Protein AF-A0A1I8H5K7-F1 (afdb_monomer_lite)

Foldseek 3Di:
DWDFDADPVGTPDIGDDDPPPPDDPDDDDDPDDPVDQPDQLPPLPVQLVVLDVVCDDVNDDPVSNVVSCVDPPNDEQPQQWDWDADDVVGDIDIGGDGDPDVDVSRVQCVVVVPDVPQPAPALVCQVPFDWDQDPVRWTEGEQEQSQHADDEPCVSVVLRTQEYAHENHAHAEADHAAQNANHAEYHHAQYAHQAYDLCCCRRHVRHAYYEHAQYAHAAPVRCLSVLSNLRHAYYEPHNYNCVPDPCSVLSCCQSHVNYQYYNNDGDDVVSNVVSCVQPVDPDPNPPPDPPPPPDDDDPDDDDDPDDDDDDDDDDDDDDDDDDDDDDPVRVVVVVVVVVPDDDDDDPVVVVVVVVVVVVVVVDDDDDDQQQAAEDPVLLVVLCCCPVVVQFQKWKWDGPPLHYIDTPDTHRDDDLVVVLVPDDQAAWIWMWGWDWDADPVRDIDTAIATETEAAPNYDPVRVVSSVNCVVNSVVSNPRHHYQYDHDSVCSPPVNVVVVVCQVVVDPDDDDDDDDDDDPPPPPDPPVPPPDDDLPVLVVVLVVSVVVVLPDDDPPDFDQFQPCPPPDPVQWFAEDEFEPPDQLLCRLVRLCVQQLVLVVVLLVLLQVLCCVSRVDCVVVVCLLPVCQVVLCVDDPPVSNNLVSSCVSSVNRSSSLSVVLLVVLPFKWWKKKWFAFPVQFIKIKIFIFGQVPSDADPVQRFRPSLVSQLSQWHKYFYDYPNHGLKIATDGRSHPFGAWIAGAQAKTKHKAAADDPLFLVVLVVCVSVPNPQADAPRVLRVCLSNPPRHLVSSVVSNFAGAHSGWIWMWMATNGGFSTWIFGDGRGGGPDIGTADPDPPGDSMDMDIHYDPPDQDDSQDPLPVSLVVQDVVVDRNPDDDSSNVSSCCIPPVPASRGQKMWMATRHRRDIIMGGDHDHPPGRND

pLDDT: mean 78.23, std 22.21, range [21.69, 98.62]

InterPro domains:
  IPR001611 Leucine-rich repeat [PS51450] (206-227)
  IPR002108 Actin-depolymerising factor homology domain [PF00241] (371-500)
  IPR002108 Actin-depolymerising factor homology domain [PS51263] (369-500)
  IPR002108 Actin-depolymerising factor homology domain [SM00102] (376-500)
  IPR017904 ADF/Cofilin [cd11286] (370-499)
  IPR029006 ADF-H/Gelsolin-like domain superfamily [G3DSA:3.40.20.10] (363-504)
  IPR029130 Acid ceramidase, N-terminal [PF15508] (570-630)
  IPR029132 Choloylglycine hydrolase/NAAA C-terminal [PF02275] (667-907)
  IPR032675 Leucine-rich repeat domain superfamily [G3DSA:3.80.10.10] (118-288)

Structure (mmCIF, N/CA/C/O backbone):
data_AF-A0A1I8H5K7-F1
#
_entry.id   AF-A0A1I8H5K7-F1
#
loop_
_atom_site.group_PDB
_atom_site.id
_atom_site.type_symbol
_atom_site.label_atom_id
_atom_site.label_alt_id
_atom_site.label_comp_id
_atom_site.label_asym_id
_atom_site.label_entity_id
_atom_site.label_seq_id
_atom_site.pdbx_PDB_ins_code
_atom_site.Cartn_x
_atom_site.Cartn_y
_atom_site.Cartn_z
_atom_site.occupancy
_atom_site.B_iso_or_equiv
_atom_site.auth_seq_id
_atom_site.auth_comp_id
_atom_site.auth_asym_id
_atom_site.auth_atom_id
_atom_site.pdbx_PDB_model_num
ATOM 1 N N . GLY A 1 1 ? 27.888 44.587 -1.885 1.00 72.56 1 GLY A N 1
ATOM 2 C CA . GLY A 1 1 ? 27.888 43.186 -2.338 1.00 72.56 1 GLY A CA 1
ATOM 3 C C . GLY A 1 1 ? 26.496 42.845 -2.809 1.00 72.56 1 GLY A C 1
ATOM 4 O O . GLY A 1 1 ? 25.550 43.324 -2.191 1.00 72.56 1 GLY A O 1
ATOM 5 N N . CYS A 1 2 ? 26.383 42.083 -3.891 1.00 83.38 2 CYS A N 1
ATOM 6 C CA . CYS A 1 2 ? 25.111 41.675 -4.476 1.00 83.38 2 CYS A CA 1
ATOM 7 C C . CYS A 1 2 ? 25.152 40.201 -4.896 1.00 83.38 2 CYS A C 1
ATOM 9 O O . CYS A 1 2 ? 26.227 39.646 -5.135 1.00 83.38 2 CYS A O 1
ATOM 11 N N . VAL A 1 3 ? 23.980 39.572 -4.967 1.00 83.75 3 VAL A N 1
ATOM 12 C CA . VAL A 1 3 ? 23.774 38.251 -5.564 1.00 83.75 3 VAL A CA 1
ATOM 13 C C . VAL A 1 3 ? 23.107 38.460 -6.916 1.00 83.75 3 VAL A C 1
ATOM 15 O O . VAL A 1 3 ? 21.981 38.944 -6.986 1.00 83.75 3 VAL A O 1
ATOM 18 N N . ILE A 1 4 ? 23.801 38.096 -7.992 1.00 84.81 4 ILE A N 1
ATOM 19 C CA . ILE A 1 4 ? 23.276 38.199 -9.357 1.00 84.81 4 ILE A CA 1
ATOM 20 C C . ILE A 1 4 ? 22.744 36.827 -9.766 1.00 84.81 4 ILE A C 1
ATOM 22 O O . ILE A 1 4 ? 23.515 35.880 -9.929 1.00 84.81 4 ILE A O 1
ATOM 26 N N . THR A 1 5 ? 21.432 36.722 -9.960 1.00 81.94 5 THR A N 1
ATOM 27 C CA . THR A 1 5 ? 20.792 35.508 -10.475 1.00 81.94 5 THR A CA 1
ATOM 28 C C . THR A 1 5 ? 20.608 35.651 -11.979 1.00 81.94 5 THR A C 1
ATOM 30 O O . THR A 1 5 ? 20.000 36.611 -12.449 1.00 81.94 5 THR A O 1
ATOM 33 N N . ARG A 1 6 ? 21.133 34.704 -12.763 1.00 77.19 6 ARG A N 1
ATOM 34 C CA . ARG A 1 6 ? 21.118 34.766 -14.231 1.00 77.19 6 ARG A CA 1
ATOM 35 C C . ARG A 1 6 ? 20.507 33.506 -14.830 1.00 77.19 6 ARG A C 1
ATOM 37 O O . ARG A 1 6 ? 20.830 32.397 -14.420 1.00 77.19 6 ARG A O 1
ATOM 44 N N . SER A 1 7 ? 19.672 33.685 -15.846 1.00 68.25 7 SER A N 1
ATOM 45 C CA . SER A 1 7 ? 19.323 32.631 -16.794 1.00 68.25 7 SER A CA 1
ATOM 46 C C . SER A 1 7 ? 20.433 32.508 -17.842 1.00 68.25 7 SER A C 1
ATOM 48 O O . SER A 1 7 ? 21.398 33.285 -17.866 1.00 68.25 7 SER A O 1
ATOM 50 N N . ARG A 1 8 ? 20.285 31.540 -18.751 1.00 61.56 8 ARG A N 1
ATOM 51 C CA . ARG A 1 8 ? 21.189 31.391 -19.896 1.00 61.56 8 ARG A CA 1
ATOM 52 C C . ARG A 1 8 ? 21.310 32.696 -20.698 1.00 61.56 8 ARG A C 1
ATOM 54 O O . ARG A 1 8 ? 22.428 33.068 -21.058 1.00 61.56 8 ARG A O 1
ATOM 61 N N . ASP A 1 9 ? 20.199 33.417 -20.850 1.00 65.81 9 ASP A N 1
ATOM 62 C CA . ASP A 1 9 ? 20.060 34.501 -21.826 1.00 65.81 9 ASP A CA 1
ATOM 63 C C . ASP A 1 9 ? 19.944 35.907 -21.200 1.00 65.81 9 ASP A C 1
ATOM 65 O O . ASP A 1 9 ? 20.181 36.895 -21.889 1.00 65.81 9 ASP A O 1
ATOM 69 N N . ALA A 1 10 ? 19.634 36.030 -19.901 1.00 66.38 10 ALA A N 1
ATOM 70 C CA . ALA A 1 10 ? 19.504 37.327 -19.217 1.00 66.38 10 ALA A CA 1
ATOM 71 C C . ALA A 1 10 ? 19.657 37.240 -17.687 1.00 66.38 10 ALA A C 1
ATOM 73 O O . ALA A 1 10 ? 19.406 36.190 -17.088 1.00 66.38 10 ALA A O 1
ATOM 74 N N . ALA A 1 11 ? 20.019 38.358 -17.045 1.00 68.19 11 ALA A N 1
ATOM 75 C CA . ALA A 1 11 ? 19.886 38.515 -15.594 1.00 68.19 11 ALA A CA 1
ATOM 76 C C . ALA A 1 11 ? 18.405 38.423 -15.201 1.00 68.19 11 ALA A C 1
ATOM 78 O O . ALA A 1 11 ? 17.566 39.106 -15.779 1.00 68.19 11 ALA A O 1
ATOM 79 N N . ILE A 1 12 ? 18.101 37.523 -14.267 1.00 79.25 12 ILE A N 1
ATOM 80 C CA . ILE A 1 12 ? 16.755 37.308 -13.726 1.00 79.25 12 ILE A CA 1
ATOM 81 C C . ILE A 1 12 ? 16.515 38.279 -12.573 1.00 79.25 12 ILE A C 1
ATOM 83 O O . ILE A 1 12 ? 15.432 38.838 -12.468 1.00 79.25 12 ILE A O 1
ATOM 87 N N . ASP A 1 13 ? 17.522 38.464 -11.718 1.00 84.31 13 ASP A N 1
ATOM 88 C CA . ASP A 1 13 ? 17.422 39.313 -10.537 1.00 84.31 13 ASP A CA 1
ATOM 89 C C . ASP A 1 13 ? 18.812 39.747 -10.046 1.00 84.31 13 ASP A C 1
ATOM 91 O O . ASP A 1 13 ? 19.797 39.014 -10.206 1.00 84.31 13 ASP A O 1
ATOM 95 N N . VAL A 1 14 ? 18.884 40.935 -9.442 1.00 84.50 14 VAL A N 1
ATOM 96 C CA . VAL A 1 14 ? 20.071 41.445 -8.752 1.00 84.50 14 VAL A CA 1
ATOM 97 C C . VAL A 1 14 ? 19.676 41.826 -7.329 1.00 84.50 14 VAL A C 1
ATOM 99 O O . VAL A 1 14 ? 19.100 42.885 -7.085 1.00 84.50 14 VAL A O 1
ATOM 102 N N . TRP A 1 15 ? 20.038 40.974 -6.374 1.00 84.88 15 TRP A N 1
ATOM 103 C CA . TRP A 1 15 ? 19.772 41.214 -4.964 1.00 84.88 15 TRP A CA 1
ATOM 104 C C . TRP A 1 15 ? 20.942 41.939 -4.320 1.00 84.88 15 TRP A C 1
ATOM 106 O O . TRP A 1 15 ? 21.981 41.349 -4.007 1.00 84.88 15 TRP A O 1
ATOM 116 N N . GLU A 1 16 ? 20.783 43.248 -4.151 1.00 82.56 16 GLU A N 1
ATOM 117 C CA . GLU A 1 16 ? 21.803 44.112 -3.571 1.00 82.56 16 GLU A CA 1
ATOM 118 C C . GLU A 1 16 ? 21.607 44.317 -2.072 1.00 82.56 16 GLU A C 1
ATOM 120 O O . GLU A 1 16 ? 20.495 44.464 -1.563 1.00 82.56 16 GLU A O 1
ATOM 125 N N . ARG A 1 17 ? 22.724 44.405 -1.346 1.00 78.50 17 ARG A N 1
ATOM 126 C CA . ARG A 1 17 ? 22.703 44.880 0.036 1.00 78.50 17 ARG A CA 1
ATOM 127 C C . ARG A 1 17 ? 22.405 46.385 0.045 1.00 78.50 17 ARG A C 1
ATOM 129 O O . ARG A 1 17 ? 23.291 47.169 -0.288 1.00 78.50 17 ARG A O 1
ATOM 136 N N . SER A 1 18 ? 21.206 46.777 0.477 1.00 64.62 18 SER A N 1
ATOM 137 C CA . SER A 1 18 ? 20.796 48.182 0.630 1.00 64.62 18 SER A CA 1
ATOM 138 C C . SER A 1 18 ? 20.690 48.594 2.101 1.00 64.62 18 SER A C 1
ATOM 140 O O . SER A 1 18 ? 20.215 47.826 2.935 1.00 64.62 18 SER A O 1
ATOM 142 N N . ALA A 1 19 ? 21.104 49.825 2.415 1.00 55.25 19 ALA A N 1
ATOM 143 C CA . ALA A 1 19 ? 21.000 50.410 3.755 1.00 55.25 19 ALA A CA 1
ATOM 144 C C . ALA A 1 19 ? 19.576 50.892 4.108 1.00 55.25 19 ALA A C 1
ATOM 146 O O . ALA A 1 19 ? 19.304 51.184 5.268 1.00 55.25 19 ALA A O 1
ATOM 147 N N . ALA A 1 20 ? 18.669 50.983 3.128 1.00 51.59 20 ALA A N 1
ATOM 148 C CA . ALA A 1 20 ? 17.397 51.697 3.268 1.00 51.59 20 ALA A CA 1
ATOM 149 C C . ALA A 1 20 ? 16.179 50.814 3.611 1.00 51.59 20 ALA A C 1
ATOM 151 O O . ALA A 1 20 ? 15.082 51.340 3.766 1.00 51.59 20 ALA A O 1
ATOM 152 N N . ALA A 1 21 ? 16.331 49.490 3.723 1.00 43.72 21 ALA A N 1
ATOM 153 C CA . ALA A 1 21 ? 15.176 48.594 3.828 1.00 43.72 21 ALA A CA 1
ATOM 154 C C . ALA A 1 21 ? 15.434 47.351 4.692 1.00 43.72 21 ALA A C 1
ATOM 156 O O . ALA A 1 21 ? 15.391 46.251 4.173 1.00 43.72 21 ALA A O 1
ATOM 157 N N . ASN A 1 22 ? 15.712 47.489 5.996 1.00 49.69 22 ASN A N 1
ATOM 158 C CA . ASN A 1 22 ? 15.701 46.368 6.966 1.00 49.69 22 ASN A CA 1
ATOM 159 C C . ASN A 1 22 ? 16.419 45.063 6.518 1.00 49.69 22 ASN A C 1
ATOM 161 O O . ASN A 1 22 ? 16.095 43.967 6.978 1.00 49.69 22 ASN A O 1
ATOM 165 N N . HIS A 1 23 ? 17.392 45.163 5.610 1.00 53.50 23 HIS A N 1
ATOM 166 C CA . HIS A 1 23 ? 18.087 44.018 5.044 1.00 53.50 23 HIS A CA 1
ATOM 167 C C . HIS A 1 23 ? 19.287 43.673 5.923 1.00 53.50 23 HIS A C 1
ATOM 169 O O . HIS A 1 23 ? 19.969 44.542 6.468 1.00 53.50 23 HIS A O 1
ATOM 175 N N . THR A 1 24 ? 19.536 42.375 6.074 1.00 64.88 24 THR A N 1
ATOM 176 C CA . THR A 1 24 ? 20.631 41.822 6.868 1.00 64.88 24 THR A CA 1
ATOM 177 C C . THR A 1 24 ? 21.987 42.379 6.416 1.00 64.88 24 THR A C 1
ATOM 179 O O . THR A 1 24 ? 22.233 42.596 5.231 1.00 64.88 24 THR A O 1
ATOM 182 N N . TRP A 1 25 ? 22.918 42.574 7.355 1.00 80.62 25 TRP A N 1
ATOM 183 C CA . TRP A 1 25 ? 24.288 43.061 7.096 1.00 80.62 25 TRP A CA 1
ATOM 184 C C . TRP A 1 25 ? 25.137 42.109 6.221 1.00 80.62 25 TRP A C 1
ATOM 186 O O . TRP A 1 25 ? 26.256 42.453 5.825 1.00 80.62 25 TRP A O 1
ATOM 196 N N . TYR A 1 26 ? 24.582 40.948 5.868 1.00 86.44 26 TYR A N 1
ATOM 197 C CA . TYR A 1 26 ? 25.123 39.917 4.988 1.00 86.44 26 TYR A CA 1
ATOM 198 C C . TYR A 1 26 ? 24.071 39.467 3.958 1.00 86.44 26 TYR A C 1
ATOM 200 O O . TYR A 1 26 ? 22.869 39.638 4.169 1.00 86.44 26 TYR A O 1
ATOM 208 N N . LEU A 1 27 ? 24.535 38.841 2.872 1.00 87.12 27 LEU A N 1
ATOM 209 C CA . LEU A 1 27 ? 23.708 38.107 1.910 1.00 87.12 27 LEU A CA 1
ATOM 210 C C . LEU A 1 27 ? 24.110 36.631 1.965 1.00 87.12 27 LEU A C 1
ATOM 212 O O . LEU A 1 27 ? 25.301 36.325 1.899 1.00 87.12 27 LEU A O 1
ATOM 216 N N . LEU A 1 28 ? 23.140 35.725 2.085 1.00 86.88 28 LEU A N 1
ATOM 217 C CA . LEU A 1 28 ? 23.375 34.281 2.085 1.00 86.88 28 LEU A CA 1
ATOM 218 C C . LEU A 1 28 ? 22.577 33.641 0.956 1.00 86.88 28 LEU A C 1
ATOM 220 O O . LEU A 1 28 ? 21.350 33.738 0.923 1.00 86.88 28 LEU A O 1
ATOM 224 N N . GLN A 1 29 ? 23.285 32.967 0.051 1.00 86.19 29 GLN A N 1
ATOM 225 C CA . GLN A 1 29 ? 22.697 32.332 -1.120 1.00 86.19 29 GLN A CA 1
ATOM 226 C C . GLN A 1 29 ? 23.029 30.841 -1.176 1.00 86.19 29 GLN A C 1
ATOM 228 O O . GLN A 1 29 ? 24.127 30.412 -0.828 1.00 86.19 29 GLN A O 1
ATOM 233 N N . THR A 1 30 ? 22.051 30.057 -1.626 1.00 86.69 30 THR A N 1
ATOM 234 C CA . THR A 1 30 ? 22.170 28.616 -1.895 1.00 86.69 30 THR A CA 1
ATOM 235 C C . THR A 1 30 ? 21.877 28.342 -3.375 1.00 86.69 30 THR A C 1
ATOM 237 O O . THR A 1 30 ? 21.685 29.272 -4.154 1.00 86.69 30 THR A O 1
ATOM 240 N N . ASN A 1 31 ? 21.802 27.071 -3.779 1.00 81.88 31 ASN A N 1
ATOM 241 C CA . ASN A 1 31 ? 21.480 26.684 -5.162 1.00 81.88 31 ASN A CA 1
ATOM 242 C C . ASN A 1 31 ? 20.023 26.987 -5.579 1.00 81.88 31 ASN A C 1
ATOM 244 O O . ASN A 1 31 ? 19.636 26.676 -6.701 1.00 81.88 31 ASN A O 1
ATOM 248 N N . TYR A 1 32 ? 19.215 27.560 -4.686 1.00 82.12 32 TYR A N 1
ATOM 249 C CA . TYR A 1 32 ? 17.827 27.936 -4.944 1.00 82.12 32 TYR A CA 1
ATOM 250 C C . TYR A 1 32 ? 17.712 29.455 -5.056 1.00 82.12 32 TYR A C 1
ATOM 252 O O . TYR A 1 32 ? 18.417 30.180 -4.351 1.00 82.12 32 TYR A O 1
ATOM 260 N N . ASP A 1 33 ? 16.793 29.948 -5.886 1.00 83.00 33 ASP A N 1
ATOM 261 C CA . ASP A 1 33 ? 16.481 31.381 -5.987 1.00 83.00 33 ASP A CA 1
ATOM 262 C C . ASP A 1 33 ? 16.144 31.953 -4.594 1.00 83.00 33 ASP A C 1
ATOM 264 O O . ASP A 1 33 ? 15.431 31.310 -3.816 1.00 83.00 33 ASP A O 1
ATOM 268 N N . HIS A 1 34 ? 16.663 33.130 -4.225 1.00 79.31 34 HIS A N 1
ATOM 269 C CA . HIS A 1 34 ? 16.474 33.650 -2.858 1.00 79.31 34 HIS A CA 1
ATOM 270 C C . HIS A 1 34 ? 15.032 34.080 -2.557 1.00 79.31 34 HIS A C 1
ATOM 272 O O . HIS A 1 34 ? 14.606 33.993 -1.408 1.00 79.31 34 HIS A O 1
ATOM 278 N N . TRP A 1 35 ? 14.262 34.465 -3.581 1.00 79.75 35 TRP A N 1
ATOM 279 C CA . TRP A 1 35 ? 12.832 34.793 -3.480 1.00 79.75 35 TRP A CA 1
ATOM 280 C C . TRP A 1 35 ? 11.911 33.561 -3.473 1.00 79.75 35 TRP A C 1
ATOM 282 O O . TRP A 1 35 ? 10.689 33.705 -3.435 1.00 79.75 35 TRP A O 1
ATOM 292 N N . LYS A 1 36 ? 12.468 32.344 -3.516 1.00 75.88 36 LYS A N 1
ATOM 293 C CA . LYS A 1 36 ? 11.723 31.086 -3.380 1.00 75.88 36 LYS A CA 1
ATOM 294 C C . LYS A 1 36 ? 12.160 30.340 -2.118 1.00 75.88 36 LYS A C 1
ATOM 296 O O . LYS A 1 36 ? 13.345 30.391 -1.760 1.00 75.88 36 LYS A O 1
ATOM 301 N N . PRO A 1 37 ? 11.241 29.623 -1.449 1.00 70.50 37 PRO A N 1
ATOM 302 C CA . PRO A 1 37 ? 11.627 28.726 -0.374 1.00 70.50 37 PRO A CA 1
ATOM 303 C C . PRO A 1 37 ? 12.547 27.628 -0.938 1.00 70.50 37 PRO A C 1
ATOM 305 O O . PRO A 1 37 ? 12.266 27.096 -2.018 1.00 70.50 37 PRO A O 1
ATOM 308 N N . PRO A 1 38 ? 13.660 27.305 -0.258 1.00 72.88 38 PRO A N 1
ATOM 309 C CA . PRO A 1 38 ? 14.507 26.191 -0.659 1.00 72.88 38 PRO A CA 1
ATOM 310 C C . PRO A 1 38 ? 13.736 24.871 -0.542 1.00 72.88 38 PRO A C 1
ATOM 312 O O . PRO A 1 38 ? 12.774 24.753 0.220 1.00 72.88 38 PRO A O 1
ATOM 315 N N . PHE A 1 39 ? 14.157 23.866 -1.308 1.00 69.88 39 PHE A N 1
ATOM 316 C CA . PHE A 1 39 ? 13.604 22.522 -1.181 1.00 69.88 39 PHE A CA 1
ATOM 317 C C . PHE A 1 39 ? 13.809 22.011 0.251 1.00 69.88 39 PHE A C 1
ATOM 319 O O . PHE A 1 39 ? 14.927 22.050 0.754 1.00 69.88 39 PHE A O 1
ATOM 326 N N . VAL A 1 40 ? 12.743 21.528 0.898 1.00 67.62 40 VAL A N 1
ATOM 327 C CA . VAL A 1 40 ? 12.717 21.246 2.349 1.00 67.62 40 VAL A CA 1
ATOM 328 C C . VAL A 1 40 ? 13.814 20.268 2.788 1.00 67.62 40 VAL A C 1
ATOM 330 O O . VAL A 1 40 ? 14.362 20.412 3.876 1.00 67.62 40 VAL A O 1
ATOM 333 N N . LEU A 1 41 ? 14.189 19.309 1.933 1.00 55.88 41 LEU A N 1
ATOM 334 C CA . LEU A 1 41 ? 15.250 18.344 2.244 1.00 55.88 41 LEU A CA 1
ATOM 335 C C . LEU A 1 41 ? 16.678 18.910 2.056 1.00 55.88 41 LEU A C 1
ATOM 337 O O . LEU A 1 41 ? 17.619 18.323 2.569 1.00 55.88 41 LEU A O 1
ATOM 341 N N . ASP A 1 42 ? 16.866 20.036 1.360 1.00 70.25 42 ASP A N 1
ATOM 342 C CA . ASP A 1 42 ? 18.170 20.704 1.136 1.00 70.25 42 ASP A CA 1
ATOM 343 C C . ASP A 1 42 ? 18.137 22.174 1.610 1.00 70.25 42 ASP A C 1
ATOM 345 O O . ASP A 1 42 ? 18.810 23.058 1.063 1.00 70.25 42 ASP A O 1
ATOM 349 N N . ASP A 1 43 ? 17.335 22.476 2.639 1.00 80.50 43 ASP A N 1
ATOM 350 C CA . ASP A 1 43 ? 17.315 23.815 3.223 1.00 80.50 43 ASP A CA 1
ATOM 351 C C . ASP A 1 43 ? 18.572 24.075 4.066 1.00 80.50 43 ASP A C 1
ATOM 353 O O . ASP A 1 43 ? 18.638 23.840 5.273 1.00 80.50 43 ASP A O 1
ATOM 357 N N . ARG A 1 44 ? 19.583 24.626 3.396 1.00 85.56 44 ARG A N 1
ATOM 358 C CA . ARG A 1 44 ? 20.804 25.163 4.012 1.00 85.56 44 ARG A CA 1
ATOM 359 C C . ARG A 1 44 ? 20.703 26.655 4.323 1.00 85.56 44 ARG A C 1
ATOM 361 O O . ARG A 1 44 ? 21.529 27.185 5.067 1.00 85.56 44 ARG A O 1
ATOM 368 N N . ARG A 1 45 ? 19.708 27.345 3.755 1.00 87.00 45 ARG A N 1
ATOM 369 C CA . ARG A 1 45 ? 19.585 28.803 3.845 1.00 87.00 45 ARG A CA 1
ATOM 370 C C . ARG A 1 45 ? 19.079 29.209 5.221 1.00 87.00 45 ARG A C 1
ATOM 372 O O . ARG A 1 45 ? 19.663 30.093 5.842 1.00 87.00 45 ARG A O 1
ATOM 379 N N . THR A 1 46 ? 18.039 28.545 5.718 1.00 83.75 46 THR A N 1
ATOM 380 C CA . THR A 1 46 ? 17.434 28.862 7.017 1.00 83.75 46 THR A CA 1
ATOM 381 C C . THR A 1 46 ? 18.406 28.625 8.181 1.00 83.75 46 THR A C 1
ATOM 383 O O . THR A 1 46 ? 18.596 29.548 8.980 1.00 83.75 46 THR A O 1
ATOM 386 N N . PRO A 1 47 ? 19.109 27.475 8.273 1.00 82.75 47 PRO A N 1
ATOM 387 C CA . PRO A 1 47 ? 20.114 27.257 9.317 1.00 82.75 47 PRO A CA 1
ATOM 388 C C . PRO A 1 47 ? 21.305 28.215 9.198 1.00 82.75 47 PRO A C 1
ATOM 390 O O . PRO A 1 47 ? 21.729 28.791 10.199 1.00 82.75 47 PRO A O 1
ATOM 393 N N . GLY A 1 48 ? 21.794 28.454 7.975 1.00 85.94 48 GLY A N 1
ATOM 394 C CA . GLY A 1 48 ? 22.885 29.395 7.723 1.00 85.94 48 GLY A CA 1
ATOM 395 C C . GLY A 1 48 ? 22.544 30.820 8.166 1.00 85.94 48 GLY A C 1
ATOM 396 O O . GLY A 1 48 ? 23.334 31.450 8.868 1.00 85.94 48 GLY A O 1
ATOM 397 N N . ASN A 1 49 ? 21.336 31.302 7.849 1.00 86.69 49 ASN A N 1
ATOM 398 C CA . ASN A 1 49 ? 20.847 32.608 8.299 1.00 86.69 49 ASN A CA 1
ATOM 399 C C . ASN A 1 49 ? 20.757 32.678 9.827 1.00 86.69 49 ASN A C 1
ATOM 401 O O . ASN A 1 49 ? 21.186 33.661 10.428 1.00 86.69 49 ASN A O 1
ATOM 405 N N . LYS A 1 50 ? 20.259 31.621 10.481 1.00 85.31 50 LYS A N 1
ATOM 406 C CA . LYS A 1 50 ? 20.193 31.550 11.947 1.00 85.31 50 LYS A CA 1
ATOM 407 C C . LYS A 1 50 ? 21.586 31.646 12.579 1.00 85.31 50 LYS A C 1
ATOM 409 O O . LYS A 1 50 ? 21.770 32.406 13.528 1.00 85.31 50 LYS A O 1
ATOM 414 N N . CYS A 1 51 ? 22.573 30.934 12.034 1.00 84.62 51 CYS A N 1
ATOM 415 C CA . CYS A 1 51 ? 23.957 30.992 12.504 1.00 84.62 51 CYS A CA 1
ATOM 416 C C . CYS A 1 51 ? 24.596 32.368 12.269 1.00 84.62 51 CYS A C 1
ATOM 418 O O . CYS A 1 51 ? 25.257 32.883 13.170 1.00 84.62 51 CYS A O 1
ATOM 420 N N . MET A 1 52 ? 24.363 32.990 11.110 1.00 86.19 52 MET A N 1
ATOM 421 C CA . MET A 1 52 ? 24.844 34.346 10.823 1.00 86.19 52 MET A CA 1
ATOM 422 C C . MET A 1 52 ? 24.253 35.368 11.798 1.00 86.19 52 MET A C 1
ATOM 424 O O . MET A 1 52 ? 24.999 36.126 12.416 1.00 86.19 52 MET A O 1
ATOM 428 N N . MET A 1 53 ? 22.933 35.348 12.010 1.00 84.69 53 MET A N 1
ATOM 429 C CA . MET A 1 53 ? 22.265 36.255 12.952 1.00 84.69 53 MET A CA 1
ATOM 430 C C . MET A 1 53 ? 22.758 36.063 14.390 1.00 84.69 53 MET A C 1
ATOM 432 O O . MET A 1 53 ? 22.948 37.050 15.094 1.00 84.69 53 MET A O 1
ATOM 436 N N . ALA A 1 54 ? 23.029 34.822 14.808 1.00 83.56 54 ALA A N 1
ATOM 437 C CA . ALA A 1 54 ? 23.549 34.524 16.142 1.00 83.56 54 ALA A CA 1
ATOM 438 C C . ALA A 1 54 ? 24.973 35.058 16.385 1.00 83.56 54 ALA A C 1
ATOM 440 O O . ALA A 1 54 ? 25.324 35.347 17.526 1.00 83.56 54 ALA A O 1
ATOM 441 N N . LYS A 1 55 ? 25.808 35.188 15.342 1.00 83.06 55 LYS A N 1
ATOM 442 C CA . LYS A 1 55 ? 27.145 35.799 15.459 1.00 83.06 55 LYS A CA 1
ATOM 443 C C . LYS A 1 55 ? 27.078 37.325 15.512 1.00 83.06 55 LYS A C 1
ATOM 445 O O . LYS A 1 55 ? 27.820 37.943 16.275 1.00 83.06 55 LYS A O 1
ATOM 450 N N . GLY A 1 56 ? 26.171 37.921 14.742 1.00 82.06 56 GLY A N 1
ATOM 451 C CA . GLY A 1 56 ? 26.011 39.371 14.660 1.00 82.06 56 GLY A CA 1
ATOM 452 C C . GLY A 1 56 ? 27.140 40.070 13.889 1.00 82.06 56 GLY A C 1
ATOM 453 O O . GLY A 1 56 ? 28.207 39.511 13.645 1.00 82.06 56 GLY A O 1
ATOM 454 N N . GLN A 1 57 ? 26.896 41.321 13.493 1.00 83.62 57 GLN A N 1
ATOM 455 C CA . GLN A 1 57 ? 27.787 42.071 12.600 1.00 83.62 57 GLN A CA 1
ATOM 456 C C . GLN A 1 57 ? 29.152 42.400 13.227 1.00 83.62 57 GLN A C 1
ATOM 458 O O . GLN A 1 57 ? 30.166 42.380 12.536 1.00 83.62 57 GLN A O 1
ATOM 463 N N . ALA A 1 58 ? 29.185 42.694 14.530 1.00 81.12 58 ALA A N 1
ATOM 464 C CA . ALA A 1 58 ? 30.384 43.173 15.221 1.00 81.12 58 ALA A CA 1
ATOM 465 C C . ALA A 1 58 ? 31.482 42.105 15.392 1.00 81.12 58 ALA A C 1
ATOM 467 O O . ALA A 1 58 ? 32.636 42.455 15.608 1.00 81.12 58 ALA A O 1
ATOM 468 N N . SER A 1 59 ? 31.137 40.816 15.292 1.00 78.69 59 SER A N 1
ATOM 469 C CA . SER A 1 59 ? 32.080 39.699 15.455 1.00 78.69 59 SER A CA 1
ATOM 470 C C . SER A 1 59 ? 32.559 39.105 14.125 1.00 78.69 59 SER A C 1
ATOM 472 O O . SER A 1 59 ? 33.237 38.083 14.115 1.00 78.69 59 SER A O 1
ATOM 474 N N . MET A 1 60 ? 32.186 39.704 12.991 1.00 83.31 60 MET A N 1
ATOM 475 C CA . MET A 1 60 ? 32.334 39.072 11.683 1.00 83.31 60 MET A CA 1
ATOM 476 C C . MET A 1 60 ? 33.781 39.067 11.176 1.00 83.31 60 MET A C 1
ATOM 478 O O . MET A 1 60 ? 34.319 40.102 10.787 1.00 83.31 60 MET A O 1
ATOM 482 N N . GLY A 1 61 ? 34.374 37.876 11.103 1.00 85.75 61 GLY A N 1
ATOM 483 C CA . GLY A 1 61 ? 35.668 37.613 10.479 1.00 85.75 61 GLY A CA 1
ATOM 484 C C . GLY A 1 61 ? 35.706 36.253 9.773 1.00 85.75 61 GLY A C 1
ATOM 485 O O . GLY A 1 61 ? 34.710 35.527 9.710 1.00 85.75 61 GLY A O 1
ATOM 486 N N . PHE A 1 62 ? 36.869 35.881 9.226 1.00 89.44 62 PHE A N 1
ATOM 487 C CA . PHE A 1 62 ? 37.047 34.592 8.542 1.00 89.44 62 PHE A CA 1
ATOM 488 C C . PHE A 1 62 ? 36.709 33.395 9.423 1.00 89.44 62 PHE A C 1
ATOM 490 O O . PHE A 1 62 ? 36.076 32.456 8.951 1.00 89.44 62 PHE A O 1
ATOM 497 N N . LYS A 1 63 ? 37.075 33.436 10.705 1.00 87.31 63 LYS A N 1
ATOM 498 C CA . LYS A 1 63 ? 36.777 32.360 11.652 1.00 87.31 63 LYS A CA 1
ATOM 499 C C . LYS A 1 63 ? 35.269 32.163 11.811 1.00 87.31 63 LYS A C 1
ATOM 501 O O . LYS A 1 63 ? 34.786 31.035 11.830 1.00 87.31 63 LYS A O 1
ATOM 506 N N . GLU A 1 64 ? 34.509 33.244 11.898 1.00 89.69 64 GLU A N 1
ATOM 507 C CA . GLU A 1 64 ? 33.066 33.213 12.104 1.00 89.69 64 GLU A CA 1
ATOM 508 C C . GLU A 1 64 ? 32.341 32.750 10.843 1.00 89.69 64 GLU A C 1
ATOM 510 O O . GLU A 1 64 ? 31.493 31.863 10.941 1.00 89.69 64 GLU A O 1
ATOM 515 N N . ILE A 1 65 ? 32.736 33.245 9.665 1.00 89.81 65 ILE A N 1
ATOM 516 C CA . ILE A 1 65 ? 32.211 32.770 8.374 1.00 89.81 65 ILE A CA 1
ATOM 517 C C . ILE A 1 65 ? 32.534 31.284 8.185 1.00 89.81 65 ILE A C 1
ATOM 519 O O . ILE A 1 65 ? 31.658 30.502 7.820 1.00 89.81 65 ILE A O 1
ATOM 523 N N . PHE A 1 66 ? 33.763 30.866 8.492 1.00 91.19 66 PHE A N 1
ATOM 524 C CA . PHE A 1 66 ? 34.167 29.465 8.431 1.00 91.19 66 PHE A CA 1
ATOM 525 C C . PHE A 1 66 ? 33.326 28.589 9.353 1.00 91.19 66 PHE A C 1
ATOM 527 O O . PHE A 1 66 ? 32.885 27.522 8.939 1.00 91.19 66 PHE A O 1
ATOM 534 N N . ASN A 1 67 ? 33.059 29.036 10.580 1.00 88.25 67 ASN A N 1
ATOM 535 C CA . ASN A 1 67 ? 32.229 28.300 11.531 1.00 88.25 67 ASN A CA 1
ATOM 536 C C . ASN A 1 67 ? 30.780 28.165 11.047 1.00 88.25 67 ASN A C 1
ATOM 538 O O . ASN A 1 67 ? 30.183 27.105 11.216 1.00 88.25 67 ASN A O 1
ATOM 542 N N . VAL A 1 68 ? 30.223 29.202 10.412 1.00 87.88 68 VAL A N 1
ATOM 543 C CA . VAL A 1 68 ? 28.890 29.138 9.792 1.00 87.88 68 VAL A CA 1
ATOM 544 C C . VAL A 1 68 ? 28.887 28.137 8.634 1.00 87.88 68 VAL A C 1
ATOM 546 O O . VAL A 1 68 ? 28.023 27.265 8.588 1.00 87.88 68 VAL A O 1
ATOM 549 N N . LEU A 1 69 ? 29.876 28.200 7.739 1.00 90.38 69 LEU A N 1
ATOM 550 C CA . LEU A 1 69 ? 30.009 27.265 6.614 1.00 90.38 69 LEU A CA 1
ATOM 551 C C . LEU A 1 69 ? 30.332 25.832 7.055 1.00 90.38 69 LEU A C 1
ATOM 553 O O . LEU A 1 69 ? 30.039 24.895 6.323 1.00 90.38 69 LEU A O 1
ATOM 557 N N . SER A 1 70 ? 30.890 25.667 8.256 1.00 87.75 70 SER A N 1
ATOM 558 C CA . SER A 1 70 ? 31.193 24.371 8.873 1.00 87.75 70 SER A CA 1
ATOM 559 C C . SER A 1 70 ? 30.036 23.816 9.715 1.00 87.75 70 SER A C 1
ATOM 561 O O . SER A 1 70 ? 30.143 22.711 10.241 1.00 87.75 70 SER A O 1
ATOM 563 N N . SER A 1 71 ? 28.937 24.562 9.867 1.00 83.88 71 SER A N 1
ATOM 564 C CA . SER A 1 71 ? 27.768 24.122 10.633 1.00 83.88 71 SER A CA 1
ATOM 565 C C . SER A 1 71 ? 26.882 23.188 9.810 1.00 83.88 71 SER A C 1
ATOM 567 O O . SER A 1 71 ? 26.665 23.410 8.624 1.00 83.88 71 SER A O 1
ATOM 569 N N . ILE A 1 72 ? 26.341 22.134 10.414 1.00 77.25 72 ILE A N 1
ATOM 570 C CA . ILE A 1 72 ? 25.393 21.230 9.743 1.00 77.25 72 ILE A CA 1
ATOM 571 C C . ILE A 1 72 ? 24.003 21.898 9.725 1.00 77.25 72 ILE A C 1
ATOM 573 O O . ILE A 1 72 ? 23.588 22.411 10.766 1.00 77.25 72 ILE A O 1
ATOM 577 N N . PRO A 1 73 ? 23.253 21.898 8.599 1.00 74.38 73 PRO A N 1
ATOM 578 C CA . PRO A 1 73 ? 23.496 21.198 7.328 1.00 74.38 73 PRO A CA 1
ATOM 579 C C . PRO A 1 73 ? 24.218 22.024 6.240 1.00 74.38 73 PRO A C 1
ATOM 581 O O . PRO A 1 73 ? 24.279 21.587 5.089 1.00 74.38 73 PRO A O 1
ATOM 584 N N . VAL A 1 74 ? 24.746 23.215 6.559 1.00 82.75 74 VAL A N 1
ATOM 585 C CA . VAL A 1 74 ? 25.514 24.047 5.606 1.00 82.75 74 VAL A CA 1
ATOM 586 C C . VAL A 1 74 ? 26.755 23.291 5.112 1.00 82.75 74 VAL A C 1
ATOM 588 O O . VAL A 1 74 ? 26.977 23.208 3.902 1.00 82.75 74 VAL A O 1
ATOM 591 N N . LEU A 1 75 ? 27.488 22.662 6.036 1.00 84.12 75 LEU A N 1
ATOM 592 C CA . LEU A 1 75 ? 28.484 21.629 5.768 1.00 84.12 75 LEU A CA 1
ATOM 593 C C . LEU A 1 75 ? 27.795 20.278 5.584 1.00 84.12 75 LEU A C 1
ATOM 595 O O . LEU A 1 75 ? 27.057 19.822 6.459 1.00 84.12 75 LEU A O 1
ATOM 599 N N . ASN A 1 76 ? 28.085 19.601 4.475 1.00 78.75 76 ASN A N 1
ATOM 600 C CA . ASN A 1 76 ? 27.583 18.258 4.209 1.00 78.75 76 ASN A CA 1
ATOM 601 C C . ASN A 1 76 ? 28.654 17.379 3.536 1.00 78.75 76 ASN A C 1
ATOM 603 O O . ASN A 1 76 ? 29.759 17.834 3.245 1.00 78.75 76 ASN A O 1
ATOM 607 N N . LYS A 1 77 ? 28.351 16.096 3.302 1.00 74.94 77 LYS A N 1
ATOM 608 C CA . LYS A 1 77 ? 29.297 15.141 2.688 1.00 74.94 77 LYS A CA 1
ATOM 609 C C . LYS A 1 77 ? 29.661 15.444 1.229 1.00 74.94 77 LYS A C 1
ATOM 611 O O . LYS A 1 77 ? 30.644 14.891 0.748 1.00 74.94 77 LYS A O 1
ATOM 616 N N . LEU A 1 78 ? 28.913 16.308 0.540 1.00 74.38 78 LEU A N 1
ATOM 617 C CA . LEU A 1 78 ? 29.252 16.775 -0.808 1.00 74.38 78 LEU A CA 1
ATOM 618 C C . LEU A 1 78 ? 30.152 18.013 -0.795 1.00 74.38 78 LEU A C 1
ATOM 620 O O . LEU A 1 78 ? 30.668 18.399 -1.842 1.00 74.38 78 LEU A O 1
ATOM 624 N N . THR A 1 79 ? 30.367 18.639 0.364 1.00 80.44 79 THR A N 1
ATOM 625 C CA . THR A 1 79 ? 31.320 19.740 0.491 1.00 80.44 79 THR A CA 1
ATOM 626 C C . THR A 1 79 ? 32.734 19.210 0.267 1.00 80.44 79 THR A C 1
ATOM 628 O O . THR A 1 79 ? 33.251 18.435 1.065 1.00 80.44 79 THR A O 1
ATOM 631 N N . THR A 1 80 ? 33.377 19.644 -0.816 1.00 79.19 80 THR A N 1
ATOM 632 C CA . THR A 1 80 ? 34.761 19.272 -1.151 1.00 79.19 80 THR A CA 1
ATOM 633 C C . THR A 1 80 ? 35.785 20.215 -0.524 1.00 79.19 80 THR A C 1
ATOM 635 O O . THR A 1 80 ? 36.854 19.795 -0.076 1.00 79.19 80 THR A O 1
ATOM 638 N N . TYR A 1 81 ? 35.477 21.511 -0.500 1.00 87.31 81 TYR A N 1
ATOM 639 C CA . TYR A 1 81 ? 36.312 22.545 0.100 1.00 87.31 81 TYR A CA 1
ATOM 640 C C . TYR A 1 81 ? 35.467 23.766 0.473 1.00 87.31 81 TYR A C 1
ATOM 642 O O . TYR A 1 81 ? 34.413 24.003 -0.114 1.00 87.31 81 TYR A O 1
ATOM 650 N N . THR A 1 82 ? 35.971 24.554 1.419 1.00 91.50 82 THR A N 1
ATOM 651 C CA . THR A 1 82 ? 35.426 25.860 1.801 1.00 91.50 82 THR A CA 1
ATOM 652 C C . THR A 1 82 ? 36.474 26.925 1.520 1.00 91.50 82 THR A C 1
ATOM 654 O O . THR A 1 82 ? 37.620 26.785 1.948 1.00 91.50 82 THR A O 1
ATOM 657 N N . ALA A 1 83 ? 36.090 27.972 0.789 1.00 92.00 83 ALA A N 1
ATOM 658 C CA . ALA A 1 83 ? 36.954 29.097 0.454 1.00 92.00 83 ALA A CA 1
ATOM 659 C C . ALA A 1 83 ? 36.493 30.370 1.175 1.00 92.00 83 ALA A C 1
ATOM 661 O O . ALA A 1 83 ? 35.303 30.682 1.195 1.00 92.00 83 ALA A O 1
ATOM 662 N N . LEU A 1 84 ? 37.443 31.102 1.750 1.00 92.38 84 LEU A N 1
ATOM 663 C CA . LEU A 1 84 ? 37.244 32.386 2.414 1.00 92.38 84 LEU A CA 1
ATOM 664 C C . LEU A 1 84 ? 38.080 33.435 1.696 1.00 92.38 84 LEU A C 1
ATOM 666 O O . LEU A 1 84 ? 39.247 33.196 1.386 1.00 92.38 84 LEU A O 1
ATOM 670 N N . MET A 1 85 ? 37.464 34.577 1.415 1.00 92.38 85 MET A N 1
ATOM 671 C CA . MET A 1 85 ? 38.039 35.618 0.573 1.00 92.38 85 MET A CA 1
ATOM 672 C C . MET A 1 85 ? 37.788 36.982 1.194 1.00 92.38 85 MET A C 1
ATOM 674 O O . MET A 1 85 ? 36.661 37.274 1.602 1.00 92.38 85 MET A O 1
ATOM 678 N N . ARG A 1 86 ? 38.821 37.823 1.240 1.00 88.62 86 ARG A N 1
ATOM 679 C CA . ARG A 1 86 ? 38.732 39.203 1.717 1.00 88.62 86 ARG A CA 1
ATOM 680 C C . ARG A 1 86 ? 39.261 40.142 0.639 1.00 88.62 86 ARG A C 1
ATOM 682 O O . ARG A 1 86 ? 40.419 40.053 0.244 1.00 88.62 86 ARG A O 1
ATOM 689 N N . VAL A 1 87 ? 38.382 41.009 0.136 1.00 85.06 87 VAL A N 1
ATOM 690 C CA . VAL A 1 87 ? 38.632 41.819 -1.070 1.00 85.06 87 VAL A CA 1
ATOM 691 C C . VAL A 1 87 ? 39.614 42.959 -0.809 1.00 85.06 87 VAL A C 1
ATOM 693 O O . VAL A 1 87 ? 40.473 43.220 -1.640 1.00 85.06 87 VAL A O 1
ATOM 696 N N . ASP A 1 88 ? 39.513 43.617 0.343 1.00 85.56 88 ASP A N 1
ATOM 697 C CA . ASP A 1 88 ? 40.330 44.774 0.724 1.00 85.56 88 ASP A CA 1
ATOM 698 C C . ASP A 1 88 ? 41.809 44.428 0.922 1.00 85.56 88 ASP A C 1
ATOM 700 O O . ASP A 1 88 ? 42.666 45.267 0.658 1.00 85.56 88 ASP A O 1
ATOM 704 N N . THR A 1 89 ? 42.125 43.193 1.319 1.00 87.81 89 THR A N 1
ATOM 705 C CA . THR A 1 89 ? 43.519 42.759 1.518 1.00 87.81 89 THR A CA 1
ATOM 706 C C . THR A 1 89 ? 43.983 41.673 0.553 1.00 87.81 89 THR A C 1
ATOM 708 O O . THR A 1 89 ? 45.128 41.243 0.640 1.00 87.81 89 THR A O 1
ATOM 711 N N . GLY A 1 90 ? 43.106 41.177 -0.324 1.00 87.12 90 GLY A N 1
ATOM 712 C CA . GLY A 1 90 ? 43.413 40.084 -1.251 1.00 87.12 90 GLY A CA 1
ATOM 713 C C . GLY A 1 90 ? 43.662 38.721 -0.590 1.00 87.12 90 GLY A C 1
ATOM 714 O O . GLY A 1 90 ? 44.222 37.833 -1.230 1.00 87.12 90 GLY A O 1
ATOM 715 N N . GLU A 1 91 ? 43.273 38.527 0.674 1.00 90.19 91 GLU A N 1
ATOM 716 C CA . GLU A 1 91 ? 43.461 37.240 1.354 1.00 90.19 91 GLU A CA 1
ATOM 717 C C . GLU A 1 91 ? 42.511 36.178 0.785 1.00 90.19 91 GLU A C 1
ATOM 719 O O . GLU A 1 91 ? 41.301 36.399 0.677 1.00 90.19 91 GLU A O 1
ATOM 724 N N . TYR A 1 92 ? 43.067 35.009 0.463 1.00 90.94 92 TYR A N 1
ATOM 725 C CA . TYR A 1 92 ? 42.347 33.833 -0.017 1.00 90.94 92 TYR A CA 1
ATOM 726 C C . TYR A 1 92 ? 42.800 32.605 0.775 1.00 90.94 92 TYR A C 1
ATOM 728 O O . TYR A 1 92 ? 43.973 32.230 0.743 1.00 90.94 92 TYR A O 1
ATOM 736 N N . HIS A 1 93 ? 41.866 31.941 1.448 1.00 87.94 93 HIS A N 1
ATOM 737 C CA . HIS A 1 93 ? 42.114 30.667 2.117 1.00 87.94 93 HIS A CA 1
ATOM 738 C C . HIS A 1 93 ? 41.148 29.612 1.600 1.00 87.94 93 HIS A C 1
ATOM 740 O O . HIS A 1 93 ? 39.940 29.831 1.587 1.00 87.94 93 HIS A O 1
ATOM 746 N N . SER A 1 94 ? 41.661 28.440 1.230 1.00 88.62 94 SER A N 1
ATOM 747 C CA . SER A 1 94 ? 40.844 27.277 0.887 1.00 88.62 94 SER A CA 1
ATOM 748 C C . SER A 1 94 ? 41.166 26.118 1.815 1.00 88.62 94 SER A C 1
ATOM 750 O O . SER A 1 94 ? 42.315 25.685 1.902 1.00 88.62 94 SER A O 1
ATOM 752 N N . TYR A 1 95 ? 40.145 25.577 2.459 1.00 85.06 95 TYR A N 1
ATOM 753 C CA . TYR A 1 95 ? 40.266 24.447 3.365 1.00 85.06 95 TYR A CA 1
ATOM 754 C C . TYR A 1 95 ? 39.555 23.248 2.756 1.00 85.06 95 TYR A C 1
ATOM 756 O O . TYR A 1 95 ? 38.367 23.327 2.439 1.00 85.06 95 TYR A O 1
ATOM 764 N N . ARG A 1 96 ? 40.253 22.116 2.623 1.00 84.69 96 ARG A N 1
ATOM 765 C CA . ARG A 1 96 ? 39.583 20.839 2.359 1.00 84.69 96 ARG A CA 1
ATOM 766 C C . ARG A 1 96 ? 38.750 20.499 3.590 1.00 84.69 96 ARG A C 1
ATOM 768 O O . ARG A 1 96 ? 39.295 20.361 4.683 1.00 84.69 96 ARG A O 1
ATOM 775 N N . GLN A 1 97 ? 37.444 20.372 3.414 1.00 75.19 97 GLN A N 1
ATOM 776 C CA . GLN A 1 97 ? 36.531 20.023 4.494 1.00 75.19 97 GLN A CA 1
ATOM 777 C C . GLN A 1 97 ? 35.899 18.674 4.199 1.00 75.19 97 GLN A C 1
ATOM 779 O O . GLN A 1 97 ? 35.584 18.360 3.059 1.00 75.19 97 GLN A O 1
ATOM 784 N N . THR A 1 98 ? 35.752 17.864 5.239 1.00 67.81 98 THR A N 1
ATOM 785 C CA . THR A 1 98 ? 35.037 16.590 5.179 1.00 67.81 98 THR A CA 1
ATOM 786 C C . THR A 1 98 ? 34.129 16.529 6.396 1.00 67.81 98 THR A C 1
ATOM 788 O O . THR A 1 98 ? 34.576 16.747 7.522 1.00 67.81 98 THR A O 1
ATOM 791 N N . CYS A 1 99 ? 32.839 16.294 6.172 1.00 70.44 99 CYS A N 1
ATOM 792 C CA . CYS A 1 99 ? 31.880 16.121 7.257 1.00 70.44 99 CYS A CA 1
ATOM 793 C C . CYS A 1 99 ? 32.145 14.761 7.930 1.00 70.44 99 CYS A C 1
ATOM 795 O O . CYS A 1 99 ? 31.928 13.719 7.308 1.00 70.44 99 CYS A O 1
ATOM 797 N N . LYS A 1 100 ? 32.680 14.778 9.160 1.00 60.09 100 LYS A N 1
ATOM 798 C CA . LYS A 1 100 ? 33.052 13.569 9.923 1.00 60.09 100 LYS A CA 1
ATOM 799 C C . LYS A 1 100 ? 31.924 13.019 10.798 1.00 60.09 100 LYS A C 1
ATOM 801 O O . LYS A 1 100 ? 31.976 11.848 11.162 1.00 60.09 100 LYS A O 1
ATOM 806 N N . ASP A 1 101 ? 30.921 13.834 11.115 1.00 54.09 101 ASP A N 1
ATOM 807 C CA . ASP A 1 101 ? 29.810 13.407 11.962 1.00 54.09 101 ASP A CA 1
ATOM 808 C C . ASP A 1 101 ? 28.844 12.485 11.201 1.00 54.09 101 ASP A C 1
ATOM 810 O O . ASP A 1 101 ? 28.632 12.663 9.991 1.00 54.09 101 ASP A O 1
ATOM 814 N N . PRO A 1 102 ? 28.193 11.526 11.890 1.00 47.34 102 PRO A N 1
ATOM 815 C CA . PRO A 1 102 ? 27.067 10.768 11.361 1.00 47.34 102 PRO A CA 1
ATOM 816 C C . PRO A 1 102 ? 25.845 11.690 11.283 1.00 47.34 102 PRO A C 1
ATOM 818 O O . PRO A 1 102 ? 24.863 11.548 11.999 1.00 47.34 102 PRO A O 1
ATOM 821 N N . CYS A 1 103 ? 25.922 12.700 10.423 1.00 41.28 103 CYS A N 1
ATOM 822 C CA . CYS A 1 103 ? 24.806 13.563 10.109 1.00 41.28 103 CYS A CA 1
ATOM 823 C C . CYS A 1 103 ? 23.732 12.696 9.423 1.00 41.28 103 CYS A C 1
ATOM 825 O O . CYS A 1 103 ? 24.029 12.145 8.357 1.00 41.28 103 CYS A O 1
ATOM 827 N N . PRO A 1 104 ? 22.503 12.585 9.969 1.00 42.75 104 PRO A N 1
ATOM 828 C CA . PRO A 1 104 ? 21.425 11.796 9.364 1.00 42.75 104 PRO A CA 1
ATOM 829 C C . PRO A 1 104 ? 21.136 12.263 7.935 1.00 42.75 104 PRO A C 1
ATOM 831 O O . PRO A 1 104 ? 20.942 11.466 7.025 1.00 42.75 104 PRO A O 1
ATOM 834 N N . ILE A 1 105 ? 21.241 13.575 7.711 1.00 43.00 105 ILE A N 1
ATOM 835 C CA . ILE A 1 105 ? 21.131 14.215 6.401 1.00 43.00 105 ILE A CA 1
ATOM 836 C C . ILE A 1 105 ? 22.299 13.796 5.497 1.00 43.00 105 ILE A C 1
ATOM 838 O O . ILE A 1 105 ? 22.102 13.595 4.317 1.00 43.00 105 ILE A O 1
ATOM 842 N N . CYS A 1 106 ? 23.519 13.566 5.977 1.00 37.81 106 CYS A N 1
ATOM 843 C CA . CYS A 1 106 ? 24.613 13.160 5.087 1.00 37.81 106 CYS A CA 1
ATOM 844 C C . CYS A 1 106 ? 24.642 11.658 4.765 1.00 37.81 106 CYS A C 1
ATOM 846 O O . CYS A 1 106 ? 25.217 11.270 3.751 1.00 37.81 106 CYS A O 1
ATOM 848 N N . SER A 1 107 ? 24.062 10.793 5.594 1.00 41.09 107 SER A N 1
ATOM 849 C CA . SER A 1 107 ? 23.834 9.380 5.250 1.00 41.09 107 SER A CA 1
ATOM 850 C C . SER A 1 107 ? 22.605 9.192 4.357 1.00 41.09 107 SER A C 1
ATOM 852 O O . SER A 1 107 ? 22.647 8.328 3.488 1.00 41.09 107 SER A O 1
ATOM 854 N N . LEU A 1 108 ? 21.568 10.028 4.500 1.00 40.00 108 LEU A N 1
ATOM 855 C CA . LEU A 1 108 ? 20.390 10.005 3.626 1.00 40.00 108 LEU A CA 1
ATOM 856 C C . LEU A 1 108 ? 20.559 10.824 2.335 1.00 40.00 108 LEU A C 1
ATOM 858 O O . LEU A 1 108 ? 20.087 10.380 1.297 1.00 40.00 108 LEU A O 1
ATOM 862 N N . ILE A 1 109 ? 21.239 11.980 2.357 1.00 38.53 109 ILE A N 1
ATOM 863 C CA . ILE A 1 109 ? 21.270 12.960 1.248 1.00 38.53 109 ILE A CA 1
ATOM 864 C C . ILE A 1 109 ? 22.517 12.885 0.366 1.00 38.53 109 ILE A C 1
ATOM 866 O O . ILE A 1 109 ? 22.446 13.221 -0.816 1.00 38.53 109 ILE A O 1
ATOM 870 N N . CYS A 1 110 ? 23.650 12.381 0.859 1.00 32.91 110 CYS A N 1
ATOM 871 C CA . CYS A 1 110 ? 24.806 12.189 -0.024 1.00 32.91 110 CYS A CA 1
ATOM 872 C C . CYS A 1 110 ? 24.515 11.229 -1.205 1.00 32.91 110 CYS A C 1
ATOM 874 O O . CYS A 1 110 ? 25.058 11.464 -2.284 1.00 32.91 110 CYS A O 1
ATOM 876 N N . PRO A 1 111 ? 23.605 10.239 -1.068 1.00 36.84 111 PRO A N 1
ATOM 877 C CA . PRO A 1 111 ? 23.027 9.527 -2.207 1.00 36.84 111 PRO A CA 1
ATOM 878 C C . PRO A 1 111 ? 21.847 10.251 -2.895 1.00 36.84 111 PRO A C 1
ATOM 880 O O . PRO A 1 111 ? 21.588 9.951 -4.051 1.00 36.84 111 PRO A O 1
ATOM 883 N N . LEU A 1 112 ? 21.126 11.180 -2.238 1.00 35.38 112 LEU A N 1
ATOM 884 C CA . LEU A 1 112 ? 19.979 11.911 -2.830 1.00 35.38 112 LEU A CA 1
ATOM 885 C C . LEU A 1 112 ? 20.374 13.033 -3.811 1.00 35.38 112 LEU A C 1
ATOM 887 O O . LEU A 1 112 ? 19.585 13.346 -4.696 1.00 35.38 112 LEU A O 1
ATOM 891 N N . ILE A 1 113 ? 21.549 13.665 -3.676 1.00 33.41 113 ILE A N 1
ATOM 892 C CA . ILE A 1 113 ? 22.016 14.715 -4.620 1.00 33.41 113 ILE A CA 1
ATOM 893 C C . ILE A 1 113 ? 22.980 14.150 -5.673 1.00 33.41 113 ILE A C 1
ATOM 895 O O . ILE A 1 113 ? 23.163 14.743 -6.740 1.00 33.41 113 ILE A O 1
ATOM 899 N N . ALA A 1 114 ? 23.500 12.942 -5.455 1.00 32.12 114 ALA A N 1
ATOM 900 C CA . ALA A 1 114 ? 23.827 12.100 -6.584 1.00 32.12 114 ALA A CA 1
ATOM 901 C C . ALA A 1 114 ? 22.495 11.661 -7.217 1.00 32.12 114 ALA A C 1
ATOM 903 O O . ALA A 1 114 ? 22.016 10.545 -7.030 1.00 32.12 114 ALA A O 1
ATOM 904 N N . LEU A 1 115 ? 21.957 12.507 -8.105 1.00 29.55 115 LEU A N 1
ATOM 905 C CA . LEU A 1 115 ? 21.394 11.975 -9.348 1.00 29.55 115 LEU A CA 1
ATOM 906 C C . LEU A 1 115 ? 22.315 10.811 -9.798 1.00 29.55 115 LEU A C 1
ATOM 908 O O . LEU A 1 115 ? 23.511 10.817 -9.473 1.00 29.55 115 LEU A O 1
ATOM 912 N N . PRO A 1 116 ? 21.878 9.837 -10.611 1.00 33.56 116 PRO A N 1
ATOM 913 C CA . PRO A 1 116 ? 22.834 9.322 -11.571 1.00 33.56 116 PRO A CA 1
ATOM 914 C C . PRO A 1 116 ? 23.246 10.551 -12.396 1.00 33.56 116 PRO A C 1
ATOM 916 O O . PRO A 1 116 ? 22.662 10.865 -13.427 1.00 33.56 116 PRO A O 1
ATOM 919 N N . THR A 1 117 ? 24.192 11.341 -11.881 1.00 38.03 117 THR A N 1
ATOM 920 C CA . THR A 1 117 ? 25.090 12.120 -12.681 1.00 38.03 117 THR A CA 1
ATOM 921 C C . THR A 1 117 ? 25.642 11.035 -13.555 1.00 38.03 117 THR A C 1
ATOM 923 O O . THR A 1 117 ? 26.315 10.114 -13.088 1.00 38.03 117 THR A O 1
ATOM 926 N N . SER A 1 118 ? 25.191 11.055 -14.805 1.00 45.94 118 SER A N 1
ATOM 927 C CA . SER A 1 118 ? 25.840 10.298 -15.845 1.00 45.94 118 SER A CA 1
ATOM 928 C C . SER A 1 118 ? 27.325 10.422 -15.569 1.00 45.94 118 SER A C 1
ATOM 930 O O . SER A 1 118 ? 27.806 11.564 -15.476 1.00 45.94 118 SER A O 1
ATOM 932 N N . MET A 1 119 ? 28.008 9.308 -15.302 1.00 62.06 119 MET A N 1
ATOM 933 C CA . MET A 1 119 ? 29.441 9.390 -15.062 1.00 62.06 119 MET A CA 1
ATOM 934 C C . MET A 1 119 ? 30.001 10.105 -16.276 1.00 62.06 119 MET A C 1
ATOM 936 O O . MET A 1 119 ? 29.768 9.691 -17.417 1.00 62.06 119 MET A O 1
ATOM 940 N N . LYS A 1 120 ? 30.645 11.247 -16.037 1.00 75.44 120 LYS A N 1
ATOM 941 C CA . LYS A 1 120 ? 31.391 11.884 -17.106 1.00 75.44 120 LYS A CA 1
ATOM 942 C C . LYS A 1 120 ? 32.490 10.912 -17.466 1.00 75.44 120 LYS A C 1
ATOM 944 O O . LYS A 1 120 ? 33.164 10.388 -16.580 1.00 75.44 120 LYS A O 1
ATOM 949 N N . LEU A 1 121 ? 32.639 10.651 -18.753 1.00 84.12 121 LEU A N 1
ATOM 950 C CA . LEU A 1 121 ? 33.753 9.858 -19.224 1.00 84.12 121 LEU A CA 1
ATOM 951 C C . LEU A 1 121 ? 35.012 10.709 -19.029 1.00 84.12 121 LEU A C 1
ATOM 953 O O . LEU A 1 121 ? 35.287 11.600 -19.829 1.00 84.12 121 LEU A O 1
ATOM 957 N N . THR A 1 122 ? 35.713 10.532 -17.907 1.00 87.62 122 THR A N 1
ATOM 958 C CA . THR A 1 122 ? 36.949 11.271 -17.617 1.00 87.62 122 THR A CA 1
ATOM 959 C C . THR A 1 122 ? 38.173 10.495 -18.112 1.00 87.62 122 THR A C 1
ATOM 961 O O . THR A 1 122 ? 38.110 9.267 -18.241 1.00 87.62 122 THR A O 1
ATOM 964 N N . PRO A 1 123 ? 39.304 11.173 -18.380 1.00 84.94 123 PRO A N 1
ATOM 965 C CA . PRO A 1 123 ? 40.561 10.505 -18.715 1.00 84.94 123 PRO A CA 1
ATOM 966 C C . PRO A 1 123 ? 40.984 9.458 -17.677 1.00 84.94 123 PRO A C 1
ATOM 968 O O . PRO A 1 123 ? 41.445 8.380 -18.043 1.00 84.94 123 PRO A O 1
ATOM 971 N N . GLU A 1 124 ? 40.778 9.740 -16.389 1.00 83.06 124 GLU A N 1
ATOM 972 C CA . GLU A 1 124 ? 41.125 8.831 -15.295 1.00 83.06 124 GLU A CA 1
ATOM 973 C C . GLU A 1 124 ? 40.248 7.578 -15.309 1.00 83.06 124 GLU A C 1
ATOM 975 O O . GLU A 1 124 ? 40.741 6.485 -15.039 1.00 83.06 124 GLU A O 1
ATOM 980 N N . LEU A 1 125 ? 38.958 7.706 -15.646 1.00 87.44 125 LEU A N 1
ATOM 981 C CA . LEU A 1 125 ? 38.077 6.548 -15.786 1.00 87.44 125 LEU A CA 1
ATOM 982 C C . LEU A 1 125 ? 38.560 5.644 -16.921 1.00 87.44 125 LEU A C 1
ATOM 984 O O . LEU A 1 125 ? 38.666 4.439 -16.725 1.00 87.44 125 LEU A O 1
ATOM 988 N N . ILE A 1 126 ? 38.913 6.217 -18.075 1.00 89.56 126 ILE A N 1
ATOM 989 C CA . ILE A 1 126 ? 39.444 5.465 -19.223 1.00 89.56 126 ILE A CA 1
ATOM 990 C C . ILE A 1 126 ? 40.732 4.722 -18.842 1.00 89.56 126 ILE A C 1
ATOM 992 O O . ILE A 1 126 ? 40.867 3.538 -19.137 1.00 89.56 126 ILE A O 1
ATOM 996 N N . GLN A 1 127 ? 41.659 5.393 -18.154 1.00 85.62 127 GLN A N 1
ATOM 997 C CA . GLN A 1 127 ? 42.939 4.799 -17.757 1.00 85.62 127 GLN A CA 1
ATOM 998 C C . GLN A 1 127 ? 42.785 3.669 -16.735 1.00 85.62 127 GLN A C 1
ATOM 1000 O O . GLN A 1 127 ? 43.524 2.691 -16.800 1.00 85.62 127 GLN A O 1
ATOM 1005 N N . ASN A 1 128 ? 41.822 3.789 -15.818 1.00 85.38 128 ASN A N 1
ATOM 1006 C CA . ASN A 1 128 ? 41.578 2.799 -14.767 1.00 85.38 128 ASN A CA 1
ATOM 1007 C C . ASN A 1 128 ? 40.606 1.683 -15.179 1.00 85.38 128 ASN A C 1
ATOM 1009 O O . ASN A 1 128 ? 40.404 0.738 -14.416 1.00 85.38 128 ASN A O 1
ATOM 1013 N N . SER A 1 129 ? 39.971 1.799 -16.347 1.00 90.12 129 SER A N 1
ATOM 1014 C CA . SER A 1 129 ? 39.041 0.789 -16.851 1.00 90.12 129 SER A CA 1
ATOM 1015 C C . SER A 1 129 ? 39.779 -0.455 -17.331 1.00 90.12 129 SER A C 1
ATOM 1017 O O . SER A 1 129 ? 40.966 -0.414 -17.661 1.00 90.12 129 SER A O 1
ATOM 1019 N N . VAL A 1 130 ? 39.062 -1.578 -17.362 1.00 90.06 130 VAL A N 1
ATOM 1020 C CA . VAL A 1 130 ? 39.631 -2.865 -17.760 1.00 90.06 130 VAL A CA 1
ATOM 1021 C C . VAL A 1 130 ? 40.033 -2.809 -19.232 1.00 90.06 130 VAL A C 1
ATOM 1023 O O . VAL A 1 130 ? 39.240 -2.472 -20.110 1.00 90.06 130 VAL A O 1
ATOM 1026 N N . GLN A 1 131 ? 41.291 -3.150 -19.487 1.00 93.31 131 GLN A N 1
ATOM 1027 C CA . GLN A 1 131 ? 41.891 -3.186 -20.814 1.00 93.31 131 GLN A CA 1
ATOM 1028 C C . GLN A 1 131 ? 42.414 -4.595 -21.042 1.00 93.31 131 GLN A C 1
ATOM 1030 O O . GLN A 1 131 ? 43.287 -5.065 -20.311 1.00 93.31 131 GLN A O 1
ATOM 1035 N N . THR A 1 132 ? 41.857 -5.298 -22.021 1.00 91.19 132 THR A N 1
ATOM 1036 C CA . THR A 1 132 ? 42.197 -6.703 -22.280 1.00 91.19 132 THR A CA 1
ATOM 1037 C C . THR A 1 132 ? 42.367 -6.951 -23.769 1.00 91.19 132 THR A C 1
ATOM 1039 O O . THR A 1 132 ? 41.971 -6.141 -24.599 1.00 91.19 132 THR A O 1
ATOM 1042 N N . THR A 1 133 ? 43.006 -8.064 -24.123 1.00 93.19 133 THR A N 1
ATOM 1043 C CA . THR A 1 133 ? 42.940 -8.574 -25.496 1.00 93.19 133 THR A CA 1
ATOM 1044 C C . THR A 1 133 ? 41.789 -9.561 -25.552 1.00 93.19 133 THR A C 1
ATOM 1046 O O . THR A 1 133 ? 41.774 -10.527 -24.788 1.00 93.19 133 THR A O 1
ATOM 1049 N N . ASN A 1 134 ? 40.806 -9.297 -26.404 1.00 89.25 134 ASN A N 1
ATOM 1050 C CA . ASN A 1 134 ? 39.621 -10.137 -26.495 1.00 89.25 134 ASN A CA 1
ATOM 1051 C C . ASN A 1 134 ? 39.904 -11.429 -27.295 1.00 89.25 134 ASN A C 1
ATOM 1053 O O . ASN A 1 134 ? 40.975 -11.566 -27.894 1.00 89.25 134 ASN A O 1
ATOM 1057 N N . PRO A 1 135 ? 38.967 -12.396 -27.343 1.00 88.88 135 PRO A N 1
ATOM 1058 C CA . PRO A 1 135 ? 39.173 -13.668 -28.047 1.00 88.88 135 PRO A CA 1
ATOM 1059 C C . PRO A 1 135 ? 39.425 -13.552 -29.558 1.00 88.88 135 PRO A C 1
ATOM 1061 O O . PRO A 1 135 ? 39.862 -14.519 -30.175 1.00 88.88 135 PRO A O 1
ATOM 1064 N N . LEU A 1 136 ? 39.148 -12.392 -30.163 1.00 85.75 136 LEU A N 1
ATOM 1065 C CA . LEU A 1 136 ? 39.444 -12.106 -31.569 1.00 85.75 136 LEU A CA 1
ATOM 1066 C C . LEU A 1 136 ? 40.850 -11.511 -31.764 1.00 85.75 136 LEU A C 1
ATOM 1068 O O . LEU A 1 136 ? 41.244 -11.246 -32.896 1.00 85.75 136 LEU A O 1
ATOM 1072 N N . GLY A 1 137 ? 41.615 -11.337 -30.681 1.00 89.06 137 GLY A N 1
ATOM 1073 C CA . GLY A 1 137 ? 42.953 -10.747 -30.695 1.00 89.06 137 GLY A CA 1
ATOM 1074 C C . GLY A 1 137 ? 42.961 -9.216 -30.689 1.00 89.06 137 GLY A C 1
ATOM 1075 O O . GLY A 1 137 ? 44.034 -8.621 -30.783 1.00 89.06 137 GLY A O 1
ATOM 1076 N N . ASP A 1 138 ? 41.799 -8.573 -30.561 1.00 93.94 138 ASP A N 1
ATOM 1077 C CA . ASP A 1 138 ? 41.669 -7.117 -30.565 1.00 93.94 138 ASP A CA 1
ATOM 1078 C C . ASP A 1 138 ? 41.950 -6.543 -29.173 1.00 93.94 138 ASP A C 1
ATOM 1080 O O . ASP A 1 138 ? 41.509 -7.095 -28.159 1.00 93.94 138 ASP A O 1
ATOM 1084 N N . ARG A 1 139 ? 42.635 -5.392 -29.104 1.00 94.56 139 ARG A N 1
ATOM 1085 C CA . ARG A 1 139 ? 42.757 -4.648 -27.843 1.00 94.56 139 ARG A CA 1
ATOM 1086 C C . ARG A 1 139 ? 41.423 -3.981 -27.525 1.00 94.56 139 ARG A C 1
ATOM 1088 O O . ARG A 1 139 ? 40.992 -3.086 -28.253 1.00 94.56 139 ARG A O 1
ATOM 1095 N N . GLU A 1 140 ? 40.791 -4.420 -26.447 1.00 96.81 140 GLU A N 1
ATOM 1096 C CA . GLU A 1 140 ? 39.462 -4.008 -26.010 1.00 96.81 140 GLU A CA 1
ATOM 1097 C C . GLU A 1 140 ? 39.533 -3.153 -24.742 1.00 96.81 140 GLU A C 1
ATOM 1099 O O . GLU A 1 140 ? 40.179 -3.525 -23.758 1.00 96.81 140 GLU A O 1
ATOM 1104 N N . LEU A 1 141 ? 38.848 -2.010 -24.781 1.00 96.38 141 LEU A N 1
ATOM 1105 C CA . LEU A 1 141 ? 38.572 -1.172 -23.618 1.00 96.38 141 LEU A CA 1
ATOM 1106 C C . LEU A 1 141 ? 37.130 -1.415 -23.154 1.00 96.38 141 LEU A C 1
ATOM 1108 O O . LEU A 1 141 ? 36.185 -1.110 -23.890 1.00 96.38 141 LEU A O 1
ATOM 1112 N N . ASP A 1 142 ? 36.974 -1.932 -21.935 1.00 93.19 142 ASP A N 1
ATOM 1113 C CA . ASP A 1 142 ? 35.675 -2.204 -21.318 1.00 93.19 142 ASP A CA 1
ATOM 1114 C C . ASP A 1 142 ? 35.183 -0.976 -20.539 1.00 93.19 142 ASP A C 1
ATOM 1116 O O . ASP A 1 142 ? 35.725 -0.613 -19.493 1.00 93.19 142 ASP A O 1
ATOM 1120 N N . LEU A 1 143 ? 34.142 -0.331 -21.066 1.00 94.19 143 LEU A N 1
ATOM 1121 C CA . LEU A 1 143 ? 33.417 0.775 -20.445 1.00 94.19 143 LEU A CA 1
ATOM 1122 C C . LEU A 1 143 ? 31.949 0.397 -20.176 1.00 94.19 143 LEU A C 1
ATOM 1124 O O . LEU A 1 143 ? 31.063 1.261 -20.211 1.00 94.19 143 LEU A O 1
ATOM 1128 N N . ARG A 1 144 ? 31.655 -0.878 -19.896 1.00 90.50 144 ARG A N 1
ATOM 1129 C CA . ARG A 1 144 ? 30.288 -1.354 -19.651 1.00 90.50 144 ARG A CA 1
ATOM 1130 C C . ARG A 1 144 ? 29.720 -0.861 -18.320 1.00 90.50 144 ARG A C 1
ATOM 1132 O O . ARG A 1 144 ? 30.393 -0.858 -17.292 1.00 90.50 144 ARG A O 1
ATOM 1139 N N . GLY A 1 145 ? 28.438 -0.494 -18.308 1.00 86.81 145 GLY A N 1
ATOM 1140 C CA . GLY A 1 145 ? 27.691 -0.287 -17.059 1.00 86.81 145 GLY A CA 1
ATOM 1141 C C . GLY A 1 145 ? 28.054 0.964 -16.245 1.00 86.81 145 GLY A C 1
ATOM 1142 O O . GLY A 1 145 ? 27.564 1.121 -15.125 1.00 86.81 145 GLY A O 1
ATOM 1143 N N . TYR A 1 146 ? 28.874 1.877 -16.777 1.00 85.56 146 TYR A N 1
ATOM 1144 C CA . TYR A 1 146 ? 29.310 3.083 -16.059 1.00 85.56 146 TYR A CA 1
ATOM 1145 C C . TYR A 1 146 ? 28.276 4.219 -16.050 1.00 85.56 146 TYR A C 1
ATOM 1147 O O . TYR A 1 146 ? 28.507 5.244 -15.416 1.00 85.56 146 TYR A O 1
ATOM 1155 N N . LYS A 1 147 ? 27.112 4.055 -16.693 1.00 86.12 147 LYS A N 1
ATOM 1156 C CA . LYS A 1 147 ? 26.066 5.092 -16.826 1.00 86.12 147 LYS A CA 1
ATOM 1157 C C . LYS A 1 147 ? 26.557 6.357 -17.547 1.00 86.12 147 LYS A C 1
ATOM 1159 O O . LYS A 1 147 ? 26.131 7.468 -17.235 1.00 86.12 147 LYS A O 1
ATOM 1164 N N . VAL A 1 148 ? 27.459 6.212 -18.513 1.00 87.31 148 VAL A N 1
ATOM 1165 C CA . VAL A 1 148 ? 27.943 7.325 -19.342 1.00 87.31 148 VAL A CA 1
ATOM 1166 C C . VAL A 1 148 ? 26.802 7.824 -20.233 1.00 87.31 148 VAL A C 1
ATOM 1168 O O . VAL A 1 148 ? 26.180 7.025 -20.926 1.00 87.31 148 VAL A O 1
ATOM 1171 N N . ALA A 1 149 ? 26.508 9.128 -20.238 1.00 86.88 149 ALA A N 1
ATOM 1172 C CA . ALA A 1 149 ? 25.448 9.705 -21.087 1.00 86.88 149 ALA A CA 1
ATOM 1173 C C . ALA A 1 149 ? 25.971 10.533 -22.268 1.00 86.88 149 ALA A C 1
ATOM 1175 O O . ALA A 1 149 ? 25.250 10.728 -23.254 1.00 86.88 149 ALA A O 1
ATOM 1176 N N . LEU A 1 150 ? 27.213 11.015 -22.172 1.00 88.00 150 LEU A N 1
ATOM 1177 C CA . LEU A 1 150 ? 27.889 11.797 -23.199 1.00 88.00 150 LEU A CA 1
ATOM 1178 C C . LEU A 1 150 ? 29.271 11.200 -23.463 1.00 88.00 150 LEU A C 1
ATOM 1180 O O . LEU A 1 150 ? 30.018 10.920 -22.529 1.00 88.00 150 LEU A O 1
ATOM 1184 N N . LEU A 1 151 ? 29.596 11.023 -24.739 1.00 90.00 151 LEU A N 1
ATOM 1185 C CA . LEU A 1 151 ? 30.920 10.611 -25.181 1.00 90.00 151 LEU A CA 1
ATOM 1186 C C . LEU A 1 151 ? 31.812 11.851 -25.264 1.00 90.00 151 LEU A C 1
ATOM 1188 O O . LEU A 1 151 ? 31.624 12.714 -26.119 1.00 90.00 151 LEU A O 1
ATOM 1192 N N . GLU A 1 152 ? 32.749 11.951 -24.329 1.00 86.81 152 GLU A N 1
ATOM 1193 C CA . GLU A 1 152 ? 33.738 13.022 -24.228 1.00 86.81 152 GLU A CA 1
ATOM 1194 C C . GLU A 1 152 ? 35.075 12.447 -23.738 1.00 86.81 152 GLU A C 1
ATOM 1196 O O . GLU A 1 152 ? 35.132 11.322 -23.249 1.00 86.81 152 GLU A O 1
ATOM 1201 N N . ASN A 1 153 ? 36.169 13.195 -23.908 1.00 87.31 153 ASN A N 1
ATOM 1202 C CA . ASN A 1 153 ? 37.518 12.834 -23.438 1.00 87.31 153 ASN A CA 1
ATOM 1203 C C . ASN A 1 153 ? 38.095 11.506 -23.961 1.00 87.31 153 ASN A C 1
ATOM 1205 O O . ASN A 1 153 ? 39.127 11.046 -23.473 1.00 87.31 153 ASN A O 1
ATOM 1209 N N . LEU A 1 154 ? 37.514 10.931 -25.016 1.00 89.44 154 LEU A N 1
ATOM 1210 C CA . LEU A 1 154 ? 38.038 9.729 -25.668 1.00 89.44 154 LEU A CA 1
ATOM 1211 C C . LEU A 1 154 ? 39.438 9.929 -26.275 1.00 89.44 154 LEU A C 1
ATOM 1213 O O . LEU A 1 154 ? 40.086 8.949 -26.625 1.00 89.44 154 LEU A O 1
ATOM 1217 N N . SER A 1 155 ? 39.961 11.159 -26.343 1.00 84.81 155 SER A N 1
ATOM 1218 C CA . SER A 1 155 ? 41.361 11.417 -26.718 1.00 84.81 155 SER A CA 1
ATOM 1219 C C . SER A 1 155 ? 42.346 10.775 -25.736 1.00 84.81 155 SER A C 1
ATOM 1221 O O . SER A 1 155 ? 43.458 10.432 -26.125 1.00 84.81 155 SER A O 1
ATOM 1223 N N . ALA A 1 156 ? 41.925 10.542 -24.486 1.00 89.44 156 ALA A N 1
ATOM 1224 C CA . ALA A 1 156 ? 42.712 9.841 -23.473 1.00 89.44 156 ALA A CA 1
ATOM 1225 C C . ALA A 1 156 ? 42.948 8.355 -23.799 1.00 89.44 156 ALA A C 1
ATOM 1227 O O . ALA A 1 156 ? 43.830 7.740 -23.209 1.00 89.44 156 ALA A O 1
ATOM 1228 N N . THR A 1 157 ? 42.202 7.783 -24.752 1.00 90.38 157 THR A N 1
ATOM 1229 C CA . THR A 1 157 ? 42.460 6.425 -25.261 1.00 90.38 157 THR A CA 1
ATOM 1230 C C . THR A 1 157 ? 43.740 6.338 -26.094 1.00 90.38 157 THR A C 1
ATOM 1232 O O . THR A 1 157 ? 44.243 5.238 -26.317 1.00 90.38 157 THR A O 1
ATOM 1235 N N . LEU A 1 158 ? 44.261 7.484 -26.561 1.00 89.38 158 LEU A N 1
ATOM 1236 C CA . LEU A 1 158 ? 45.490 7.602 -27.349 1.00 89.38 158 LEU A CA 1
ATOM 1237 C C . LEU A 1 158 ? 45.530 6.657 -28.573 1.00 89.38 158 LEU A C 1
ATOM 1239 O O . LEU A 1 158 ? 46.598 6.166 -28.930 1.00 89.38 158 LEU A O 1
ATOM 1243 N N . ASP A 1 159 ? 44.368 6.375 -29.184 1.00 92.12 159 ASP A N 1
ATOM 1244 C CA . ASP A 1 159 ? 44.201 5.464 -30.338 1.00 92.12 159 ASP A CA 1
ATOM 1245 C C . ASP A 1 159 ? 44.806 4.059 -30.122 1.00 92.12 159 ASP A C 1
ATOM 1247 O O . ASP A 1 159 ? 45.280 3.395 -31.045 1.00 92.12 159 ASP A O 1
ATOM 1251 N N . GLN A 1 160 ? 44.812 3.579 -28.873 1.00 92.38 160 GLN A N 1
ATOM 1252 C CA . GLN A 1 160 ? 45.404 2.283 -28.541 1.00 92.38 160 GLN A CA 1
ATOM 1253 C C . GLN A 1 160 ? 44.457 1.100 -28.802 1.00 92.38 160 GLN A C 1
ATOM 1255 O O . GLN A 1 160 ? 44.936 -0.014 -29.011 1.00 92.38 160 GLN A O 1
ATOM 1260 N N . PHE A 1 161 ? 43.141 1.302 -28.832 1.00 96.12 161 PHE A N 1
ATOM 1261 C CA . PHE A 1 161 ? 42.171 0.200 -28.840 1.00 96.12 161 PHE A CA 1
ATOM 1262 C C . PHE A 1 161 ? 41.591 -0.085 -30.227 1.00 96.12 161 PHE A C 1
ATOM 1264 O O . PHE A 1 161 ? 41.286 0.823 -30.998 1.00 96.12 161 PHE A O 1
ATOM 1271 N N . ASP A 1 162 ? 41.417 -1.373 -30.513 1.00 96.75 162 ASP A N 1
ATOM 1272 C CA . ASP A 1 162 ? 40.761 -1.893 -31.714 1.00 96.75 162 ASP A CA 1
ATOM 1273 C C . ASP A 1 162 ? 39.242 -2.028 -31.487 1.00 96.75 162 ASP A C 1
ATOM 1275 O O . ASP A 1 162 ? 38.448 -1.824 -32.412 1.00 96.75 162 ASP A O 1
ATOM 1279 N N . THR A 1 163 ? 38.840 -2.296 -30.235 1.00 97.12 163 THR A N 1
ATOM 1280 C CA . THR A 1 163 ? 37.446 -2.431 -29.789 1.00 97.12 163 THR A CA 1
ATOM 1281 C C . THR A 1 163 ? 37.170 -1.552 -28.566 1.00 97.12 163 THR A C 1
ATOM 1283 O O . THR A 1 163 ? 37.957 -1.527 -27.621 1.00 97.12 163 THR A O 1
ATOM 1286 N N . ILE A 1 164 ? 36.039 -0.845 -28.556 1.00 97.19 164 ILE A N 1
ATOM 1287 C CA . ILE A 1 164 ? 35.527 -0.157 -27.360 1.00 97.19 164 ILE A CA 1
ATOM 1288 C C . ILE A 1 164 ? 34.124 -0.681 -27.064 1.00 97.19 164 ILE A C 1
ATOM 1290 O O . ILE A 1 164 ? 33.239 -0.620 -27.928 1.00 97.19 164 ILE A O 1
ATOM 1294 N N . ASP A 1 165 ? 33.917 -1.154 -25.835 1.00 96.94 165 ASP A N 1
ATOM 1295 C CA . ASP A 1 165 ? 32.613 -1.607 -25.369 1.00 96.94 165 ASP A CA 1
ATOM 1296 C C . ASP A 1 165 ? 31.969 -0.606 -24.408 1.00 96.94 165 ASP A C 1
ATOM 1298 O O . ASP A 1 165 ? 32.449 -0.364 -23.309 1.00 96.94 165 ASP A O 1
ATOM 1302 N N . LEU A 1 166 ? 30.852 -0.027 -24.840 1.00 96.88 166 LEU A N 1
ATOM 1303 C CA . LEU A 1 166 ? 30.029 0.939 -24.115 1.00 96.88 166 LEU A CA 1
ATOM 1304 C C . LEU A 1 166 ? 28.631 0.372 -23.814 1.00 96.88 166 LEU A C 1
ATOM 1306 O O . LEU A 1 166 ? 27.676 1.134 -23.636 1.00 96.88 166 LEU A O 1
ATOM 1310 N N . THR A 1 167 ? 28.474 -0.950 -23.768 1.00 95.62 167 THR A N 1
ATOM 1311 C CA . THR A 1 167 ? 27.201 -1.624 -23.472 1.00 95.62 167 THR A CA 1
ATOM 1312 C C . THR A 1 167 ? 26.666 -1.246 -22.080 1.00 95.62 167 THR A C 1
ATOM 1314 O O . THR A 1 167 ? 27.431 -0.987 -21.153 1.00 95.62 167 THR A O 1
ATOM 1317 N N . ASP A 1 168 ? 25.340 -1.178 -21.933 1.00 92.31 168 ASP A N 1
ATOM 1318 C CA . ASP A 1 168 ? 24.643 -0.850 -20.675 1.00 92.31 168 ASP A CA 1
ATOM 1319 C C . ASP A 1 168 ? 24.985 0.547 -20.107 1.00 92.31 168 ASP A C 1
ATOM 1321 O O . ASP A 1 168 ? 25.176 0.738 -18.903 1.00 92.31 168 ASP A O 1
ATOM 1325 N N . ASN A 1 169 ? 25.055 1.555 -20.980 1.00 92.62 169 ASN A N 1
ATOM 1326 C CA . ASN A 1 169 ? 25.238 2.963 -20.609 1.00 92.62 169 ASN A CA 1
ATOM 1327 C C . ASN A 1 169 ? 23.984 3.803 -20.938 1.00 92.62 169 ASN A C 1
ATOM 1329 O O . ASN A 1 169 ? 22.922 3.287 -21.284 1.00 92.62 169 ASN A O 1
ATOM 1333 N N . GLU A 1 170 ? 24.068 5.126 -20.789 1.00 91.69 170 GLU A N 1
ATOM 1334 C CA . GLU A 1 170 ? 22.953 6.055 -21.017 1.00 91.69 170 GLU A CA 1
ATOM 1335 C C . GLU A 1 170 ? 23.173 6.977 -22.227 1.00 91.69 170 GLU A C 1
ATOM 1337 O O . GLU A 1 170 ? 22.595 8.068 -22.297 1.00 91.69 170 GLU A O 1
ATOM 1342 N N . ILE A 1 171 ? 24.011 6.564 -23.183 1.00 94.19 171 ILE A N 1
ATOM 1343 C CA . ILE A 1 171 ? 24.447 7.402 -24.305 1.00 94.19 171 ILE A CA 1
ATOM 1344 C C . ILE A 1 171 ? 23.250 7.730 -25.194 1.00 94.19 171 ILE A C 1
ATOM 1346 O O . ILE A 1 171 ? 22.574 6.830 -25.686 1.00 94.19 171 ILE A O 1
ATOM 1350 N N . ARG A 1 172 ? 22.993 9.027 -25.418 1.00 92.69 172 ARG A N 1
ATOM 1351 C CA . ARG A 1 172 ? 21.850 9.501 -26.228 1.00 92.69 172 ARG A CA 1
ATOM 1352 C C . ARG A 1 172 ? 22.198 9.888 -27.659 1.00 92.69 172 ARG A C 1
ATOM 1354 O O . ARG A 1 172 ? 21.329 9.880 -28.531 1.00 92.69 172 ARG A O 1
ATOM 1361 N N . LYS A 1 173 ? 23.457 10.248 -27.902 1.00 94.25 173 LYS A N 1
ATOM 1362 C CA . LYS A 1 173 ? 23.959 10.681 -29.207 1.00 94.25 173 LYS A CA 1
ATOM 1363 C C . LYS A 1 173 ? 25.275 9.971 -29.494 1.00 94.25 173 LYS A C 1
ATOM 1365 O O . LYS A 1 173 ? 26.179 10.021 -28.665 1.00 94.25 173 LYS A O 1
ATOM 1370 N N . LEU A 1 174 ? 25.375 9.340 -30.661 1.00 95.25 174 LEU A N 1
ATOM 1371 C CA . LEU A 1 174 ? 26.614 8.729 -31.135 1.00 95.25 174 LEU A CA 1
ATOM 1372 C C . LEU A 1 174 ? 27.451 9.792 -31.858 1.00 95.25 174 LEU A C 1
ATOM 1374 O O . LEU A 1 174 ? 27.284 10.016 -33.056 1.00 95.25 174 LEU A O 1
ATOM 1378 N N . ASP A 1 175 ? 28.276 10.502 -31.095 1.00 90.31 175 ASP A N 1
ATOM 1379 C CA . ASP A 1 175 ? 29.124 11.617 -31.533 1.00 90.31 175 ASP A CA 1
ATOM 1380 C C . ASP A 1 175 ? 30.258 11.829 -30.505 1.00 90.31 175 ASP A C 1
ATOM 1382 O O . ASP A 1 175 ? 30.347 11.070 -29.545 1.00 90.31 175 ASP A O 1
ATOM 1386 N N . GLY A 1 176 ? 31.110 12.845 -30.670 1.00 87.38 176 GLY A N 1
ATOM 1387 C CA . GLY A 1 176 ? 32.120 13.226 -29.669 1.00 87.38 176 GLY A CA 1
ATOM 1388 C C . GLY A 1 176 ? 33.391 12.369 -29.682 1.00 87.38 176 GLY A C 1
ATOM 1389 O O . GLY A 1 176 ? 34.216 12.463 -28.774 1.00 87.38 176 GLY A O 1
ATOM 1390 N N . PHE A 1 177 ? 33.574 11.550 -30.719 1.00 93.25 177 PHE A N 1
ATOM 1391 C CA . PHE A 1 177 ? 34.806 10.796 -30.933 1.00 93.25 177 PHE A CA 1
ATOM 1392 C C . PHE A 1 177 ? 35.910 11.704 -31.498 1.00 93.25 177 PHE A C 1
ATOM 1394 O O . PHE A 1 177 ? 35.660 12.412 -32.483 1.00 93.25 177 PHE A O 1
ATOM 1401 N N . PRO A 1 178 ? 37.141 11.654 -30.957 1.00 92.50 178 PRO A N 1
ATOM 1402 C CA . PRO A 1 178 ? 38.308 12.196 -31.641 1.00 92.50 178 PRO A CA 1
ATOM 1403 C C . PRO A 1 178 ? 38.639 11.346 -32.876 1.00 92.50 178 PRO A C 1
ATOM 1405 O O . PRO A 1 178 ? 38.018 10.312 -33.127 1.00 92.50 178 PRO A O 1
ATOM 1408 N N . HIS A 1 179 ? 39.628 11.776 -33.655 1.00 94.38 179 HIS A N 1
ATOM 1409 C CA . HIS A 1 179 ? 40.120 10.982 -34.775 1.00 94.38 179 HIS A CA 1
ATOM 1410 C C . HIS A 1 179 ? 40.855 9.729 -34.262 1.00 94.38 179 HIS A C 1
ATOM 1412 O O . HIS A 1 179 ? 41.973 9.838 -33.763 1.00 94.38 179 HIS A O 1
ATOM 1418 N N . LEU A 1 180 ? 40.215 8.560 -34.372 1.00 95.38 180 LEU A N 1
ATOM 1419 C CA . LEU A 1 180 ? 40.709 7.249 -33.929 1.00 95.38 180 LEU A CA 1
ATOM 1420 C C . LEU A 1 180 ? 40.818 6.303 -35.140 1.00 95.38 180 LEU A C 1
ATOM 1422 O O . LEU A 1 180 ? 39.877 5.559 -35.445 1.00 95.38 180 LEU A O 1
ATOM 1426 N N . PRO A 1 181 ? 41.924 6.356 -35.905 1.00 94.00 181 PRO A N 1
ATOM 1427 C CA . PRO A 1 181 ? 42.090 5.569 -37.124 1.00 94.00 181 PRO A CA 1
ATOM 1428 C C . PRO A 1 181 ? 42.334 4.074 -36.883 1.00 94.00 181 PRO A C 1
ATOM 1430 O O . PRO A 1 181 ? 42.341 3.310 -37.859 1.00 94.00 181 PRO A O 1
ATOM 1433 N N . ARG A 1 182 ? 42.552 3.634 -35.638 1.00 94.75 182 ARG A N 1
ATOM 1434 C CA . ARG A 1 182 ? 42.695 2.216 -35.293 1.00 94.75 182 ARG A CA 1
ATOM 1435 C C . ARG A 1 182 ? 41.363 1.541 -34.963 1.00 94.75 182 ARG A C 1
ATOM 1437 O O . ARG A 1 182 ? 41.180 0.389 -35.345 1.00 94.75 182 ARG A O 1
ATOM 1444 N N . LEU A 1 183 ? 40.432 2.258 -34.331 1.00 97.00 183 LEU A N 1
ATOM 1445 C CA . LEU A 1 183 ? 39.185 1.688 -33.814 1.00 97.00 183 LEU A CA 1
ATOM 1446 C C . LEU A 1 183 ? 38.335 1.039 -34.925 1.00 97.00 183 LEU A C 1
ATOM 1448 O O . LEU A 1 183 ? 37.895 1.703 -35.870 1.00 97.00 183 LEU A O 1
ATOM 1452 N N . ALA A 1 184 ? 38.085 -0.265 -34.792 1.00 96.25 184 ALA A N 1
ATOM 1453 C CA . ALA A 1 184 ? 37.391 -1.085 -35.782 1.00 96.25 184 ALA A CA 1
ATOM 1454 C C . ALA A 1 184 ? 36.023 -1.583 -35.296 1.00 96.25 184 ALA A C 1
ATOM 1456 O O . ALA A 1 184 ? 35.105 -1.716 -36.114 1.00 96.25 184 ALA A O 1
ATOM 1457 N N . ASN A 1 185 ? 35.861 -1.815 -33.990 1.00 97.31 185 ASN A N 1
ATOM 1458 C CA . ASN A 1 185 ? 34.630 -2.342 -33.407 1.00 97.31 185 ASN A CA 1
ATOM 1459 C C . ASN A 1 185 ? 34.109 -1.431 -32.291 1.00 97.31 185 ASN A C 1
ATOM 1461 O O . ASN A 1 185 ? 34.845 -1.043 -31.384 1.00 97.31 185 ASN A O 1
ATOM 1465 N N . LEU A 1 186 ? 32.817 -1.114 -32.345 1.00 97.50 186 LEU A N 1
ATOM 1466 C CA . LEU A 1 186 ? 32.162 -0.273 -31.352 1.00 97.50 186 LEU A CA 1
ATOM 1467 C C . LEU A 1 186 ? 30.848 -0.911 -30.896 1.00 97.50 186 LEU A C 1
ATOM 1469 O O . LEU A 1 186 ? 29.938 -1.143 -31.702 1.00 97.50 186 LEU A O 1
ATOM 1473 N N . MET A 1 187 ? 30.750 -1.190 -29.597 1.00 97.56 187 MET A N 1
ATOM 1474 C CA . MET A 1 187 ? 29.594 -1.852 -28.992 1.00 97.56 187 MET A CA 1
ATOM 1475 C C . MET A 1 187 ? 28.824 -0.857 -28.123 1.00 97.56 187 MET A C 1
ATOM 1477 O O . MET A 1 187 ? 29.368 -0.311 -27.175 1.00 97.56 187 MET A O 1
ATOM 1481 N N . LEU A 1 188 ? 27.558 -0.602 -28.450 1.00 97.50 188 LEU A N 1
ATOM 1482 C CA . LEU A 1 188 ? 26.656 0.297 -27.718 1.00 97.50 188 LEU A CA 1
ATOM 1483 C C . LEU A 1 188 ? 25.312 -0.387 -27.439 1.00 97.50 188 LEU A C 1
ATOM 1485 O O . LEU A 1 188 ? 24.253 0.233 -27.555 1.00 97.50 188 LEU A O 1
ATOM 1489 N N . ASN A 1 189 ? 25.315 -1.680 -27.114 1.00 96.19 189 ASN A N 1
ATOM 1490 C CA . ASN A 1 189 ? 24.060 -2.373 -26.824 1.00 96.19 189 ASN A CA 1
ATOM 1491 C C . ASN A 1 189 ? 23.403 -1.781 -25.560 1.00 96.19 189 ASN A C 1
ATOM 1493 O O . ASN A 1 189 ? 24.103 -1.295 -24.671 1.00 96.19 189 ASN A O 1
ATOM 1497 N N . ASN A 1 190 ? 22.070 -1.808 -25.482 1.00 93.75 190 ASN A N 1
ATOM 1498 C CA . ASN A 1 190 ? 21.301 -1.335 -24.319 1.00 93.75 190 ASN A CA 1
ATOM 1499 C C . ASN A 1 190 ? 21.651 0.108 -23.901 1.00 93.75 190 ASN A C 1
ATOM 1501 O O . ASN A 1 190 ? 21.952 0.383 -22.741 1.00 93.75 190 ASN A O 1
ATOM 1505 N N . ASN A 1 191 ? 21.637 1.027 -24.863 1.00 94.62 191 ASN A N 1
ATOM 1506 C CA . ASN A 1 191 ? 21.851 2.456 -24.636 1.00 94.62 191 ASN A CA 1
ATOM 1507 C C . ASN A 1 191 ? 20.591 3.252 -25.030 1.00 94.62 191 ASN A C 1
ATOM 1509 O O . ASN A 1 191 ? 19.523 2.688 -25.269 1.00 94.62 191 ASN A O 1
ATOM 1513 N N . LYS A 1 192 ? 20.683 4.587 -25.069 1.00 94.44 192 LYS A N 1
ATOM 1514 C CA . LYS A 1 192 ? 19.564 5.493 -25.387 1.00 94.44 192 LYS A CA 1
ATOM 1515 C C . LYS A 1 192 ? 19.809 6.271 -26.684 1.00 94.44 192 LYS A C 1
ATOM 1517 O O . LYS A 1 192 ? 19.325 7.394 -26.815 1.00 94.44 192 LYS A O 1
ATOM 1522 N N . VAL A 1 193 ? 20.592 5.727 -27.623 1.00 95.94 193 VAL A N 1
ATOM 1523 C CA . VAL A 1 193 ? 21.029 6.458 -28.823 1.00 95.94 193 VAL A CA 1
ATOM 1524 C C . VAL A 1 193 ? 19.818 6.773 -29.695 1.00 95.94 193 VAL A C 1
ATOM 1526 O O . VAL A 1 193 ? 19.181 5.868 -30.223 1.00 95.94 193 VAL A O 1
ATOM 1529 N N . MET A 1 194 ? 19.511 8.062 -29.843 1.00 91.19 194 MET A N 1
ATOM 1530 C CA . MET A 1 194 ? 18.423 8.571 -30.689 1.00 91.19 194 MET A CA 1
ATOM 1531 C C . MET A 1 194 ? 18.939 9.216 -31.975 1.00 91.19 194 MET A C 1
ATOM 1533 O O . MET A 1 194 ? 18.175 9.410 -32.911 1.00 91.19 194 MET A O 1
ATOM 1537 N N . ARG A 1 195 ? 20.220 9.608 -32.018 1.00 92.75 195 ARG A N 1
ATOM 1538 C CA . ARG A 1 195 ? 20.806 10.312 -33.162 1.00 92.75 195 ARG A CA 1
ATOM 1539 C C . ARG A 1 195 ? 22.275 9.965 -33.354 1.00 92.75 195 ARG A C 1
ATOM 1541 O O . ARG A 1 195 ? 23.033 9.895 -32.384 1.00 92.75 195 ARG A O 1
ATOM 1548 N N . ILE A 1 196 ? 22.669 9.825 -34.613 1.00 95.50 196 ILE A N 1
ATOM 1549 C CA . ILE A 1 196 ? 24.052 9.613 -35.045 1.00 95.50 196 ILE A CA 1
ATOM 1550 C C . ILE A 1 196 ? 24.594 10.944 -35.582 1.00 95.50 196 ILE A C 1
ATOM 1552 O O . ILE A 1 196 ? 23.878 11.677 -36.263 1.00 95.50 196 ILE A O 1
ATOM 1556 N N . GLY A 1 197 ? 25.816 11.317 -35.201 1.00 90.62 197 GLY A N 1
ATOM 1557 C CA . GLY A 1 197 ? 26.461 12.539 -35.683 1.00 90.62 197 GLY A CA 1
ATOM 1558 C C . GLY A 1 197 ? 26.984 12.399 -37.115 1.00 90.62 197 GLY A C 1
ATOM 1559 O O . GLY A 1 197 ? 27.528 11.360 -37.481 1.00 90.62 197 GLY A O 1
ATOM 1560 N N . ASP A 1 198 ? 26.885 13.471 -37.905 1.00 85.81 198 ASP A N 1
ATOM 1561 C CA . ASP A 1 198 ? 27.319 13.495 -39.314 1.00 85.81 198 ASP A CA 1
ATOM 1562 C C . ASP A 1 198 ? 28.850 13.361 -39.484 1.00 85.81 198 ASP A C 1
ATOM 1564 O O . ASP A 1 198 ? 29.337 12.991 -40.549 1.00 85.81 198 ASP A O 1
ATOM 1568 N N . GLY A 1 199 ? 29.626 13.630 -38.425 1.00 85.69 199 GLY A N 1
ATOM 1569 C CA . GLY A 1 199 ? 31.095 13.565 -38.419 1.00 85.69 199 GLY A CA 1
ATOM 1570 C C . GLY A 1 199 ? 31.696 12.184 -38.127 1.00 85.69 199 GLY A C 1
ATOM 1571 O O . GLY A 1 199 ? 32.920 12.053 -38.096 1.00 85.69 199 GLY A O 1
ATOM 1572 N N . LEU A 1 200 ? 30.873 11.148 -37.919 1.00 91.12 200 LEU A N 1
ATOM 1573 C CA . LEU A 1 200 ? 31.337 9.847 -37.422 1.00 91.12 200 LEU A CA 1
ATOM 1574 C C . LEU A 1 200 ? 32.357 9.170 -38.353 1.00 91.12 200 LEU A C 1
ATOM 1576 O O . LEU A 1 200 ? 33.295 8.538 -37.874 1.00 91.12 200 LEU A O 1
ATOM 1580 N N . SER A 1 201 ? 32.227 9.337 -39.673 1.00 90.75 201 SER A N 1
ATOM 1581 C CA . SER A 1 201 ? 33.180 8.783 -40.646 1.00 90.75 201 SER A CA 1
ATOM 1582 C C . SER A 1 201 ? 34.555 9.441 -40.605 1.00 90.75 201 SER A C 1
ATOM 1584 O O . SER A 1 201 ? 35.551 8.786 -40.901 1.00 90.75 201 SER A O 1
ATOM 1586 N N . SER A 1 202 ? 34.611 10.727 -40.253 1.00 92.62 202 SER A N 1
ATOM 1587 C CA . SER A 1 202 ? 35.864 11.473 -40.124 1.00 92.62 202 SER A CA 1
ATOM 1588 C C . SER A 1 202 ? 36.575 11.126 -38.819 1.00 92.62 202 SER A C 1
ATOM 1590 O O . SER A 1 202 ? 37.801 11.034 -38.795 1.00 92.62 202 SER A O 1
ATOM 1592 N N . SER A 1 203 ? 35.817 10.888 -37.746 1.00 94.19 203 SER A N 1
ATOM 1593 C CA . SER A 1 203 ? 36.369 10.463 -36.459 1.00 94.19 203 SER A CA 1
ATOM 1594 C C . SER A 1 203 ? 36.798 8.994 -36.463 1.00 94.19 203 SER A C 1
ATOM 1596 O O . SER A 1 203 ? 37.877 8.685 -35.973 1.00 94.19 203 SER A O 1
ATOM 1598 N N . LEU A 1 204 ? 36.001 8.092 -37.047 1.00 95.88 204 LEU A N 1
ATOM 1599 C CA . LEU A 1 204 ? 36.211 6.638 -37.000 1.00 95.88 204 LEU A CA 1
ATOM 1600 C C . LEU A 1 204 ? 36.344 6.031 -38.416 1.00 95.88 204 LEU A C 1
ATOM 1602 O O . LEU A 1 204 ? 35.481 5.265 -38.859 1.00 95.88 204 LEU A O 1
ATOM 1606 N N . PRO A 1 205 ? 37.421 6.335 -39.165 1.00 94.31 205 PRO A N 1
ATOM 1607 C CA . PRO A 1 205 ? 37.536 5.979 -40.585 1.00 94.31 205 PRO A CA 1
ATOM 1608 C C . PRO A 1 205 ? 37.691 4.469 -40.852 1.00 94.31 205 PRO A C 1
ATOM 1610 O O . PRO A 1 205 ? 37.537 4.016 -41.993 1.00 94.31 205 PRO A O 1
ATOM 1613 N N . ARG A 1 206 ? 38.023 3.670 -39.829 1.00 95.12 206 ARG A N 1
ATOM 1614 C CA . ARG A 1 206 ? 38.187 2.209 -39.921 1.00 95.12 206 ARG A CA 1
ATOM 1615 C C . ARG A 1 206 ? 37.025 1.396 -39.350 1.00 95.12 206 ARG A C 1
ATOM 1617 O O . ARG A 1 206 ? 37.083 0.172 -39.443 1.00 95.12 206 ARG A O 1
ATOM 1624 N N . LEU A 1 207 ? 35.966 2.037 -38.853 1.00 97.38 207 LEU A N 1
ATOM 1625 C CA . LEU A 1 207 ? 34.859 1.339 -38.201 1.00 97.38 207 LEU A CA 1
ATOM 1626 C C . LEU A 1 207 ? 34.231 0.280 -39.128 1.00 97.38 207 LEU A C 1
ATOM 1628 O O . LEU A 1 207 ? 33.700 0.590 -40.199 1.00 97.38 207 LEU A O 1
ATOM 1632 N N . SER A 1 208 ? 34.311 -0.980 -38.701 1.00 96.75 208 SER A N 1
ATOM 1633 C CA . SER A 1 208 ? 33.837 -2.168 -39.417 1.00 96.75 208 SER A CA 1
ATOM 1634 C C . SER A 1 208 ? 32.620 -2.793 -38.736 1.00 96.75 208 SER A C 1
ATOM 1636 O O . SER A 1 208 ? 31.710 -3.256 -39.431 1.00 96.75 208 SER A O 1
ATOM 1638 N N . THR A 1 209 ? 32.565 -2.755 -37.403 1.00 97.75 209 THR A N 1
ATOM 1639 C CA . THR A 1 209 ? 31.477 -3.330 -36.603 1.00 97.75 209 THR A CA 1
ATOM 1640 C C . THR A 1 209 ? 30.849 -2.266 -35.715 1.00 97.75 209 THR A C 1
ATOM 1642 O O . THR A 1 209 ? 31.541 -1.638 -34.917 1.00 97.75 209 THR A O 1
ATOM 1645 N N . LEU A 1 210 ? 29.532 -2.089 -35.827 1.00 98.00 210 LEU A N 1
ATOM 1646 C CA . LEU A 1 210 ? 28.750 -1.194 -34.976 1.00 98.00 210 LEU A CA 1
ATOM 1647 C C . LEU A 1 210 ? 27.533 -1.936 -34.418 1.00 98.00 210 LEU A C 1
ATOM 1649 O O . LEU A 1 210 ? 26.623 -2.312 -35.161 1.00 98.00 210 LEU A O 1
ATOM 1653 N N . LEU A 1 211 ? 27.507 -2.149 -33.103 1.00 98.06 211 LEU A N 1
ATOM 1654 C CA . LEU A 1 211 ? 26.384 -2.798 -32.428 1.00 98.06 211 LEU A CA 1
ATOM 1655 C C . LEU A 1 211 ? 25.545 -1.751 -31.698 1.00 98.06 211 LEU A C 1
ATOM 1657 O O . LEU A 1 211 ? 25.987 -1.177 -30.710 1.00 98.06 211 LEU A O 1
ATOM 1661 N N . LEU A 1 212 ? 24.328 -1.518 -32.183 1.00 97.31 212 LEU A N 1
ATOM 1662 C CA . LEU A 1 212 ? 23.361 -0.569 -31.630 1.00 97.31 212 LEU A CA 1
ATOM 1663 C C . LEU A 1 212 ? 22.094 -1.288 -31.146 1.00 97.31 212 LEU A C 1
ATOM 1665 O O . LEU A 1 212 ? 21.019 -0.695 -31.115 1.00 97.31 212 LEU A O 1
ATOM 1669 N N . THR A 1 213 ? 22.190 -2.562 -30.760 1.00 95.88 213 THR A N 1
ATOM 1670 C CA . THR A 1 213 ? 21.034 -3.351 -30.306 1.00 95.88 213 THR A CA 1
ATOM 1671 C C . THR A 1 213 ? 20.360 -2.683 -29.108 1.00 95.88 213 THR A C 1
ATOM 1673 O O . THR A 1 213 ? 21.047 -2.271 -28.176 1.00 95.88 213 THR A O 1
ATOM 1676 N N . ASN A 1 214 ? 19.028 -2.619 -29.099 1.00 94.81 214 ASN A N 1
ATOM 1677 C CA . ASN A 1 214 ? 18.231 -2.047 -28.010 1.00 94.81 214 ASN A CA 1
ATOM 1678 C C . ASN A 1 214 ? 18.607 -0.580 -27.712 1.00 94.81 214 ASN A C 1
ATOM 1680 O O . ASN A 1 214 ? 19.081 -0.253 -26.627 1.00 94.81 214 ASN A O 1
ATOM 1684 N N . ASN A 1 215 ? 18.438 0.276 -28.723 1.00 95.38 215 ASN A N 1
ATOM 1685 C CA . ASN A 1 215 ? 18.593 1.733 -28.654 1.00 95.38 215 ASN A CA 1
ATOM 1686 C C . ASN A 1 215 ? 17.305 2.430 -29.150 1.00 95.38 215 ASN A C 1
ATOM 1688 O O . ASN A 1 215 ? 16.268 1.791 -29.330 1.00 95.38 215 ASN A O 1
ATOM 1692 N N . CYS A 1 216 ? 17.345 3.749 -29.359 1.00 94.00 216 CYS A N 1
ATOM 1693 C CA . CYS A 1 216 ? 16.170 4.585 -29.611 1.00 94.00 216 CYS A CA 1
ATOM 1694 C C . CYS A 1 216 ? 16.166 5.261 -30.998 1.00 94.00 216 CYS A C 1
ATOM 1696 O O . CYS A 1 216 ? 15.606 6.349 -31.130 1.00 94.00 216 CYS A O 1
ATOM 1698 N N . LEU A 1 217 ? 16.771 4.653 -32.026 1.00 93.12 217 LEU A N 1
ATOM 1699 C CA . LEU A 1 217 ? 16.695 5.148 -33.412 1.00 93.12 217 LEU A CA 1
ATOM 1700 C C . LEU A 1 217 ? 15.304 4.857 -33.988 1.00 93.12 217 LEU A C 1
ATOM 1702 O O . LEU A 1 217 ? 14.862 3.704 -33.969 1.00 93.12 217 LEU A O 1
ATOM 1706 N N . GLN A 1 218 ? 14.598 5.880 -34.476 1.00 91.88 218 GLN A N 1
ATOM 1707 C CA . GLN A 1 218 ? 13.159 5.778 -34.755 1.00 91.88 218 GLN A CA 1
ATOM 1708 C C . GLN A 1 218 ? 12.817 5.770 -36.238 1.00 91.88 218 GLN A C 1
ATOM 1710 O O . GLN A 1 218 ? 11.933 5.012 -36.653 1.00 91.88 218 GLN A O 1
ATOM 1715 N N . GLU A 1 219 ? 13.494 6.599 -37.024 1.00 91.50 219 GLU A N 1
ATOM 1716 C CA . GLU A 1 219 ? 13.201 6.823 -38.435 1.00 91.50 219 GLU A CA 1
ATOM 1717 C C . GLU A 1 219 ? 14.350 6.350 -39.328 1.00 91.50 219 GLU A C 1
ATOM 1719 O O . GLU A 1 219 ? 15.513 6.319 -38.926 1.00 91.50 219 GLU A O 1
ATOM 1724 N N . LEU A 1 220 ? 14.043 6.017 -40.586 1.00 90.19 220 LEU A N 1
ATOM 1725 C CA . LEU A 1 220 ? 15.073 5.646 -41.569 1.00 90.19 220 LEU A CA 1
ATOM 1726 C C . LEU A 1 220 ? 16.075 6.790 -41.807 1.00 90.19 220 LEU A C 1
ATOM 1728 O O . LEU A 1 220 ? 17.252 6.535 -42.048 1.00 90.19 220 LEU A O 1
ATOM 1732 N N . ALA A 1 221 ? 15.624 8.042 -41.670 1.00 88.94 221 ALA A N 1
ATOM 1733 C CA . ALA A 1 221 ? 16.463 9.234 -41.779 1.00 88.94 221 ALA A CA 1
ATOM 1734 C C . ALA A 1 221 ? 17.547 9.318 -40.687 1.00 88.94 221 ALA A C 1
ATOM 1736 O O . ALA A 1 221 ? 18.617 9.870 -40.941 1.00 88.94 221 ALA A O 1
ATOM 1737 N N . ASP A 1 222 ? 17.325 8.726 -39.507 1.00 90.81 222 ASP A N 1
ATOM 1738 C CA . ASP A 1 222 ? 18.312 8.720 -38.418 1.00 90.81 222 ASP A CA 1
ATOM 1739 C C . ASP A 1 222 ? 19.562 7.890 -38.769 1.00 90.81 222 ASP A C 1
ATOM 1741 O O . ASP A 1 222 ? 20.610 8.032 -38.135 1.00 90.81 222 ASP A O 1
ATOM 1745 N N . LEU A 1 223 ? 19.459 7.024 -39.787 1.00 94.56 223 LEU A N 1
ATOM 1746 C CA . LEU A 1 223 ? 20.529 6.149 -40.267 1.00 94.56 223 LEU A CA 1
ATOM 1747 C C . LEU A 1 223 ? 21.368 6.779 -41.386 1.00 94.56 223 LEU A C 1
ATOM 1749 O O . LEU A 1 223 ? 22.421 6.238 -41.724 1.00 94.56 223 LEU A O 1
ATOM 1753 N N . GLU A 1 224 ? 20.939 7.910 -41.953 1.00 92.12 224 GLU A N 1
ATOM 1754 C CA . GLU A 1 224 ? 21.634 8.570 -43.066 1.00 92.12 224 GLU A CA 1
ATOM 1755 C C . GLU A 1 224 ? 23.119 8.876 -42.762 1.00 92.12 224 GLU A C 1
ATOM 1757 O O . GLU A 1 224 ? 23.953 8.624 -43.638 1.00 92.12 224 GLU A O 1
ATOM 1762 N N . PRO A 1 225 ? 23.518 9.289 -41.538 1.00 94.19 225 PRO A N 1
ATOM 1763 C CA . PRO A 1 225 ? 24.931 9.505 -41.203 1.00 94.19 225 PRO A CA 1
ATOM 1764 C C . PRO A 1 225 ? 25.820 8.259 -41.369 1.00 94.19 225 PRO A C 1
ATOM 1766 O O . PRO A 1 225 ? 27.018 8.373 -41.629 1.00 94.19 225 PRO A O 1
ATOM 1769 N N . LEU A 1 226 ? 25.254 7.048 -41.275 1.00 94.69 226 LEU A N 1
ATOM 1770 C CA . LEU A 1 226 ? 26.007 5.800 -41.451 1.00 94.69 226 LEU A CA 1
ATOM 1771 C C . LEU A 1 226 ? 26.444 5.576 -42.906 1.00 94.69 226 LEU A C 1
ATOM 1773 O O . LEU A 1 226 ? 27.393 4.832 -43.149 1.00 94.69 226 LEU A O 1
ATOM 1777 N N . THR A 1 227 ? 25.810 6.234 -43.883 1.00 92.81 227 THR A N 1
ATOM 1778 C CA . THR A 1 227 ? 26.146 6.102 -45.317 1.00 92.81 227 THR A CA 1
ATOM 1779 C C . THR A 1 227 ? 27.554 6.594 -45.658 1.00 92.81 227 THR A C 1
ATOM 1781 O O . THR A 1 227 ? 28.153 6.176 -46.662 1.00 92.81 227 THR A O 1
ATOM 1784 N N . ALA A 1 228 ? 28.120 7.446 -44.802 1.00 91.69 228 ALA A N 1
ATOM 1785 C CA . ALA A 1 228 ? 29.490 7.921 -44.907 1.00 91.69 228 ALA A CA 1
ATOM 1786 C C . ALA A 1 228 ? 30.528 6.856 -44.486 1.00 91.69 228 ALA A C 1
ATOM 1788 O O . ALA A 1 228 ? 31.678 6.912 -44.925 1.00 91.69 228 ALA A O 1
ATOM 1789 N N . LEU A 1 229 ? 30.141 5.832 -43.712 1.00 93.88 229 LEU A N 1
ATOM 1790 C CA . LEU A 1 229 ? 31.036 4.778 -43.215 1.00 93.88 229 LEU A CA 1
ATOM 1791 C C . LEU A 1 229 ? 31.290 3.689 -44.269 1.00 93.88 229 LEU A C 1
ATOM 1793 O O . LEU A 1 229 ? 30.716 2.601 -44.240 1.00 93.88 229 LEU A O 1
ATOM 1797 N N . LYS A 1 230 ? 32.216 3.946 -45.198 1.00 92.25 230 LYS A N 1
ATOM 1798 C CA . LYS A 1 230 ? 32.500 3.047 -46.338 1.00 92.25 230 LYS A CA 1
ATOM 1799 C C . LYS A 1 230 ? 33.079 1.676 -45.963 1.00 92.25 230 LYS A C 1
ATOM 1801 O O . LYS A 1 230 ? 33.102 0.771 -46.801 1.00 92.25 230 LYS A O 1
ATOM 1806 N N . ARG A 1 231 ? 33.563 1.511 -44.729 1.00 95.25 231 ARG A N 1
ATOM 1807 C CA . ARG A 1 231 ? 34.154 0.261 -44.225 1.00 95.25 231 ARG A CA 1
ATOM 1808 C C . ARG A 1 231 ? 33.231 -0.554 -43.325 1.00 95.25 231 ARG A C 1
ATOM 1810 O O . ARG A 1 231 ? 33.584 -1.690 -43.028 1.00 95.25 231 ARG A O 1
ATOM 1817 N N . LEU A 1 232 ? 32.041 -0.052 -42.991 1.00 97.62 232 LEU A N 1
ATOM 1818 C CA . LEU A 1 232 ? 31.107 -0.756 -42.117 1.00 97.62 232 LEU A CA 1
ATOM 1819 C C . LEU A 1 232 ? 30.643 -2.068 -42.770 1.00 97.62 232 LEU A C 1
ATOM 1821 O O . LEU A 1 232 ? 30.074 -2.057 -43.868 1.00 97.62 232 LEU A O 1
ATOM 1825 N N . ARG A 1 233 ? 30.916 -3.201 -42.111 1.00 97.69 233 ARG A N 1
ATOM 1826 C CA . ARG A 1 233 ? 30.578 -4.567 -42.550 1.00 97.69 233 ARG A CA 1
ATOM 1827 C C . ARG A 1 233 ? 29.516 -5.220 -41.677 1.00 97.69 233 ARG A C 1
ATOM 1829 O O . ARG A 1 233 ? 28.755 -6.030 -42.205 1.00 97.69 233 ARG A O 1
ATOM 1836 N N . PHE A 1 234 ? 29.459 -4.882 -40.395 1.00 98.06 234 PHE A N 1
ATOM 1837 C CA . PHE A 1 234 ? 28.545 -5.485 -39.435 1.00 98.06 234 PHE A CA 1
ATOM 1838 C C . PHE A 1 234 ? 27.769 -4.399 -38.688 1.00 98.06 234 PHE A C 1
ATOM 1840 O O . PHE A 1 234 ? 28.366 -3.529 -38.057 1.00 98.06 234 PHE A O 1
ATOM 1847 N N . LEU A 1 235 ? 26.441 -4.456 -38.766 1.00 98.06 235 LEU A N 1
ATOM 1848 C CA . LEU A 1 235 ? 25.536 -3.525 -38.098 1.00 98.06 235 LEU A CA 1
ATOM 1849 C C . LEU A 1 235 ? 24.424 -4.314 -37.408 1.00 98.06 235 LEU A C 1
ATOM 1851 O O . LEU A 1 235 ? 23.786 -5.159 -38.033 1.00 98.06 235 LEU A O 1
ATOM 1855 N N . SER A 1 236 ? 24.174 -4.025 -36.136 1.00 97.44 236 SER A N 1
ATOM 1856 C CA . SER A 1 236 ? 22.974 -4.495 -35.438 1.00 97.44 236 SER A CA 1
ATOM 1857 C C . SER A 1 236 ? 22.146 -3.302 -34.999 1.00 97.44 236 SER A C 1
ATOM 1859 O O . SER A 1 236 ? 22.643 -2.442 -34.278 1.00 97.44 236 SER A O 1
ATOM 1861 N N . LEU A 1 237 ? 20.888 -3.268 -35.418 1.00 96.62 237 LEU A N 1
ATOM 1862 C CA . LEU A 1 237 ? 19.879 -2.297 -35.006 1.00 96.62 237 LEU A CA 1
ATOM 1863 C C . LEU A 1 237 ? 18.681 -2.995 -34.349 1.00 96.62 237 LEU A C 1
ATOM 1865 O O . LEU A 1 237 ? 17.716 -2.323 -33.991 1.00 96.62 237 LEU A O 1
ATOM 1869 N N . LEU A 1 238 ? 18.747 -4.316 -34.140 1.00 92.25 238 LEU A N 1
ATOM 1870 C CA . LEU A 1 238 ? 17.732 -5.098 -33.435 1.00 92.25 238 LEU A CA 1
ATOM 1871 C C . LEU A 1 238 ? 17.214 -4.375 -32.189 1.00 92.25 238 LEU A C 1
ATOM 1873 O O . LEU A 1 238 ? 17.982 -3.787 -31.429 1.00 92.25 238 LEU A O 1
ATOM 1877 N N . LYS A 1 239 ? 15.902 -4.450 -31.961 1.00 88.38 239 LYS A N 1
ATOM 1878 C CA . LYS A 1 239 ? 15.218 -3.784 -30.841 1.00 88.38 239 LYS A CA 1
ATOM 1879 C C . LYS A 1 239 ? 15.317 -2.244 -30.849 1.00 88.38 239 LYS A C 1
ATOM 1881 O O . LYS A 1 239 ? 15.097 -1.630 -29.815 1.00 88.38 239 LYS A O 1
ATOM 1886 N N . ASN A 1 240 ? 15.616 -1.614 -31.989 1.00 91.75 240 ASN A N 1
ATOM 1887 C CA . ASN A 1 240 ? 15.345 -0.185 -32.199 1.00 91.75 240 ASN A CA 1
ATOM 1888 C C . ASN A 1 240 ? 13.986 -0.002 -32.893 1.00 91.75 240 ASN A C 1
ATOM 1890 O O . ASN A 1 240 ? 13.658 -0.813 -33.766 1.00 91.75 240 ASN A O 1
ATOM 1894 N N . PRO A 1 241 ? 13.234 1.079 -32.609 1.00 93.94 241 PRO A N 1
ATOM 1895 C CA . PRO A 1 241 ? 11.955 1.343 -33.278 1.00 93.94 241 PRO A CA 1
ATOM 1896 C C . PRO A 1 241 ? 12.042 1.414 -34.816 1.00 93.94 241 PRO A C 1
ATOM 1898 O O . PRO A 1 241 ? 11.094 1.032 -35.500 1.00 93.94 241 PRO A O 1
ATOM 1901 N N . VAL A 1 242 ? 13.192 1.811 -35.382 1.00 93.44 242 VAL A N 1
ATOM 1902 C CA . VAL A 1 242 ? 13.429 1.824 -36.839 1.00 93.44 242 VAL A CA 1
ATOM 1903 C C . VAL A 1 242 ? 13.254 0.448 -37.506 1.00 93.44 242 VAL A C 1
ATOM 1905 O O . VAL A 1 242 ? 12.905 0.384 -38.683 1.00 93.44 242 VAL A O 1
ATOM 1908 N N . CYS A 1 243 ? 13.416 -0.656 -36.763 1.00 90.56 243 CYS A N 1
ATOM 1909 C CA . CYS A 1 243 ? 13.230 -2.015 -37.287 1.00 90.56 243 CYS A CA 1
ATOM 1910 C C . CYS A 1 243 ? 11.791 -2.294 -37.747 1.00 90.56 243 CYS A C 1
ATOM 1912 O O . CYS A 1 243 ? 11.583 -3.143 -38.612 1.00 90.56 243 CYS A O 1
ATOM 1914 N N . SER A 1 244 ? 10.809 -1.577 -37.191 1.00 89.88 244 SER A N 1
ATOM 1915 C CA . SER A 1 244 ? 9.390 -1.715 -37.541 1.00 89.88 244 SER A CA 1
ATOM 1916 C C . SER A 1 244 ? 9.000 -0.917 -38.790 1.00 89.88 244 SER A C 1
ATOM 1918 O O . SER A 1 244 ? 7.864 -1.013 -39.254 1.00 89.88 244 SER A O 1
ATOM 1920 N N . ARG A 1 245 ? 9.912 -0.111 -39.355 1.00 89.50 245 ARG A N 1
ATOM 1921 C CA . ARG A 1 245 ? 9.629 0.690 -40.552 1.00 89.50 245 ARG A CA 1
ATOM 1922 C C . ARG A 1 245 ? 9.516 -0.205 -41.781 1.00 89.50 245 ARG A C 1
ATOM 1924 O O . ARG A 1 245 ? 10.293 -1.142 -41.982 1.00 89.50 245 ARG A O 1
ATOM 1931 N N . ARG A 1 246 ? 8.551 0.110 -42.648 1.00 87.88 246 ARG A N 1
ATOM 1932 C CA . ARG A 1 246 ? 8.336 -0.629 -43.896 1.00 87.88 246 ARG A CA 1
ATOM 1933 C C . ARG A 1 246 ? 9.615 -0.626 -44.732 1.00 87.88 246 ARG A C 1
ATOM 1935 O O . ARG A 1 246 ? 10.264 0.402 -44.886 1.00 87.88 246 ARG A O 1
ATOM 1942 N N . ASN A 1 247 ? 9.966 -1.789 -45.277 1.00 89.94 247 ASN A N 1
ATOM 1943 C CA . ASN A 1 247 ? 11.176 -1.999 -46.075 1.00 89.94 247 ASN A CA 1
ATOM 1944 C C . ASN A 1 247 ? 12.498 -1.663 -45.357 1.00 89.94 247 ASN A C 1
ATOM 1946 O O . ASN A 1 247 ? 13.518 -1.571 -46.035 1.00 89.94 247 ASN A O 1
ATOM 1950 N N . TYR A 1 248 ? 12.518 -1.546 -44.022 1.00 94.88 248 TYR A N 1
ATOM 1951 C CA . TYR A 1 248 ? 13.702 -1.213 -43.220 1.00 94.88 248 TYR A CA 1
ATOM 1952 C C . TYR A 1 248 ? 14.966 -1.960 -43.672 1.00 94.88 248 TYR A C 1
ATOM 1954 O O . TYR A 1 248 ? 15.967 -1.345 -44.040 1.00 94.88 248 TYR A O 1
ATOM 1962 N N . ARG A 1 249 ? 14.900 -3.294 -43.734 1.00 95.81 249 ARG A N 1
ATOM 1963 C CA . ARG A 1 249 ? 16.053 -4.126 -44.090 1.00 95.81 249 ARG A CA 1
ATOM 1964 C C . ARG A 1 249 ? 16.568 -3.828 -45.499 1.00 95.81 249 ARG A C 1
ATOM 1966 O O . ARG A 1 249 ? 17.767 -3.642 -45.678 1.00 95.81 249 ARG A O 1
ATOM 1973 N N . LEU A 1 250 ? 15.675 -3.758 -46.488 1.00 93.44 250 LEU A N 1
ATOM 1974 C CA . LEU A 1 250 ? 16.050 -3.464 -47.875 1.00 93.44 250 LEU A CA 1
ATOM 1975 C C . LEU A 1 250 ? 16.574 -2.030 -48.018 1.00 93.44 250 LEU A C 1
ATOM 1977 O O . LEU A 1 250 ? 17.524 -1.803 -48.760 1.00 93.44 250 LEU A O 1
ATOM 1981 N N . HIS A 1 251 ? 16.004 -1.078 -47.277 1.00 93.94 251 HIS A N 1
ATOM 1982 C CA . HIS A 1 251 ? 16.444 0.313 -47.262 1.00 93.94 251 HIS A CA 1
ATOM 1983 C C . HIS A 1 251 ? 17.878 0.441 -46.734 1.00 93.94 251 HIS A C 1
ATOM 1985 O O . HIS A 1 251 ? 18.722 1.053 -47.385 1.00 93.94 251 HIS A O 1
ATOM 1991 N N . VAL A 1 252 ? 18.188 -0.203 -45.604 1.00 95.62 252 VAL A N 1
ATOM 1992 C CA . VAL A 1 252 ? 19.546 -0.221 -45.037 1.00 95.62 252 VAL A CA 1
ATOM 1993 C C . VAL A 1 252 ? 20.525 -0.936 -45.972 1.00 95.62 252 VAL A C 1
ATOM 1995 O O . VAL A 1 252 ? 21.626 -0.438 -46.193 1.00 95.62 252 VAL A O 1
ATOM 1998 N N . VAL A 1 253 ? 20.126 -2.059 -46.582 1.00 96.06 253 VAL A N 1
ATOM 1999 C CA . VAL A 1 253 ? 20.942 -2.779 -47.580 1.00 96.06 253 VAL A CA 1
ATOM 2000 C C . VAL A 1 253 ? 21.245 -1.910 -48.807 1.00 96.06 253 VAL A C 1
ATOM 2002 O O . VAL A 1 253 ? 22.363 -1.961 -49.321 1.00 96.06 253 VAL A O 1
ATOM 2005 N N . HIS A 1 254 ? 20.279 -1.110 -49.266 1.00 94.50 254 HIS A N 1
ATOM 2006 C CA . HIS A 1 254 ? 20.457 -0.180 -50.381 1.00 94.50 254 HIS A CA 1
ATOM 2007 C C . HIS A 1 254 ? 21.399 0.975 -50.017 1.00 94.50 254 HIS A C 1
ATOM 2009 O O . HIS A 1 254 ? 22.341 1.270 -50.750 1.00 94.50 254 HIS A O 1
ATOM 2015 N N . LYS A 1 255 ? 21.171 1.609 -48.861 1.00 93.88 255 LYS A N 1
ATOM 2016 C CA . LYS A 1 255 ? 21.929 2.776 -48.389 1.00 93.88 255 LYS A CA 1
ATOM 2017 C C . LYS A 1 255 ? 23.359 2.443 -47.949 1.00 93.88 255 LYS A C 1
ATOM 2019 O O . LYS A 1 255 ? 24.243 3.288 -48.072 1.00 93.88 255 LYS A O 1
ATOM 2024 N N . LEU A 1 256 ? 23.603 1.223 -47.464 1.00 94.88 256 LEU A N 1
ATOM 2025 C CA . LEU A 1 256 ? 24.903 0.753 -46.969 1.00 94.88 256 LEU A CA 1
ATOM 2026 C C . LEU A 1 256 ? 25.433 -0.421 -47.815 1.00 94.88 256 LEU A C 1
ATOM 2028 O O . LEU A 1 256 ? 25.443 -1.570 -47.363 1.00 94.88 256 LEU A O 1
ATOM 2032 N N . PRO A 1 257 ? 25.948 -0.170 -49.035 1.00 92.56 257 PRO A N 1
ATOM 2033 C CA . PRO A 1 257 ? 26.424 -1.236 -49.918 1.00 92.56 257 PRO A CA 1
ATOM 2034 C C . PRO A 1 257 ? 27.626 -2.004 -49.343 1.00 92.56 257 PRO A C 1
ATOM 2036 O O . PRO A 1 257 ? 27.822 -3.173 -49.670 1.00 92.56 257 PRO A O 1
ATOM 2039 N N . SER A 1 258 ? 28.407 -1.390 -48.446 1.00 94.38 258 SER A N 1
ATOM 2040 C CA . SER A 1 258 ? 29.551 -2.025 -47.783 1.00 94.38 258 SER A CA 1
ATOM 2041 C C . SER A 1 258 ? 29.157 -3.115 -46.777 1.00 94.38 258 SER A C 1
ATOM 2043 O O . SER A 1 258 ? 29.994 -3.963 -46.451 1.00 94.38 258 SER A O 1
ATOM 2045 N N . LEU A 1 259 ? 27.914 -3.117 -46.295 1.00 97.19 259 LEU A N 1
ATOM 2046 C CA . LEU A 1 259 ? 27.467 -3.957 -45.191 1.00 97.19 259 LEU A CA 1
ATOM 2047 C C . LEU A 1 259 ? 27.367 -5.429 -45.612 1.00 97.19 259 LEU A C 1
ATOM 2049 O O . LEU A 1 259 ? 26.794 -5.732 -46.651 1.00 97.19 259 LEU A O 1
ATOM 2053 N N . ARG A 1 260 ? 27.913 -6.362 -44.826 1.00 96.38 260 ARG A N 1
ATOM 2054 C CA . ARG A 1 260 ? 27.844 -7.819 -45.067 1.00 96.38 260 ARG A CA 1
ATOM 2055 C C . ARG A 1 260 ? 26.850 -8.518 -44.144 1.00 96.38 260 ARG A C 1
ATOM 2057 O O . ARG A 1 260 ? 26.236 -9.500 -44.556 1.00 96.38 260 ARG A O 1
ATOM 2064 N N . PHE A 1 261 ? 26.688 -8.003 -42.930 1.00 97.31 261 PHE A N 1
ATOM 2065 C CA . PHE A 1 261 ? 25.770 -8.516 -41.923 1.00 97.31 261 PHE A CA 1
ATOM 2066 C C . PHE A 1 261 ? 24.924 -7.374 -41.370 1.00 97.31 261 PHE A C 1
ATOM 2068 O O . PHE A 1 261 ? 25.455 -6.340 -40.964 1.00 97.31 261 PHE A O 1
ATOM 2075 N N . LEU A 1 262 ? 23.612 -7.592 -41.350 1.00 97.25 262 LEU A N 1
ATOM 2076 C CA . LEU A 1 262 ? 22.636 -6.713 -40.722 1.00 97.25 262 LEU A CA 1
ATOM 2077 C C . LEU A 1 262 ? 21.788 -7.543 -39.766 1.00 97.25 262 LEU A C 1
ATOM 2079 O O . LEU A 1 262 ? 21.205 -8.545 -40.195 1.00 97.25 262 LEU A O 1
ATOM 2083 N N . ASP A 1 263 ? 21.723 -7.124 -38.504 1.00 95.44 263 ASP A N 1
ATOM 2084 C CA . ASP A 1 263 ? 20.941 -7.771 -37.445 1.00 95.44 263 ASP A CA 1
ATOM 2085 C C . ASP A 1 263 ? 21.318 -9.244 -37.265 1.00 95.44 263 ASP A C 1
ATOM 2087 O O . ASP A 1 263 ? 20.472 -10.137 -37.249 1.00 95.44 263 ASP A O 1
ATOM 2091 N N . PHE A 1 264 ? 22.631 -9.497 -37.216 1.00 91.88 264 PHE A N 1
ATOM 2092 C CA . PHE A 1 264 ? 23.236 -10.832 -37.131 1.00 91.88 264 PHE A CA 1
ATOM 2093 C C . PHE A 1 264 ? 22.886 -11.769 -38.304 1.00 91.88 264 PHE A C 1
ATOM 2095 O O . PHE A 1 264 ? 23.191 -12.960 -38.270 1.00 91.88 264 PHE A O 1
ATOM 2102 N N . ARG A 1 265 ? 22.299 -11.244 -39.390 1.00 93.88 265 ARG A N 1
ATOM 2103 C CA . ARG A 1 265 ? 21.978 -11.997 -40.609 1.00 93.88 265 ARG A CA 1
ATOM 2104 C C . ARG A 1 265 ? 22.837 -11.535 -41.776 1.00 93.88 265 ARG A C 1
ATOM 2106 O O . ARG A 1 265 ? 22.902 -10.342 -42.081 1.00 93.88 265 ARG A O 1
ATOM 2113 N N . ARG A 1 266 ? 23.443 -12.494 -42.480 1.00 95.44 266 ARG A N 1
ATOM 2114 C CA . ARG A 1 266 ? 24.177 -12.234 -43.725 1.00 95.44 266 ARG A CA 1
ATOM 2115 C C . ARG A 1 266 ? 23.246 -11.601 -44.762 1.00 95.44 266 ARG A C 1
ATOM 2117 O O . ARG A 1 266 ? 22.108 -12.037 -44.916 1.00 95.44 266 ARG A O 1
ATOM 2124 N N . ILE A 1 267 ? 23.745 -10.588 -45.460 1.00 95.75 267 ILE A N 1
ATOM 2125 C CA . ILE A 1 267 ? 23.072 -9.966 -46.602 1.00 95.75 267 ILE A CA 1
ATOM 2126 C C . ILE A 1 267 ? 23.407 -10.776 -47.854 1.00 95.75 267 ILE A C 1
ATOM 2128 O O . ILE A 1 267 ? 24.576 -11.052 -48.137 1.00 95.75 267 ILE A O 1
ATOM 2132 N N . THR A 1 268 ? 22.375 -11.163 -48.592 1.00 95.31 268 THR A N 1
ATOM 2133 C CA . THR A 1 268 ? 22.472 -11.956 -49.821 1.00 95.31 268 THR A CA 1
ATOM 2134 C C . THR A 1 268 ? 22.444 -11.073 -51.070 1.00 95.31 268 THR A C 1
ATOM 2136 O O . THR A 1 268 ? 21.886 -9.975 -51.063 1.00 95.31 268 THR A O 1
ATOM 2139 N N . ASP A 1 269 ? 22.994 -11.563 -52.183 1.00 92.19 269 ASP A N 1
ATOM 2140 C CA . ASP A 1 269 ? 22.947 -10.835 -53.462 1.00 92.19 269 ASP A CA 1
ATOM 2141 C C . ASP A 1 269 ? 21.516 -10.698 -54.003 1.00 92.19 269 ASP A C 1
ATOM 2143 O O . ASP A 1 269 ? 21.195 -9.733 -54.695 1.00 92.19 269 ASP A O 1
ATOM 2147 N N . ALA A 1 270 ? 20.624 -11.627 -53.640 1.00 92.12 270 ALA A N 1
ATOM 2148 C CA . ALA A 1 270 ? 19.198 -11.525 -53.931 1.00 92.12 270 ALA A CA 1
ATOM 2149 C C . ALA A 1 270 ? 18.564 -10.306 -53.240 1.00 92.12 270 ALA A C 1
ATOM 2151 O O . ALA A 1 270 ? 17.912 -9.509 -53.910 1.00 92.12 270 ALA A O 1
ATOM 2152 N N . GLU A 1 271 ? 18.826 -10.106 -51.942 1.00 93.25 271 GLU A N 1
ATOM 2153 C CA . GLU A 1 271 ? 18.363 -8.921 -51.203 1.00 93.25 271 GLU A CA 1
ATOM 2154 C C . GLU A 1 271 ? 18.942 -7.629 -51.793 1.00 93.25 271 GLU A C 1
ATOM 2156 O O . GLU A 1 271 ? 18.232 -6.631 -51.881 1.00 93.25 271 GLU A O 1
ATOM 2161 N N . ARG A 1 272 ? 20.202 -7.636 -52.254 1.00 94.38 272 ARG A N 1
ATOM 2162 C CA . ARG A 1 272 ? 20.801 -6.465 -52.921 1.00 94.38 272 ARG A CA 1
ATOM 2163 C C . ARG A 1 272 ? 20.112 -6.125 -54.234 1.00 94.38 272 ARG A C 1
ATOM 2165 O O . ARG A 1 272 ? 19.824 -4.956 -54.471 1.00 94.38 272 ARG A O 1
ATOM 2172 N N . ARG A 1 273 ? 19.825 -7.127 -55.072 1.00 91.94 273 ARG A N 1
ATOM 2173 C CA . ARG A 1 273 ? 19.074 -6.933 -56.323 1.00 91.94 273 ARG A CA 1
ATOM 2174 C C . ARG A 1 273 ? 17.656 -6.445 -56.052 1.00 91.94 273 ARG A C 1
ATOM 2176 O O . ARG A 1 273 ? 17.202 -5.529 -56.723 1.00 91.94 273 ARG A O 1
ATOM 2183 N N . GLN A 1 274 ? 16.991 -7.004 -55.043 1.00 91.06 274 GLN A N 1
ATOM 2184 C CA . GLN A 1 274 ? 15.652 -6.586 -54.633 1.00 91.06 274 GLN A CA 1
ATOM 2185 C C . GLN A 1 274 ? 15.641 -5.142 -54.122 1.00 91.06 274 GLN A C 1
ATOM 2187 O O . GLN A 1 274 ? 14.800 -4.351 -54.532 1.00 91.06 274 GLN A O 1
ATOM 2192 N N . ALA A 1 275 ? 16.593 -4.781 -53.263 1.00 92.00 275 ALA A N 1
ATOM 2193 C CA . ALA A 1 275 ? 16.742 -3.425 -52.757 1.00 92.00 275 ALA A CA 1
ATOM 2194 C C . ALA A 1 275 ? 17.068 -2.435 -53.889 1.00 92.00 275 ALA A C 1
ATOM 2196 O O . ALA A 1 275 ? 16.495 -1.352 -53.946 1.00 92.00 275 ALA A O 1
ATOM 2197 N N . ALA A 1 276 ? 17.933 -2.814 -54.835 1.00 90.38 276 ALA A N 1
ATOM 2198 C CA . ALA A 1 276 ? 18.205 -2.005 -56.017 1.00 90.38 276 ALA A CA 1
ATOM 2199 C C . ALA A 1 276 ? 16.951 -1.837 -56.895 1.00 90.38 276 ALA A C 1
ATOM 2201 O O . ALA A 1 276 ? 16.630 -0.718 -57.277 1.00 90.38 276 ALA A O 1
ATOM 2202 N N . ALA A 1 277 ? 16.189 -2.898 -57.155 1.00 88.62 277 ALA A N 1
ATOM 2203 C CA . ALA A 1 277 ? 14.942 -2.795 -57.911 1.00 88.62 277 ALA A CA 1
ATOM 2204 C C . ALA A 1 277 ? 13.919 -1.877 -57.220 1.00 88.62 277 ALA A C 1
ATOM 2206 O O . ALA A 1 277 ? 13.255 -1.095 -57.884 1.00 88.62 277 ALA A O 1
ATOM 2207 N N . LEU A 1 278 ? 13.830 -1.931 -55.888 1.00 86.56 278 LEU A N 1
ATOM 2208 C CA . LEU A 1 278 ? 12.864 -1.145 -55.120 1.00 86.56 278 LEU A CA 1
ATOM 2209 C C . LEU A 1 278 ? 13.222 0.351 -55.028 1.00 86.56 278 LEU A C 1
ATOM 2211 O O . LEU A 1 278 ? 12.326 1.180 -54.911 1.00 86.56 278 LEU A O 1
ATOM 2215 N N . PHE A 1 279 ? 14.516 0.693 -55.035 1.00 84.50 279 PHE A N 1
ATOM 2216 C CA . PHE A 1 279 ? 14.995 2.049 -54.726 1.00 84.50 279 PHE A CA 1
ATOM 2217 C C . PHE A 1 279 ? 15.812 2.727 -55.848 1.00 84.50 279 PHE A C 1
ATOM 2219 O O . PHE A 1 279 ? 16.159 3.895 -55.705 1.00 84.50 279 PHE A O 1
ATOM 2226 N N . THR A 1 280 ? 16.124 2.041 -56.960 1.00 70.56 280 THR A N 1
ATOM 2227 C CA . THR A 1 280 ? 16.960 2.585 -58.063 1.00 70.56 280 THR A CA 1
ATOM 2228 C C . THR A 1 280 ? 16.159 2.912 -59.331 1.00 70.56 280 THR A C 1
ATOM 2230 O O . THR A 1 280 ? 16.610 3.725 -60.135 1.00 70.56 280 THR A O 1
ATOM 2233 N N . SER A 1 281 ? 14.969 2.332 -59.535 1.00 49.88 281 SER A N 1
ATOM 2234 C CA . SER A 1 281 ? 14.092 2.703 -60.653 1.00 49.88 281 SER A CA 1
ATOM 2235 C C . SER A 1 281 ? 13.242 3.913 -60.274 1.00 49.88 281 SER A C 1
ATOM 2237 O O . SER A 1 281 ? 12.324 3.807 -59.462 1.00 49.88 281 SER A O 1
ATOM 2239 N N . GLY A 1 282 ? 13.528 5.069 -60.871 1.00 52.97 282 GLY A N 1
ATOM 2240 C CA . GLY A 1 282 ? 12.617 6.209 -60.825 1.00 52.97 282 GLY A CA 1
ATOM 2241 C C . GLY A 1 282 ? 11.270 5.826 -61.444 1.00 52.97 282 GLY A C 1
ATOM 2242 O O . GLY A 1 282 ? 11.159 5.739 -62.661 1.00 52.97 282 GLY A O 1
ATOM 2243 N N . GLY A 1 283 ? 10.266 5.559 -60.607 1.00 44.50 283 GLY A N 1
ATOM 2244 C CA . GLY A 1 283 ? 8.910 5.227 -61.041 1.00 44.50 283 GLY A CA 1
ATOM 2245 C C . GLY A 1 283 ? 8.205 4.251 -60.100 1.00 44.50 283 GLY A C 1
ATOM 2246 O O . GLY A 1 283 ? 8.418 3.050 -60.181 1.00 44.50 283 GLY A O 1
ATOM 2247 N N . VAL A 1 284 ? 7.306 4.796 -59.274 1.00 44.25 284 VAL A N 1
ATOM 2248 C CA . VAL A 1 284 ? 6.315 4.098 -58.427 1.00 44.25 284 VAL A CA 1
ATOM 2249 C C . VAL A 1 284 ? 6.895 3.386 -57.192 1.00 44.25 284 VAL A C 1
ATOM 2251 O O . VAL A 1 284 ? 7.020 2.168 -57.123 1.00 44.25 284 VAL A O 1
ATOM 2254 N N . GLY A 1 285 ? 7.188 4.185 -56.165 1.00 35.75 285 GLY A N 1
ATOM 2255 C CA . GLY A 1 285 ? 7.570 3.712 -54.829 1.00 35.75 285 GLY A CA 1
ATOM 2256 C C . GLY A 1 285 ? 7.654 4.825 -53.781 1.00 35.75 285 GLY A C 1
ATOM 2257 O O . GLY A 1 285 ? 7.524 4.549 -52.591 1.00 35.75 285 GLY A O 1
ATOM 2258 N N . ASP A 1 286 ? 7.772 6.085 -54.217 1.00 37.47 286 ASP A N 1
ATOM 2259 C CA . ASP A 1 286 ? 7.551 7.259 -53.372 1.00 37.47 286 ASP A CA 1
ATOM 2260 C C . ASP A 1 286 ? 6.049 7.466 -53.133 1.00 37.47 286 ASP A C 1
ATOM 2262 O O . ASP A 1 286 ? 5.382 8.287 -53.759 1.00 37.47 286 ASP A O 1
ATOM 2266 N N . VAL A 1 287 ? 5.514 6.735 -52.159 1.00 36.84 287 VAL A N 1
ATOM 2267 C CA . VAL A 1 287 ? 4.583 7.363 -51.218 1.00 36.84 287 VAL A CA 1
ATOM 2268 C C . VAL A 1 287 ? 5.420 7.736 -50.004 1.00 36.84 287 VAL A C 1
ATOM 2270 O O . VAL A 1 287 ? 5.354 7.120 -48.942 1.00 36.84 287 VAL A O 1
ATOM 2273 N N . ALA A 1 288 ? 6.283 8.726 -50.225 1.00 36.06 288 ALA A N 1
ATOM 2274 C CA . ALA A 1 288 ? 6.810 9.538 -49.158 1.00 36.06 288 ALA A CA 1
ATOM 2275 C C . ALA A 1 288 ? 5.618 10.225 -48.488 1.00 36.06 288 ALA A C 1
ATOM 2277 O O . ALA A 1 288 ? 4.858 10.972 -49.111 1.00 36.06 288 ALA A O 1
ATOM 2278 N N . ASP A 1 289 ? 5.472 9.922 -47.208 1.00 33.72 289 ASP A N 1
ATOM 2279 C CA . ASP A 1 289 ? 4.796 10.753 -46.234 1.00 33.72 289 ASP A CA 1
ATOM 2280 C C . ASP A 1 289 ? 5.155 12.229 -46.501 1.00 33.72 289 ASP A C 1
ATOM 2282 O O . ASP A 1 289 ? 6.331 12.613 -46.539 1.00 33.72 289 ASP A O 1
ATOM 2286 N N . LYS A 1 290 ? 4.141 13.051 -46.791 1.00 29.73 290 LYS A N 1
ATOM 2287 C CA . LYS A 1 290 ? 4.275 14.475 -47.139 1.00 29.73 290 LYS A CA 1
ATOM 2288 C C . LYS A 1 290 ? 4.632 15.309 -45.901 1.00 29.73 290 LYS A C 1
ATOM 2290 O O . LYS A 1 290 ? 3.927 16.251 -45.553 1.00 29.73 290 LYS A O 1
ATOM 2295 N N . SER A 1 291 ? 5.744 14.993 -45.248 1.00 30.83 291 SER A N 1
ATOM 2296 C CA . SER A 1 291 ? 6.277 15.749 -44.109 1.00 30.83 291 SER A CA 1
ATOM 2297 C C . SER A 1 291 ? 7.788 16.024 -44.199 1.00 30.83 291 SER A C 1
ATOM 2299 O O . SER A 1 291 ? 8.297 16.857 -43.455 1.00 30.83 291 SER A O 1
ATOM 2301 N N . ALA A 1 292 ? 8.511 15.446 -45.169 1.00 32.03 292 ALA A N 1
ATOM 2302 C CA . ALA A 1 292 ? 9.972 15.595 -45.276 1.00 32.03 292 ALA A CA 1
ATOM 2303 C C . ALA A 1 292 ? 10.476 16.707 -46.232 1.00 32.03 292 ALA A C 1
ATOM 2305 O O . ALA A 1 292 ? 11.679 16.954 -46.305 1.00 32.03 292 ALA A O 1
ATOM 2306 N N . ALA A 1 293 ? 9.597 17.421 -46.948 1.00 28.55 293 ALA A N 1
ATOM 2307 C CA . ALA A 1 293 ? 10.002 18.444 -47.931 1.00 28.55 293 ALA A CA 1
ATOM 2308 C C . ALA A 1 293 ? 10.092 19.885 -47.382 1.00 28.55 293 ALA A C 1
ATOM 2310 O O . ALA A 1 293 ? 10.279 20.827 -48.149 1.00 28.55 293 ALA A O 1
ATOM 2311 N N . SER A 1 294 ? 10.009 20.085 -46.065 1.00 31.58 294 SER A N 1
ATOM 2312 C CA . SER A 1 294 ? 10.248 21.393 -45.446 1.00 31.58 294 SER A CA 1
ATOM 2313 C C . SER A 1 294 ? 11.127 21.255 -44.214 1.00 31.58 294 SER A C 1
ATOM 2315 O O . SER A 1 294 ? 10.632 21.436 -43.114 1.00 31.58 294 SER A O 1
ATOM 2317 N N . LEU A 1 295 ? 12.413 20.925 -44.385 1.00 33.53 295 LEU A N 1
ATOM 2318 C CA . LEU A 1 295 ? 13.480 21.168 -43.394 1.00 33.53 295 LEU A CA 1
ATOM 2319 C C . LEU A 1 295 ? 14.864 20.855 -44.001 1.00 33.53 295 LEU A C 1
ATOM 2321 O O . LEU A 1 295 ? 15.593 19.978 -43.550 1.00 33.53 295 LEU A O 1
ATOM 2325 N N . LYS A 1 296 ? 15.275 21.625 -45.015 1.00 30.45 296 LYS A N 1
ATOM 2326 C CA . LYS A 1 296 ? 16.701 21.960 -45.155 1.00 30.45 296 LYS A CA 1
ATOM 2327 C C . LYS A 1 296 ? 16.936 23.242 -44.362 1.00 30.45 296 LYS A C 1
ATOM 2329 O O . LYS A 1 296 ? 16.400 24.293 -44.697 1.00 30.45 296 LYS A O 1
ATOM 2334 N N . SER A 1 297 ? 17.661 23.083 -43.258 1.00 35.59 297 SER A N 1
ATOM 2335 C CA . SER A 1 297 ? 18.316 24.096 -42.422 1.00 35.59 297 SER A CA 1
ATOM 2336 C C . SER A 1 297 ? 18.155 25.567 -42.845 1.00 35.59 297 SER A C 1
ATOM 2338 O O . SER A 1 297 ? 18.804 26.031 -43.784 1.00 35.59 297 SER A O 1
ATOM 2340 N N . LYS A 1 298 ? 17.421 26.344 -42.043 1.00 26.33 298 LYS A N 1
ATOM 2341 C CA . LYS A 1 298 ? 17.759 27.753 -41.795 1.00 26.33 298 LYS A CA 1
ATOM 2342 C C . LYS A 1 298 ? 18.227 27.877 -40.341 1.00 26.33 298 LYS A C 1
ATOM 2344 O O . LYS A 1 298 ? 17.590 27.286 -39.470 1.00 26.33 298 LYS A O 1
ATOM 2349 N N . PRO A 1 299 ? 19.328 28.596 -40.061 1.00 30.69 299 PRO A N 1
ATOM 2350 C CA . PRO A 1 299 ? 19.785 28.808 -38.694 1.00 30.69 299 PRO A CA 1
ATOM 2351 C C . PRO A 1 299 ? 18.729 29.627 -37.945 1.00 30.69 299 PRO A C 1
ATOM 2353 O O . PRO A 1 299 ? 18.242 30.636 -38.459 1.00 30.69 299 PRO A O 1
ATOM 2356 N N . ALA A 1 300 ? 18.343 29.171 -36.753 1.00 27.14 300 ALA A N 1
ATOM 2357 C CA . ALA A 1 300 ? 17.360 29.857 -35.927 1.00 27.14 300 ALA A CA 1
ATOM 2358 C C . ALA A 1 300 ? 17.906 31.234 -35.518 1.00 27.14 300 ALA A C 1
ATOM 2360 O O . ALA A 1 300 ? 18.890 31.330 -34.784 1.00 27.14 300 ALA A O 1
ATOM 2361 N N . LYS A 1 301 ? 17.275 32.297 -36.026 1.00 30.08 301 LYS A N 1
ATOM 2362 C CA . LYS A 1 301 ? 17.457 33.659 -35.528 1.00 30.08 301 LYS A CA 1
ATOM 2363 C C . LYS A 1 301 ? 16.630 33.847 -34.257 1.00 30.08 301 LYS A C 1
ATOM 2365 O O . LYS A 1 301 ? 15.497 33.389 -34.150 1.00 30.08 301 LYS A O 1
ATOM 2370 N N . THR A 1 302 ? 17.271 34.534 -33.330 1.00 29.17 302 THR A N 1
ATOM 2371 C CA . THR A 1 302 ? 16.859 35.047 -32.028 1.00 29.17 302 THR A CA 1
ATOM 2372 C C . THR A 1 302 ? 15.475 35.708 -32.035 1.00 29.17 302 THR A C 1
ATOM 2374 O O . THR A 1 302 ? 15.149 36.466 -32.946 1.00 29.17 302 THR A O 1
ATOM 2377 N N . PHE A 1 303 ? 14.684 35.458 -30.990 1.00 27.31 303 PHE A N 1
ATOM 2378 C CA . PHE A 1 303 ? 13.454 36.193 -30.684 1.00 27.31 303 PHE A CA 1
ATOM 2379 C C . PHE A 1 303 ? 13.797 37.561 -30.073 1.00 27.31 303 PHE A C 1
ATOM 2381 O O . PHE A 1 303 ? 14.540 37.636 -29.096 1.00 27.31 303 PHE A O 1
ATOM 2388 N N . THR A 1 304 ? 13.245 38.631 -30.644 1.00 29.39 304 THR A N 1
ATOM 2389 C CA . THR A 1 304 ? 13.231 39.995 -30.091 1.00 29.39 304 THR A CA 1
ATOM 2390 C C . THR A 1 304 ? 11.855 40.281 -29.472 1.00 29.39 304 THR A C 1
ATOM 2392 O O . THR A 1 304 ? 10.860 40.202 -30.198 1.00 29.39 304 THR A O 1
ATOM 2395 N N . PRO A 1 305 ? 11.751 40.631 -28.177 1.00 27.17 305 PRO A N 1
ATOM 2396 C CA . PRO A 1 305 ? 10.482 41.019 -27.558 1.00 27.17 305 PRO A CA 1
ATOM 2397 C C . PRO A 1 305 ? 10.033 42.420 -28.017 1.00 27.17 305 PRO A C 1
ATOM 2399 O O . PRO A 1 305 ? 10.829 43.353 -27.944 1.00 27.17 305 PRO A O 1
ATOM 2402 N N . GLY A 1 306 ? 8.764 42.584 -28.429 1.00 36.84 306 GLY A N 1
ATOM 2403 C CA . GLY A 1 306 ? 8.121 43.912 -28.504 1.00 36.84 306 GLY A CA 1
ATOM 2404 C C . GLY A 1 306 ? 7.448 44.363 -29.812 1.00 36.84 306 GLY A C 1
ATOM 2405 O O . GLY A 1 306 ? 7.428 45.563 -30.057 1.00 36.84 306 GLY A O 1
ATOM 2406 N N . ALA A 1 307 ? 6.865 43.486 -30.641 1.00 30.11 307 ALA A N 1
ATOM 2407 C CA . ALA A 1 307 ? 6.054 43.926 -31.793 1.00 30.11 307 ALA A CA 1
ATOM 2408 C C . ALA A 1 307 ? 4.560 43.555 -31.634 1.00 30.11 307 ALA A C 1
ATOM 2410 O O . ALA A 1 307 ? 4.272 42.459 -31.146 1.00 30.11 307 ALA A O 1
ATOM 2411 N N . PRO A 1 308 ? 3.609 44.437 -32.014 1.00 27.86 308 PRO A N 1
ATOM 2412 C CA . PRO A 1 308 ? 2.188 44.263 -31.729 1.00 27.86 308 PRO A CA 1
ATOM 2413 C C . PRO A 1 308 ? 1.484 43.348 -32.740 1.00 27.86 308 PRO A C 1
ATOM 2415 O O . PRO A 1 308 ? 1.865 43.260 -33.906 1.00 27.86 308 PRO A O 1
ATOM 2418 N N . VAL A 1 309 ? 0.420 42.692 -32.274 1.00 31.59 309 VAL A N 1
ATOM 2419 C CA . VAL A 1 309 ? -0.457 41.818 -33.067 1.00 31.59 309 VAL A CA 1
ATOM 2420 C C . VAL A 1 309 ? -1.485 42.667 -33.828 1.00 31.59 309 VAL A C 1
ATOM 2422 O O . VAL A 1 309 ? -2.196 43.438 -33.179 1.00 31.59 309 VAL A O 1
ATOM 2425 N N . PRO A 1 310 ? -1.644 42.525 -35.159 1.00 26.92 310 PRO A N 1
ATOM 2426 C CA . PRO A 1 310 ? -2.785 43.099 -35.860 1.00 26.92 310 PRO A CA 1
ATOM 2427 C C . PRO A 1 310 ? -4.013 42.190 -35.751 1.00 26.92 310 PRO A C 1
ATOM 2429 O O . PRO A 1 310 ? -3.941 40.980 -35.963 1.00 26.92 310 PRO A O 1
ATOM 2432 N N . ALA A 1 311 ? -5.141 42.819 -35.435 1.00 27.56 311 ALA A N 1
ATOM 2433 C CA . ALA A 1 311 ? -6.484 42.256 -35.431 1.00 27.56 311 ALA A CA 1
ATOM 2434 C C . ALA A 1 311 ? -7.168 42.376 -36.811 1.00 27.56 311 ALA A C 1
ATOM 2436 O O . ALA A 1 311 ? -6.736 43.176 -37.640 1.00 27.56 311 ALA A O 1
ATOM 2437 N N . ALA A 1 312 ? -8.297 41.660 -36.952 1.00 24.80 312 ALA A N 1
ATOM 2438 C CA . ALA A 1 312 ? -9.252 41.576 -38.078 1.00 24.80 312 ALA A CA 1
ATOM 2439 C C . ALA A 1 312 ? -8.964 40.435 -39.086 1.00 24.80 312 ALA A C 1
ATOM 2441 O O . ALA A 1 312 ? -7.836 40.261 -39.519 1.00 24.80 312 ALA A O 1
ATOM 2442 N N . ALA A 1 313 ? -9.918 39.610 -39.530 1.00 23.28 313 ALA A N 1
ATOM 2443 C CA . ALA A 1 313 ? -11.354 39.522 -39.276 1.00 23.28 313 ALA A CA 1
ATOM 2444 C C . ALA A 1 313 ? -11.857 38.089 -39.557 1.00 23.28 313 ALA A C 1
ATOM 2446 O O . ALA A 1 313 ? -11.225 37.305 -40.261 1.00 23.28 313 ALA A O 1
ATOM 2447 N N . ALA A 1 314 ? -13.014 37.791 -38.974 1.00 22.53 314 ALA A N 1
ATOM 2448 C CA . ALA A 1 314 ? -13.788 36.565 -39.082 1.00 22.53 314 ALA A CA 1
ATOM 2449 C C . ALA A 1 314 ? -14.454 36.355 -40.460 1.00 22.53 314 ALA A C 1
ATOM 2451 O O . ALA A 1 314 ? -14.809 37.332 -41.113 1.00 22.53 314 ALA A O 1
ATOM 2452 N N . ALA A 1 315 ? -14.719 35.087 -40.816 1.00 22.86 315 ALA A N 1
ATOM 2453 C CA . ALA A 1 315 ? -16.054 34.513 -41.102 1.00 22.86 315 ALA A CA 1
ATOM 2454 C C . ALA A 1 315 ? -16.047 33.384 -42.166 1.00 22.86 315 ALA A C 1
ATOM 2456 O O . ALA A 1 315 ? -15.358 33.472 -43.174 1.00 22.86 315 ALA A O 1
ATOM 2457 N N . ALA A 1 316 ? -16.933 32.399 -41.931 1.00 23.44 316 ALA A N 1
ATOM 2458 C CA . ALA A 1 316 ? -17.560 31.436 -42.862 1.00 23.44 316 ALA A CA 1
ATOM 2459 C C . ALA A 1 316 ? -16.885 30.070 -43.194 1.00 23.44 316 ALA A C 1
ATOM 2461 O O . ALA A 1 316 ? -16.180 29.903 -44.180 1.00 23.44 316 ALA A O 1
ATOM 2462 N N . SER A 1 317 ? -17.259 29.072 -42.372 1.00 21.69 317 SER A N 1
ATOM 2463 C CA . SER A 1 317 ? -17.994 27.820 -42.701 1.00 21.69 317 SER A CA 1
ATOM 2464 C C . SER A 1 317 ? -17.438 26.689 -43.602 1.00 21.69 317 SER A C 1
ATOM 2466 O O . SER A 1 317 ? -17.252 26.872 -44.800 1.00 21.69 317 SER A O 1
ATOM 2468 N N . ALA A 1 318 ? -17.515 25.473 -43.015 1.00 23.53 318 ALA A N 1
ATOM 2469 C CA . ALA A 1 318 ? -17.868 24.146 -43.583 1.00 23.53 318 ALA A CA 1
ATOM 2470 C C . ALA A 1 318 ? -16.717 23.121 -43.822 1.00 23.53 318 ALA A C 1
ATOM 2472 O O . ALA A 1 318 ? -15.578 23.519 -44.043 1.00 23.53 318 ALA A O 1
ATOM 2473 N N . PRO A 1 319 ? -16.975 21.797 -43.660 1.00 26.88 319 PRO A N 1
ATOM 2474 C CA . PRO A 1 319 ? -16.178 20.926 -42.786 1.00 26.88 319 PRO A CA 1
ATOM 2475 C C . PRO A 1 319 ? -15.321 19.885 -43.525 1.00 26.88 319 PRO A C 1
ATOM 2477 O O . PRO A 1 319 ? -15.671 19.434 -44.612 1.00 26.88 319 PRO A O 1
ATOM 2480 N N . VAL A 1 320 ? -14.240 19.425 -42.882 1.00 25.66 320 VAL A N 1
ATOM 2481 C CA . VAL A 1 320 ? -13.467 18.256 -43.332 1.00 25.66 320 VAL A CA 1
ATOM 2482 C C . VAL A 1 320 ? -13.713 17.083 -42.385 1.00 25.66 320 VAL A C 1
ATOM 2484 O O . VAL A 1 320 ? -13.571 17.180 -41.169 1.00 25.66 320 VAL A O 1
ATOM 2487 N N . SER A 1 321 ? -14.145 15.997 -43.011 1.00 25.81 321 SER A N 1
ATOM 2488 C CA . SER A 1 321 ? -14.620 14.716 -42.505 1.00 25.81 321 SER A CA 1
ATOM 2489 C C . SER A 1 321 ? -13.641 13.945 -41.620 1.00 25.81 321 SER A C 1
ATOM 2491 O O . SER A 1 321 ? -12.465 13.787 -41.948 1.00 25.81 321 SER A O 1
ATOM 2493 N N . ALA A 1 322 ? -14.208 13.368 -40.562 1.00 29.98 322 ALA A N 1
ATOM 2494 C CA . ALA A 1 322 ? -13.654 12.296 -39.751 1.00 29.98 322 ALA A CA 1
ATOM 2495 C C . ALA A 1 322 ? -13.737 10.928 -40.457 1.00 29.98 322 ALA A C 1
ATOM 2497 O O . ALA A 1 322 ? -14.666 10.667 -41.218 1.00 29.98 322 ALA A O 1
ATOM 2498 N N . ALA A 1 323 ? -12.822 10.029 -40.098 1.00 30.31 323 ALA A N 1
ATOM 2499 C CA . ALA A 1 323 ? -13.019 8.582 -40.135 1.00 30.31 323 ALA A CA 1
ATOM 2500 C C . ALA A 1 323 ? -12.284 7.986 -38.913 1.00 30.31 323 ALA A C 1
ATOM 2502 O O . ALA A 1 323 ? -11.107 8.272 -38.723 1.00 30.31 323 ALA A O 1
ATOM 2503 N N . GLY A 1 324 ? -12.905 7.206 -38.027 1.00 31.36 324 GLY A N 1
ATOM 2504 C CA . GLY A 1 324 ? -14.307 6.796 -37.988 1.00 31.36 324 GLY A CA 1
ATOM 2505 C C . GLY A 1 324 ? -14.634 6.060 -36.684 1.00 31.36 324 GLY A C 1
ATOM 2506 O O . GLY A 1 324 ? -14.091 4.994 -36.417 1.00 31.36 324 GLY A O 1
ATOM 2507 N N . GLY A 1 325 ? -15.535 6.643 -35.894 1.00 32.84 325 GLY A N 1
ATOM 2508 C CA . GLY A 1 325 ? -16.440 5.917 -35.000 1.00 32.84 325 GLY A CA 1
ATOM 2509 C C . GLY A 1 325 ? -17.850 5.912 -35.616 1.00 32.84 325 GLY A C 1
ATOM 2510 O O . GLY A 1 325 ? -18.072 6.649 -36.583 1.00 32.84 325 GLY A O 1
ATOM 2511 N N . PRO A 1 326 ? -18.792 5.097 -35.107 1.00 34.84 326 PRO A N 1
ATOM 2512 C CA . PRO A 1 326 ? -20.137 4.989 -35.675 1.00 34.84 326 PRO A CA 1
ATOM 2513 C C . PRO A 1 326 ? -20.855 6.343 -35.660 1.00 34.84 326 PRO A C 1
ATOM 2515 O O . PRO A 1 326 ? -20.758 7.107 -34.696 1.00 34.84 326 PRO A O 1
ATOM 2518 N N . THR A 1 327 ? -21.553 6.661 -36.749 1.00 52.69 327 THR A N 1
ATOM 2519 C CA . THR A 1 327 ? -22.219 7.954 -36.918 1.00 52.69 327 THR A CA 1
ATOM 2520 C C . THR A 1 327 ? -23.503 8.031 -36.091 1.00 52.69 327 THR A C 1
ATOM 2522 O O . THR A 1 327 ? -24.079 7.024 -35.677 1.00 52.69 327 THR A O 1
ATOM 2525 N N . SER A 1 328 ? -23.996 9.247 -35.846 1.00 47.38 328 SER A N 1
ATOM 2526 C CA . SER A 1 328 ? -25.255 9.467 -35.121 1.00 47.38 328 SER A CA 1
ATOM 2527 C C . SER A 1 328 ? -26.471 8.845 -35.820 1.00 47.38 328 SER A C 1
ATOM 2529 O O . SER A 1 328 ? -27.442 8.512 -35.145 1.00 47.38 328 SER A O 1
ATOM 2531 N N . ALA A 1 329 ? -26.405 8.636 -37.139 1.00 46.59 329 ALA A N 1
ATOM 2532 C CA . ALA A 1 329 ? -27.413 7.909 -37.905 1.00 46.59 329 ALA A CA 1
ATOM 2533 C C . ALA A 1 329 ? -27.386 6.398 -37.609 1.00 46.59 329 ALA A C 1
ATOM 2535 O O . ALA A 1 329 ? -28.446 5.788 -37.474 1.00 46.59 329 ALA A O 1
ATOM 2536 N N . ASP A 1 330 ? -26.197 5.820 -37.407 1.00 42.47 330 ASP A N 1
ATOM 2537 C CA . ASP A 1 330 ? -26.019 4.403 -37.060 1.00 42.47 330 ASP A CA 1
ATOM 2538 C C . ASP A 1 330 ? -26.549 4.111 -35.651 1.00 42.47 330 ASP A C 1
ATOM 2540 O O . ASP A 1 330 ? -27.263 3.135 -35.424 1.00 42.47 330 ASP A O 1
ATOM 2544 N N . LEU A 1 331 ? -26.282 5.016 -34.704 1.00 48.62 331 LEU A N 1
ATOM 2545 C CA . LEU A 1 331 ? -26.826 4.931 -33.348 1.00 48.62 331 LEU A CA 1
ATOM 2546 C C . LEU A 1 331 ? -28.352 5.087 -33.327 1.00 48.62 331 LEU A C 1
ATOM 2548 O O . LEU A 1 331 ? -29.012 4.442 -32.513 1.00 48.62 331 LEU A O 1
ATOM 2552 N N . LEU A 1 332 ? -28.925 5.902 -34.220 1.00 50.72 332 LEU A N 1
ATOM 2553 C CA . LEU A 1 332 ? -30.377 6.046 -34.350 1.00 50.72 332 LEU A CA 1
ATOM 2554 C C . LEU A 1 332 ? -31.013 4.791 -34.960 1.00 50.72 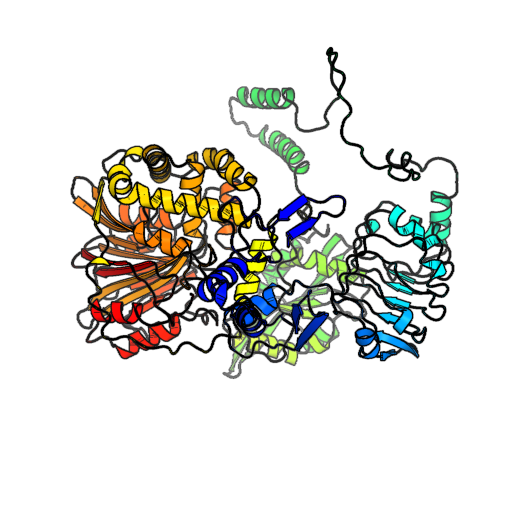332 LEU A C 1
ATOM 2556 O O . LEU A 1 332 ? -32.039 4.336 -34.465 1.00 50.72 332 LEU A O 1
ATOM 2560 N N . ALA A 1 333 ? -30.381 4.196 -35.976 1.00 48.66 333 ALA A N 1
ATOM 2561 C CA . ALA A 1 333 ? -30.845 2.968 -36.617 1.00 48.66 333 ALA A CA 1
ATOM 2562 C C . ALA A 1 333 ? -30.839 1.774 -35.649 1.00 48.66 333 ALA A C 1
ATOM 2564 O O . ALA A 1 333 ? -31.804 1.013 -35.606 1.00 48.66 333 ALA A O 1
ATOM 2565 N N . VAL A 1 334 ? -29.807 1.658 -34.804 1.00 45.59 334 VAL A N 1
ATOM 2566 C CA . VAL A 1 334 ? -29.729 0.638 -33.744 1.00 45.59 334 VAL A CA 1
ATOM 2567 C C . VAL A 1 334 ? -30.810 0.860 -32.682 1.00 45.59 334 VAL A C 1
ATOM 2569 O O . VAL A 1 334 ? -31.473 -0.085 -32.259 1.00 45.59 334 VAL A O 1
ATOM 2572 N N . ARG A 1 335 ? -31.055 2.112 -32.280 1.00 50.88 335 ARG A N 1
ATOM 2573 C CA . ARG A 1 335 ? -32.077 2.448 -31.275 1.00 50.88 335 ARG A CA 1
ATOM 2574 C C . ARG A 1 335 ? -33.500 2.215 -31.789 1.00 50.88 335 ARG A C 1
ATOM 2576 O O . ARG A 1 335 ? -34.361 1.795 -31.020 1.00 50.88 335 ARG A O 1
ATOM 2583 N N . GLU A 1 336 ? -33.732 2.434 -33.081 1.00 47.44 336 GLU A N 1
ATOM 2584 C CA . GLU A 1 336 ? -35.020 2.186 -33.733 1.00 47.44 336 GLU A CA 1
ATOM 2585 C C . GLU A 1 336 ? -35.256 0.693 -34.007 1.00 47.44 336 GLU A C 1
ATOM 2587 O O . GLU A 1 336 ? -36.387 0.225 -33.893 1.00 47.44 336 GLU A O 1
ATOM 2592 N N . ALA A 1 337 ? -34.197 -0.073 -34.289 1.00 45.75 337 ALA A N 1
ATOM 2593 C CA . ALA A 1 337 ? -34.254 -1.531 -34.405 1.00 45.75 337 ALA A CA 1
ATOM 2594 C C . ALA A 1 337 ? -34.584 -2.200 -33.058 1.00 45.75 337 ALA A C 1
ATOM 2596 O O . ALA A 1 337 ? -35.424 -3.095 -33.010 1.00 45.75 337 ALA A O 1
ATOM 2597 N N . ILE A 1 338 ? -34.011 -1.702 -31.955 1.00 48.84 338 ILE A N 1
ATOM 2598 C CA . ILE A 1 338 ? -34.327 -2.156 -30.589 1.00 48.84 338 ILE A CA 1
ATOM 2599 C C . ILE A 1 338 ? -35.769 -1.789 -30.200 1.00 48.84 338 ILE A C 1
ATOM 2601 O O . ILE A 1 338 ? -36.442 -2.570 -29.537 1.00 48.84 338 ILE A O 1
ATOM 2605 N N . ARG A 1 339 ? -36.278 -0.630 -30.645 1.00 43.41 339 ARG A N 1
ATOM 2606 C CA . ARG A 1 339 ? -37.657 -0.188 -30.365 1.00 43.41 339 ARG A CA 1
ATOM 2607 C C . ARG A 1 339 ? -38.723 -1.010 -31.113 1.00 43.41 339 ARG A C 1
ATOM 2609 O O . ARG A 1 339 ? -39.866 -1.039 -30.674 1.00 43.41 339 ARG A O 1
ATOM 2616 N N . ARG A 1 340 ? -38.381 -1.652 -32.238 1.00 42.72 340 ARG A N 1
ATOM 2617 C CA . ARG A 1 340 ? -39.324 -2.428 -33.073 1.00 42.72 340 ARG A CA 1
ATOM 2618 C C . ARG A 1 340 ? -39.383 -3.925 -32.747 1.00 42.72 340 ARG A C 1
ATOM 2620 O O . ARG A 1 340 ? -40.281 -4.599 -33.246 1.00 42.72 340 ARG A O 1
ATOM 2627 N N . ALA A 1 341 ? -38.460 -4.453 -31.945 1.00 43.47 341 ALA A N 1
ATOM 2628 C CA . ALA A 1 341 ? -38.425 -5.869 -31.587 1.00 43.47 341 ALA A CA 1
ATOM 2629 C C . ALA A 1 341 ? -39.421 -6.162 -30.450 1.00 43.47 341 ALA A C 1
ATOM 2631 O O . ALA A 1 341 ? -39.122 -5.905 -29.288 1.00 43.47 341 ALA A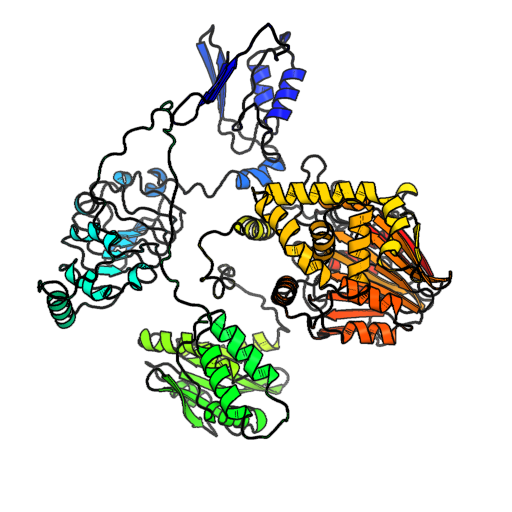 O 1
ATOM 2632 N N . ASN A 1 342 ? -40.611 -6.671 -30.790 1.00 47.62 342 ASN A N 1
ATOM 2633 C CA . ASN A 1 342 ? -41.695 -6.887 -29.822 1.00 47.62 342 ASN A CA 1
ATOM 2634 C C . ASN A 1 342 ? -41.951 -8.347 -29.407 1.00 47.62 342 ASN A C 1
ATOM 2636 O O . ASN A 1 342 ? -42.786 -8.544 -28.532 1.00 47.62 342 ASN A O 1
ATOM 2640 N N . THR A 1 343 ? -41.231 -9.350 -29.920 1.00 41.75 343 THR A N 1
ATOM 2641 C CA . THR A 1 343 ? -41.252 -10.728 -29.378 1.00 41.75 343 THR A CA 1
ATOM 2642 C C . THR A 1 343 ? -39.960 -11.488 -29.697 1.00 41.75 343 THR A C 1
ATOM 2644 O O . THR A 1 343 ? -39.318 -11.240 -30.717 1.00 41.75 343 THR A O 1
ATOM 2647 N N . LEU A 1 344 ? -39.569 -12.385 -28.782 1.00 45.00 344 LEU A N 1
ATOM 2648 C CA . LEU A 1 344 ? -38.445 -13.313 -28.923 1.00 45.00 344 LEU A CA 1
ATOM 2649 C C . LEU A 1 344 ? -38.833 -14.477 -29.841 1.00 45.00 344 LEU A C 1
ATOM 2651 O O . LEU A 1 344 ? -39.513 -15.380 -29.369 1.00 45.00 344 LEU A O 1
ATOM 2655 N N . ASP A 1 345 ? -38.331 -14.494 -31.076 1.00 36.94 345 ASP A N 1
ATOM 2656 C CA . ASP A 1 345 ? -38.342 -15.697 -31.918 1.00 36.94 345 ASP A CA 1
ATOM 2657 C C . ASP A 1 345 ? -36.918 -16.041 -32.403 1.00 36.94 345 ASP A C 1
ATOM 2659 O O . ASP A 1 345 ? -36.122 -15.164 -32.768 1.00 36.94 345 ASP A O 1
ATOM 2663 N N . GLU A 1 346 ? -36.605 -17.343 -32.370 1.00 42.06 346 GLU A N 1
ATOM 2664 C CA . GLU A 1 346 ? -35.270 -17.974 -32.401 1.00 42.06 346 GLU A CA 1
ATOM 2665 C C . GLU A 1 346 ? -34.417 -17.748 -33.667 1.00 42.06 346 GLU A C 1
ATOM 2667 O O . GLU A 1 346 ? -33.250 -18.137 -33.694 1.00 42.06 346 GLU A O 1
ATOM 2672 N N . GLU A 1 347 ? -34.909 -17.052 -34.692 1.00 43.31 347 GLU A N 1
ATOM 2673 C CA . GLU A 1 347 ? -34.153 -16.829 -35.938 1.00 43.31 347 GLU A CA 1
ATOM 2674 C C . GLU A 1 347 ? -33.428 -15.472 -36.020 1.00 43.31 347 GLU A C 1
ATOM 2676 O O . GLU A 1 347 ? -32.562 -15.280 -36.875 1.00 43.31 347 GLU A O 1
ATOM 2681 N N . THR A 1 348 ? -33.694 -14.525 -35.112 1.00 44.38 348 THR A N 1
ATOM 2682 C CA . THR A 1 348 ? -33.034 -13.197 -35.132 1.00 44.38 348 THR A CA 1
ATOM 2683 C C . THR A 1 348 ? -31.733 -13.129 -34.327 1.00 44.38 348 THR A C 1
ATOM 2685 O O . THR A 1 348 ? -30.893 -12.257 -34.570 1.00 44.38 348 THR A O 1
ATOM 2688 N N . MET A 1 349 ? -31.516 -14.072 -33.408 1.00 39.88 349 MET A N 1
ATOM 2689 C CA . MET A 1 349 ? -30.354 -14.080 -32.516 1.00 39.88 349 MET A CA 1
ATOM 2690 C C . MET A 1 349 ? -29.017 -14.375 -33.224 1.00 39.88 349 MET A C 1
ATOM 2692 O O . MET A 1 349 ? -28.041 -13.685 -32.929 1.00 39.88 349 MET A O 1
ATOM 2696 N N . PRO A 1 350 ? -28.931 -15.295 -34.209 1.00 40.44 350 PRO A N 1
ATOM 2697 C CA . PRO A 1 350 ? -27.677 -15.555 -34.921 1.00 40.44 350 PRO A CA 1
ATOM 2698 C C . PRO A 1 350 ? -27.221 -14.367 -35.780 1.00 40.44 350 PRO A C 1
ATOM 2700 O O . PRO A 1 350 ? -26.026 -14.091 -35.869 1.00 40.44 350 PRO A O 1
ATOM 2703 N N . ALA A 1 351 ? -28.160 -13.623 -36.379 1.00 42.94 351 ALA A N 1
ATOM 2704 C CA . ALA A 1 351 ? -27.853 -12.446 -37.193 1.00 42.94 351 ALA A CA 1
ATOM 2705 C C . ALA A 1 351 ? -27.361 -11.263 -36.337 1.00 42.94 351 ALA A C 1
ATOM 2707 O O . ALA A 1 351 ? -26.398 -10.590 -36.709 1.00 42.94 351 ALA A O 1
ATOM 2708 N N . LEU A 1 352 ? -27.964 -11.056 -35.158 1.00 44.12 352 LEU A N 1
ATOM 2709 C CA . LEU A 1 352 ? -27.521 -10.070 -34.165 1.00 44.12 352 LEU A CA 1
ATOM 2710 C C . LEU A 1 352 ? -26.170 -10.439 -33.539 1.00 44.12 352 LEU A C 1
ATOM 2712 O O . LEU A 1 352 ? -25.318 -9.566 -33.397 1.00 44.12 352 LEU A O 1
ATOM 2716 N N . LEU A 1 353 ? -25.934 -11.719 -33.234 1.00 45.66 353 LEU A N 1
ATOM 2717 C CA . LEU A 1 353 ? -24.638 -12.222 -32.760 1.00 45.66 353 LEU A CA 1
ATOM 2718 C C . LEU A 1 353 ? -23.539 -12.052 -33.806 1.00 45.66 353 LEU A C 1
ATOM 2720 O O . LEU A 1 353 ? -22.417 -11.706 -33.453 1.00 45.66 353 LEU A O 1
ATOM 2724 N N . ARG A 1 354 ? -23.856 -12.245 -35.089 1.00 44.91 354 ARG A N 1
ATOM 2725 C CA . ARG A 1 354 ? -22.893 -12.079 -36.177 1.00 44.91 354 ARG A CA 1
ATOM 2726 C C . ARG A 1 354 ? -22.547 -10.609 -36.427 1.00 44.91 354 ARG A C 1
ATOM 2728 O O . ARG A 1 354 ? -21.371 -10.285 -36.533 1.00 44.91 354 ARG A O 1
ATOM 2735 N N . LEU A 1 355 ? -23.533 -9.710 -36.410 1.00 42.66 355 LEU A N 1
ATOM 2736 C CA . LEU A 1 355 ? -23.300 -8.260 -36.488 1.00 42.66 355 LEU A CA 1
ATOM 2737 C C . LEU A 1 355 ? -22.571 -7.714 -35.247 1.00 42.66 355 LEU A C 1
ATOM 2739 O O . LEU A 1 355 ? -21.708 -6.846 -35.372 1.00 42.66 355 LEU A O 1
ATOM 2743 N N . ALA A 1 356 ? -22.866 -8.243 -34.055 1.00 40.72 356 ALA A N 1
ATOM 2744 C CA . ALA A 1 356 ? -22.161 -7.900 -32.821 1.00 40.72 356 ALA A CA 1
ATOM 2745 C C . ALA A 1 356 ? -20.725 -8.452 -32.795 1.00 40.72 356 ALA A C 1
ATOM 2747 O O . ALA A 1 356 ? -19.827 -7.765 -32.314 1.00 40.72 356 ALA A O 1
ATOM 2748 N N . ALA A 1 357 ? -20.484 -9.645 -33.349 1.00 39.22 357 ALA A N 1
ATOM 2749 C CA . ALA A 1 357 ? -19.147 -10.215 -33.505 1.00 39.22 357 ALA A CA 1
ATOM 2750 C C . ALA A 1 357 ? -18.304 -9.416 -34.513 1.00 39.22 357 ALA A C 1
ATOM 2752 O O . ALA A 1 357 ? -17.170 -9.057 -34.203 1.00 39.22 357 ALA A O 1
ATOM 2753 N N . GLU A 1 358 ? -18.885 -9.032 -35.655 1.00 38.00 358 GLU A N 1
ATOM 2754 C CA . GLU A 1 358 ? -18.221 -8.206 -36.676 1.00 38.00 358 GLU A CA 1
ATOM 2755 C C . GLU A 1 358 ? -17.932 -6.771 -36.172 1.00 38.00 358 GLU A C 1
ATOM 2757 O O . GLU A 1 358 ? -16.934 -6.158 -36.563 1.00 38.00 358 GLU A O 1
ATOM 2762 N N . ALA A 1 359 ? -18.751 -6.235 -35.256 1.00 38.31 359 ALA A N 1
ATOM 2763 C CA . ALA A 1 359 ? -18.491 -4.964 -34.573 1.00 38.31 359 ALA A CA 1
ATOM 2764 C C . ALA A 1 359 ? -17.447 -5.087 -33.437 1.00 38.31 359 ALA A C 1
ATOM 2766 O O . ALA A 1 359 ? -16.624 -4.185 -33.251 1.00 38.31 359 ALA A O 1
ATOM 2767 N N . ALA A 1 360 ? -17.435 -6.207 -32.704 1.00 36.03 360 ALA A N 1
ATOM 2768 C CA . ALA A 1 360 ? -16.473 -6.488 -31.635 1.00 36.03 360 ALA A CA 1
ATOM 2769 C C . ALA A 1 360 ? -15.059 -6.797 -32.163 1.00 36.03 360 ALA A C 1
ATOM 2771 O O . ALA A 1 360 ? -14.071 -6.468 -31.505 1.00 36.03 360 ALA A O 1
ATOM 2772 N N . GLU A 1 361 ? -14.928 -7.366 -33.364 1.00 34.19 361 GLU A N 1
ATOM 2773 C CA . GLU A 1 361 ? -13.624 -7.602 -34.002 1.00 34.19 361 GLU A CA 1
ATOM 2774 C C . GLU A 1 361 ? -12.906 -6.310 -34.412 1.00 34.19 361 GLU A C 1
ATOM 2776 O O . GLU A 1 361 ? -11.679 -6.272 -34.432 1.00 34.19 361 GLU A O 1
ATOM 2781 N N . ARG A 1 362 ? -13.637 -5.215 -34.654 1.00 36.53 362 ARG A N 1
ATOM 2782 C CA . ARG A 1 362 ? -13.051 -3.923 -35.059 1.00 36.53 362 ARG A CA 1
ATOM 2783 C C . ARG A 1 362 ? -12.578 -3.037 -33.897 1.00 36.53 362 ARG A C 1
ATOM 2785 O O . ARG A 1 362 ? -12.143 -1.916 -34.146 1.00 36.53 362 ARG A O 1
ATOM 2792 N N . SER A 1 363 ? -12.653 -3.503 -32.646 1.00 38.72 363 SER A N 1
ATOM 2793 C CA . SER A 1 363 ? -12.389 -2.679 -31.447 1.00 38.72 363 SER A CA 1
ATOM 2794 C C . SER A 1 363 ? -11.494 -3.320 -30.370 1.00 38.72 363 SER A C 1
ATOM 2796 O O . SER A 1 363 ? -11.431 -2.816 -29.248 1.00 38.72 363 SER A O 1
ATOM 2798 N N . ARG A 1 364 ? -10.739 -4.384 -30.678 1.00 30.72 364 ARG A N 1
ATOM 2799 C CA . ARG A 1 364 ? -9.754 -4.938 -29.727 1.00 30.72 364 ARG A CA 1
ATOM 2800 C C . ARG A 1 364 ? -8.434 -4.145 -29.730 1.00 30.72 364 ARG A C 1
ATOM 2802 O O . ARG A 1 364 ? -7.906 -3.875 -30.805 1.00 30.72 364 ARG A O 1
ATOM 2809 N N . PRO A 1 365 ? -7.848 -3.829 -28.559 1.00 31.53 365 PRO A N 1
ATOM 2810 C CA . PRO A 1 365 ? -6.426 -3.532 -28.458 1.00 31.53 365 PRO A CA 1
ATOM 2811 C C . PRO A 1 365 ? -5.633 -4.841 -28.581 1.00 31.53 365 PRO A C 1
ATOM 2813 O O . PRO A 1 365 ? -5.901 -5.796 -27.848 1.00 31.53 365 PRO A O 1
ATOM 2816 N N . ASP A 1 366 ? -4.664 -4.883 -29.495 1.00 27.47 366 ASP A N 1
ATOM 2817 C CA . ASP A 1 366 ? -3.761 -6.023 -29.676 1.00 27.47 366 ASP A CA 1
ATOM 2818 C C . ASP A 1 366 ? -2.966 -6.297 -28.390 1.00 27.47 366 ASP A C 1
ATOM 2820 O O . ASP A 1 366 ? -2.028 -5.581 -28.029 1.00 27.47 366 ASP A O 1
ATOM 2824 N N . CYS A 1 367 ? -3.330 -7.378 -27.703 1.00 28.39 367 CYS A N 1
ATOM 2825 C CA . CYS A 1 367 ? -2.413 -8.104 -26.838 1.00 28.39 367 CYS A CA 1
ATOM 2826 C C . CYS A 1 367 ? -1.513 -8.961 -27.739 1.00 28.39 367 CYS A C 1
ATOM 2828 O O . CYS A 1 367 ? -1.990 -9.559 -28.701 1.00 28.39 367 CYS A O 1
ATOM 2830 N N . MET A 1 368 ? -0.205 -9.004 -27.464 1.00 32.00 368 MET A N 1
ATOM 2831 C CA . MET A 1 368 ? 0.737 -9.825 -28.231 1.00 32.00 368 MET A CA 1
ATOM 2832 C C . MET A 1 368 ? 0.382 -11.315 -28.107 1.00 32.00 368 MET A C 1
ATOM 2834 O O . MET A 1 368 ? 0.835 -11.991 -27.189 1.00 32.00 368 MET A O 1
ATOM 2838 N N . ALA A 1 369 ? -0.406 -11.834 -29.045 1.00 38.06 369 ALA A N 1
ATOM 2839 C CA . ALA A 1 369 ? -0.507 -13.257 -29.329 1.00 38.06 369 ALA A CA 1
ATOM 2840 C C . ALA A 1 369 ? 0.421 -13.575 -30.510 1.00 38.06 369 ALA A C 1
ATOM 2842 O O . ALA A 1 369 ? 0.429 -12.860 -31.510 1.00 38.06 369 ALA A O 1
ATOM 2843 N N . SER A 1 370 ? 1.193 -14.659 -30.420 1.00 46.16 370 SER A N 1
ATOM 2844 C CA . SER A 1 370 ? 2.135 -15.110 -31.459 1.00 46.16 370 SER A CA 1
ATOM 2845 C C . SER A 1 370 ? 1.466 -15.583 -32.761 1.00 46.16 370 SER A C 1
ATOM 2847 O O . SER A 1 370 ? 2.150 -16.066 -33.657 1.00 46.16 370 SER A O 1
ATOM 2849 N N . GLY A 1 371 ? 0.136 -15.478 -32.875 1.00 54.56 371 GLY A N 1
ATOM 2850 C CA . GLY A 1 371 ? -0.646 -16.047 -33.975 1.00 54.56 371 GLY A CA 1
ATOM 2851 C C . GLY A 1 371 ? -0.698 -17.581 -33.973 1.00 54.56 371 GLY A C 1
ATOM 2852 O O . GLY A 1 371 ? -1.320 -18.153 -34.863 1.00 54.56 371 GLY A O 1
ATOM 2853 N N . VAL A 1 372 ? -0.075 -18.248 -32.989 1.00 75.12 372 VAL A N 1
ATOM 2854 C CA . VAL A 1 372 ? -0.023 -19.711 -32.890 1.00 75.12 372 VAL A CA 1
ATOM 2855 C C . VAL A 1 372 ? -1.217 -20.232 -32.089 1.00 75.12 372 VAL A C 1
ATOM 2857 O O . VAL A 1 372 ? -1.380 -19.919 -30.910 1.00 75.12 372 VAL A O 1
ATOM 2860 N N . SER A 1 373 ? -2.059 -21.031 -32.737 1.00 83.06 373 SER A N 1
ATOM 2861 C CA . SER A 1 373 ? -3.224 -21.692 -32.142 1.00 83.06 373 SER A CA 1
ATOM 2862 C C . SER A 1 373 ? -2.851 -23.039 -31.504 1.00 83.06 373 SER A C 1
ATOM 2864 O O . SER A 1 373 ? -1.787 -23.587 -31.782 1.00 83.06 373 SER A O 1
ATOM 2866 N N . VAL A 1 374 ? -3.693 -23.578 -30.618 1.00 88.81 374 VAL A N 1
ATOM 2867 C CA . VAL A 1 374 ? -3.475 -24.891 -29.981 1.00 88.81 374 VAL A CA 1
ATOM 2868 C C . VAL A 1 374 ? -4.532 -25.860 -30.488 1.00 88.81 374 VAL A C 1
ATOM 2870 O O . VAL A 1 374 ? -5.723 -25.558 -30.390 1.00 88.81 374 VAL A O 1
ATOM 2873 N N . ASP A 1 375 ? -4.104 -27.008 -31.009 1.00 90.06 375 ASP A N 1
ATOM 2874 C CA . ASP A 1 375 ? -5.010 -28.055 -31.475 1.00 90.06 375 ASP A CA 1
ATOM 2875 C C . ASP A 1 375 ? -5.867 -28.587 -30.304 1.00 90.06 375 ASP A C 1
ATOM 2877 O O . ASP A 1 375 ? -5.316 -28.894 -29.240 1.00 90.06 375 ASP A O 1
ATOM 2881 N N . PRO A 1 376 ? -7.201 -28.708 -30.453 1.00 86.50 376 PRO A N 1
ATOM 2882 C CA . PRO A 1 376 ? -8.078 -29.233 -29.405 1.00 86.50 376 PRO A CA 1
ATOM 2883 C C . PRO A 1 376 ? -7.656 -30.598 -28.835 1.00 86.50 376 PRO A C 1
ATOM 2885 O O . PRO A 1 376 ? -7.850 -30.832 -27.639 1.00 86.50 376 PRO A O 1
ATOM 2888 N N . GLN A 1 377 ? -7.022 -31.468 -29.635 1.00 86.00 377 GLN A N 1
ATOM 2889 C CA . GLN A 1 377 ? -6.539 -32.783 -29.191 1.00 86.00 377 GLN A CA 1
ATOM 2890 C C . GLN A 1 377 ? -5.447 -32.686 -28.116 1.00 86.00 377 GLN A C 1
ATOM 2892 O O . GLN A 1 377 ? -5.298 -33.595 -27.303 1.00 86.00 377 GLN A O 1
ATOM 2897 N N . VAL A 1 378 ? -4.711 -31.570 -28.044 1.00 89.50 378 VAL A N 1
ATOM 2898 C CA . VAL A 1 378 ? -3.702 -31.326 -26.995 1.00 89.50 378 VAL A CA 1
ATOM 2899 C C . VAL A 1 378 ? -4.343 -31.340 -25.605 1.00 89.50 378 VAL A C 1
ATOM 2901 O O . VAL A 1 378 ? -3.778 -31.894 -24.661 1.00 89.50 378 VAL A O 1
ATOM 2904 N N . GLU A 1 379 ? -5.539 -30.762 -25.468 1.00 86.81 379 GLU A N 1
ATOM 2905 C CA . GLU A 1 379 ? -6.255 -30.712 -24.191 1.00 86.81 379 GLU A CA 1
ATOM 2906 C C . GLU A 1 379 ? -6.821 -32.088 -23.803 1.00 86.81 379 GLU A C 1
ATOM 2908 O O . GLU A 1 379 ? -6.846 -32.440 -22.622 1.00 86.81 379 GLU A O 1
ATOM 2913 N N . GLU A 1 380 ? -7.238 -32.886 -24.788 1.00 86.31 380 GLU A N 1
ATOM 2914 C CA . GLU A 1 380 ? -7.725 -34.252 -24.584 1.00 86.31 380 GLU A CA 1
ATOM 2915 C C . GLU A 1 380 ? -6.596 -35.197 -24.148 1.00 86.31 380 GLU A C 1
ATOM 2917 O O . GLU A 1 380 ? -6.717 -35.875 -23.123 1.00 86.31 380 GLU A O 1
ATOM 2922 N N . HIS A 1 381 ? -5.450 -35.169 -24.837 1.00 88.25 381 HIS A N 1
ATOM 2923 C CA . HIS A 1 381 ? -4.275 -35.959 -24.462 1.00 88.25 381 HIS A CA 1
ATOM 2924 C C . HIS A 1 381 ? -3.728 -35.562 -23.084 1.00 88.25 381 HIS A C 1
ATOM 2926 O O . HIS A 1 381 ? -3.337 -36.428 -22.299 1.00 88.25 381 HIS A O 1
ATOM 2932 N N . PHE A 1 382 ? -3.772 -34.271 -22.732 1.00 89.81 382 PHE A N 1
ATOM 2933 C CA . PHE A 1 382 ? -3.402 -33.821 -21.391 1.00 89.81 382 PHE A CA 1
ATOM 2934 C C . PHE A 1 382 ? -4.353 -34.332 -20.298 1.00 89.81 382 PHE A C 1
ATOM 2936 O O . PHE A 1 382 ? -3.908 -34.732 -19.222 1.00 89.81 382 PHE A O 1
ATOM 2943 N N . LYS A 1 383 ? -5.667 -34.353 -20.553 1.00 86.50 383 LYS A N 1
ATOM 2944 C CA . LYS A 1 383 ? -6.638 -34.931 -19.607 1.00 86.50 383 LYS A CA 1
ATOM 2945 C C . LYS A 1 383 ? -6.385 -36.427 -19.400 1.00 86.50 383 LYS A C 1
ATOM 2947 O O . LYS A 1 383 ? -6.464 -36.894 -18.264 1.00 86.50 383 LYS A O 1
ATOM 2952 N N . ALA A 1 384 ? -6.016 -37.148 -20.458 1.00 84.69 384 ALA A N 1
ATOM 2953 C CA . ALA A 1 384 ? -5.704 -38.573 -20.393 1.00 84.69 384 ALA A CA 1
ATOM 2954 C C . ALA A 1 384 ? -4.454 -38.891 -19.547 1.00 84.69 384 ALA A C 1
ATOM 2956 O O . ALA A 1 384 ? -4.507 -39.822 -18.744 1.00 84.69 384 ALA A O 1
ATOM 2957 N N . ILE A 1 385 ? -3.371 -38.104 -19.646 1.00 87.31 385 ILE A N 1
ATOM 2958 C CA . ILE A 1 385 ? -2.193 -38.282 -18.771 1.00 87.31 385 ILE A CA 1
ATOM 2959 C C . ILE A 1 385 ? -2.473 -37.837 -17.329 1.00 87.31 385 ILE A C 1
ATOM 2961 O O . ILE A 1 385 ? -2.046 -38.497 -16.394 1.00 87.31 385 ILE A O 1
ATOM 2965 N N . LYS A 1 386 ? -3.251 -36.764 -17.128 1.00 83.62 386 LYS A N 1
ATOM 2966 C CA . LYS A 1 386 ? -3.497 -36.189 -15.796 1.00 83.62 386 LYS A CA 1
ATOM 2967 C C . LYS A 1 386 ? -4.478 -36.975 -14.927 1.00 83.62 386 LYS A C 1
ATOM 2969 O O . LYS A 1 386 ? -4.325 -36.984 -13.713 1.00 83.62 386 LYS A O 1
ATOM 2974 N N . ILE A 1 387 ? -5.531 -37.534 -15.520 1.00 79.12 387 ILE A N 1
ATOM 2975 C CA . ILE A 1 387 ? -6.587 -38.247 -14.779 1.00 79.12 387 ILE A CA 1
ATOM 2976 C C . ILE A 1 387 ? -6.404 -39.758 -14.914 1.00 79.12 387 ILE A C 1
ATOM 2978 O O . ILE A 1 387 ? -6.666 -40.497 -13.970 1.00 79.12 387 ILE A O 1
ATOM 2982 N N . GLY A 1 388 ? -5.979 -40.216 -16.092 1.00 70.19 388 GLY A N 1
ATOM 2983 C CA . GLY A 1 388 ? -5.881 -41.636 -16.406 1.00 70.19 388 GLY A CA 1
ATOM 2984 C C . GLY A 1 388 ? -4.500 -42.251 -16.196 1.00 70.19 388 GLY A C 1
ATOM 2985 O O . GLY A 1 388 ? -4.411 -43.466 -16.323 1.00 70.19 388 GLY A O 1
ATOM 2986 N N . HIS A 1 389 ? -3.446 -41.451 -15.950 1.00 76.94 389 HIS A N 1
ATOM 2987 C CA . HIS A 1 389 ? -2.039 -41.898 -15.902 1.00 76.94 389 HIS A CA 1
ATOM 2988 C C . HIS A 1 389 ? -1.659 -42.836 -17.063 1.00 76.94 389 HIS A C 1
ATOM 2990 O O . HIS A 1 389 ? -0.840 -43.740 -16.937 1.00 76.94 389 HIS A O 1
ATOM 2996 N N . ARG A 1 390 ? -2.310 -42.645 -18.218 1.00 74.06 390 ARG A N 1
ATOM 2997 C CA . ARG A 1 390 ? -2.263 -43.588 -19.341 1.00 74.06 390 ARG A CA 1
ATOM 2998 C C . ARG A 1 390 ? -0.977 -43.470 -20.158 1.00 74.06 390 ARG A C 1
ATOM 3000 O O . ARG A 1 390 ? -0.646 -44.373 -20.915 1.00 74.06 390 ARG A O 1
ATOM 3007 N N . TYR A 1 391 ? -0.286 -42.340 -20.034 1.00 85.12 391 TYR A N 1
ATOM 3008 C CA . TYR A 1 391 ? 0.875 -41.991 -20.840 1.00 85.12 391 TYR A CA 1
ATOM 3009 C C . TYR A 1 391 ? 2.048 -41.638 -19.934 1.00 85.12 391 TYR A C 1
ATOM 3011 O O . TYR A 1 391 ? 1.879 -40.884 -18.981 1.00 85.12 391 TYR A O 1
ATOM 3019 N N . ARG A 1 392 ? 3.247 -42.121 -20.259 1.00 89.25 392 ARG A N 1
ATOM 3020 C CA . ARG A 1 392 ? 4.478 -41.720 -19.580 1.00 89.25 392 ARG A CA 1
ATOM 3021 C C . ARG A 1 392 ? 4.901 -40.311 -19.975 1.00 89.25 392 ARG A C 1
ATOM 3023 O O . ARG A 1 392 ? 5.250 -39.510 -19.109 1.00 89.25 392 ARG A O 1
ATOM 3030 N N . TYR A 1 393 ? 4.847 -39.992 -21.269 1.00 92.81 393 TYR A N 1
ATOM 3031 C CA . TYR A 1 393 ? 5.069 -38.630 -21.746 1.00 92.81 393 TYR A CA 1
ATOM 3032 C C . TYR A 1 393 ? 4.362 -38.324 -23.068 1.00 92.81 393 TYR A C 1
ATOM 3034 O O . TYR A 1 393 ? 4.056 -39.207 -23.871 1.00 92.81 393 TYR A O 1
ATOM 3042 N N . ILE A 1 394 ? 4.119 -37.034 -23.293 1.00 94.12 394 ILE A N 1
ATOM 3043 C CA . ILE A 1 394 ? 3.536 -36.485 -24.517 1.00 94.12 394 ILE A CA 1
ATOM 3044 C C . ILE A 1 394 ? 4.458 -35.385 -25.031 1.00 94.12 394 ILE A C 1
ATOM 3046 O O . ILE A 1 394 ? 4.843 -34.500 -24.268 1.00 94.12 394 ILE A O 1
ATOM 3050 N N . VAL A 1 395 ? 4.783 -35.417 -26.321 1.00 94.38 395 VAL A N 1
ATOM 3051 C CA . VAL A 1 395 ? 5.586 -34.404 -27.011 1.00 94.38 395 VAL A CA 1
ATOM 3052 C C . VAL A 1 395 ? 4.689 -33.596 -27.940 1.00 94.38 395 VAL A C 1
ATOM 3054 O O . VAL A 1 395 ? 3.958 -34.153 -28.761 1.00 94.38 395 VAL A O 1
ATOM 3057 N N . PHE A 1 396 ? 4.778 -32.276 -27.836 1.00 95.62 396 PHE A N 1
ATOM 3058 C CA . PHE A 1 396 ? 4.102 -31.310 -28.688 1.00 95.62 396 PHE A CA 1
ATOM 3059 C C . PHE A 1 396 ? 5.121 -30.512 -29.498 1.00 95.62 396 PHE A C 1
ATOM 3061 O O . PHE A 1 396 ? 6.192 -30.136 -29.001 1.00 95.62 396 PHE A O 1
ATOM 3068 N N . HIS A 1 397 ? 4.744 -30.189 -30.731 1.00 94.06 397 HIS A N 1
ATOM 3069 C CA . HIS A 1 397 ? 5.515 -29.312 -31.600 1.00 94.06 397 HIS A CA 1
ATOM 3070 C C . HIS A 1 397 ? 4.634 -28.228 -32.225 1.00 94.06 397 HIS A C 1
ATOM 3072 O O . HIS A 1 397 ? 3.407 -28.293 -32.168 1.00 94.06 397 HIS A O 1
ATOM 3078 N N . ILE A 1 398 ? 5.265 -27.219 -32.815 1.00 91.00 398 ILE A N 1
ATOM 3079 C CA . ILE A 1 398 ? 4.593 -26.174 -33.585 1.00 91.00 398 ILE A CA 1
ATOM 3080 C C . ILE A 1 398 ? 4.746 -26.500 -35.071 1.00 91.00 398 ILE A C 1
ATOM 3082 O O . ILE A 1 398 ? 5.860 -26.521 -35.593 1.00 91.00 398 ILE A O 1
ATOM 3086 N N . VAL A 1 399 ? 3.627 -26.727 -35.755 1.00 86.25 399 VAL A N 1
ATOM 3087 C CA . VAL A 1 399 ? 3.568 -26.982 -37.198 1.00 86.25 399 VAL A CA 1
ATOM 3088 C C . VAL A 1 399 ? 3.320 -25.673 -37.939 1.00 86.25 399 VAL A C 1
ATOM 3090 O O . VAL A 1 399 ? 2.466 -24.871 -37.551 1.00 86.25 399 VAL A O 1
ATOM 3093 N N . ASN A 1 400 ? 4.067 -25.461 -39.027 1.00 79.62 400 ASN A N 1
ATOM 3094 C CA . ASN A 1 400 ? 3.931 -24.308 -39.926 1.00 79.62 400 ASN A CA 1
ATOM 3095 C C . ASN A 1 400 ? 3.944 -22.947 -39.206 1.00 79.62 400 ASN A C 1
ATOM 3097 O O . ASN A 1 400 ? 3.251 -22.027 -39.635 1.00 79.62 400 ASN A O 1
ATOM 3101 N N . ASP A 1 401 ? 4.676 -22.834 -38.093 1.00 79.12 401 ASP A N 1
ATOM 3102 C CA . ASP A 1 401 ? 4.739 -21.635 -37.246 1.00 79.12 401 ASP A CA 1
ATOM 3103 C C . ASP A 1 401 ? 3.352 -21.108 -36.801 1.00 79.12 401 ASP A C 1
ATOM 3105 O O . ASP A 1 401 ? 3.213 -19.918 -36.528 1.00 79.12 401 ASP A O 1
ATOM 3109 N N . SER A 1 402 ? 2.313 -21.959 -36.764 1.00 78.69 402 SER A N 1
ATOM 3110 C CA . SER A 1 402 ? 0.911 -21.514 -36.628 1.00 78.69 402 SER A CA 1
ATOM 3111 C C . SER A 1 402 ? 0.032 -22.371 -35.723 1.00 78.69 402 SER A C 1
ATOM 3113 O O . SER A 1 402 ? -0.952 -21.858 -35.193 1.00 78.69 402 SER A O 1
ATOM 3115 N N . THR A 1 403 ? 0.344 -23.654 -35.521 1.00 88.12 403 THR A N 1
ATOM 3116 C CA . THR A 1 403 ? -0.487 -24.527 -34.675 1.00 88.12 403 THR A CA 1
ATOM 3117 C C . THR A 1 403 ? 0.368 -25.453 -33.825 1.00 88.12 403 THR A C 1
ATOM 3119 O O . THR A 1 403 ? 1.273 -26.105 -34.338 1.00 88.12 403 THR A O 1
ATOM 3122 N N . ILE A 1 404 ? 0.084 -25.517 -32.526 1.00 93.06 404 ILE A N 1
ATOM 3123 C CA . ILE A 1 404 ? 0.661 -26.488 -31.597 1.00 93.06 404 ILE A CA 1
ATOM 3124 C C . ILE A 1 404 ? -0.136 -27.787 -31.702 1.00 93.06 404 ILE A C 1
ATOM 3126 O O . ILE A 1 404 ? -1.321 -27.804 -31.372 1.00 93.06 404 ILE A O 1
ATOM 3130 N N . THR A 1 405 ? 0.518 -28.864 -32.125 1.00 92.31 405 THR A N 1
ATOM 3131 C CA . THR A 1 405 ? -0.081 -30.195 -32.300 1.00 92.31 405 THR A CA 1
ATOM 3132 C C . THR A 1 405 ? 0.680 -31.245 -31.493 1.00 92.31 405 THR A C 1
ATOM 3134 O O . THR A 1 405 ? 1.821 -31.037 -31.068 1.00 92.31 405 THR A O 1
ATOM 3137 N N . THR A 1 406 ? 0.040 -32.395 -31.274 1.00 94.00 406 THR A N 1
ATOM 3138 C CA . THR A 1 406 ? 0.687 -33.545 -30.629 1.00 94.00 406 THR A CA 1
ATOM 3139 C C . THR A 1 406 ? 1.588 -34.246 -31.640 1.00 94.00 406 THR A C 1
ATOM 3141 O O . THR A 1 406 ? 1.113 -34.699 -32.676 1.00 94.00 406 THR A O 1
ATOM 3144 N N . GLU A 1 407 ? 2.883 -34.329 -31.351 1.00 91.44 407 GLU A N 1
ATOM 3145 C CA . GLU A 1 407 ? 3.856 -35.037 -32.188 1.00 91.44 407 GLU A CA 1
ATOM 3146 C C . GLU A 1 407 ? 3.934 -36.518 -31.818 1.00 91.44 407 GLU A C 1
ATOM 3148 O O . GLU A 1 407 ? 4.000 -37.380 -32.693 1.00 91.44 407 GLU A O 1
ATOM 3153 N N . ARG A 1 408 ? 3.963 -36.818 -30.514 1.00 91.94 408 ARG A N 1
ATOM 3154 C CA . ARG A 1 408 ? 4.152 -38.178 -30.006 1.00 91.94 408 ARG A CA 1
ATOM 3155 C C . ARG A 1 408 ? 3.485 -38.356 -28.649 1.00 91.94 408 ARG A C 1
ATOM 3157 O O . ARG A 1 408 ? 3.567 -37.473 -27.803 1.00 91.94 408 ARG A O 1
ATOM 3164 N N . ILE A 1 409 ? 2.894 -39.526 -28.435 1.00 91.62 409 ILE A N 1
ATOM 3165 C CA . ILE A 1 409 ? 2.392 -39.996 -27.141 1.00 91.62 409 ILE A CA 1
ATOM 3166 C C . ILE A 1 409 ? 3.077 -41.329 -26.858 1.00 91.62 409 ILE A C 1
ATOM 3168 O O . ILE A 1 409 ? 3.168 -42.164 -27.758 1.00 91.62 409 ILE A O 1
ATOM 3172 N N . VAL A 1 410 ? 3.577 -41.517 -25.641 1.00 91.31 410 VAL A N 1
ATOM 3173 C CA . VAL A 1 410 ? 4.257 -42.750 -25.232 1.00 91.31 410 VAL A CA 1
ATOM 3174 C C . VAL A 1 410 ? 3.628 -43.270 -23.949 1.00 91.31 410 VAL A C 1
ATOM 3176 O O . VAL A 1 410 ? 3.539 -42.535 -22.969 1.00 91.31 410 VAL A O 1
ATOM 3179 N N . GLU A 1 411 ? 3.175 -44.524 -23.972 1.00 87.38 411 GLU A N 1
ATOM 3180 C CA . GLU A 1 411 ? 2.524 -45.188 -22.833 1.00 87.38 411 GLU A CA 1
ATOM 3181 C C . GLU A 1 411 ? 3.548 -45.637 -21.782 1.00 87.38 411 GLU A C 1
ATOM 3183 O O . GLU A 1 411 ? 3.384 -45.322 -20.608 1.00 87.38 411 GLU A O 1
ATOM 3188 N N . GLU A 1 412 ? 4.660 -46.249 -22.203 1.00 83.25 412 GLU A N 1
ATOM 3189 C CA . GLU A 1 412 ? 5.724 -46.727 -21.312 1.00 83.25 412 GLU A CA 1
ATOM 3190 C C . GLU A 1 412 ? 7.116 -46.358 -21.850 1.00 83.25 412 GLU A C 1
ATOM 3192 O O . GLU A 1 412 ? 7.412 -46.559 -23.029 1.00 83.25 412 GLU A O 1
ATOM 3197 N N . SER A 1 413 ? 7.983 -45.810 -20.991 1.00 84.69 413 SER A N 1
ATOM 3198 C CA . SER A 1 413 ? 9.407 -45.579 -21.282 1.00 84.69 413 SER A CA 1
ATOM 3199 C C . SER A 1 413 ? 10.224 -45.414 -19.998 1.00 84.69 413 SER A C 1
ATOM 3201 O O . SER A 1 413 ? 9.697 -44.954 -18.978 1.00 84.69 413 SER A O 1
ATOM 3203 N N . SER A 1 414 ? 11.528 -45.709 -20.056 1.00 85.44 414 SER A N 1
ATOM 3204 C CA . SER A 1 414 ? 12.467 -45.245 -19.027 1.00 85.44 414 SER A CA 1
ATOM 3205 C C . SER A 1 414 ? 12.703 -43.729 -19.143 1.00 85.44 414 SER A C 1
ATOM 3207 O O . SER A 1 414 ? 12.293 -43.098 -20.127 1.00 85.44 414 SER A O 1
ATOM 3209 N N . TYR A 1 415 ? 13.308 -43.124 -18.115 1.00 84.44 415 TYR A N 1
ATOM 3210 C CA . TYR A 1 415 ? 13.638 -41.696 -18.147 1.00 84.44 415 TYR A CA 1
ATOM 3211 C C . TYR A 1 415 ? 14.837 -41.433 -19.069 1.00 84.44 415 TYR A C 1
ATOM 3213 O O . TYR A 1 415 ? 14.854 -40.449 -19.805 1.00 84.44 415 TYR A O 1
ATOM 3221 N N . GLU A 1 416 ? 15.793 -42.357 -19.095 1.00 83.81 416 GLU A N 1
ATOM 3222 C CA . GLU A 1 416 ? 16.965 -42.337 -19.963 1.00 83.81 416 GLU A CA 1
ATOM 3223 C C . GLU A 1 416 ? 16.564 -42.392 -21.440 1.00 83.81 416 GLU A C 1
ATOM 3225 O O . GLU A 1 416 ? 16.977 -41.530 -22.216 1.00 83.81 416 GLU A O 1
ATOM 3230 N N . ASP A 1 417 ? 15.664 -43.311 -21.810 1.00 85.50 417 ASP A N 1
ATOM 3231 C CA . ASP A 1 417 ? 15.150 -43.408 -23.183 1.00 85.50 417 ASP A CA 1
ATOM 3232 C C . ASP A 1 417 ? 14.421 -42.123 -23.607 1.00 85.50 417 ASP A C 1
ATOM 3234 O O . ASP A 1 417 ? 14.456 -41.721 -24.773 1.00 85.50 417 ASP A O 1
ATOM 3238 N N . PHE A 1 418 ? 13.749 -41.456 -22.661 1.00 91.75 418 PHE A N 1
ATOM 3239 C CA . PHE A 1 418 ? 13.112 -40.167 -22.906 1.00 91.75 418 PHE A CA 1
ATOM 3240 C C . PHE A 1 418 ? 14.148 -39.073 -23.196 1.00 91.75 418 PHE A C 1
ATOM 3242 O O . PHE A 1 418 ? 14.001 -38.364 -24.195 1.00 91.75 418 PHE A O 1
ATOM 3249 N N . VAL A 1 419 ? 15.196 -38.948 -22.379 1.00 87.88 419 VAL A N 1
ATOM 3250 C CA . VAL A 1 419 ? 16.250 -37.938 -22.570 1.00 87.88 419 VAL A CA 1
ATOM 3251 C C . VAL A 1 419 ? 16.984 -38.155 -23.896 1.00 87.88 419 VAL A C 1
ATOM 3253 O O . VAL A 1 419 ? 17.193 -37.195 -24.642 1.00 87.88 419 VAL A O 1
ATOM 3256 N N . ASP A 1 420 ? 17.279 -39.407 -24.250 1.00 85.44 420 ASP A N 1
ATOM 3257 C CA . ASP A 1 420 ? 17.914 -39.758 -25.525 1.00 85.44 420 ASP A CA 1
ATOM 3258 C C . ASP A 1 420 ? 17.017 -39.477 -26.741 1.00 85.44 420 ASP A C 1
ATOM 3260 O O . ASP A 1 420 ? 17.509 -39.235 -27.848 1.00 85.44 420 ASP A O 1
ATOM 3264 N N . SER A 1 421 ? 15.695 -39.444 -26.547 1.00 87.19 421 SER A N 1
ATOM 3265 C CA . SER A 1 421 ? 14.732 -39.132 -27.606 1.00 87.19 421 SER A CA 1
ATOM 3266 C C . SER A 1 421 ? 14.630 -37.639 -27.951 1.00 87.19 421 SER A C 1
ATOM 3268 O O . SER A 1 421 ? 14.009 -37.290 -28.963 1.00 87.19 421 SER A O 1
ATOM 3270 N N . LEU A 1 422 ? 15.226 -36.748 -27.146 1.00 90.00 422 LEU A N 1
ATOM 3271 C CA . LEU A 1 422 ? 15.109 -35.303 -27.331 1.00 90.00 422 LEU A CA 1
ATOM 3272 C C . LEU A 1 422 ? 15.889 -34.810 -28.564 1.00 90.00 422 LEU A C 1
ATOM 3274 O O . LEU A 1 422 ? 17.069 -35.129 -28.747 1.00 90.00 422 LEU A O 1
ATOM 3278 N N . PRO A 1 423 ? 15.276 -33.973 -29.422 1.00 87.44 423 PRO A N 1
ATOM 3279 C CA . PRO A 1 423 ? 15.942 -33.484 -30.620 1.00 87.44 423 PRO A CA 1
ATOM 3280 C C . PRO A 1 423 ? 17.081 -32.529 -30.259 1.00 87.44 423 PRO A C 1
ATOM 3282 O O . PRO A 1 423 ? 16.892 -31.558 -29.532 1.00 87.44 423 PRO A O 1
ATOM 3285 N N . ARG A 1 424 ? 18.272 -32.751 -30.827 1.00 82.38 424 ARG A N 1
ATOM 3286 C CA . ARG A 1 424 ? 19.453 -31.916 -30.540 1.00 82.38 424 ARG A CA 1
ATOM 3287 C C . ARG A 1 424 ? 19.405 -30.532 -31.182 1.00 82.38 424 ARG A C 1
ATOM 3289 O O . ARG A 1 424 ? 20.123 -29.653 -30.741 1.00 82.38 424 ARG A O 1
ATOM 3296 N N . ASN A 1 425 ? 18.620 -30.321 -32.236 1.00 84.69 425 ASN A N 1
ATOM 3297 C CA . ASN A 1 425 ? 18.646 -29.090 -33.038 1.00 84.69 425 ASN A CA 1
ATOM 3298 C C . ASN A 1 425 ? 17.267 -28.437 -33.232 1.00 84.69 425 ASN A C 1
ATOM 3300 O O . ASN A 1 425 ? 17.136 -27.562 -34.092 1.00 84.69 425 ASN A O 1
ATOM 3304 N N . ASP A 1 426 ? 16.264 -28.848 -32.453 1.00 86.88 426 ASP A N 1
ATOM 3305 C CA . ASP A 1 426 ? 14.883 -28.387 -32.598 1.00 86.88 426 ASP A CA 1
ATOM 3306 C C . ASP A 1 426 ? 14.169 -28.275 -31.239 1.00 86.88 426 ASP A C 1
ATOM 3308 O O . ASP A 1 426 ? 14.576 -28.912 -30.269 1.00 86.88 426 ASP A O 1
ATOM 3312 N N . CYS A 1 427 ? 13.132 -27.440 -31.148 1.00 92.00 427 CYS A N 1
ATOM 3313 C CA . CYS A 1 427 ? 12.417 -27.164 -29.892 1.00 92.00 427 CYS A CA 1
ATOM 3314 C C . CYS A 1 427 ? 11.187 -28.062 -29.723 1.00 92.00 427 CYS A C 1
ATOM 3316 O O . CYS A 1 427 ? 10.565 -28.422 -30.720 1.00 92.00 427 CYS A O 1
ATOM 3318 N N . ARG A 1 428 ? 10.805 -28.392 -28.481 1.00 95.06 428 ARG A N 1
ATOM 3319 C CA . ARG A 1 428 ? 9.591 -29.168 -28.148 1.00 95.06 428 ARG A CA 1
ATOM 3320 C C . ARG A 1 428 ? 8.961 -28.696 -26.835 1.00 95.06 428 ARG A C 1
ATOM 3322 O O . ARG A 1 428 ? 9.665 -28.199 -25.955 1.00 95.06 428 ARG A O 1
ATOM 3329 N N . TYR A 1 429 ? 7.651 -28.891 -26.682 1.00 95.56 429 TYR A N 1
ATOM 3330 C CA . TYR A 1 429 ? 7.011 -28.888 -25.360 1.00 95.56 429 TYR A CA 1
ATOM 3331 C C . TYR A 1 429 ? 6.660 -30.306 -24.971 1.00 95.56 429 TYR A C 1
ATOM 3333 O O . TYR A 1 429 ? 6.174 -31.065 -25.802 1.00 95.56 429 TYR A O 1
ATOM 3341 N N . ILE A 1 430 ? 6.888 -30.670 -23.720 1.00 95.12 430 ILE A N 1
ATOM 3342 C CA . ILE A 1 430 ? 6.721 -32.047 -23.277 1.00 95.12 430 ILE A CA 1
ATOM 3343 C C . ILE A 1 430 ? 5.961 -32.047 -21.959 1.00 95.12 430 ILE A C 1
ATOM 3345 O O . ILE A 1 430 ? 6.264 -31.250 -21.073 1.00 95.12 430 ILE A O 1
ATOM 3349 N N . ILE A 1 431 ? 4.994 -32.949 -21.823 1.00 94.31 431 ILE A N 1
ATOM 3350 C CA . ILE A 1 431 ? 4.432 -33.317 -20.525 1.00 94.31 431 ILE A CA 1
ATOM 3351 C C . ILE A 1 431 ? 4.972 -34.687 -20.156 1.00 94.31 431 ILE A C 1
ATOM 3353 O O . ILE A 1 431 ? 4.818 -35.620 -20.937 1.00 94.31 431 ILE A O 1
ATOM 3357 N N . TYR A 1 432 ? 5.592 -34.803 -18.987 1.00 92.31 432 TYR A N 1
ATOM 3358 C CA . TYR A 1 432 ? 6.166 -36.052 -18.495 1.00 92.31 432 TYR A CA 1
ATOM 3359 C C . TYR A 1 432 ? 5.579 -36.385 -17.123 1.00 92.31 432 TYR A C 1
ATOM 3361 O O . TYR A 1 432 ? 5.599 -35.535 -16.231 1.00 92.31 432 TYR A O 1
ATOM 3369 N N . ASP A 1 433 ? 5.071 -37.603 -16.940 1.00 90.75 433 ASP A N 1
ATOM 3370 C CA . ASP A 1 433 ? 4.619 -38.095 -15.638 1.00 90.75 433 ASP A CA 1
ATOM 3371 C C . ASP A 1 433 ? 5.796 -38.705 -14.872 1.00 90.75 433 ASP A C 1
ATOM 3373 O O . ASP A 1 433 ? 6.252 -39.812 -15.168 1.00 90.75 433 ASP A O 1
ATOM 3377 N N . TYR A 1 434 ? 6.357 -37.942 -13.934 1.00 88.06 434 TYR A N 1
ATOM 3378 C CA . TYR A 1 434 ? 7.575 -38.307 -13.224 1.00 88.06 434 TYR A CA 1
ATOM 3379 C C . TYR A 1 434 ? 7.256 -38.918 -11.859 1.00 88.06 434 TYR A C 1
ATOM 3381 O O . TYR A 1 434 ? 6.800 -38.234 -10.940 1.00 88.06 434 TYR A O 1
ATOM 3389 N N . ALA A 1 435 ? 7.561 -40.207 -11.722 1.00 82.94 435 ALA A N 1
ATOM 3390 C CA . ALA A 1 435 ? 7.453 -40.944 -10.470 1.00 82.94 435 ALA A CA 1
ATOM 3391 C C . ALA A 1 435 ? 8.814 -40.981 -9.762 1.00 82.94 435 ALA A C 1
ATOM 3393 O O . ALA A 1 435 ? 9.811 -41.375 -10.366 1.00 82.94 435 ALA A O 1
ATOM 3394 N N . TYR A 1 436 ? 8.858 -40.604 -8.484 1.00 78.75 436 TYR A N 1
ATOM 3395 C CA . TYR A 1 436 ? 10.069 -40.647 -7.664 1.00 78.75 436 TYR A CA 1
ATOM 3396 C C . TYR A 1 436 ? 9.774 -41.108 -6.238 1.00 78.75 436 TYR A C 1
ATOM 3398 O O . TYR A 1 436 ? 8.669 -40.944 -5.720 1.00 78.75 436 TYR A O 1
ATOM 3406 N N . THR A 1 437 ? 10.782 -41.682 -5.589 1.00 75.75 437 THR A N 1
ATOM 3407 C CA . THR A 1 437 ? 10.689 -42.150 -4.201 1.00 75.75 437 THR A CA 1
ATOM 3408 C C . THR A 1 437 ? 11.368 -41.140 -3.280 1.00 75.75 437 THR A C 1
ATOM 3410 O O . THR A 1 437 ? 12.489 -40.703 -3.543 1.00 75.75 437 THR A O 1
ATOM 3413 N N . LEU A 1 438 ? 10.675 -40.741 -2.218 1.00 67.19 438 LEU A N 1
ATOM 3414 C CA . LEU A 1 438 ? 11.194 -39.897 -1.147 1.00 67.19 438 LEU A CA 1
ATOM 3415 C C . LEU A 1 438 ? 12.121 -40.700 -0.218 1.00 67.19 438 LEU A C 1
ATOM 3417 O O . LEU A 1 438 ? 12.092 -41.929 -0.190 1.00 67.19 438 LEU A O 1
ATOM 3421 N N . GLU A 1 439 ? 12.944 -39.999 0.563 1.00 69.69 439 GLU A N 1
ATOM 3422 C CA . GLU A 1 439 ? 13.916 -40.608 1.490 1.00 69.69 439 GLU A CA 1
ATOM 3423 C C . GLU A 1 439 ? 13.248 -41.406 2.630 1.00 69.69 439 GLU A C 1
ATOM 3425 O O . GLU A 1 439 ? 13.876 -42.283 3.216 1.00 69.69 439 GLU A O 1
ATOM 3430 N N . ASP A 1 440 ? 11.960 -41.164 2.894 1.00 69.31 440 ASP A N 1
ATOM 3431 C CA . ASP A 1 440 ? 11.114 -41.915 3.833 1.00 69.31 440 ASP A CA 1
ATOM 3432 C C . ASP A 1 440 ? 10.482 -43.189 3.224 1.00 69.31 440 ASP A C 1
ATOM 3434 O O . ASP A 1 440 ? 9.730 -43.895 3.897 1.00 69.31 440 ASP A O 1
ATOM 3438 N N . GLY A 1 441 ? 10.773 -43.492 1.952 1.00 67.75 441 GLY A N 1
ATOM 3439 C CA . GLY A 1 441 ? 10.203 -44.616 1.205 1.00 67.75 441 GLY A CA 1
ATOM 3440 C C . GLY A 1 441 ? 8.861 -44.321 0.521 1.00 67.75 441 GLY A C 1
ATOM 3441 O O . GLY A 1 441 ? 8.316 -45.200 -0.151 1.00 67.75 441 GLY A O 1
ATOM 3442 N N . GLY A 1 442 ? 8.318 -43.104 0.640 1.00 70.31 442 GLY A N 1
ATOM 3443 C CA . GLY A 1 442 ? 7.068 -42.705 -0.005 1.00 70.31 442 GLY A CA 1
ATOM 3444 C C . GLY A 1 442 ? 7.226 -42.480 -1.512 1.00 70.31 442 GLY A C 1
ATOM 3445 O O . GLY A 1 442 ? 8.004 -41.631 -1.942 1.00 70.31 442 GLY A O 1
ATOM 3446 N N . LYS A 1 443 ? 6.454 -43.194 -2.339 1.00 75.38 443 LYS A N 1
ATOM 3447 C CA . LYS A 1 443 ? 6.381 -42.935 -3.789 1.00 75.38 443 LYS A CA 1
ATOM 3448 C C . LYS A 1 443 ? 5.484 -41.724 -4.071 1.00 75.38 443 LYS A C 1
ATOM 3450 O O . LYS A 1 443 ? 4.382 -41.627 -3.531 1.00 75.38 443 LYS A O 1
ATOM 3455 N N . ARG A 1 444 ? 5.954 -40.791 -4.900 1.00 76.06 444 ARG A N 1
ATOM 3456 C CA . ARG A 1 444 ? 5.231 -39.589 -5.340 1.00 76.06 444 ARG A CA 1
ATOM 3457 C C . ARG A 1 444 ? 5.288 -39.474 -6.859 1.00 76.06 444 ARG A C 1
ATOM 3459 O O . ARG A 1 444 ? 6.310 -39.777 -7.465 1.00 76.06 444 ARG A O 1
ATOM 3466 N N . GLU A 1 445 ? 4.211 -38.970 -7.444 1.00 82.12 445 GLU A N 1
ATOM 3467 C CA . GLU A 1 445 ? 4.091 -38.702 -8.879 1.00 82.12 445 GLU A CA 1
ATOM 3468 C C . GLU A 1 445 ? 3.841 -37.207 -9.093 1.00 82.12 445 GLU A C 1
ATOM 3470 O O . GLU A 1 445 ? 3.090 -36.574 -8.340 1.00 82.12 445 GLU A O 1
ATOM 3475 N N . LYS A 1 446 ? 4.517 -36.613 -10.080 1.00 86.56 446 LYS A N 1
ATOM 3476 C CA . LYS A 1 446 ? 4.358 -35.206 -10.464 1.00 86.56 446 LYS A CA 1
ATOM 3477 C C . LYS A 1 446 ? 4.425 -35.063 -11.983 1.00 86.56 446 LYS A C 1
ATOM 3479 O O . LYS A 1 446 ? 5.366 -35.529 -12.618 1.00 86.56 446 LYS A O 1
ATOM 3484 N N . LEU A 1 447 ? 3.478 -34.310 -12.543 1.00 89.88 447 LEU A N 1
ATOM 3485 C CA . LEU A 1 447 ? 3.492 -33.930 -13.954 1.00 89.88 447 LEU A CA 1
ATOM 3486 C C . LEU A 1 447 ? 4.452 -32.761 -14.189 1.00 89.88 447 LEU A C 1
ATOM 3488 O O . LEU A 1 447 ? 4.291 -31.679 -13.612 1.00 89.88 447 LEU A O 1
ATOM 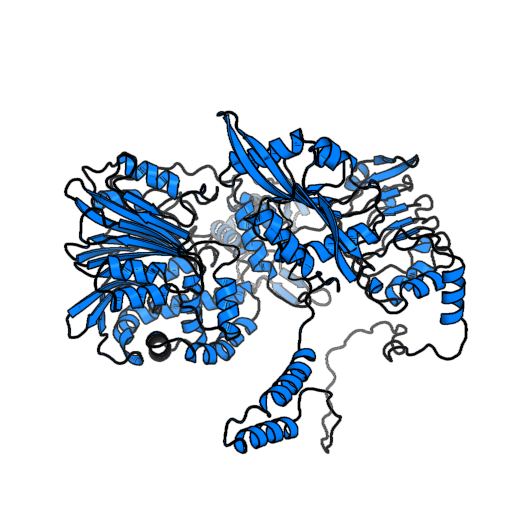3492 N N . LEU A 1 448 ? 5.424 -32.967 -15.069 1.00 91.25 448 LEU A N 1
ATOM 3493 C CA . LEU A 1 448 ? 6.399 -31.968 -15.492 1.00 91.25 448 LEU A CA 1
ATOM 3494 C C . LEU A 1 448 ? 5.987 -31.388 -16.842 1.00 91.25 448 LEU A C 1
ATOM 3496 O O . LEU A 1 448 ? 5.638 -32.138 -17.746 1.00 91.25 448 LEU A O 1
ATOM 3500 N N . PHE A 1 449 ? 6.074 -30.070 -16.996 1.00 94.88 449 PHE A N 1
ATOM 3501 C CA . PHE A 1 449 ? 6.011 -29.388 -18.286 1.00 94.88 449 PHE A CA 1
ATOM 3502 C C . PHE A 1 449 ? 7.411 -28.925 -18.674 1.00 94.88 449 PHE A C 1
ATOM 3504 O O . PHE A 1 449 ? 7.918 -27.947 -18.124 1.00 94.88 449 PHE A O 1
ATOM 3511 N N . ILE A 1 450 ? 8.033 -29.634 -19.612 1.00 93.31 450 ILE A N 1
ATOM 3512 C CA . ILE A 1 450 ? 9.394 -29.368 -20.071 1.00 93.31 450 ILE A CA 1
ATOM 3513 C C . ILE A 1 450 ? 9.330 -28.559 -21.370 1.00 93.31 450 ILE A C 1
ATOM 3515 O O . ILE A 1 450 ? 8.838 -29.029 -22.397 1.00 93.31 450 ILE A O 1
ATOM 3519 N N . HIS A 1 451 ? 9.844 -27.332 -21.331 1.00 94.44 451 HIS A N 1
ATOM 3520 C CA . HIS A 1 451 ? 10.116 -26.512 -22.506 1.00 94.44 451 HIS A CA 1
ATOM 3521 C C . HIS A 1 451 ? 11.559 -26.759 -22.955 1.00 94.44 451 HIS A C 1
ATOM 3523 O O . HIS A 1 451 ? 12.502 -26.214 -22.376 1.00 94.44 451 HIS A O 1
ATOM 3529 N N . TRP A 1 452 ? 11.709 -27.599 -23.979 1.00 94.69 452 TRP A N 1
ATOM 3530 C CA . TRP A 1 452 ? 12.991 -28.003 -24.546 1.00 94.69 452 TRP A CA 1
ATOM 3531 C C . TRP A 1 452 ? 13.408 -27.052 -25.670 1.00 94.69 452 TRP A C 1
ATOM 3533 O O . TRP A 1 452 ? 12.743 -26.978 -26.709 1.00 94.69 452 TRP A O 1
ATOM 3543 N N . ALA A 1 453 ? 14.508 -26.322 -25.474 1.00 91.44 453 ALA A N 1
ATOM 3544 C CA . ALA A 1 453 ? 15.021 -25.346 -26.432 1.00 91.44 453 ALA A CA 1
ATOM 3545 C C . ALA A 1 453 ? 16.558 -25.410 -26.583 1.00 91.44 453 ALA A C 1
ATOM 3547 O O . ALA A 1 453 ? 17.250 -24.490 -26.143 1.00 91.44 453 ALA A O 1
ATOM 3548 N N . PRO A 1 454 ? 17.099 -26.447 -27.263 1.00 89.81 454 PRO A N 1
ATOM 3549 C CA . PRO A 1 454 ? 18.537 -26.698 -27.387 1.00 89.81 454 PRO A CA 1
ATOM 3550 C C . PRO A 1 454 ? 19.339 -25.487 -27.832 1.00 89.81 454 PRO A C 1
ATOM 3552 O O . PRO A 1 454 ? 18.929 -24.791 -28.767 1.00 89.81 454 PRO A O 1
ATOM 3555 N N . ASP A 1 455 ? 20.536 -25.287 -27.286 1.00 81.88 455 ASP A N 1
ATOM 3556 C CA . ASP A 1 455 ? 21.331 -24.108 -27.626 1.00 81.88 455 ASP A CA 1
ATOM 3557 C C . ASP A 1 455 ? 21.682 -23.981 -29.113 1.00 81.88 455 ASP A C 1
ATOM 3559 O O . ASP A 1 455 ? 21.634 -22.886 -29.682 1.00 81.88 455 ASP A O 1
ATOM 3563 N N . VAL A 1 456 ? 21.873 -25.122 -29.764 1.00 80.69 456 VAL A N 1
ATOM 3564 C CA . VAL A 1 456 ? 22.133 -25.299 -31.199 1.00 80.69 456 VAL A CA 1
ATOM 3565 C C . VAL A 1 456 ? 20.909 -25.092 -32.111 1.00 80.69 456 VAL A C 1
ATOM 3567 O O . VAL A 1 456 ? 21.062 -25.036 -33.333 1.00 80.69 456 VAL A O 1
ATOM 3570 N N . CYS A 1 457 ? 19.696 -24.948 -31.565 1.00 80.56 457 CYS A N 1
ATOM 3571 C CA . CYS A 1 457 ? 18.479 -24.710 -32.345 1.00 80.56 457 CYS A CA 1
ATOM 3572 C C . CYS A 1 457 ? 18.472 -23.314 -33.007 1.00 80.56 457 CYS A C 1
ATOM 3574 O O . CYS A 1 457 ? 18.957 -22.322 -32.454 1.00 80.56 457 CYS A O 1
ATOM 3576 N N . LYS A 1 458 ? 17.876 -23.208 -34.205 1.00 76.81 458 LYS A N 1
ATOM 3577 C CA . LYS A 1 458 ? 17.760 -21.940 -34.947 1.00 76.81 458 LYS A CA 1
ATOM 3578 C C . LYS A 1 458 ? 16.979 -20.906 -34.128 1.00 76.81 458 LYS A C 1
ATOM 3580 O O . LYS A 1 458 ? 15.874 -21.178 -33.668 1.00 76.81 458 LYS A O 1
ATOM 3585 N N . ILE A 1 459 ? 17.494 -19.674 -34.062 1.00 74.56 459 ILE A N 1
ATOM 3586 C CA . ILE A 1 459 ? 16.918 -18.557 -33.281 1.00 74.56 459 ILE A CA 1
ATOM 3587 C C . ILE A 1 459 ? 15.420 -18.350 -33.562 1.00 74.56 459 ILE A C 1
ATOM 3589 O O . ILE A 1 459 ? 14.651 -18.115 -32.636 1.00 74.56 459 ILE A O 1
ATOM 3593 N N . ARG A 1 460 ? 14.985 -18.488 -34.826 1.00 75.25 460 ARG A N 1
ATOM 3594 C CA . ARG A 1 460 ? 13.564 -18.397 -35.202 1.00 75.25 460 ARG A CA 1
ATOM 3595 C C . ARG A 1 460 ? 12.702 -19.442 -34.482 1.00 75.25 460 ARG A C 1
ATOM 3597 O O . ARG A 1 460 ? 11.650 -19.075 -33.981 1.00 75.25 460 ARG A O 1
ATOM 3604 N N . CYS A 1 461 ? 13.151 -20.695 -34.399 1.00 78.44 461 CYS A N 1
ATOM 3605 C CA . CYS A 1 461 ? 12.412 -21.764 -33.725 1.00 78.44 461 CYS A CA 1
ATOM 3606 C C . CYS A 1 461 ? 12.302 -21.476 -32.217 1.00 78.44 461 CYS A C 1
ATOM 3608 O O . CYS A 1 461 ? 11.193 -21.400 -31.693 1.00 78.44 461 CYS A O 1
ATOM 3610 N N . LYS A 1 462 ? 13.410 -21.119 -31.548 1.00 82.31 462 LYS A N 1
ATOM 3611 C CA . LYS A 1 462 ? 13.384 -20.697 -30.132 1.00 82.31 462 LYS A CA 1
ATOM 3612 C C . LYS A 1 462 ? 12.446 -19.518 -29.871 1.00 82.31 462 LYS A C 1
ATOM 3614 O O . LYS A 1 462 ? 11.763 -19.487 -28.856 1.00 82.31 462 LYS A O 1
ATOM 3619 N N . MET A 1 463 ? 12.399 -18.546 -30.780 1.00 77.25 463 MET A N 1
ATOM 3620 C CA . MET A 1 463 ? 11.547 -17.363 -30.640 1.00 77.25 463 MET A CA 1
ATOM 3621 C C . MET A 1 463 ? 10.054 -17.709 -30.753 1.00 77.25 463 MET A C 1
ATOM 3623 O O . MET A 1 463 ? 9.242 -17.178 -29.996 1.00 77.25 463 MET A O 1
ATOM 3627 N N . ILE A 1 464 ? 9.689 -18.621 -31.658 1.00 80.25 464 ILE A N 1
ATOM 3628 C CA . ILE A 1 464 ? 8.301 -19.071 -31.837 1.00 80.25 464 ILE A CA 1
ATOM 3629 C C . ILE A 1 464 ? 7.851 -19.904 -30.629 1.00 80.25 464 ILE A C 1
ATOM 3631 O O . ILE A 1 464 ? 6.775 -19.653 -30.090 1.00 80.25 464 ILE A O 1
ATOM 3635 N N . TYR A 1 465 ? 8.692 -20.817 -30.133 1.00 88.81 465 TYR A N 1
ATOM 3636 C CA . TYR A 1 465 ? 8.389 -21.598 -28.927 1.00 88.81 465 TYR A CA 1
ATOM 3637 C C . TYR A 1 465 ? 8.401 -20.741 -27.645 1.00 88.81 465 TYR A C 1
ATOM 3639 O O . TYR A 1 465 ? 7.566 -20.921 -26.764 1.00 88.81 465 TYR A O 1
ATOM 3647 N N . ALA A 1 466 ? 9.264 -19.733 -27.525 1.00 82.06 466 ALA A N 1
ATOM 3648 C CA . ALA A 1 466 ? 9.219 -18.833 -26.372 1.00 82.06 466 ALA A CA 1
ATOM 3649 C C . ALA A 1 466 ? 7.937 -17.980 -26.353 1.00 82.06 466 ALA A C 1
ATOM 3651 O O . ALA A 1 466 ? 7.314 -17.835 -25.305 1.00 82.06 466 ALA A O 1
ATOM 3652 N N . SER A 1 467 ? 7.521 -17.452 -27.510 1.00 78.44 467 SER A N 1
ATOM 3653 C CA . SER A 1 467 ? 6.331 -16.591 -27.629 1.00 78.44 467 SER A CA 1
ATOM 3654 C C . SER A 1 467 ? 4.998 -17.345 -27.597 1.00 78.44 467 SER A C 1
ATOM 3656 O O . SER A 1 467 ? 3.981 -16.752 -27.257 1.00 78.44 467 SER A O 1
ATOM 3658 N N . SER A 1 468 ? 4.994 -18.644 -27.911 1.00 85.31 468 SER A N 1
ATOM 3659 C CA . SER A 1 468 ? 3.777 -19.477 -27.940 1.00 85.31 468 SER A CA 1
ATOM 3660 C C . SER A 1 468 ? 3.588 -20.331 -26.680 1.00 85.31 468 SER A C 1
ATOM 3662 O O . SER A 1 468 ? 2.575 -21.018 -26.540 1.00 85.31 468 SER A O 1
ATOM 3664 N N . LYS A 1 469 ? 4.536 -20.271 -25.732 1.00 89.44 469 LYS A N 1
ATOM 3665 C CA . LYS A 1 469 ? 4.527 -21.067 -24.495 1.00 89.44 469 LYS A CA 1
ATOM 3666 C C . LYS A 1 469 ? 3.280 -20.812 -23.650 1.00 89.44 469 LYS A C 1
ATOM 3668 O O . LYS A 1 469 ? 2.684 -21.751 -23.129 1.00 89.44 469 LYS A O 1
ATOM 3673 N N . ASP A 1 470 ? 2.867 -19.555 -23.529 1.00 81.06 470 ASP A N 1
ATOM 3674 C CA . ASP A 1 470 ? 1.732 -19.196 -22.676 1.00 81.06 470 ASP A CA 1
ATOM 3675 C C . ASP A 1 470 ? 0.400 -19.716 -23.241 1.00 81.06 470 ASP A C 1
ATOM 3677 O O . ASP A 1 470 ? -0.488 -20.092 -22.470 1.00 81.06 470 ASP A O 1
ATOM 3681 N N . ALA A 1 471 ? 0.293 -19.846 -24.571 1.00 82.75 471 ALA A N 1
ATOM 3682 C CA . ALA A 1 471 ? -0.886 -20.395 -25.239 1.00 82.75 471 ALA A CA 1
ATOM 3683 C C . ALA A 1 471 ? -1.122 -21.871 -24.873 1.00 82.75 471 ALA A C 1
ATOM 3685 O O . ALA A 1 471 ? -2.243 -22.242 -24.521 1.00 82.75 471 ALA A O 1
ATOM 3686 N N . ILE A 1 472 ? -0.070 -22.704 -24.884 1.00 87.06 472 ILE A N 1
ATOM 3687 C CA . ILE A 1 472 ? -0.175 -24.112 -24.467 1.00 87.06 472 ILE A CA 1
ATOM 3688 C C . ILE A 1 472 ? -0.255 -24.243 -22.940 1.00 87.06 472 ILE A C 1
ATOM 3690 O O . ILE A 1 472 ? -1.092 -24.982 -22.426 1.00 87.06 472 ILE A O 1
ATOM 3694 N N . LYS A 1 473 ? 0.537 -23.476 -22.180 1.00 84.81 473 LYS A N 1
ATOM 3695 C CA . LYS A 1 473 ? 0.586 -23.570 -20.711 1.00 84.81 473 LYS A CA 1
ATOM 3696 C C . LYS A 1 473 ? -0.763 -23.262 -20.061 1.00 84.81 473 LYS A C 1
ATOM 3698 O O . LYS A 1 473 ? -1.143 -23.926 -19.099 1.00 84.81 473 LYS A O 1
ATOM 3703 N N . HIS A 1 474 ? -1.527 -22.309 -20.600 1.00 80.62 474 HIS A N 1
ATOM 3704 C CA . HIS A 1 474 ? -2.864 -22.000 -20.088 1.00 80.62 474 HIS A CA 1
ATOM 3705 C C . HIS A 1 474 ? -3.834 -23.197 -20.180 1.00 80.62 474 HIS A C 1
ATOM 3707 O O . HIS A 1 474 ? -4.753 -23.309 -19.361 1.00 80.62 474 HIS A O 1
ATOM 3713 N N . LYS A 1 475 ? -3.618 -24.103 -21.144 1.00 83.12 475 LYS A N 1
ATOM 3714 C CA . LYS A 1 475 ? -4.388 -25.342 -21.328 1.00 83.12 475 LYS A CA 1
ATOM 3715 C C . LYS A 1 475 ? -3.913 -26.487 -20.425 1.00 83.12 475 LYS A C 1
ATOM 3717 O O . LYS A 1 475 ? -4.715 -27.339 -20.057 1.00 83.12 475 LYS A O 1
ATOM 3722 N N . LEU A 1 476 ? -2.646 -26.474 -20.008 1.00 86.69 476 LEU A N 1
ATOM 3723 C CA . LEU A 1 476 ? -1.993 -27.545 -19.245 1.00 86.69 476 LEU A CA 1
ATOM 3724 C C . LEU A 1 476 ? -1.836 -27.174 -17.753 1.00 86.69 476 LEU A C 1
ATOM 3726 O O . LEU A 1 476 ? -0.729 -27.066 -17.233 1.00 86.69 476 LEU A O 1
ATOM 3730 N N . ARG A 1 477 ? -2.943 -26.923 -17.037 1.00 80.94 477 ARG A N 1
ATOM 3731 C CA . ARG A 1 477 ? -2.902 -26.467 -15.627 1.00 80.94 477 ARG A CA 1
ATOM 3732 C C . ARG A 1 477 ? -2.536 -27.587 -14.640 1.00 80.94 477 ARG A C 1
ATOM 3734 O O . ARG A 1 477 ? -3.093 -28.685 -14.709 1.00 80.94 477 ARG A O 1
ATOM 3741 N N . GLY A 1 478 ? -1.720 -27.261 -13.632 1.00 80.44 478 GLY A N 1
ATOM 3742 C CA . GLY A 1 478 ? -1.333 -28.175 -12.542 1.00 80.44 478 GLY A CA 1
ATOM 3743 C C . GLY A 1 478 ? -0.059 -28.981 -12.815 1.00 80.44 478 GLY A C 1
ATOM 3744 O O . GLY A 1 478 ? 0.017 -30.138 -12.420 1.00 80.44 478 GLY A O 1
ATOM 3745 N N . VAL A 1 479 ? 0.903 -28.380 -13.519 1.00 85.75 479 VAL A N 1
ATOM 3746 C CA . VAL A 1 479 ? 2.177 -28.988 -13.937 1.00 85.75 479 VAL A CA 1
ATOM 3747 C C . VAL A 1 479 ? 3.351 -28.176 -13.390 1.00 85.75 479 VAL A C 1
ATOM 3749 O O . VAL A 1 479 ? 3.235 -26.959 -13.222 1.00 85.75 479 VAL A O 1
ATOM 3752 N N . VAL A 1 480 ? 4.480 -28.831 -13.123 1.00 84.69 480 VAL A N 1
ATOM 3753 C CA . VAL A 1 480 ? 5.728 -28.177 -12.697 1.00 84.69 480 VAL A CA 1
ATOM 3754 C C . VAL A 1 480 ? 6.529 -27.782 -13.935 1.00 84.69 480 VAL A C 1
ATOM 3756 O O . VAL A 1 480 ? 6.889 -28.642 -14.733 1.00 84.69 480 VAL A O 1
ATOM 3759 N N . GLU A 1 481 ? 6.792 -26.488 -14.122 1.00 87.06 481 GLU A N 1
ATOM 3760 C CA . GLU A 1 481 ? 7.499 -25.981 -15.306 1.00 87.06 481 GLU A CA 1
ATOM 3761 C C . GLU A 1 481 ? 9.014 -26.167 -15.197 1.00 87.06 481 GLU A C 1
ATOM 3763 O O . GLU A 1 481 ? 9.636 -25.818 -14.194 1.00 87.06 481 GLU A O 1
ATOM 3768 N N . ILE A 1 482 ? 9.610 -26.662 -16.278 1.00 86.50 482 ILE A N 1
ATOM 3769 C CA . ILE A 1 482 ? 11.046 -26.855 -16.436 1.00 86.50 482 ILE A CA 1
ATOM 3770 C C . ILE A 1 482 ? 11.434 -26.298 -17.800 1.00 86.50 482 ILE A C 1
ATOM 3772 O O . ILE A 1 482 ? 10.965 -26.767 -18.830 1.00 86.50 482 ILE A O 1
ATOM 3776 N N . GLN A 1 483 ? 12.300 -25.292 -17.820 1.00 87.81 483 GLN A N 1
ATOM 3777 C CA . GLN A 1 483 ? 12.962 -24.871 -19.049 1.00 87.81 483 GLN A CA 1
ATOM 3778 C C . GLN A 1 483 ? 14.345 -25.515 -19.108 1.00 87.81 483 GLN A C 1
ATOM 3780 O O . GLN A 1 483 ? 15.060 -25.492 -18.101 1.00 87.81 483 GLN A O 1
ATOM 3785 N N . ALA A 1 484 ? 14.684 -26.075 -20.269 1.00 87.06 484 ALA A N 1
ATOM 3786 C CA . ALA A 1 484 ? 15.965 -26.721 -20.507 1.00 87.06 484 ALA A CA 1
ATOM 3787 C C . ALA A 1 484 ? 16.520 -26.384 -21.896 1.00 87.06 484 ALA A C 1
ATOM 3789 O O . ALA A 1 484 ? 15.818 -26.523 -22.904 1.00 87.06 484 ALA A O 1
ATOM 3790 N N . ASN A 1 485 ? 17.782 -25.957 -21.942 1.00 86.06 485 ASN A N 1
ATOM 3791 C CA . ASN A 1 485 ? 18.498 -25.636 -23.184 1.00 86.06 485 ASN A CA 1
ATOM 3792 C C . ASN A 1 485 ? 19.641 -26.625 -23.491 1.00 86.06 485 ASN A C 1
ATOM 3794 O O . ASN A 1 485 ? 20.218 -26.579 -24.579 1.00 86.06 485 ASN A O 1
ATOM 3798 N N . ASP A 1 486 ? 19.942 -27.527 -22.553 1.00 83.81 486 ASP A N 1
ATOM 3799 C CA . ASP A 1 486 ? 20.979 -28.556 -22.642 1.00 83.81 486 ASP A CA 1
ATOM 3800 C C . ASP A 1 486 ? 20.503 -29.863 -21.973 1.00 83.81 486 ASP A C 1
ATOM 3802 O O . ASP A 1 486 ? 19.678 -29.834 -21.057 1.00 83.81 486 ASP A O 1
ATOM 3806 N N . ILE A 1 487 ? 21.017 -31.015 -22.423 1.00 81.62 487 ILE A N 1
ATOM 3807 C CA . ILE A 1 487 ? 20.669 -32.348 -21.892 1.00 81.62 487 ILE A CA 1
ATOM 3808 C C . ILE A 1 487 ? 20.992 -32.455 -20.394 1.00 81.62 487 ILE A C 1
ATOM 3810 O O . ILE A 1 487 ? 20.255 -33.090 -19.644 1.00 81.62 487 ILE A O 1
ATOM 3814 N N . SER A 1 488 ? 22.052 -31.791 -19.934 1.00 81.88 488 SER A N 1
ATOM 3815 C CA . SER A 1 488 ? 22.429 -31.743 -18.517 1.00 81.88 488 SER A CA 1
ATOM 3816 C C . SER A 1 488 ? 21.357 -31.114 -17.617 1.00 81.88 488 SER A C 1
ATOM 3818 O O . SER A 1 488 ? 21.256 -31.478 -16.448 1.00 81.88 488 SER A O 1
ATOM 3820 N N . GLU A 1 489 ? 20.507 -30.230 -18.152 1.00 82.19 489 GLU A N 1
ATOM 3821 C CA . GLU A 1 489 ? 19.417 -29.580 -17.407 1.00 82.19 489 GLU A CA 1
ATOM 3822 C C . GLU A 1 489 ? 18.150 -30.446 -17.299 1.00 82.19 489 GLU A C 1
ATOM 3824 O O . GLU A 1 489 ? 17.251 -30.124 -16.518 1.00 82.19 489 GLU A O 1
ATOM 3829 N N . VAL A 1 490 ? 18.083 -31.543 -18.061 1.00 83.62 490 VAL A N 1
ATOM 3830 C CA . VAL A 1 490 ? 17.053 -32.594 -17.961 1.00 83.62 490 VAL A CA 1
ATOM 3831 C C . VAL A 1 490 ? 17.623 -33.917 -17.448 1.00 83.62 490 VAL A C 1
ATOM 3833 O O . VAL A 1 490 ? 16.930 -34.924 -17.474 1.00 83.62 490 VAL A O 1
ATOM 3836 N N . ALA A 1 491 ? 18.867 -33.939 -16.963 1.00 81.50 491 ALA A N 1
ATOM 3837 C CA . ALA A 1 491 ? 19.425 -35.119 -16.313 1.00 81.50 491 ALA A CA 1
ATOM 3838 C C . ALA A 1 491 ? 18.633 -35.460 -15.039 1.00 81.50 491 ALA A C 1
ATOM 3840 O O . ALA A 1 491 ? 18.188 -34.561 -14.317 1.00 81.50 491 ALA A O 1
ATOM 3841 N N . GLU A 1 492 ? 18.478 -36.754 -14.744 1.00 78.12 492 GLU A N 1
ATOM 3842 C CA . GLU A 1 492 ? 17.587 -37.229 -13.677 1.00 78.12 492 GLU A CA 1
ATOM 3843 C C . GLU A 1 492 ? 17.922 -36.617 -12.305 1.00 78.12 492 GLU A C 1
ATOM 3845 O O . GLU A 1 492 ? 17.022 -36.191 -11.577 1.00 78.12 492 GLU A O 1
ATOM 3850 N N . ASP A 1 493 ? 19.211 -36.470 -11.987 1.00 76.12 493 ASP A N 1
ATOM 3851 C CA . ASP A 1 493 ? 19.670 -35.836 -10.747 1.00 76.12 493 ASP A CA 1
ATOM 3852 C C . ASP A 1 493 ? 19.254 -34.356 -10.660 1.00 76.12 493 ASP A C 1
ATOM 3854 O O . ASP A 1 493 ? 18.770 -33.906 -9.621 1.00 76.12 493 ASP A O 1
ATOM 3858 N N . CYS A 1 494 ? 19.326 -33.607 -11.769 1.00 78.12 494 CYS A N 1
ATOM 3859 C CA . CYS A 1 494 ? 18.925 -32.196 -11.812 1.00 78.12 494 CYS A CA 1
ATOM 3860 C C . CYS A 1 494 ? 17.413 -32.028 -11.594 1.00 78.12 494 CYS A C 1
ATOM 3862 O O . CYS A 1 494 ? 16.962 -31.131 -10.875 1.00 78.12 494 CYS A O 1
ATOM 3864 N N . ILE A 1 495 ? 16.613 -32.917 -12.185 1.00 81.75 495 ILE A N 1
ATOM 3865 C CA . ILE A 1 495 ? 15.155 -32.927 -12.026 1.00 81.75 495 ILE A CA 1
ATOM 3866 C C . ILE A 1 495 ? 14.777 -33.316 -10.600 1.00 81.75 495 ILE A C 1
ATOM 3868 O O . ILE A 1 495 ? 13.922 -32.670 -9.991 1.00 81.75 495 ILE A O 1
ATOM 3872 N N . ARG A 1 496 ? 15.444 -34.326 -10.033 1.00 78.00 496 ARG A N 1
ATOM 3873 C CA . ARG A 1 496 ? 15.232 -34.765 -8.652 1.00 78.00 496 ARG A CA 1
ATOM 3874 C C . ARG A 1 496 ? 15.550 -33.648 -7.660 1.00 78.00 496 ARG A C 1
ATOM 3876 O O . ARG A 1 496 ? 14.745 -33.416 -6.761 1.00 78.00 496 ARG A O 1
ATOM 3883 N N . ASP A 1 497 ? 16.633 -32.903 -7.860 1.00 74.88 497 ASP A N 1
ATOM 3884 C CA . ASP A 1 497 ? 16.987 -31.750 -7.024 1.00 74.88 497 ASP A CA 1
ATOM 3885 C C . ASP A 1 497 ? 15.955 -30.618 -7.124 1.00 74.88 497 ASP A C 1
ATOM 3887 O O . ASP A 1 497 ? 15.528 -30.076 -6.100 1.00 74.88 497 ASP A O 1
ATOM 3891 N N . ARG A 1 498 ? 15.458 -30.312 -8.332 1.00 71.88 498 ARG A N 1
ATOM 3892 C CA . ARG A 1 498 ? 14.373 -29.328 -8.525 1.00 71.88 498 ARG A CA 1
ATOM 3893 C C . ARG A 1 498 ? 13.067 -29.770 -7.857 1.00 71.88 498 ARG A C 1
ATOM 3895 O O . ARG A 1 498 ? 12.354 -28.947 -7.284 1.00 71.88 498 ARG A O 1
ATOM 3902 N N . LEU A 1 499 ? 12.759 -31.066 -7.876 1.00 72.25 499 LEU A N 1
ATOM 3903 C CA . LEU A 1 499 ? 11.571 -31.620 -7.222 1.00 72.25 499 LEU A CA 1
ATOM 3904 C C . LEU A 1 499 ? 11.708 -31.712 -5.698 1.00 72.25 499 LEU A C 1
ATOM 3906 O O . LEU A 1 499 ? 10.704 -31.527 -5.006 1.00 72.25 499 LEU A O 1
ATOM 3910 N N . LYS A 1 500 ? 12.923 -31.934 -5.174 1.00 67.69 500 LYS A N 1
ATOM 3911 C CA . LYS A 1 500 ? 13.244 -31.821 -3.743 1.00 67.69 500 LYS A CA 1
ATOM 3912 C C . LYS A 1 500 ? 13.120 -30.375 -3.272 1.00 67.69 500 LYS A C 1
ATOM 3914 O O . LYS A 1 500 ? 12.469 -30.145 -2.260 1.00 67.69 500 LYS A O 1
ATOM 3919 N N . ALA A 1 501 ? 13.624 -29.397 -4.024 1.00 58.16 501 ALA A N 1
ATOM 3920 C CA . ALA A 1 501 ? 13.422 -27.978 -3.719 1.00 58.16 501 ALA A CA 1
ATOM 3921 C C . ALA A 1 501 ? 11.926 -27.610 -3.694 1.00 58.16 501 ALA A C 1
ATOM 3923 O O . ALA A 1 501 ? 11.474 -26.945 -2.767 1.00 58.16 501 ALA A O 1
ATOM 3924 N N . ALA A 1 502 ? 11.132 -28.141 -4.630 1.00 50.75 502 ALA A N 1
ATOM 3925 C CA . ALA A 1 502 ? 9.676 -27.965 -4.682 1.00 50.75 502 ALA A CA 1
ATOM 3926 C C . ALA A 1 502 ? 8.872 -28.865 -3.709 1.00 50.75 502 ALA A C 1
ATOM 3928 O O . ALA A 1 502 ? 7.641 -28.850 -3.741 1.00 50.75 502 ALA A O 1
ATOM 3929 N N . GLY A 1 503 ? 9.529 -29.725 -2.920 1.00 42.59 503 GLY A N 1
ATOM 3930 C CA . GLY A 1 503 ? 8.900 -30.645 -1.958 1.00 42.59 503 GLY A CA 1
ATOM 3931 C C . GLY A 1 503 ? 9.325 -30.413 -0.502 1.00 42.59 503 GLY A C 1
ATOM 3932 O O . GLY A 1 503 ? 8.533 -30.638 0.405 1.00 42.59 503 GLY A O 1
ATOM 3933 N N . ALA A 1 504 ? 10.548 -29.925 -0.284 1.00 37.84 504 ALA A N 1
ATOM 3934 C CA . ALA A 1 504 ? 11.117 -29.539 1.009 1.00 37.84 504 ALA A CA 1
ATOM 3935 C C . ALA A 1 504 ? 10.924 -28.044 1.321 1.00 37.84 504 ALA A C 1
ATOM 3937 O O . ALA A 1 504 ? 11.232 -27.589 2.421 1.00 37.84 504 ALA A O 1
ATOM 3938 N N . SER A 1 505 ? 10.382 -27.284 0.371 1.00 30.72 505 SER A N 1
ATOM 3939 C CA . SER A 1 505 ? 9.888 -25.939 0.599 1.00 30.72 505 SER A CA 1
ATOM 3940 C C . SER A 1 505 ? 8.383 -25.919 0.345 1.00 30.72 505 SER A C 1
ATOM 3942 O O . SER A 1 505 ? 7.904 -26.157 -0.760 1.00 30.72 505 SER A O 1
ATOM 3944 N N . GLY A 1 506 ? 7.615 -25.617 1.389 1.00 36.09 506 GLY A N 1
ATOM 3945 C CA . GLY A 1 506 ? 6.382 -24.866 1.193 1.00 36.09 506 GLY A CA 1
ATOM 3946 C C . GLY A 1 506 ? 6.788 -23.444 0.814 1.00 36.09 506 GLY A C 1
ATOM 3947 O O . GLY A 1 506 ? 6.843 -22.574 1.676 1.00 36.09 506 GLY A O 1
ATOM 3948 N N . ASP A 1 507 ? 7.199 -23.280 -0.445 1.00 28.67 507 ASP A N 1
ATOM 3949 C CA . ASP A 1 507 ? 7.579 -22.053 -1.150 1.00 28.67 507 ASP A CA 1
ATOM 3950 C C . ASP A 1 507 ? 8.418 -21.028 -0.366 1.00 28.67 507 ASP A C 1
ATOM 3952 O O . ASP A 1 507 ? 7.962 -19.914 -0.107 1.00 28.67 507 ASP A O 1
ATOM 3956 N N . LYS A 1 508 ? 9.683 -21.374 -0.077 1.00 28.41 508 LYS A N 1
ATOM 3957 C CA . LYS A 1 508 ? 10.855 -20.470 -0.147 1.00 28.41 508 LYS A CA 1
ATOM 3958 C C . LYS A 1 508 ? 12.147 -21.273 -0.341 1.00 28.41 508 LYS A C 1
ATOM 3960 O O . LYS A 1 508 ? 12.481 -22.126 0.477 1.00 28.41 508 LYS A O 1
ATOM 3965 N N . GLU A 1 509 ? 12.898 -20.926 -1.383 1.00 24.11 509 GLU A N 1
ATOM 3966 C CA . GLU A 1 509 ? 14.313 -21.276 -1.559 1.00 24.11 509 GLU A CA 1
ATOM 3967 C C . GLU A 1 509 ? 15.198 -20.632 -0.472 1.00 24.11 509 GLU A C 1
ATOM 3969 O O . GLU A 1 509 ? 15.035 -19.441 -0.176 1.00 24.11 509 GLU A O 1
ATOM 3974 N N . PRO A 1 510 ? 16.216 -21.347 0.040 1.00 27.56 510 PRO A N 1
ATOM 3975 C CA . PRO A 1 510 ? 17.443 -20.746 0.544 1.00 27.56 510 PRO A CA 1
ATOM 3976 C C . PRO A 1 510 ? 18.602 -21.005 -0.436 1.00 27.56 510 PRO A C 1
ATOM 3978 O O . PRO A 1 510 ? 18.851 -22.133 -0.853 1.00 27.56 510 PRO A O 1
ATOM 3981 N N . GLY A 1 511 ? 19.285 -19.929 -0.834 1.00 25.23 511 GLY A N 1
ATOM 3982 C CA . GLY A 1 511 ? 20.165 -19.915 -2.002 1.00 25.23 511 GLY A CA 1
ATOM 3983 C C . GLY A 1 511 ? 21.669 -19.974 -1.746 1.00 25.23 511 GLY A C 1
ATOM 3984 O O . GLY A 1 511 ? 22.145 -19.946 -0.616 1.00 25.23 511 GLY A O 1
ATOM 3985 N N . CYS A 1 512 ? 22.412 -19.937 -2.858 1.00 22.16 512 CYS A N 1
ATOM 3986 C CA . CYS A 1 512 ? 23.718 -19.287 -2.960 1.00 22.16 512 CYS A CA 1
ATOM 3987 C C . CYS A 1 512 ? 24.093 -19.033 -4.437 1.00 22.16 512 CYS A C 1
ATOM 3989 O O . CYS A 1 512 ? 24.748 -19.857 -5.067 1.00 22.16 512 CYS A O 1
ATOM 3991 N N . LYS A 1 513 ? 23.701 -17.882 -5.001 1.00 26.23 513 LYS A N 1
ATOM 3992 C CA . LYS A 1 513 ? 24.653 -16.864 -5.489 1.00 26.23 513 LYS A CA 1
ATOM 3993 C C . LYS A 1 513 ? 23.939 -15.592 -5.952 1.00 26.23 513 LYS A C 1
ATOM 3995 O O . LYS A 1 513 ? 23.018 -15.578 -6.756 1.00 26.23 513 LYS A O 1
ATOM 4000 N N . LEU A 1 514 ? 24.430 -14.519 -5.357 1.00 30.33 514 LEU A N 1
ATOM 4001 C CA . LEU A 1 514 ? 24.070 -13.118 -5.448 1.00 30.33 514 LEU A CA 1
ATOM 4002 C C . LEU A 1 514 ? 24.159 -12.578 -6.894 1.00 30.33 514 LEU A C 1
ATOM 4004 O O . LEU A 1 514 ? 25.265 -12.431 -7.408 1.00 30.33 514 LEU A O 1
ATOM 4008 N N . ARG A 1 515 ? 23.015 -12.243 -7.511 1.00 26.17 515 ARG A N 1
ATOM 4009 C CA . ARG A 1 515 ? 22.736 -11.084 -8.404 1.00 26.17 515 ARG A CA 1
ATOM 4010 C C . ARG A 1 515 ? 21.583 -11.401 -9.370 1.00 26.17 515 ARG A C 1
ATOM 4012 O O . ARG A 1 515 ? 21.502 -12.493 -9.904 1.00 26.17 515 ARG A O 1
ATOM 4019 N N . PHE A 1 516 ? 20.774 -10.372 -9.634 1.00 27.83 516 PHE A N 1
ATOM 4020 C CA . PHE A 1 516 ? 19.659 -10.302 -10.594 1.00 27.83 516 PHE A CA 1
ATOM 4021 C C . PHE A 1 516 ? 18.338 -10.975 -10.196 1.00 27.83 516 PHE A C 1
ATOM 4023 O O . PHE A 1 516 ? 17.925 -11.990 -10.735 1.00 27.83 516 PHE A O 1
ATOM 4030 N N . GLY A 1 517 ? 17.612 -10.279 -9.317 1.00 24.75 517 GLY A N 1
ATOM 4031 C CA . GLY A 1 517 ? 16.181 -10.464 -9.067 1.00 24.75 517 GLY A CA 1
ATOM 4032 C C . GLY A 1 517 ? 15.440 -9.124 -9.070 1.00 24.75 517 GLY A C 1
ATOM 4033 O O . GLY A 1 517 ? 14.720 -8.812 -8.134 1.00 24.75 517 GLY A O 1
ATOM 4034 N N . VAL A 1 518 ? 15.673 -8.291 -10.089 1.00 26.27 518 VAL A N 1
ATOM 4035 C CA . VAL A 1 518 ? 14.859 -7.101 -10.400 1.00 26.27 518 VAL A CA 1
ATOM 4036 C C . VAL A 1 518 ? 14.635 -7.102 -11.907 1.00 26.27 518 VAL A C 1
ATOM 4038 O O . VAL A 1 518 ? 15.283 -6.354 -12.627 1.00 26.27 518 VAL A O 1
ATOM 4041 N N . LEU A 1 519 ? 13.820 -8.031 -12.414 1.00 26.52 519 LEU A N 1
ATOM 4042 C CA . LEU A 1 519 ? 13.497 -8.094 -13.847 1.00 26.52 519 LEU A CA 1
ATOM 4043 C C . LEU A 1 519 ? 12.271 -8.971 -14.147 1.00 26.52 519 LEU A C 1
ATOM 4045 O O . LEU A 1 519 ? 12.281 -9.726 -15.101 1.00 26.52 519 LEU A O 1
ATOM 4049 N N . PHE A 1 520 ? 11.195 -8.867 -13.365 1.00 23.25 520 PHE A N 1
ATOM 4050 C CA . PHE A 1 520 ? 9.882 -9.403 -13.766 1.00 23.25 520 PHE A CA 1
ATOM 4051 C C . PHE A 1 520 ? 8.743 -8.499 -13.271 1.00 23.25 520 PHE A C 1
ATOM 4053 O O . PHE A 1 520 ? 7.896 -8.889 -12.484 1.00 23.25 520 PHE A O 1
ATOM 4060 N N . LEU A 1 521 ? 8.761 -7.246 -13.736 1.00 25.23 521 LEU A N 1
ATOM 4061 C CA . LEU A 1 521 ? 7.614 -6.321 -13.757 1.00 25.23 521 LEU A CA 1
ATOM 4062 C C . LEU A 1 521 ? 7.696 -5.394 -14.992 1.00 25.23 521 LEU A C 1
ATOM 4064 O O . LEU A 1 521 ? 7.365 -4.216 -14.927 1.00 25.23 521 LEU A O 1
ATOM 4068 N N . SER A 1 522 ? 8.183 -5.896 -16.136 1.00 28.84 522 SER A N 1
ATOM 4069 C CA . SER A 1 522 ? 8.376 -5.068 -17.343 1.00 28.84 522 SER A CA 1
ATOM 4070 C C . SER A 1 522 ? 7.716 -5.581 -18.626 1.00 28.84 522 SER A C 1
ATOM 4072 O O . SER A 1 522 ? 7.929 -4.974 -19.671 1.00 28.84 522 SER A O 1
ATOM 4074 N N . GLN A 1 523 ? 6.887 -6.632 -18.597 1.00 26.45 523 GLN A N 1
ATOM 4075 C CA . GLN A 1 523 ? 6.353 -7.214 -19.844 1.00 26.45 523 GLN A CA 1
ATOM 4076 C C . GLN A 1 523 ? 4.874 -6.950 -20.171 1.00 26.45 523 GLN A C 1
ATOM 4078 O O . GLN A 1 523 ? 4.451 -7.325 -21.256 1.00 26.45 523 GLN A O 1
ATOM 4083 N N . SER A 1 524 ? 4.132 -6.177 -19.365 1.00 25.95 524 SER A N 1
ATOM 4084 C CA . SER A 1 524 ? 2.756 -5.760 -19.732 1.00 25.95 524 SER A CA 1
ATOM 4085 C C . SER A 1 524 ? 2.493 -4.246 -19.707 1.00 25.95 524 SER A C 1
ATOM 4087 O O . SER A 1 524 ? 1.344 -3.827 -19.698 1.00 25.95 524 SER A O 1
ATOM 4089 N N . PHE A 1 525 ? 3.532 -3.401 -19.744 1.00 26.78 525 PHE A N 1
ATOM 4090 C CA . PHE A 1 525 ? 3.384 -1.929 -19.732 1.00 26.78 525 PHE A CA 1
ATOM 4091 C C . PHE A 1 525 ? 4.142 -1.199 -20.860 1.00 26.78 525 PHE A C 1
ATOM 4093 O O . PHE A 1 525 ? 4.419 -0.006 -20.767 1.00 26.78 525 PHE A O 1
ATOM 4100 N N . ALA A 1 526 ? 4.466 -1.883 -21.961 1.00 25.47 526 ALA A N 1
ATOM 4101 C CA . ALA A 1 526 ? 5.228 -1.300 -23.075 1.00 25.47 526 ALA A CA 1
ATOM 4102 C C . ALA A 1 526 ? 4.389 -0.541 -24.132 1.00 25.47 526 ALA A C 1
ATOM 4104 O O . ALA A 1 526 ? 4.951 -0.074 -25.118 1.00 25.47 526 ALA A O 1
ATOM 4105 N N . ALA A 1 527 ? 3.076 -0.362 -23.938 1.00 24.58 527 ALA A N 1
ATOM 4106 C CA . ALA A 1 527 ? 2.226 0.411 -24.860 1.00 24.58 527 ALA A CA 1
ATOM 4107 C C . ALA A 1 527 ? 1.822 1.810 -24.342 1.00 24.58 527 ALA A C 1
ATOM 4109 O O . ALA A 1 527 ? 1.159 2.559 -25.051 1.00 24.58 527 ALA A O 1
ATOM 4110 N N . MET A 1 528 ? 2.248 2.207 -23.137 1.00 27.98 528 MET A N 1
ATOM 4111 C CA . MET A 1 528 ? 1.964 3.533 -22.564 1.00 27.98 528 MET A CA 1
ATOM 4112 C C . MET A 1 528 ? 3.243 4.200 -22.052 1.00 27.98 528 MET A C 1
ATOM 4114 O O . MET A 1 528 ? 3.387 4.494 -20.870 1.00 27.98 528 MET A O 1
ATOM 4118 N N . THR A 1 529 ? 4.208 4.445 -22.937 1.00 30.78 529 THR A N 1
ATOM 4119 C CA . THR A 1 529 ? 5.404 5.232 -22.594 1.00 30.78 529 THR A CA 1
ATOM 4120 C C . THR A 1 529 ? 5.652 6.331 -23.613 1.00 30.78 529 THR A C 1
ATOM 4122 O O . THR A 1 529 ? 6.647 6.344 -24.332 1.00 30.78 529 THR A O 1
ATOM 4125 N N . CYS A 1 530 ? 4.751 7.304 -23.638 1.00 25.34 530 CYS A N 1
ATOM 4126 C CA . CYS A 1 530 ? 5.108 8.678 -23.947 1.00 25.34 530 CYS A CA 1
ATOM 4127 C C . CYS A 1 530 ? 4.182 9.561 -23.106 1.00 25.34 530 CYS A C 1
ATOM 4129 O O . CYS A 1 530 ? 2.976 9.515 -23.289 1.00 25.34 530 CYS A O 1
ATOM 4131 N N . GLN A 1 531 ? 4.749 10.312 -22.157 1.00 36.88 531 GLN A N 1
ATOM 4132 C CA . GLN A 1 531 ? 4.047 11.158 -21.174 1.00 36.88 531 GLN A CA 1
ATOM 4133 C C . GLN A 1 531 ? 3.307 10.421 -20.037 1.00 36.88 531 GLN A C 1
ATOM 4135 O O . GLN A 1 531 ? 2.087 10.318 -20.039 1.00 36.88 531 GLN A O 1
ATOM 4140 N N . SER A 1 532 ? 4.000 10.027 -18.964 1.00 31.22 532 SER A N 1
ATOM 4141 C CA . SER A 1 532 ? 3.300 9.811 -17.685 1.00 31.22 532 SER A CA 1
ATOM 4142 C C . SER A 1 532 ? 4.195 10.015 -16.465 1.00 31.22 532 SER A C 1
ATOM 4144 O O . SER A 1 532 ? 5.234 9.377 -16.300 1.00 31.22 532 SER A O 1
ATOM 4146 N N . ARG A 1 533 ? 3.735 10.906 -15.582 1.00 38.56 533 ARG A N 1
ATOM 4147 C CA . ARG A 1 533 ? 4.304 11.304 -14.287 1.00 38.56 533 ARG A CA 1
ATOM 4148 C C . ARG A 1 533 ? 4.133 10.213 -13.207 1.00 38.56 533 ARG A C 1
ATOM 4150 O O . ARG A 1 533 ? 3.649 10.507 -12.123 1.00 38.56 533 ARG A O 1
ATOM 4157 N N . LEU A 1 534 ? 4.503 8.961 -13.495 1.00 34.75 534 LEU A N 1
ATOM 4158 C CA . LEU A 1 534 ? 4.418 7.837 -12.537 1.00 34.75 534 LEU A CA 1
ATOM 4159 C C . LEU A 1 534 ? 5.775 7.359 -11.987 1.00 34.75 534 LEU A C 1
ATOM 4161 O O . LEU A 1 534 ? 5.822 6.572 -11.046 1.00 34.75 534 LEU A O 1
ATOM 4165 N N . MET A 1 535 ? 6.888 7.878 -12.513 1.00 30.48 535 MET A N 1
ATOM 4166 C CA . MET A 1 535 ? 8.236 7.566 -12.019 1.00 30.48 535 MET A CA 1
ATOM 4167 C C . MET A 1 535 ? 8.504 7.911 -10.532 1.00 30.48 535 MET A C 1
ATOM 4169 O O . MET A 1 535 ? 9.248 7.162 -9.900 1.00 30.48 535 MET A O 1
ATOM 4173 N N . PRO A 1 536 ? 7.922 8.976 -9.935 1.00 38.34 536 PRO A N 1
ATOM 4174 C CA . PRO A 1 536 ? 8.180 9.322 -8.532 1.00 38.34 536 PRO A CA 1
ATOM 4175 C C . PRO A 1 536 ? 7.698 8.256 -7.539 1.00 38.34 536 PRO A C 1
ATOM 4177 O O . PRO A 1 536 ? 8.352 8.026 -6.527 1.00 38.34 536 PRO A O 1
ATOM 4180 N N . LEU A 1 537 ? 6.590 7.572 -7.849 1.00 35.81 537 LEU A N 1
ATOM 4181 C CA . LEU A 1 537 ? 5.973 6.573 -6.970 1.00 35.81 537 LEU A CA 1
ATOM 4182 C C . LEU A 1 537 ? 6.783 5.264 -6.942 1.00 35.81 537 LEU A C 1
ATOM 4184 O O . LEU A 1 537 ? 6.987 4.670 -5.886 1.00 35.81 537 LEU A O 1
ATOM 4188 N N . LEU A 1 538 ? 7.307 4.856 -8.104 1.00 34.12 538 LEU A N 1
ATOM 4189 C CA . LEU A 1 538 ? 8.152 3.665 -8.248 1.00 34.12 538 LEU A CA 1
ATOM 4190 C C . LEU A 1 538 ? 9.550 3.875 -7.639 1.00 34.12 538 LEU A C 1
ATOM 4192 O O . LEU A 1 538 ? 10.143 2.946 -7.096 1.00 34.12 538 LEU A O 1
ATOM 4196 N N . LEU A 1 539 ? 10.061 5.110 -7.701 1.00 34.41 539 LEU A N 1
ATOM 4197 C CA . LEU A 1 539 ? 11.322 5.507 -7.077 1.00 34.41 539 LEU A CA 1
ATOM 4198 C C . LEU A 1 539 ? 11.203 5.546 -5.545 1.00 34.41 539 LEU A C 1
ATOM 4200 O O . LEU A 1 539 ? 12.138 5.133 -4.867 1.00 34.41 539 LEU A O 1
ATOM 4204 N N . LEU A 1 540 ? 10.050 5.960 -5.003 1.00 39.19 540 LEU A N 1
ATOM 4205 C CA . LEU A 1 540 ? 9.750 5.905 -3.566 1.00 39.19 540 LEU A CA 1
ATOM 4206 C C . LEU A 1 540 ? 9.755 4.465 -3.020 1.00 39.19 540 LEU A C 1
ATOM 4208 O O . LEU A 1 540 ? 10.327 4.211 -1.962 1.00 39.19 540 LEU A O 1
ATOM 4212 N N . LEU A 1 541 ? 9.183 3.522 -3.775 1.00 36.38 541 LEU A N 1
ATOM 4213 C CA . LEU A 1 541 ? 9.182 2.091 -3.449 1.00 36.38 541 LEU A CA 1
ATOM 4214 C C . LEU A 1 541 ? 10.593 1.482 -3.496 1.00 36.38 541 LEU A C 1
ATOM 4216 O O . LEU A 1 541 ? 10.957 0.701 -2.621 1.00 36.38 541 LEU A O 1
ATOM 4220 N N . LEU A 1 542 ? 11.422 1.885 -4.465 1.00 32.19 542 LEU A N 1
ATOM 4221 C CA . LEU A 1 542 ? 12.819 1.439 -4.552 1.00 32.19 542 LEU A CA 1
ATOM 4222 C C . LEU A 1 542 ? 13.716 2.062 -3.463 1.00 32.19 542 LEU A C 1
ATOM 4224 O O . LEU A 1 542 ? 14.638 1.409 -2.977 1.00 32.19 542 LEU A O 1
ATOM 4228 N N . LEU A 1 543 ? 13.440 3.307 -3.058 1.00 38.34 543 LEU A N 1
ATOM 4229 C CA . LEU A 1 543 ? 14.131 4.019 -1.974 1.00 38.34 543 LEU A CA 1
ATOM 4230 C C . LEU A 1 543 ? 13.839 3.399 -0.598 1.00 38.34 543 LEU A C 1
ATOM 4232 O O . LEU A 1 543 ? 14.754 3.300 0.221 1.00 38.34 543 LEU A O 1
ATOM 4236 N N . ALA A 1 544 ? 12.615 2.907 -0.371 1.00 39.50 544 ALA A N 1
ATOM 4237 C CA . ALA A 1 544 ? 12.263 2.137 0.825 1.00 39.50 544 ALA A CA 1
ATOM 4238 C C . ALA A 1 544 ? 13.088 0.841 0.940 1.00 39.50 544 ALA A C 1
ATOM 4240 O O . ALA A 1 544 ? 13.535 0.478 2.026 1.00 39.50 544 ALA A O 1
ATOM 4241 N N . CYS A 1 545 ? 13.376 0.186 -0.190 1.00 30.62 545 CYS A N 1
ATOM 4242 C CA . CYS A 1 545 ? 14.207 -1.018 -0.232 1.00 30.62 545 CYS A CA 1
ATOM 4243 C C . CYS A 1 545 ? 15.716 -0.755 -0.078 1.00 30.62 545 CYS A C 1
ATOM 4245 O O . CYS A 1 545 ? 16.449 -1.689 0.234 1.00 30.62 545 CYS A O 1
ATOM 4247 N N . LEU A 1 546 ? 16.204 0.473 -0.296 1.00 31.30 546 LEU A N 1
ATOM 4248 C CA . LEU A 1 546 ? 17.638 0.806 -0.228 1.00 31.30 546 LEU A CA 1
ATOM 4249 C C . LEU A 1 546 ? 18.052 1.461 1.102 1.00 31.30 546 LEU A C 1
ATOM 4251 O O . LEU A 1 546 ? 19.177 1.242 1.551 1.00 31.30 546 LEU A O 1
ATOM 4255 N N . ALA A 1 547 ? 17.149 2.184 1.780 1.00 35.50 547 ALA A N 1
ATOM 4256 C CA . ALA A 1 547 ? 17.353 2.676 3.157 1.00 35.50 547 ALA A CA 1
ATOM 4257 C C . ALA A 1 547 ? 17.436 1.538 4.203 1.00 35.50 547 ALA A C 1
ATOM 4259 O O . ALA A 1 547 ? 17.940 1.714 5.311 1.00 35.50 547 ALA A O 1
ATOM 4260 N N . ALA A 1 548 ? 16.994 0.354 3.789 1.00 36.38 548 ALA A N 1
ATOM 4261 C CA . ALA A 1 548 ? 17.035 -0.941 4.447 1.00 36.38 548 ALA A CA 1
ATOM 4262 C C . ALA A 1 548 ? 18.375 -1.358 5.068 1.00 36.38 548 ALA A C 1
ATOM 4264 O O . ALA A 1 548 ? 18.409 -2.064 6.072 1.00 36.38 548 ALA A O 1
ATOM 4265 N N . ASN A 1 549 ? 19.486 -0.960 4.446 1.00 31.00 549 ASN A N 1
ATOM 4266 C CA . ASN A 1 549 ? 20.804 -1.518 4.749 1.00 31.00 549 ASN A CA 1
ATOM 4267 C C . ASN A 1 549 ? 21.649 -0.653 5.697 1.00 31.00 549 ASN A C 1
ATOM 4269 O O . ASN A 1 549 ? 22.827 -0.951 5.887 1.00 31.00 549 ASN A O 1
ATOM 4273 N N . SER A 1 550 ? 21.096 0.411 6.297 1.00 34.41 550 SER A N 1
ATOM 4274 C CA . SER A 1 550 ? 21.877 1.278 7.194 1.00 34.41 550 SER A CA 1
ATOM 4275 C C . SER A 1 550 ? 21.153 1.777 8.447 1.00 34.41 550 SER A C 1
ATOM 4277 O O . SER A 1 550 ? 21.479 2.860 8.936 1.00 34.41 550 SER A O 1
ATOM 4279 N N . GLN A 1 551 ? 20.201 1.026 9.000 1.00 35.84 551 GLN A N 1
ATOM 4280 C CA . GLN A 1 551 ? 19.729 1.292 10.360 1.00 35.84 551 GLN A CA 1
ATOM 4281 C C . GLN A 1 551 ? 20.382 0.317 11.333 1.00 35.84 551 GLN A C 1
ATOM 4283 O O . GLN A 1 551 ? 20.227 -0.897 11.230 1.00 35.84 551 GLN A O 1
ATOM 4288 N N . ALA A 1 552 ? 21.121 0.878 12.293 1.00 37.75 552 ALA A N 1
ATOM 4289 C CA . ALA A 1 552 ? 21.392 0.203 13.549 1.00 37.75 552 ALA A CA 1
ATOM 4290 C C . ALA A 1 552 ? 20.060 -0.365 14.061 1.00 37.75 552 ALA A C 1
ATOM 4292 O O . ALA A 1 552 ? 19.095 0.390 14.191 1.00 37.75 552 ALA A O 1
ATOM 4293 N N . GLN A 1 553 ? 19.986 -1.681 14.273 1.00 48.22 553 GLN A N 1
ATOM 4294 C CA . GLN A 1 553 ? 18.796 -2.338 14.809 1.00 48.22 553 GLN A CA 1
ATOM 4295 C C . GLN A 1 553 ? 18.379 -1.612 16.092 1.00 48.22 553 GLN A C 1
ATOM 4297 O O . GLN A 1 553 ? 19.086 -1.679 17.098 1.00 48.22 553 GLN A O 1
ATOM 4302 N N . ILE A 1 554 ? 17.255 -0.888 16.051 1.00 58.41 554 ILE A N 1
ATOM 4303 C CA . ILE A 1 554 ? 16.662 -0.313 17.258 1.00 58.41 554 ILE A CA 1
ATOM 4304 C C . ILE A 1 554 ? 16.331 -1.507 18.163 1.00 58.41 554 ILE A C 1
ATOM 4306 O O . ILE A 1 554 ? 15.604 -2.401 17.718 1.00 58.41 554 ILE A O 1
ATOM 4310 N N . PRO A 1 555 ? 16.883 -1.586 19.388 1.00 58.25 555 PRO A N 1
ATOM 4311 C CA . PRO A 1 555 ? 16.699 -2.753 20.234 1.00 58.25 555 PRO A CA 1
ATOM 4312 C C . PRO A 1 555 ? 15.215 -2.995 20.498 1.00 58.25 555 PRO A C 1
ATOM 4314 O O . PRO A 1 555 ? 14.500 -2.107 20.964 1.00 58.25 555 PRO A O 1
ATOM 4317 N N . THR A 1 556 ? 14.750 -4.211 20.226 1.00 67.62 556 THR A N 1
ATOM 4318 C CA . THR A 1 556 ? 13.403 -4.636 20.598 1.00 67.62 556 THR A CA 1
ATOM 4319 C C . THR A 1 556 ? 13.278 -4.651 22.120 1.00 67.62 556 THR A C 1
ATOM 4321 O O . THR A 1 556 ? 13.895 -5.489 22.782 1.00 67.62 556 THR A O 1
ATOM 4324 N N . GLN A 1 557 ? 12.451 -3.767 22.678 1.00 76.31 557 GLN A N 1
ATOM 4325 C CA . GLN A 1 557 ? 12.196 -3.703 24.116 1.00 76.31 557 GLN A CA 1
ATOM 4326 C C . GLN A 1 557 ? 10.703 -3.878 24.405 1.00 76.31 557 GLN A C 1
ATOM 4328 O O . GLN A 1 557 ? 9.884 -3.039 24.028 1.00 76.31 557 GLN A O 1
ATOM 4333 N N . CYS A 1 558 ? 10.358 -4.963 25.104 1.00 89.62 558 CYS A N 1
ATOM 4334 C CA . CYS A 1 558 ? 9.003 -5.178 25.602 1.00 89.62 558 CYS A CA 1
ATOM 4335 C C . CYS A 1 558 ? 8.721 -4.222 26.765 1.00 89.62 558 CYS A C 1
ATOM 4337 O O . CYS A 1 558 ? 9.421 -4.264 27.778 1.00 89.62 558 CYS A O 1
ATOM 4339 N N . ARG A 1 559 ? 7.694 -3.380 26.643 1.00 91.75 559 ARG A N 1
ATOM 4340 C CA . ARG A 1 559 ? 7.289 -2.448 27.706 1.00 91.75 559 ARG A CA 1
ATOM 4341 C C . ARG A 1 559 ? 6.462 -3.135 28.800 1.00 91.75 559 ARG A C 1
ATOM 4343 O O . ARG A 1 559 ? 5.890 -4.216 28.612 1.00 91.75 559 ARG A O 1
ATOM 4350 N N . SER A 1 560 ? 6.401 -2.521 29.978 1.00 90.88 560 SER A N 1
ATOM 4351 C CA . SER A 1 560 ? 5.660 -3.041 31.144 1.00 90.88 560 SER A CA 1
ATOM 4352 C C . SER A 1 560 ? 4.798 -2.009 31.871 1.00 90.88 560 SER A C 1
ATOM 4354 O O . SER A 1 560 ? 3.922 -2.390 32.645 1.00 90.88 560 SER A O 1
ATOM 4356 N N . ASP A 1 561 ? 5.022 -0.731 31.606 1.00 91.62 561 ASP A N 1
ATOM 4357 C CA . ASP A 1 561 ? 4.520 0.426 32.345 1.00 91.62 561 ASP A CA 1
ATOM 4358 C C . ASP A 1 561 ? 3.913 1.495 31.418 1.00 91.62 561 ASP A C 1
ATOM 4360 O O . ASP A 1 561 ? 3.792 2.655 31.792 1.00 91.62 561 ASP A O 1
ATOM 4364 N N . ALA A 1 562 ? 3.502 1.115 30.204 1.00 93.75 562 ALA A N 1
ATOM 4365 C CA . ALA A 1 562 ? 2.865 2.028 29.255 1.00 93.75 562 ALA A CA 1
ATOM 4366 C C . ALA A 1 562 ? 1.374 2.282 29.557 1.00 93.75 562 ALA A C 1
ATOM 4368 O O . ALA A 1 562 ? 0.798 3.212 29.001 1.00 93.75 562 ALA A O 1
ATOM 4369 N N . TYR A 1 563 ? 0.745 1.462 30.406 1.00 95.12 563 TYR A N 1
ATOM 4370 C CA . TYR A 1 563 ? -0.674 1.563 30.757 1.00 95.12 563 TYR A CA 1
ATOM 4371 C C . TYR A 1 563 ? -0.871 1.905 32.252 1.00 95.12 563 TYR A C 1
ATOM 4373 O O . TYR A 1 563 ? -0.237 1.255 33.092 1.00 95.12 563 TYR A O 1
ATOM 4381 N N . PRO A 1 564 ? -1.794 2.825 32.608 1.00 94.06 564 PRO A N 1
ATOM 4382 C CA . PRO A 1 564 ? -2.673 3.565 31.701 1.00 94.06 564 PRO A CA 1
ATOM 4383 C C . PRO A 1 564 ? -1.922 4.685 30.957 1.00 94.06 564 PRO A C 1
ATOM 4385 O O . PRO A 1 564 ? -1.015 5.295 31.528 1.00 94.06 564 PRO A O 1
ATOM 4388 N N . PRO A 1 565 ? -2.274 4.961 29.692 1.00 94.44 565 PRO A N 1
ATOM 4389 C CA . PRO A 1 565 ? -1.707 6.087 28.963 1.00 94.44 565 PRO A CA 1
ATOM 4390 C C . PRO A 1 565 ? -2.220 7.433 29.514 1.00 94.44 565 PRO A C 1
ATOM 4392 O O . PRO A 1 565 ? -3.184 7.463 30.284 1.00 94.44 565 PRO A O 1
ATOM 4395 N N . PRO A 1 566 ? -1.599 8.562 29.124 1.00 93.19 566 PRO A N 1
ATOM 4396 C CA . PRO A 1 566 ? -2.056 9.896 29.511 1.00 93.19 566 PRO A CA 1
ATOM 4397 C C . PRO A 1 566 ? -3.537 10.133 29.174 1.00 93.19 566 PRO A C 1
ATOM 4399 O O . PRO A 1 566 ? -3.987 9.765 28.089 1.00 93.19 566 PRO A O 1
ATOM 4402 N N . ALA A 1 567 ? -4.296 10.760 30.076 1.00 90.44 567 ALA A N 1
ATOM 4403 C CA . ALA A 1 567 ? -5.744 10.946 29.910 1.00 90.44 567 ALA A CA 1
ATOM 4404 C C . ALA A 1 567 ? -6.118 11.778 28.666 1.00 90.44 567 ALA A C 1
ATOM 4406 O O . ALA A 1 567 ? -7.136 11.533 28.031 1.00 90.44 567 ALA A O 1
ATOM 4407 N N . ASP A 1 568 ? -5.268 12.724 28.267 1.00 92.12 568 ASP A N 1
ATOM 4408 C CA . ASP A 1 568 ? -5.427 13.542 27.059 1.00 92.12 568 ASP A CA 1
ATOM 4409 C C . ASP A 1 568 ? -5.237 12.752 25.751 1.00 92.12 568 ASP A C 1
ATOM 4411 O O . ASP A 1 568 ? -5.664 13.190 24.677 1.00 92.12 568 ASP A O 1
ATOM 4415 N N . SER A 1 569 ? -4.627 11.565 25.824 1.00 95.38 569 SER A N 1
ATOM 4416 C CA . SER A 1 569 ? -4.504 10.669 24.675 1.00 95.38 569 SER A CA 1
ATOM 4417 C C . SER A 1 569 ? -5.813 9.954 24.339 1.00 95.38 569 SER A C 1
ATOM 4419 O O . SER A 1 569 ? -5.988 9.538 23.192 1.00 95.38 569 SER A O 1
ATOM 4421 N N . GLU A 1 570 ? -6.744 9.833 25.288 1.00 96.75 570 GLU A N 1
ATOM 4422 C CA . GLU A 1 570 ? -8.023 9.160 25.071 1.00 96.75 570 GLU A CA 1
ATOM 4423 C C . GLU A 1 570 ? -8.844 9.868 23.983 1.00 96.75 570 GLU A C 1
ATOM 4425 O O . GLU A 1 570 ? -8.779 11.087 23.793 1.00 96.75 570 GLU A O 1
ATOM 4430 N N . VAL A 1 571 ? -9.560 9.078 23.186 1.00 97.56 571 VAL A N 1
ATOM 4431 C CA . VAL A 1 571 ? -10.330 9.570 22.042 1.00 97.56 571 VAL A CA 1
ATOM 4432 C C . VAL A 1 571 ? -11.787 9.795 22.443 1.00 97.56 571 VAL A C 1
ATOM 4434 O O . VAL A 1 571 ? -12.488 8.867 22.844 1.00 97.56 571 VAL A O 1
ATOM 4437 N N . ASP A 1 572 ? -12.260 11.022 22.236 1.00 94.62 572 ASP A N 1
ATOM 4438 C CA . ASP A 1 572 ? -13.644 11.417 22.514 1.00 94.62 572 ASP A CA 1
ATOM 4439 C C . ASP A 1 572 ? -14.684 10.657 21.673 1.00 94.62 572 ASP A C 1
ATOM 4441 O O . ASP A 1 572 ? -14.438 10.296 20.516 1.00 94.62 572 ASP A O 1
ATOM 4445 N N . TRP A 1 573 ? -15.888 10.519 22.236 1.00 97.69 573 TRP A N 1
ATOM 4446 C CA . TRP A 1 573 ? -17.031 9.836 21.631 1.00 97.69 573 TRP A CA 1
ATOM 4447 C C . TRP A 1 573 ? -18.033 10.785 20.971 1.00 97.69 573 TRP A C 1
ATOM 4449 O O . TRP A 1 573 ? -18.376 11.833 21.516 1.00 97.69 573 TRP A O 1
ATOM 4459 N N . VAL A 1 574 ? -18.576 10.357 19.833 1.00 97.88 574 VAL A N 1
ATOM 4460 C CA . VAL A 1 574 ? -19.679 11.002 19.113 1.00 97.88 574 VAL A CA 1
ATOM 4461 C C . VAL A 1 574 ? -20.708 9.947 18.703 1.00 97.88 574 VAL A C 1
ATOM 4463 O O . VAL A 1 574 ? -20.365 8.800 18.423 1.00 97.88 574 VAL A O 1
ATOM 4466 N N . ASP A 1 575 ? -21.980 10.330 18.651 1.00 97.75 575 ASP A N 1
ATOM 4467 C CA . ASP A 1 575 ? -23.057 9.440 18.221 1.00 97.75 575 ASP A CA 1
ATOM 4468 C C . ASP A 1 575 ? -23.411 9.680 16.750 1.00 97.75 575 ASP A C 1
ATOM 4470 O O . ASP A 1 575 ? -23.536 10.828 16.306 1.00 97.75 575 ASP A O 1
ATOM 4474 N N . VAL A 1 576 ? -23.614 8.582 16.022 1.00 98.12 576 VAL A N 1
ATOM 4475 C CA . VAL A 1 576 ? -24.189 8.559 14.673 1.00 98.12 576 VAL A CA 1
ATOM 4476 C C . VAL A 1 576 ? -25.477 7.749 14.725 1.00 98.12 576 VAL A C 1
ATOM 4478 O O . VAL A 1 576 ? -25.449 6.567 15.066 1.00 98.12 576 VAL A O 1
ATOM 4481 N N . ASP A 1 577 ? -26.600 8.380 14.396 1.00 97.69 577 ASP A N 1
ATOM 4482 C CA . ASP A 1 577 ? -27.909 7.731 14.370 1.00 97.69 577 ASP A CA 1
ATOM 4483 C C . ASP A 1 577 ? -28.177 7.118 12.987 1.00 97.69 577 ASP A C 1
ATOM 4485 O O . ASP A 1 577 ? -28.197 7.813 11.974 1.00 97.69 577 ASP A O 1
ATOM 4489 N N . LEU A 1 578 ? -28.347 5.800 12.933 1.00 97.06 578 LEU A N 1
ATOM 4490 C CA . LEU A 1 578 ? -28.629 5.040 11.718 1.00 97.06 578 LEU A CA 1
ATOM 4491 C C . LEU A 1 578 ? -30.082 5.206 11.250 1.00 97.06 578 LEU A C 1
ATOM 4493 O O . LEU A 1 578 ? -30.354 4.918 10.081 1.00 97.06 578 LEU A O 1
ATOM 4497 N N . ASP A 1 579 ? -30.987 5.681 12.114 1.00 96.62 579 ASP A N 1
ATOM 4498 C CA . ASP A 1 579 ? -32.369 6.000 11.737 1.00 96.62 579 ASP A CA 1
ATOM 4499 C C . ASP A 1 579 ? -32.461 7.329 10.966 1.00 96.62 579 ASP A C 1
ATOM 4501 O O . ASP A 1 579 ? -33.418 7.551 10.222 1.00 96.62 579 ASP A O 1
ATOM 4505 N N . GLU A 1 580 ? -31.448 8.199 11.073 1.00 96.62 580 GLU A N 1
ATOM 4506 C CA . GLU A 1 580 ? -31.343 9.387 10.228 1.00 96.62 580 GLU A CA 1
ATOM 4507 C C . GLU A 1 580 ? -31.039 9.025 8.765 1.00 96.62 580 GLU A C 1
ATOM 4509 O O . GLU A 1 580 ? -30.395 8.016 8.445 1.00 96.62 580 GLU A O 1
ATOM 4514 N N . ALA A 1 581 ? -31.455 9.909 7.852 1.00 97.44 581 ALA A N 1
ATOM 4515 C CA . ALA A 1 581 ? -31.125 9.790 6.439 1.00 97.44 581 ALA A CA 1
ATOM 4516 C C . ALA A 1 581 ? -29.593 9.811 6.238 1.00 97.44 581 ALA A C 1
ATOM 4518 O O . ALA A 1 581 ? -28.928 10.678 6.810 1.00 97.44 581 ALA A O 1
ATOM 4519 N N . PRO A 1 582 ? -29.019 8.934 5.387 1.00 97.38 582 PRO A N 1
ATOM 4520 C CA . PRO A 1 582 ? -27.572 8.848 5.149 1.00 97.38 582 PRO A CA 1
ATOM 4521 C C . PRO A 1 582 ? -26.856 10.196 4.946 1.00 97.38 582 PRO A C 1
ATOM 4523 O O . PRO A 1 582 ? -25.781 10.413 5.498 1.00 97.38 582 PRO A O 1
ATOM 4526 N N . LEU A 1 583 ? -27.492 11.143 4.243 1.00 96.94 583 LEU A N 1
ATOM 4527 C CA . LEU A 1 583 ? -26.971 12.497 4.000 1.00 96.94 583 LEU A CA 1
ATOM 4528 C C . LEU A 1 583 ? -26.667 13.310 5.273 1.00 96.94 583 LEU A C 1
ATOM 4530 O O . LEU A 1 583 ? -25.834 14.213 5.220 1.00 96.94 583 LEU A O 1
ATOM 4534 N N . THR A 1 584 ? -27.332 13.043 6.401 1.00 96.94 584 THR A N 1
ATOM 4535 C CA . THR A 1 584 ? -27.193 13.844 7.633 1.00 96.94 584 THR A CA 1
ATOM 4536 C C . THR A 1 584 ? -26.476 13.121 8.765 1.00 96.94 584 THR A C 1
ATOM 4538 O O . THR A 1 584 ? -25.987 13.791 9.673 1.00 96.94 584 THR A O 1
ATOM 4541 N N . ARG A 1 585 ? -26.322 11.792 8.688 1.00 97.50 585 ARG A N 1
ATOM 4542 C CA . ARG A 1 585 ? -25.780 10.933 9.764 1.00 97.50 585 ARG A CA 1
ATOM 4543 C C . ARG A 1 585 ? -24.464 11.421 10.368 1.00 97.50 585 ARG A C 1
ATOM 4545 O O . ARG A 1 585 ? -24.235 11.307 11.569 1.00 97.50 585 ARG A O 1
ATOM 4552 N N . TRP A 1 586 ? -23.592 11.993 9.540 1.00 97.56 586 TRP A N 1
ATOM 4553 C CA . TRP A 1 586 ? -22.255 12.436 9.944 1.00 97.56 586 TRP A CA 1
ATOM 4554 C C . TRP A 1 586 ? -22.205 13.854 10.529 1.00 97.56 586 TRP A C 1
ATOM 4556 O O . TRP A 1 586 ? -21.117 14.336 10.848 1.00 97.56 586 TRP A O 1
ATOM 4566 N N . ARG A 1 587 ? -23.348 14.529 10.722 1.00 96.81 587 ARG A N 1
ATOM 4567 C CA . ARG A 1 587 ? -23.417 15.918 11.215 1.00 96.81 587 ARG A CA 1
ATOM 4568 C C . ARG A 1 587 ? -22.650 16.148 12.510 1.00 96.81 587 ARG A C 1
ATOM 4570 O O . ARG A 1 587 ? -21.907 17.119 12.612 1.00 96.81 587 ARG A O 1
ATOM 4577 N N . ASN A 1 588 ? -22.780 15.243 13.478 1.00 96.44 588 ASN A N 1
ATOM 4578 C CA . ASN A 1 588 ? -22.151 15.399 14.788 1.00 96.44 588 ASN A CA 1
ATOM 4579 C C . ASN A 1 588 ? -20.642 15.161 14.699 1.00 96.44 588 ASN A C 1
ATOM 4581 O O . ASN A 1 588 ? -19.861 15.875 15.322 1.00 96.44 588 ASN A O 1
ATOM 4585 N N . VAL A 1 589 ? -20.220 14.205 13.867 1.00 97.19 589 VAL A N 1
ATOM 4586 C CA . VAL A 1 589 ? -18.799 13.937 13.619 1.00 97.19 589 VAL A CA 1
ATOM 4587 C C . VAL A 1 589 ? -18.148 15.129 12.919 1.00 97.19 589 VAL A C 1
ATOM 4589 O O . VAL A 1 589 ? -17.072 15.567 13.321 1.00 97.19 589 VAL A O 1
ATOM 4592 N N . VAL A 1 590 ? -18.812 15.700 11.911 1.00 96.88 590 VAL A N 1
ATOM 4593 C CA . VAL A 1 590 ? -18.338 16.899 11.206 1.00 96.88 590 VAL A CA 1
ATOM 4594 C C . VAL A 1 590 ? -18.342 18.123 12.123 1.00 96.88 590 VAL A C 1
ATOM 4596 O O . VAL A 1 590 ? -17.399 18.908 12.077 1.00 96.88 590 VAL A O 1
ATOM 4599 N N . ALA A 1 591 ? -19.336 18.283 12.996 1.00 96.44 591 ALA A N 1
ATOM 4600 C CA . ALA A 1 591 ? -19.327 19.352 13.992 1.00 96.44 591 ALA A CA 1
ATOM 4601 C C . ALA A 1 591 ? -18.136 19.219 14.960 1.00 96.44 591 ALA A C 1
ATOM 4603 O O . ALA A 1 591 ? -17.492 20.216 15.279 1.00 96.44 591 ALA A O 1
ATOM 4604 N N . HIS A 1 592 ? -17.802 17.991 15.371 1.00 95.06 592 HIS A N 1
ATOM 4605 C CA . HIS A 1 592 ? -16.736 17.718 16.343 1.00 95.06 592 HIS A CA 1
ATOM 4606 C C . HIS A 1 592 ? -15.317 17.754 15.753 1.00 95.06 592 HIS A C 1
ATOM 4608 O O . HIS A 1 592 ? -14.374 18.175 16.425 1.00 95.06 592 HIS A O 1
ATOM 4614 N N . ARG A 1 593 ? -15.141 17.281 14.510 1.00 96.81 593 ARG A N 1
ATOM 4615 C CA . ARG A 1 593 ? -13.825 17.066 13.868 1.00 96.81 593 ARG A CA 1
ATOM 4616 C C . ARG A 1 593 ? -13.694 17.629 12.447 1.00 96.81 593 ARG A C 1
ATOM 4618 O O . ARG A 1 593 ? -12.683 17.412 11.780 1.00 96.81 593 ARG A O 1
ATOM 4625 N N . GLY A 1 594 ? -14.685 18.371 11.960 1.00 95.25 594 GLY A N 1
ATOM 4626 C CA . GLY A 1 594 ? -14.685 18.981 10.626 1.00 95.25 594 GLY A CA 1
ATOM 4627 C C . GLY A 1 594 ? -13.497 19.912 10.343 1.00 95.25 594 GLY A C 1
ATOM 4628 O O . GLY A 1 594 ? -12.948 19.840 9.243 1.00 95.25 594 GLY A O 1
ATOM 4629 N N . PRO A 1 595 ? -13.042 20.759 11.291 1.00 96.56 595 PRO A N 1
ATOM 4630 C CA . PRO A 1 595 ? -11.831 21.559 11.101 1.00 96.56 595 PRO A CA 1
ATOM 4631 C C . PRO A 1 595 ? -10.574 20.709 10.873 1.00 96.56 595 PRO A C 1
ATOM 4633 O O . PRO A 1 595 ? -9.782 21.014 9.983 1.00 96.56 595 PRO A O 1
ATOM 4636 N N . GLN A 1 596 ? -10.413 19.624 11.633 1.00 96.44 596 GLN A N 1
ATOM 4637 C CA . GLN A 1 596 ? -9.285 18.697 11.524 1.00 96.44 596 GLN A CA 1
ATOM 4638 C C . GLN A 1 596 ? -9.335 17.930 10.200 1.00 96.44 596 GLN A C 1
ATOM 4640 O O . GLN A 1 596 ? -8.313 17.808 9.531 1.00 96.44 596 GLN A O 1
ATOM 4645 N N . LEU A 1 597 ? -10.528 17.502 9.772 1.00 95.12 597 LEU A N 1
ATOM 4646 C CA . LEU A 1 597 ? -10.737 16.901 8.455 1.00 95.12 597 LEU A CA 1
ATOM 4647 C C . LEU A 1 597 ? -10.343 17.862 7.321 1.00 95.12 597 LEU A C 1
ATOM 4649 O O . LEU A 1 597 ? -9.597 17.475 6.425 1.00 95.12 597 LEU A O 1
ATOM 4653 N N . ARG A 1 598 ? -10.769 19.131 7.372 1.00 95.31 598 ARG A N 1
ATOM 4654 C CA . ARG A 1 598 ? -10.355 20.140 6.378 1.00 95.31 598 ARG A CA 1
ATOM 4655 C C . ARG A 1 598 ? -8.841 20.331 6.346 1.00 95.31 598 ARG A C 1
ATOM 4657 O O . ARG A 1 598 ? -8.267 20.401 5.264 1.00 95.31 598 ARG A O 1
ATOM 4664 N N . ALA A 1 599 ? -8.198 20.399 7.511 1.00 94.44 599 ALA A N 1
ATOM 4665 C CA . ALA A 1 599 ? -6.746 20.535 7.599 1.00 94.44 599 ALA A CA 1
ATOM 4666 C C . ALA A 1 599 ? -6.023 19.329 6.976 1.00 94.44 599 ALA A C 1
ATOM 4668 O O . ALA A 1 599 ? -5.085 19.508 6.203 1.00 94.44 599 ALA A O 1
ATOM 4669 N N . LEU A 1 600 ? -6.498 18.115 7.260 1.00 91.75 600 LEU A N 1
ATOM 4670 C CA . LEU A 1 600 ? -5.966 16.875 6.702 1.00 91.75 600 LEU A CA 1
ATOM 4671 C C . LEU A 1 600 ? -6.091 16.827 5.173 1.00 91.75 600 LEU A C 1
ATOM 4673 O O . LEU A 1 600 ? -5.095 16.595 4.487 1.00 91.75 600 LEU A O 1
ATOM 4677 N N . ILE A 1 601 ? -7.282 17.092 4.628 1.00 90.25 601 ILE A N 1
ATOM 4678 C CA . ILE A 1 601 ? -7.507 17.081 3.174 1.00 90.25 601 ILE A CA 1
ATOM 4679 C C . ILE A 1 601 ? -6.686 18.173 2.480 1.00 90.25 601 ILE A C 1
ATOM 4681 O O . ILE A 1 601 ? -6.065 17.915 1.450 1.00 90.25 601 ILE A O 1
ATOM 4685 N N . ALA A 1 602 ? -6.582 19.364 3.076 1.00 90.00 602 ALA A N 1
ATOM 4686 C CA . ALA A 1 602 ? -5.741 20.433 2.545 1.00 90.00 602 ALA A CA 1
ATOM 4687 C C . ALA A 1 602 ? -4.260 20.021 2.466 1.00 90.00 602 ALA A C 1
ATOM 4689 O O . ALA A 1 602 ? -3.599 20.287 1.460 1.00 90.00 602 ALA A O 1
ATOM 4690 N N . GLN A 1 603 ? -3.735 19.330 3.483 1.00 86.62 603 GLN A N 1
ATOM 4691 C CA . GLN A 1 603 ? -2.369 18.800 3.438 1.00 86.62 603 GLN A CA 1
ATOM 4692 C C . GLN A 1 603 ? -2.200 17.712 2.391 1.00 86.62 603 GLN A C 1
ATOM 4694 O O . GLN A 1 603 ? -1.199 17.700 1.674 1.00 86.62 603 GLN A O 1
ATOM 4699 N N . PHE A 1 604 ? -3.190 16.836 2.250 1.00 81.75 604 PHE A N 1
ATOM 4700 C CA . PHE A 1 604 ? -3.181 15.823 1.208 1.00 81.75 604 PHE A CA 1
ATOM 4701 C C . PHE A 1 604 ? -3.135 16.459 -0.191 1.00 81.75 604 PHE A C 1
ATOM 4703 O O . PHE A 1 604 ? -2.317 16.071 -1.026 1.00 81.75 604 PHE A O 1
ATOM 4710 N N . ARG A 1 605 ? -3.919 17.520 -0.421 1.00 80.12 605 ARG A N 1
ATOM 4711 C CA . ARG A 1 605 ? -3.894 18.314 -1.659 1.00 80.12 605 ARG A CA 1
ATOM 4712 C C . ARG A 1 605 ? -2.516 18.931 -1.914 1.00 80.12 605 ARG A C 1
ATOM 4714 O O . ARG A 1 605 ? -1.992 18.823 -3.023 1.00 80.12 605 ARG A O 1
ATOM 4721 N N . ILE A 1 606 ? -1.895 19.532 -0.895 1.00 80.56 606 ILE A N 1
ATOM 4722 C CA . ILE A 1 606 ? -0.535 20.093 -0.991 1.00 80.56 606 ILE A CA 1
ATOM 4723 C C . ILE A 1 606 ? 0.478 19.002 -1.350 1.00 80.56 606 ILE A C 1
ATOM 4725 O O . ILE A 1 606 ? 1.320 19.213 -2.224 1.00 80.56 606 ILE A O 1
ATOM 4729 N N . PHE A 1 607 ? 0.387 17.836 -0.713 1.00 73.56 607 PHE A N 1
ATOM 4730 C CA . PHE A 1 607 ? 1.261 16.703 -0.985 1.00 73.56 607 PHE A CA 1
ATOM 4731 C C . PHE A 1 607 ? 1.128 16.216 -2.434 1.00 73.56 607 PHE A C 1
ATOM 4733 O O . PHE A 1 607 ? 2.130 16.150 -3.149 1.00 73.56 607 PHE A O 1
ATOM 4740 N N . VAL A 1 608 ? -0.097 15.959 -2.908 1.00 68.38 608 VAL A N 1
ATOM 4741 C CA . VAL A 1 608 ? -0.359 15.526 -4.292 1.00 68.38 608 VAL A CA 1
ATOM 4742 C C . VAL A 1 608 ? 0.142 16.565 -5.293 1.00 68.38 608 VAL A C 1
ATOM 4744 O O . VAL A 1 608 ? 0.801 16.206 -6.273 1.00 68.38 608 VAL A O 1
ATOM 4747 N N . ARG A 1 609 ? -0.093 17.857 -5.038 1.00 69.25 609 ARG A N 1
ATOM 4748 C CA . ARG A 1 609 ? 0.417 18.947 -5.879 1.00 69.25 609 ARG A CA 1
ATOM 4749 C C . ARG A 1 609 ? 1.942 18.945 -5.946 1.00 69.25 609 ARG A C 1
ATOM 4751 O O . ARG A 1 609 ? 2.504 19.046 -7.034 1.00 69.25 609 ARG A O 1
ATOM 4758 N N . ASN A 1 610 ? 2.607 18.819 -4.801 1.00 66.12 610 ASN A N 1
ATOM 4759 C CA . ASN A 1 610 ? 4.065 18.840 -4.718 1.00 66.12 610 ASN A CA 1
ATOM 4760 C C . ASN A 1 610 ? 4.694 17.612 -5.391 1.00 66.12 610 ASN A C 1
ATOM 4762 O O . ASN A 1 610 ? 5.705 17.753 -6.072 1.00 66.12 610 ASN A O 1
ATOM 4766 N N . MET A 1 611 ? 4.087 16.427 -5.254 1.00 54.84 611 MET A N 1
ATOM 4767 C CA . MET A 1 611 ? 4.570 15.215 -5.922 1.00 54.84 611 MET A CA 1
ATOM 4768 C C . MET A 1 611 ? 4.366 15.253 -7.434 1.00 54.84 611 MET A C 1
ATOM 4770 O O . MET A 1 611 ? 5.242 14.856 -8.199 1.00 54.84 611 MET A O 1
ATOM 4774 N N . THR A 1 612 ? 3.181 15.675 -7.875 1.00 53.81 612 THR A N 1
ATOM 4775 C CA . THR A 1 612 ? 2.821 15.609 -9.292 1.00 53.81 612 THR A CA 1
ATOM 4776 C C . THR A 1 612 ? 3.341 16.808 -10.065 1.00 53.81 612 THR A C 1
ATOM 4778 O O . THR A 1 612 ? 3.516 16.685 -11.271 1.00 53.81 612 THR A O 1
ATOM 4781 N N . GLY A 1 613 ? 3.600 17.952 -9.423 1.00 50.81 613 GLY A N 1
ATOM 4782 C CA . GLY A 1 613 ? 4.030 19.193 -10.070 1.00 50.81 613 GLY A CA 1
ATOM 4783 C C . GLY A 1 613 ? 2.964 19.803 -10.989 1.00 50.81 613 GLY A C 1
ATOM 4784 O O . GLY A 1 613 ? 3.308 20.449 -11.981 1.00 50.81 613 GLY A O 1
ATOM 4785 N N . SER A 1 614 ? 1.676 19.506 -10.776 1.00 54.38 614 SER A N 1
ATOM 4786 C CA . SER A 1 614 ? 0.560 20.075 -11.544 1.00 54.38 614 SER A CA 1
ATOM 4787 C C . SER A 1 614 ? -0.766 19.962 -10.793 1.00 54.38 614 SER A C 1
ATOM 4789 O O . SER A 1 614 ? -1.042 18.948 -10.163 1.00 54.38 614 SER A O 1
ATOM 4791 N N . GLU A 1 615 ? -1.625 20.970 -10.954 1.00 60.59 615 GLU A N 1
ATOM 4792 C CA . GLU A 1 615 ? -3.035 20.916 -10.538 1.00 60.59 615 GLU A CA 1
ATOM 4793 C C . GLU A 1 615 ? -3.866 19.935 -11.388 1.00 60.59 615 GLU A C 1
ATOM 4795 O O . GLU A 1 615 ? -5.009 19.665 -11.054 1.00 60.59 615 GLU A O 1
ATOM 4800 N N . LEU A 1 616 ? -3.325 19.375 -12.481 1.00 50.59 616 LEU A N 1
ATOM 4801 C CA . LEU A 1 616 ? -4.063 18.501 -13.403 1.00 50.59 616 LEU A CA 1
ATOM 4802 C C . LEU A 1 616 ? -4.666 17.283 -12.694 1.00 50.59 616 LEU A C 1
ATOM 4804 O O . LEU A 1 616 ? -5.813 16.953 -12.954 1.00 50.59 616 LEU A O 1
ATOM 4808 N N . LEU A 1 617 ? -3.918 16.636 -11.793 1.00 56.41 617 LEU A N 1
ATOM 4809 C CA . LEU A 1 617 ? -4.402 15.445 -11.090 1.00 56.41 617 LEU A CA 1
ATOM 4810 C C . LEU A 1 617 ? -5.488 15.801 -10.068 1.00 56.41 617 LEU A C 1
ATOM 4812 O O . LEU A 1 617 ? -6.435 15.048 -9.898 1.00 56.41 617 LEU A O 1
ATOM 4816 N N . ILE A 1 618 ? -5.380 16.972 -9.440 1.00 63.25 618 ILE A N 1
ATOM 4817 C CA . ILE A 1 618 ? -6.380 17.477 -8.497 1.00 63.25 618 ILE A CA 1
ATOM 4818 C C . ILE A 1 618 ? -7.648 17.913 -9.244 1.00 63.25 618 ILE A C 1
ATOM 4820 O O . ILE A 1 618 ? -8.750 17.572 -8.844 1.00 63.25 618 ILE A O 1
ATOM 4824 N N . ASN A 1 619 ? -7.502 18.560 -10.398 1.00 65.62 619 ASN A N 1
ATOM 4825 C CA . ASN A 1 619 ? -8.626 18.920 -11.258 1.00 65.62 619 ASN A CA 1
ATOM 4826 C C . ASN A 1 619 ? -9.314 17.684 -11.862 1.00 65.62 619 ASN A C 1
ATOM 4828 O O . ASN A 1 619 ? -10.527 17.697 -12.043 1.00 65.62 619 ASN A O 1
ATOM 4832 N N . LEU A 1 620 ? -8.560 16.619 -12.160 1.00 63.25 620 LEU A N 1
ATOM 4833 C CA . LEU A 1 620 ? -9.099 15.321 -12.578 1.00 63.25 620 LEU A CA 1
ATOM 4834 C C . LEU A 1 620 ? -9.893 14.670 -11.435 1.00 63.25 620 LEU A C 1
ATOM 4836 O O . LEU A 1 620 ? -10.976 14.146 -11.652 1.00 63.25 620 LEU A O 1
ATOM 4840 N N . VAL A 1 621 ? -9.393 14.751 -10.201 1.00 66.44 621 VAL A N 1
ATOM 4841 C CA . VAL A 1 621 ? -10.112 14.302 -8.998 1.00 66.44 621 VAL A CA 1
ATOM 4842 C C . VAL A 1 621 ? -11.409 15.096 -8.822 1.00 66.44 621 VAL A C 1
ATOM 4844 O O . VAL A 1 621 ? -12.482 14.507 -8.721 1.00 66.44 621 VAL A O 1
ATOM 4847 N N . ASP A 1 622 ? -11.342 16.423 -8.872 1.00 69.56 622 ASP A N 1
ATOM 4848 C CA . ASP A 1 622 ? -12.501 17.292 -8.659 1.00 69.56 622 ASP A CA 1
ATOM 4849 C C . ASP A 1 622 ? -13.555 17.140 -9.774 1.00 69.56 622 ASP A C 1
ATOM 4851 O O . ASP A 1 622 ? -14.760 17.181 -9.506 1.00 69.56 622 ASP A O 1
ATOM 4855 N N . LYS A 1 623 ? -13.130 16.909 -11.023 1.00 69.88 623 LYS A N 1
ATOM 4856 C CA . LYS A 1 623 ? -14.020 16.821 -12.190 1.00 69.88 623 LYS A CA 1
ATOM 4857 C C . LYS A 1 623 ? -14.491 15.400 -12.509 1.00 69.88 623 LYS A C 1
ATOM 4859 O O . LYS A 1 623 ? -15.680 15.206 -12.749 1.00 69.88 623 LYS A O 1
ATOM 4864 N N . ASP A 1 624 ? -13.589 14.422 -12.503 1.00 67.12 624 ASP A N 1
ATOM 4865 C CA . ASP A 1 624 ? -13.841 13.074 -13.025 1.00 67.12 624 ASP A CA 1
ATOM 4866 C C . ASP A 1 624 ? -14.159 12.050 -11.919 1.00 67.12 624 ASP A C 1
ATOM 4868 O O . ASP A 1 624 ? -14.884 11.088 -12.183 1.00 67.12 624 ASP A O 1
ATOM 4872 N N . LEU A 1 625 ? -13.722 12.260 -10.664 1.00 69.50 625 LEU A N 1
ATOM 4873 C CA . LEU A 1 625 ? -14.158 11.406 -9.541 1.00 69.50 625 LEU A CA 1
ATOM 4874 C C . LEU A 1 625 ? -15.517 11.815 -8.964 1.00 69.50 625 LEU A C 1
ATOM 4876 O O . LEU A 1 625 ? -16.182 10.984 -8.350 1.00 69.50 625 LEU A O 1
ATOM 4880 N N . THR A 1 626 ? -15.979 13.045 -9.192 1.00 78.25 626 THR A N 1
ATOM 4881 C CA . THR A 1 626 ? -17.311 13.492 -8.749 1.00 78.25 626 THR A CA 1
ATOM 4882 C C . THR A 1 626 ? -18.442 12.630 -9.347 1.00 78.25 626 THR A C 1
ATOM 4884 O O . THR A 1 626 ? -19.247 12.099 -8.579 1.00 78.25 626 THR A O 1
ATOM 4887 N N . PRO A 1 627 ? -18.496 12.364 -10.671 1.00 81.19 627 PRO A N 1
ATOM 4888 C CA . PRO A 1 627 ? -19.445 11.401 -11.243 1.00 81.19 627 PRO A CA 1
ATOM 4889 C C . PRO A 1 627 ? -19.294 9.986 -10.674 1.00 81.19 627 PRO A C 1
ATOM 4891 O O . PRO A 1 627 ? -20.282 9.276 -10.490 1.00 81.19 627 PRO A O 1
ATOM 4894 N N . LEU A 1 628 ? -18.059 9.575 -10.382 1.00 75.94 628 LEU A N 1
ATOM 4895 C CA . LEU A 1 628 ? -17.755 8.244 -9.874 1.00 75.94 628 LEU A CA 1
ATOM 4896 C C . LEU A 1 628 ? -18.243 8.049 -8.429 1.00 75.94 628 LEU A C 1
ATOM 4898 O O . LEU A 1 628 ? -18.738 6.971 -8.098 1.00 75.94 628 LEU A O 1
ATOM 4902 N N . ALA A 1 629 ? -18.204 9.094 -7.600 1.00 80.88 629 ALA A N 1
ATOM 4903 C CA . ALA A 1 629 ? -18.754 9.088 -6.246 1.00 80.88 629 ALA A CA 1
ATOM 4904 C C . ALA A 1 629 ? -20.229 8.662 -6.230 1.00 80.88 629 ALA A C 1
ATOM 4906 O O . ALA A 1 629 ? -20.648 7.880 -5.379 1.00 80.88 629 ALA A O 1
ATOM 4907 N N . HIS A 1 630 ? -21.012 9.086 -7.229 1.00 84.12 630 HIS A N 1
ATOM 4908 C CA . HIS A 1 630 ? -22.430 8.731 -7.337 1.00 84.12 630 HIS A CA 1
ATOM 4909 C C . HIS A 1 630 ? -22.689 7.247 -7.635 1.00 84.12 630 HIS A C 1
ATOM 4911 O O . HIS A 1 630 ? -23.824 6.779 -7.507 1.00 84.12 630 HIS A O 1
ATOM 4917 N N . THR A 1 631 ? -21.647 6.504 -8.007 1.00 84.31 631 THR A N 1
ATOM 4918 C CA . THR A 1 631 ? -21.714 5.069 -8.301 1.00 84.31 631 THR A CA 1
ATOM 4919 C C . THR A 1 631 ? -21.371 4.189 -7.103 1.00 84.31 631 THR A C 1
ATOM 4921 O O . THR A 1 631 ? -21.495 2.967 -7.190 1.00 84.31 631 THR A O 1
ATOM 4924 N N . LEU A 1 632 ? -20.965 4.797 -5.983 1.00 88.00 632 LEU A N 1
ATOM 4925 C CA . LEU A 1 632 ? -20.767 4.089 -4.726 1.00 88.00 632 LEU A CA 1
ATOM 4926 C C . LEU A 1 632 ? -22.099 3.512 -4.210 1.00 88.00 632 LEU A C 1
ATOM 4928 O O . LEU A 1 632 ? -23.165 4.096 -4.443 1.00 88.00 632 LEU A O 1
ATOM 4932 N N . PRO A 1 633 ? -22.060 2.368 -3.508 1.00 90.00 633 PRO A N 1
ATOM 4933 C CA . PRO A 1 633 ? -23.257 1.755 -2.953 1.00 90.00 633 PRO A CA 1
ATOM 4934 C C . PRO A 1 633 ? -23.869 2.600 -1.827 1.00 90.00 633 PRO A C 1
ATOM 4936 O O . PRO A 1 633 ? -23.189 3.359 -1.131 1.00 90.00 633 PRO A O 1
ATOM 4939 N N . GLN A 1 634 ? -25.174 2.434 -1.623 1.00 91.06 634 GLN A N 1
ATOM 4940 C CA . GLN A 1 634 ? -25.858 2.916 -0.422 1.00 91.06 634 GLN A CA 1
ATOM 4941 C C . GLN A 1 634 ? -25.441 2.092 0.809 1.00 91.06 634 GLN A C 1
ATOM 4943 O O . GLN A 1 634 ? -25.185 0.896 0.659 1.00 91.06 634 GLN A O 1
ATOM 4948 N N . PRO A 1 635 ? -25.400 2.682 2.020 1.00 95.31 635 PRO A N 1
ATOM 4949 C CA . PRO A 1 635 ? -25.628 4.100 2.339 1.00 95.31 635 PRO A CA 1
ATOM 4950 C C . PRO A 1 635 ? -24.399 5.007 2.131 1.00 95.31 635 PRO A C 1
ATOM 4952 O O . PRO A 1 635 ? -24.501 6.229 2.223 1.00 95.31 635 PRO A O 1
ATOM 4955 N N . PHE A 1 636 ? -23.236 4.420 1.836 1.00 95.19 636 PHE A N 1
ATOM 4956 C CA . PHE A 1 636 ? -21.931 5.090 1.823 1.00 95.19 636 PHE A CA 1
ATOM 4957 C C . PHE A 1 636 ? -21.862 6.297 0.890 1.00 95.19 636 PHE A C 1
ATOM 4959 O O . PHE A 1 636 ? -21.288 7.323 1.251 1.00 95.19 636 PHE A O 1
ATOM 4966 N N . ARG A 1 637 ? -22.477 6.195 -0.293 1.00 94.06 637 ARG A N 1
ATOM 4967 C CA . ARG A 1 637 ? -22.564 7.300 -1.253 1.00 94.06 637 ARG A CA 1
ATOM 4968 C C . ARG A 1 637 ? -23.120 8.568 -0.618 1.00 94.06 637 ARG A C 1
ATOM 4970 O O . ARG A 1 637 ? -22.512 9.629 -0.711 1.00 94.06 637 ARG A O 1
ATOM 4977 N N . ASP A 1 638 ? -24.289 8.455 -0.006 1.00 96.50 638 ASP A N 1
ATOM 4978 C CA . ASP A 1 638 ? -25.024 9.609 0.494 1.00 96.50 638 ASP A CA 1
ATOM 4979 C C . ASP A 1 638 ? -24.388 10.139 1.784 1.00 96.50 638 ASP A C 1
ATOM 4981 O O . ASP A 1 638 ? -24.357 11.346 1.995 1.00 96.50 638 ASP A O 1
ATOM 4985 N N . GLU A 1 639 ? -23.779 9.270 2.594 1.00 97.69 639 GLU A N 1
ATOM 4986 C CA . GLU A 1 639 ? -22.946 9.688 3.726 1.00 97.69 639 GLU A CA 1
ATOM 4987 C C . GLU A 1 639 ? -21.735 10.529 3.269 1.00 97.69 639 GLU A C 1
ATOM 4989 O O . GLU A 1 639 ? -21.491 11.605 3.818 1.00 97.69 639 GLU A O 1
ATOM 4994 N N . ILE A 1 640 ? -21.021 10.101 2.219 1.00 96.38 640 ILE A N 1
ATOM 4995 C CA . ILE A 1 640 ? -19.889 10.843 1.630 1.00 96.38 640 ILE A CA 1
ATOM 4996 C C . ILE A 1 640 ? -20.346 12.190 1.050 1.00 96.38 640 ILE A C 1
ATOM 4998 O O . ILE A 1 640 ? -19.702 13.214 1.288 1.00 96.38 640 ILE A O 1
ATOM 5002 N N . VAL A 1 641 ? -21.479 12.217 0.338 1.00 95.88 641 VAL A N 1
ATOM 5003 C CA . VAL A 1 641 ? -22.081 13.461 -0.177 1.00 95.88 641 VAL A CA 1
ATOM 5004 C C . VAL A 1 641 ? -22.464 14.402 0.966 1.00 95.88 641 VAL A C 1
ATOM 5006 O O . VAL A 1 641 ? -22.184 15.600 0.905 1.00 95.88 641 VAL A O 1
ATOM 5009 N N . GLY A 1 642 ? -23.053 13.868 2.036 1.00 96.94 642 GLY A N 1
ATOM 5010 C CA . GLY A 1 642 ? -23.387 14.620 3.241 1.00 96.94 642 GLY A CA 1
ATOM 5011 C C . GLY A 1 642 ? -22.164 15.280 3.872 1.00 96.94 642 GLY A C 1
ATOM 5012 O O . GLY A 1 642 ? -22.176 16.480 4.154 1.00 96.94 642 GLY A O 1
ATOM 5013 N N . ILE A 1 643 ? -21.078 14.520 4.042 1.00 97.56 643 ILE A N 1
ATOM 5014 C CA . ILE A 1 643 ? -19.807 15.023 4.581 1.00 97.56 643 ILE A CA 1
ATOM 5015 C C . ILE A 1 643 ? -19.249 16.148 3.705 1.00 97.56 643 ILE A C 1
ATOM 5017 O O . ILE A 1 643 ? -18.880 17.196 4.241 1.00 97.56 643 ILE A O 1
ATOM 5021 N N . ALA A 1 644 ? -19.210 15.969 2.382 1.00 96.00 644 ALA A N 1
ATOM 5022 C CA . ALA A 1 644 ? -18.737 16.994 1.450 1.00 96.00 644 ALA A CA 1
ATOM 5023 C C . ALA A 1 644 ? -19.534 18.303 1.603 1.00 96.00 644 ALA A C 1
ATOM 5025 O O . ALA A 1 644 ? -18.952 19.367 1.830 1.00 96.00 644 ALA A O 1
ATOM 5026 N N . ASN A 1 645 ? -20.867 18.210 1.621 1.00 96.25 645 ASN A N 1
ATOM 5027 C CA . ASN A 1 645 ? -21.752 19.366 1.774 1.00 96.25 645 ASN A CA 1
ATOM 5028 C C . ASN A 1 645 ? -21.568 20.087 3.120 1.00 96.25 645 ASN A C 1
ATOM 5030 O O . ASN A 1 645 ? -21.497 21.312 3.157 1.00 96.25 645 ASN A O 1
ATOM 5034 N N . MET A 1 646 ? -21.471 19.347 4.230 1.00 96.56 646 MET A N 1
ATOM 5035 C CA . MET A 1 646 ? -21.340 19.934 5.572 1.00 96.56 646 MET A CA 1
ATOM 5036 C C . MET A 1 646 ? -19.954 20.534 5.834 1.00 96.56 646 MET A C 1
ATOM 5038 O O . MET A 1 646 ? -19.813 21.472 6.620 1.00 96.56 646 MET A O 1
ATOM 5042 N N . THR A 1 647 ? -18.910 19.981 5.217 1.00 96.12 647 THR A N 1
ATOM 5043 C CA . THR A 1 647 ? -17.527 20.434 5.424 1.00 96.12 647 THR A CA 1
ATOM 5044 C C . THR A 1 647 ? -17.108 21.537 4.460 1.00 96.12 647 THR A C 1
ATOM 5046 O O . THR A 1 647 ? -16.179 22.279 4.795 1.00 96.12 647 THR A O 1
ATOM 5049 N N . GLY A 1 648 ? -17.773 21.640 3.303 1.00 95.00 648 GLY A N 1
ATOM 5050 C CA . GLY A 1 648 ? -17.380 22.486 2.176 1.00 95.00 648 GLY A CA 1
ATOM 5051 C C . GLY A 1 648 ? -16.215 21.918 1.356 1.00 95.00 648 GLY A C 1
ATOM 5052 O O . GLY A 1 648 ? -15.639 22.641 0.548 1.00 95.00 648 GLY A O 1
ATOM 5053 N N . ILE A 1 649 ? -15.832 20.657 1.583 1.00 93.38 649 ILE A N 1
ATOM 5054 C CA . ILE A 1 649 ? -14.757 19.978 0.848 1.00 93.38 649 ILE A CA 1
ATOM 5055 C C . ILE A 1 649 ? -15.331 19.426 -0.469 1.00 93.38 649 ILE A C 1
ATOM 5057 O O . ILE A 1 649 ? -16.429 18.863 -0.445 1.00 93.38 649 ILE A O 1
ATOM 5061 N N . PRO A 1 650 ? -14.623 19.541 -1.610 1.00 91.88 650 PRO A N 1
ATOM 5062 C CA . PRO A 1 650 ? -15.080 18.969 -2.874 1.00 91.88 650 PRO A CA 1
ATOM 5063 C C . PRO A 1 650 ? -15.405 17.471 -2.767 1.00 91.88 650 PRO A C 1
ATOM 5065 O O . PRO A 1 650 ? -14.651 16.697 -2.174 1.00 91.88 650 PRO A O 1
ATOM 5068 N N . LEU A 1 651 ? -16.514 17.039 -3.382 1.00 91.19 651 LEU A N 1
ATOM 5069 C CA . LEU A 1 651 ? -16.974 15.643 -3.322 1.00 91.19 651 LEU A CA 1
ATOM 5070 C C . LEU A 1 651 ? -15.914 14.654 -3.827 1.00 91.19 651 LEU A C 1
ATOM 5072 O O . LEU A 1 651 ? -15.731 13.592 -3.229 1.00 91.19 651 LEU A O 1
ATOM 5076 N N . GLY A 1 652 ? -15.198 15.012 -4.897 1.00 87.00 652 GLY A N 1
ATOM 5077 C CA . GLY A 1 652 ? -14.089 14.221 -5.430 1.00 87.00 652 GLY A CA 1
ATOM 5078 C C . GLY A 1 652 ? -12.990 13.970 -4.394 1.00 87.00 652 GLY A C 1
ATOM 5079 O O . GLY A 1 652 ? -12.537 12.836 -4.259 1.00 87.00 652 GLY A O 1
ATOM 5080 N N . GLU A 1 653 ? -12.620 14.978 -3.598 1.00 87.75 653 GLU A N 1
ATOM 5081 C CA . GLU A 1 653 ? -11.595 14.854 -2.552 1.00 87.75 653 GLU A CA 1
ATOM 5082 C C . GLU A 1 653 ? -12.059 13.986 -1.374 1.00 87.75 653 GLU A C 1
ATOM 5084 O O . GLU A 1 653 ? -11.304 13.127 -0.918 1.00 87.75 653 GLU A O 1
ATOM 5089 N N . VAL A 1 654 ? -13.305 14.143 -0.904 1.00 90.88 654 VAL A N 1
ATOM 5090 C CA . VAL A 1 654 ? -13.860 13.286 0.168 1.00 90.88 654 VAL A CA 1
ATOM 5091 C C . VAL A 1 654 ? -13.979 11.834 -0.304 1.00 90.88 654 VAL A C 1
ATOM 5093 O O . VAL A 1 654 ? -13.677 10.900 0.442 1.00 90.88 654 VAL A O 1
ATOM 5096 N N . THR A 1 655 ? -14.376 11.634 -1.561 1.00 88.44 655 THR A N 1
ATOM 5097 C CA . THR A 1 655 ? -14.444 10.309 -2.189 1.00 88.44 655 THR A CA 1
ATOM 5098 C C . THR A 1 655 ? -13.060 9.682 -2.267 1.00 88.44 655 THR A C 1
ATOM 5100 O O . THR A 1 655 ? -12.858 8.558 -1.817 1.00 88.44 655 THR A O 1
ATOM 5103 N N . LEU A 1 656 ? -12.082 10.430 -2.772 1.00 83.25 656 LEU A N 1
ATOM 5104 C CA . LEU A 1 656 ? -10.705 9.983 -2.899 1.00 83.25 656 LEU A CA 1
ATOM 5105 C C . LEU A 1 656 ? -10.082 9.646 -1.537 1.00 83.25 656 LEU A C 1
ATOM 5107 O O . LEU A 1 656 ? -9.399 8.634 -1.409 1.00 83.25 656 LEU A O 1
ATOM 5111 N N . TYR A 1 657 ? -10.362 10.442 -0.506 1.00 86.31 657 TYR A N 1
ATOM 5112 C CA . TYR A 1 657 ? -9.955 10.159 0.869 1.00 86.31 657 TYR A CA 1
ATOM 5113 C C . TYR A 1 657 ? -10.495 8.814 1.370 1.00 86.31 657 TYR A C 1
ATOM 5115 O O . TYR A 1 657 ? -9.744 8.044 1.962 1.00 86.31 657 TYR A O 1
ATOM 5123 N N . ASN A 1 658 ? -11.754 8.482 1.064 1.00 87.75 658 ASN A N 1
ATOM 5124 C CA . ASN A 1 658 ? -12.332 7.180 1.407 1.00 87.75 658 ASN A CA 1
ATOM 5125 C C . ASN A 1 658 ? -11.705 6.014 0.623 1.00 87.75 658 ASN A C 1
ATOM 5127 O O . ASN A 1 658 ? -11.622 4.913 1.154 1.00 87.75 658 ASN A O 1
ATOM 5131 N N . ILE A 1 659 ? -11.205 6.258 -0.591 1.00 78.62 659 ILE A N 1
ATOM 5132 C CA . ILE A 1 659 ? -10.470 5.266 -1.393 1.00 78.62 659 ILE A CA 1
ATOM 5133 C C . ILE A 1 659 ? -9.046 5.053 -0.850 1.00 78.62 659 ILE A C 1
ATOM 5135 O O . ILE A 1 659 ? -8.567 3.924 -0.797 1.00 78.62 659 ILE A O 1
ATOM 5139 N N . PHE A 1 660 ? -8.350 6.116 -0.431 1.00 70.50 660 PHE A N 1
ATOM 5140 C CA . PHE A 1 660 ? -6.942 6.039 -0.012 1.00 70.50 660 PHE A CA 1
ATOM 5141 C C . PHE A 1 660 ? -6.699 5.167 1.224 1.00 70.50 660 PHE A C 1
ATOM 5143 O O . PHE A 1 660 ? -5.621 4.576 1.348 1.00 70.50 660 PHE A O 1
ATOM 5150 N N . TYR A 1 661 ? -7.683 5.050 2.117 1.00 69.69 661 TYR A N 1
ATOM 5151 C CA . TYR A 1 661 ? -7.572 4.166 3.280 1.00 69.69 661 TYR A CA 1
ATOM 5152 C C . TYR A 1 661 ? -7.461 2.684 2.933 1.00 69.69 661 TYR A C 1
ATOM 5154 O O . TYR A 1 661 ? -6.990 1.905 3.753 1.00 69.69 661 TYR A O 1
ATOM 5162 N N . GLU A 1 662 ? -7.823 2.306 1.713 1.00 69.00 662 GLU A N 1
ATOM 5163 C CA . GLU A 1 662 ? -7.873 0.920 1.252 1.00 69.00 662 GLU A CA 1
ATOM 5164 C C . GLU A 1 662 ? -6.533 0.453 0.651 1.00 69.00 662 GLU A C 1
ATOM 5166 O O . GLU A 1 662 ? -6.476 -0.615 0.055 1.00 69.00 662 GLU A O 1
ATOM 5171 N N . ILE A 1 663 ? -5.480 1.289 0.706 1.00 63.31 663 ILE A N 1
ATOM 5172 C CA . ILE A 1 663 ? -4.214 1.049 -0.016 1.00 63.31 663 ILE A CA 1
ATOM 5173 C C . ILE A 1 663 ? -2.957 1.332 0.840 1.00 63.31 663 ILE A C 1
ATOM 5175 O O . ILE A 1 663 ? -1.900 0.751 0.589 1.00 63.31 663 ILE A O 1
ATOM 5179 N N . PHE A 1 664 ? -3.031 2.207 1.856 1.00 64.62 664 PHE A N 1
ATOM 5180 C CA . PHE A 1 664 ? -1.852 2.684 2.615 1.00 64.62 664 PHE A CA 1
ATOM 5181 C C . PHE A 1 664 ? -1.916 2.455 4.134 1.00 64.62 664 PHE A C 1
ATOM 5183 O O . PHE A 1 664 ? -1.285 3.189 4.901 1.00 64.62 664 PHE A O 1
ATOM 5190 N N . THR A 1 665 ? -2.669 1.452 4.595 1.00 65.94 665 THR A N 1
ATOM 5191 C CA . THR A 1 665 ? -2.690 1.093 6.022 1.00 65.94 665 THR A CA 1
ATOM 5192 C C . THR A 1 665 ? -1.637 0.027 6.335 1.00 65.94 665 THR A C 1
ATOM 5194 O O . THR A 1 665 ? -1.436 -0.933 5.597 1.00 65.94 665 THR A O 1
ATOM 5197 N N . VAL A 1 666 ? -0.949 0.188 7.459 1.00 75.50 666 VAL A N 1
ATOM 5198 C CA . VAL A 1 666 ? -0.033 -0.792 8.053 1.00 75.50 666 VAL A CA 1
ATOM 5199 C C . VAL A 1 666 ? -0.533 -1.017 9.482 1.00 75.50 666 VAL A C 1
ATOM 5201 O O . VAL A 1 666 ? -1.110 -0.125 10.087 1.00 75.50 666 VAL A O 1
ATOM 5204 N N . CYS A 1 667 ? -0.524 -2.232 10.014 1.00 90.25 667 CYS A N 1
ATOM 5205 C CA . CYS A 1 667 ? -1.365 -2.537 11.176 1.00 90.25 667 CYS A CA 1
ATOM 5206 C C . CYS A 1 667 ? -0.788 -3.669 12.023 1.00 90.25 667 CYS A C 1
ATOM 5208 O O . CYS A 1 667 ? -0.115 -4.546 11.488 1.00 90.25 667 CYS A O 1
ATOM 5210 N N . THR A 1 668 ? -1.080 -3.675 13.324 1.00 96.25 668 THR A N 1
ATOM 5211 C CA . THR A 1 668 ? -0.873 -4.841 14.198 1.00 96.25 668 THR A CA 1
ATOM 5212 C C . THR A 1 668 ? -2.134 -5.082 15.015 1.00 96.25 668 THR A C 1
ATOM 5214 O O . THR A 1 668 ? -2.598 -4.175 15.699 1.00 96.25 668 THR A O 1
ATOM 5217 N N . SER A 1 669 ? -2.673 -6.298 14.974 1.00 98.31 669 SER A N 1
ATOM 5218 C CA . SER A 1 669 ? -3.898 -6.686 15.681 1.00 98.31 669 SER A CA 1
ATOM 5219 C C . SER A 1 669 ? -3.671 -7.970 16.471 1.00 98.31 669 SER A C 1
ATOM 5221 O O . SER A 1 669 ? -2.969 -8.873 16.012 1.00 98.31 669 SER A O 1
ATOM 5223 N N . ILE A 1 670 ? -4.257 -8.041 17.664 1.00 97.81 670 ILE A N 1
ATOM 5224 C CA . ILE A 1 670 ? -4.114 -9.146 18.612 1.00 97.81 670 ILE A CA 1
ATOM 5225 C C . ILE A 1 670 ? -5.501 -9.553 19.103 1.00 97.81 670 ILE A C 1
ATOM 5227 O O . ILE A 1 670 ? -6.251 -8.711 19.593 1.00 97.81 670 ILE A O 1
ATOM 5231 N N . VAL A 1 671 ? -5.808 -10.848 19.038 1.00 96.19 671 VAL A N 1
ATOM 5232 C CA . VAL A 1 671 ? -6.931 -11.457 19.763 1.00 96.19 671 VAL A CA 1
ATOM 5233 C C . VAL A 1 671 ? -6.375 -12.469 20.762 1.00 96.19 671 VAL A C 1
ATOM 5235 O O . VAL A 1 671 ? -5.695 -13.416 20.378 1.00 96.19 671 VAL A O 1
ATOM 5238 N N . ALA A 1 672 ? -6.621 -12.259 22.051 1.00 95.00 672 ALA A N 1
ATOM 5239 C CA . ALA A 1 672 ? -6.071 -13.044 23.154 1.00 95.00 672 ALA A CA 1
ATOM 5240 C C . ALA A 1 672 ? -7.181 -13.506 24.104 1.00 95.00 672 ALA A C 1
ATOM 5242 O O . ALA A 1 672 ? -8.233 -12.883 24.175 1.00 95.00 672 ALA A O 1
ATOM 5243 N N . GLU A 1 673 ? -6.948 -14.597 24.826 1.00 91.94 673 GLU A N 1
ATOM 5244 C CA . GLU A 1 673 ? -7.872 -15.127 25.837 1.00 91.94 673 GLU A CA 1
ATOM 5245 C C . GLU A 1 673 ? -7.086 -15.320 27.121 1.00 91.94 673 GLU A C 1
ATOM 5247 O O . GLU A 1 673 ? -5.978 -15.865 27.087 1.00 91.94 673 GLU A O 1
ATOM 5252 N N . ASP A 1 674 ? -7.640 -14.873 28.238 1.00 91.50 674 ASP A N 1
ATOM 5253 C CA . ASP A 1 674 ? -7.052 -15.139 29.546 1.00 91.50 674 ASP A CA 1
ATOM 5254 C C . ASP A 1 674 ? -7.308 -16.594 29.995 1.00 91.50 674 ASP A C 1
ATOM 5256 O O . ASP A 1 674 ? -7.867 -17.414 29.266 1.00 91.50 674 ASP A O 1
ATOM 5260 N N . GLN A 1 675 ? -6.870 -16.951 31.204 1.00 89.88 675 GLN A N 1
ATOM 5261 C CA . GLN A 1 675 ? -7.104 -18.291 31.764 1.00 89.88 675 GLN A CA 1
ATOM 5262 C C . GLN A 1 675 ? -8.563 -18.552 32.175 1.00 89.88 675 GLN A C 1
ATOM 5264 O O . GLN A 1 675 ? -8.926 -19.696 32.437 1.00 89.88 675 GLN A O 1
ATOM 5269 N N . LYS A 1 676 ? -9.392 -17.507 32.265 1.00 89.19 676 LYS A N 1
ATOM 5270 C CA . LYS A 1 676 ? -10.815 -17.600 32.619 1.00 89.19 676 LYS A CA 1
ATOM 5271 C C . LYS A 1 676 ? -11.704 -17.754 31.386 1.00 89.19 676 LYS A C 1
ATOM 5273 O O . LYS A 1 676 ? -12.909 -17.931 31.538 1.00 89.19 676 LYS A O 1
ATOM 5278 N N . GLY A 1 677 ? -11.124 -17.685 30.190 1.00 87.75 677 GLY A N 1
ATOM 5279 C CA . GLY A 1 677 ? -11.854 -17.766 28.935 1.00 87.75 677 GLY A CA 1
ATOM 5280 C C . GLY A 1 677 ? -12.360 -16.418 28.409 1.00 87.75 677 GLY A C 1
ATOM 5281 O O . GLY A 1 677 ? -13.186 -16.382 27.498 1.00 87.75 677 GLY A O 1
ATOM 5282 N N . VAL A 1 678 ? -11.906 -15.299 28.982 1.00 90.25 678 VAL A N 1
ATOM 5283 C CA . VAL A 1 678 ? -12.306 -13.950 28.562 1.00 90.25 678 VAL A CA 1
ATOM 5284 C C . VAL A 1 678 ? -11.473 -13.522 27.361 1.00 90.25 678 VAL A C 1
ATOM 5286 O O . VAL A 1 678 ? -10.242 -13.524 27.416 1.00 90.25 678 VAL A O 1
ATOM 5289 N N . LEU A 1 679 ? -12.148 -13.120 26.281 1.00 92.56 679 LEU A N 1
ATOM 5290 C CA . LEU A 1 679 ? -11.514 -12.654 25.051 1.00 92.56 679 LEU A CA 1
ATOM 5291 C C . LEU A 1 679 ? -11.251 -11.145 25.067 1.00 92.56 679 LEU A C 1
ATOM 5293 O O . LEU A 1 679 ? -12.153 -10.324 25.243 1.00 92.56 679 LEU A O 1
ATOM 5297 N N . TYR A 1 680 ? -10.007 -10.797 24.764 1.00 96.44 680 TYR A N 1
ATOM 5298 C CA . TYR A 1 680 ? -9.525 -9.442 24.562 1.00 96.44 680 TYR A CA 1
ATOM 5299 C C . TYR A 1 680 ? -9.095 -9.268 23.109 1.00 96.44 680 TYR A C 1
ATOM 5301 O O . TYR A 1 680 ? -8.369 -10.097 22.559 1.00 96.44 680 TYR A O 1
ATOM 5309 N N . HIS A 1 681 ? -9.501 -8.167 22.488 1.00 98.38 681 HIS A N 1
ATOM 5310 C CA . HIS A 1 681 ? -9.106 -7.824 21.129 1.00 98.38 681 HIS A CA 1
ATOM 5311 C C . HIS A 1 681 ? -8.559 -6.404 21.117 1.00 98.38 681 HIS A C 1
ATOM 5313 O O . HIS A 1 681 ? -9.225 -5.466 21.541 1.00 98.38 681 HIS A O 1
ATOM 5319 N N . ALA A 1 682 ? -7.334 -6.230 20.642 1.00 98.44 682 ALA A N 1
ATOM 5320 C CA . ALA A 1 682 ? -6.685 -4.933 20.595 1.00 98.44 682 ALA A CA 1
ATOM 5321 C C . ALA A 1 682 ? -5.894 -4.748 19.311 1.00 98.44 682 ALA A C 1
ATOM 5323 O O . ALA A 1 682 ? -5.526 -5.723 18.650 1.00 98.44 682 ALA A O 1
ATOM 5324 N N . ARG A 1 683 ? -5.597 -3.494 18.970 1.00 98.25 683 ARG A N 1
ATOM 5325 C CA . ARG A 1 683 ? -4.830 -3.198 17.765 1.00 98.25 683 ARG A CA 1
ATOM 5326 C C . ARG A 1 683 ? -4.130 -1.844 17.770 1.00 98.25 683 ARG A C 1
ATOM 5328 O O . ARG A 1 683 ? -4.649 -0.900 18.357 1.00 98.25 683 ARG A O 1
ATOM 5335 N N . ASN A 1 684 ? -3.023 -1.750 17.038 1.00 98.25 684 ASN A N 1
ATOM 5336 C CA . ASN A 1 684 ? -2.430 -0.503 16.555 1.00 98.25 684 ASN A CA 1
ATOM 5337 C C . ASN A 1 684 ? -2.848 -0.263 15.104 1.00 98.25 684 ASN A C 1
ATOM 5339 O O . ASN A 1 684 ? -2.753 -1.170 14.267 1.00 98.25 684 ASN A O 1
ATOM 5343 N N . LEU A 1 685 ? -3.315 0.953 14.816 1.00 95.94 685 LEU A N 1
ATOM 5344 C CA . LEU A 1 685 ? -3.496 1.429 13.449 1.00 95.94 685 LEU A CA 1
ATOM 5345 C C . LEU A 1 685 ? -2.302 2.288 13.061 1.00 95.94 685 LEU A C 1
ATOM 5347 O O . LEU A 1 685 ? -2.087 3.333 13.673 1.00 95.94 685 LEU A O 1
ATOM 5351 N N . ASP A 1 686 ? -1.577 1.862 12.032 1.00 92.44 686 ASP A N 1
ATOM 5352 C CA . ASP A 1 686 ? -0.466 2.602 11.457 1.00 92.44 686 ASP A CA 1
ATOM 5353 C C . ASP A 1 686 ? -0.888 3.133 10.069 1.00 92.44 686 ASP A C 1
ATOM 5355 O O . ASP A 1 686 ? -1.391 2.403 9.212 1.00 92.44 686 ASP A O 1
ATOM 5359 N N . PHE A 1 687 ? -0.750 4.434 9.823 1.00 85.44 687 PHE A N 1
ATOM 5360 C CA . PHE A 1 687 ? -1.160 5.027 8.544 1.00 85.44 687 PHE A CA 1
ATOM 5361 C C . PHE A 1 687 ? -0.241 6.161 8.143 1.00 85.44 687 PHE A C 1
ATOM 5363 O O . PHE A 1 687 ? 0.239 6.890 9.003 1.00 85.44 687 PHE A O 1
ATOM 5370 N N . GLY A 1 688 ? -0.068 6.364 6.837 1.00 71.94 688 GLY A N 1
ATOM 5371 C CA . GLY A 1 688 ? 0.623 7.534 6.289 1.00 71.94 688 GLY A CA 1
ATOM 5372 C C . GLY A 1 688 ? 1.988 7.221 5.693 1.00 71.94 688 GLY A C 1
ATOM 5373 O O . GLY A 1 688 ? 2.741 8.142 5.376 1.00 71.94 688 GLY A O 1
ATOM 5374 N N . LEU A 1 689 ? 2.300 5.933 5.517 1.00 70.56 689 LEU A N 1
ATOM 5375 C CA . LEU A 1 689 ? 3.545 5.496 4.907 1.00 70.56 689 LEU A CA 1
ATOM 5376 C C . LEU A 1 689 ? 3.661 6.128 3.516 1.00 70.56 689 LEU A C 1
ATOM 5378 O O . LEU A 1 689 ? 2.746 6.020 2.702 1.00 70.56 689 LEU A O 1
ATOM 5382 N N . PHE A 1 690 ? 4.785 6.808 3.272 1.00 65.19 690 PHE A N 1
ATOM 5383 C CA . PHE A 1 690 ? 5.098 7.524 2.027 1.00 65.19 690 PHE A CA 1
ATOM 5384 C C . PHE A 1 690 ? 4.317 8.818 1.759 1.00 65.19 690 PHE A C 1
ATOM 5386 O O . PHE A 1 690 ? 4.557 9.466 0.740 1.00 65.19 690 PHE A O 1
ATOM 5393 N N . LEU A 1 691 ? 3.465 9.268 2.681 1.00 71.88 691 LEU A N 1
ATOM 5394 C CA . LEU A 1 691 ? 2.675 10.492 2.530 1.00 71.88 691 LEU A CA 1
ATOM 5395 C C . LEU A 1 691 ? 3.349 11.701 3.205 1.00 71.88 691 LEU A C 1
ATOM 5397 O O . LEU A 1 691 ? 2.769 12.387 4.046 1.00 71.88 691 LEU A O 1
ATOM 5401 N N . GLY A 1 692 ? 4.601 11.955 2.814 1.00 73.06 692 GLY A N 1
ATOM 5402 C CA . GLY A 1 692 ? 5.413 13.085 3.278 1.00 73.06 692 GLY A CA 1
ATOM 5403 C C . GLY A 1 692 ? 6.104 12.844 4.623 1.00 73.06 692 GLY A C 1
ATOM 5404 O O . GLY A 1 692 ? 5.506 12.325 5.559 1.00 73.06 692 GLY A O 1
ATOM 5405 N N . TRP A 1 693 ? 7.373 13.244 4.726 1.00 81.00 693 TRP A N 1
ATOM 5406 C CA . TRP A 1 693 ? 8.181 13.118 5.944 1.00 81.00 693 TRP A CA 1
ATOM 5407 C C . TRP A 1 693 ? 8.597 14.497 6.455 1.00 81.00 693 TRP A C 1
ATOM 5409 O O . TRP A 1 693 ? 9.162 15.294 5.702 1.00 81.00 693 TRP A O 1
ATOM 5419 N N . ASP A 1 694 ? 8.329 14.769 7.729 1.00 76.94 694 ASP A N 1
ATOM 5420 C CA . ASP A 1 694 ? 8.790 15.958 8.434 1.00 76.94 694 ASP A CA 1
ATOM 5421 C C . ASP A 1 694 ? 10.173 15.693 9.044 1.00 76.94 694 ASP A C 1
ATOM 5423 O O . ASP A 1 694 ? 10.325 14.969 10.031 1.00 76.94 694 ASP A O 1
ATOM 5427 N N . LEU A 1 695 ? 11.197 16.306 8.446 1.00 73.88 695 LEU A N 1
ATOM 5428 C CA . LEU A 1 695 ? 12.578 16.204 8.916 1.00 73.88 695 LEU A CA 1
ATOM 5429 C C . LEU A 1 695 ? 12.807 16.849 10.286 1.00 73.88 695 LEU A C 1
ATOM 5431 O O . LEU A 1 695 ? 13.736 16.441 10.977 1.00 73.88 695 LEU A O 1
ATOM 5435 N N . ALA A 1 696 ? 12.028 17.868 10.663 1.00 74.50 696 ALA A N 1
ATOM 5436 C CA . ALA A 1 696 ? 12.251 18.593 11.911 1.00 74.50 696 ALA A CA 1
ATOM 5437 C C . ALA A 1 696 ? 11.845 17.751 13.124 1.00 74.50 696 ALA A C 1
ATOM 5439 O O . ALA A 1 696 ? 12.515 17.790 14.154 1.00 74.50 696 ALA A O 1
ATOM 5440 N N . ASN A 1 697 ? 10.766 16.980 12.977 1.00 80.06 697 ASN A N 1
ATOM 5441 C CA . ASN A 1 697 ? 10.166 16.207 14.062 1.00 80.06 697 ASN A CA 1
ATOM 5442 C C . ASN A 1 697 ? 10.369 14.690 13.919 1.00 80.06 697 ASN A C 1
ATOM 5444 O O . ASN A 1 697 ? 10.000 13.938 14.823 1.00 80.06 697 ASN A O 1
ATOM 5448 N N . SER A 1 698 ? 10.963 14.233 12.810 1.00 84.88 698 SER A N 1
ATOM 5449 C CA . SER A 1 698 ? 11.114 12.813 12.469 1.00 84.88 698 SER A CA 1
ATOM 5450 C C . SER A 1 698 ? 9.768 12.079 12.471 1.00 84.88 698 SER A C 1
ATOM 5452 O O . SER A 1 698 ? 9.607 11.054 13.141 1.00 84.88 698 SER A O 1
ATOM 5454 N N . THR A 1 699 ? 8.775 12.631 11.774 1.00 86.56 699 THR A N 1
ATOM 5455 C CA . THR A 1 699 ? 7.408 12.095 11.731 1.00 86.56 699 THR A CA 1
ATOM 5456 C C . THR A 1 699 ? 6.848 12.066 10.315 1.00 86.56 699 THR A C 1
ATOM 5458 O O . THR A 1 699 ? 7.282 12.792 9.422 1.00 86.56 699 THR A O 1
ATOM 5461 N N . TRP A 1 700 ? 5.853 11.211 10.101 1.00 86.25 700 TRP A N 1
ATOM 5462 C CA . TRP A 1 700 ? 5.094 11.182 8.856 1.00 86.25 700 TRP A CA 1
ATOM 5463 C C . TRP A 1 700 ? 4.039 12.286 8.867 1.00 86.25 700 TRP A C 1
ATOM 5465 O O . TRP A 1 700 ? 3.200 12.346 9.766 1.00 86.25 700 TRP A O 1
ATOM 5475 N N . LEU A 1 701 ? 4.071 13.150 7.853 1.00 87.75 701 LEU A N 1
ATOM 5476 C CA . LEU A 1 701 ? 3.266 14.367 7.803 1.00 87.75 701 LEU A CA 1
ATOM 5477 C C . LEU A 1 701 ? 1.774 14.039 7.887 1.00 87.75 701 LEU A C 1
ATOM 5479 O O . LEU A 1 701 ? 1.099 14.503 8.799 1.00 87.75 701 LEU A O 1
ATOM 5483 N N . ILE A 1 702 ? 1.255 13.202 6.985 1.00 88.06 702 ILE A N 1
ATOM 5484 C CA . ILE A 1 702 ? -0.171 12.843 7.002 1.00 88.06 702 ILE A CA 1
ATOM 5485 C C . ILE A 1 702 ? -0.564 12.106 8.290 1.00 88.06 702 ILE A C 1
ATOM 5487 O O . ILE A 1 702 ? -1.654 12.346 8.804 1.00 88.06 702 ILE A O 1
ATOM 5491 N N . THR A 1 703 ? 0.318 11.293 8.874 1.00 91.69 703 THR A N 1
ATOM 5492 C CA . THR A 1 703 ? 0.069 10.639 10.170 1.00 91.69 703 THR A CA 1
ATOM 5493 C C . THR A 1 703 ? -0.179 11.658 11.283 1.00 91.69 703 THR A C 1
ATOM 5495 O O . THR A 1 703 ? -1.120 11.494 12.059 1.00 91.69 703 THR A O 1
ATOM 5498 N N . GLU A 1 704 ? 0.597 12.746 11.337 1.00 93.38 704 GLU A N 1
ATOM 5499 C CA . GLU A 1 704 ? 0.390 13.817 12.322 1.00 93.38 704 GLU A CA 1
ATOM 5500 C C . GLU A 1 704 ? -0.952 14.533 12.137 1.00 93.38 704 GLU A C 1
ATOM 5502 O O . GLU A 1 704 ? -1.610 14.856 13.122 1.00 93.38 704 GLU A O 1
ATOM 5507 N N . TYR A 1 705 ? -1.403 14.733 10.895 1.00 93.44 705 TYR A N 1
ATOM 5508 C CA . TYR A 1 705 ? -2.714 15.337 10.613 1.00 93.44 705 TYR A CA 1
ATOM 5509 C C . TYR A 1 705 ? -3.887 14.379 10.851 1.00 93.44 705 TYR A C 1
ATOM 5511 O O . TYR A 1 705 ? -5.010 14.826 11.086 1.00 93.44 705 TYR A O 1
ATOM 5519 N N . LEU A 1 706 ? -3.637 13.070 10.847 1.00 92.88 706 LEU A N 1
ATOM 5520 C CA . LEU A 1 706 ? -4.646 12.060 11.145 1.00 92.88 706 LEU A CA 1
ATOM 5521 C C . LEU A 1 706 ? -4.964 11.958 12.625 1.00 92.88 706 LEU A C 1
ATOM 5523 O O . LEU A 1 706 ? -6.136 11.863 12.979 1.00 92.88 706 LEU A O 1
ATOM 5527 N N . ARG A 1 707 ? -3.954 12.023 13.499 1.00 95.19 707 ARG A N 1
ATOM 5528 C CA . ARG A 1 707 ? -4.140 11.923 14.957 1.00 95.19 707 ARG A CA 1
ATOM 5529 C C . ARG A 1 707 ? -5.238 12.840 15.519 1.00 95.19 707 ARG A C 1
ATOM 5531 O O . ARG A 1 707 ? -6.094 12.343 16.253 1.00 95.19 707 ARG A O 1
ATOM 5538 N N . PRO A 1 708 ? -5.290 14.145 15.191 1.00 95.56 708 PRO A N 1
ATOM 5539 C CA . PRO A 1 708 ? -6.351 15.020 15.682 1.00 95.56 708 PRO A CA 1
ATOM 5540 C C . PRO A 1 708 ? -7.714 14.760 15.015 1.00 95.56 708 PRO A C 1
ATOM 5542 O O . PRO A 1 708 ? -8.734 15.152 15.575 1.00 95.56 708 PRO A O 1
ATOM 5545 N N . ALA A 1 709 ? -7.759 14.090 13.858 1.00 95.25 709 ALA A N 1
ATOM 5546 C CA . ALA A 1 709 ? -8.995 13.725 13.163 1.00 95.25 709 ALA A CA 1
ATOM 5547 C C . ALA A 1 709 ? -9.639 12.421 13.682 1.00 95.25 709 ALA A C 1
ATOM 5549 O O . ALA A 1 709 ? -10.737 12.072 13.243 1.00 95.25 709 ALA A O 1
ATOM 5550 N N . ILE A 1 710 ? -8.991 11.709 14.613 1.00 97.06 710 ILE A N 1
ATOM 5551 C CA . ILE A 1 710 ? -9.525 10.481 15.218 1.00 97.06 710 ILE A CA 1
ATOM 5552 C C . ILE A 1 710 ? -10.730 10.802 16.112 1.00 97.06 710 ILE A C 1
ATOM 5554 O O . ILE A 1 710 ? -10.746 11.788 16.864 1.00 97.06 710 ILE A O 1
ATOM 5558 N N . VAL A 1 711 ? -11.741 9.942 16.033 1.00 97.69 711 VAL A N 1
ATOM 5559 C CA . VAL A 1 711 ? -12.993 10.028 16.782 1.00 97.69 711 VAL A CA 1
ATOM 5560 C C . VAL A 1 711 ? -13.525 8.629 17.083 1.00 97.69 711 VAL A C 1
ATOM 5562 O O . VAL A 1 711 ? -13.486 7.746 16.228 1.00 97.69 711 VAL A O 1
ATOM 5565 N N . ASN A 1 712 ? -14.043 8.426 18.290 1.00 98.62 712 ASN A N 1
ATOM 5566 C CA . ASN A 1 712 ? -14.818 7.237 18.605 1.00 98.62 712 ASN A CA 1
ATOM 5567 C C . ASN A 1 712 ? -16.284 7.484 18.261 1.00 98.62 712 ASN A C 1
ATOM 5569 O O . ASN A 1 712 ? -16.835 8.540 18.565 1.00 98.62 712 ASN A O 1
ATOM 5573 N N . ILE A 1 713 ? -16.926 6.511 17.625 1.00 98.56 713 ILE A N 1
ATOM 5574 C CA . ILE A 1 713 ? -18.292 6.623 17.129 1.00 98.56 713 ILE A CA 1
ATOM 5575 C C . ILE A 1 713 ? -19.150 5.509 17.721 1.00 98.56 713 ILE A C 1
ATOM 5577 O O . ILE A 1 713 ? -18.807 4.329 17.615 1.00 98.56 713 ILE A O 1
ATOM 5581 N N . ARG A 1 714 ? -20.293 5.879 18.309 1.00 98.50 714 ARG A N 1
ATOM 5582 C CA . ARG A 1 714 ? -21.382 4.947 18.637 1.00 98.50 714 ARG A CA 1
ATOM 5583 C C . ARG A 1 714 ? -22.426 5.017 17.536 1.00 98.50 714 ARG A C 1
ATOM 5585 O O . ARG A 1 714 ? -23.121 6.023 17.406 1.00 98.50 714 ARG A O 1
ATOM 5592 N N . PHE A 1 715 ? -22.542 3.943 16.765 1.00 98.44 715 PHE A N 1
ATOM 5593 C CA . PHE A 1 715 ? -23.597 3.808 15.772 1.00 98.44 715 PHE A CA 1
ATOM 5594 C C . PHE A 1 715 ? -24.857 3.323 16.470 1.00 98.44 715 PHE A C 1
ATOM 5596 O O . PHE A 1 715 ? -24.881 2.221 17.022 1.00 98.44 715 PHE A O 1
ATOM 5603 N N . LYS A 1 716 ? -25.883 4.169 16.491 1.00 98.12 716 LYS A N 1
ATOM 5604 C CA . LYS A 1 716 ? -27.137 3.921 17.194 1.00 98.12 716 LYS A CA 1
ATOM 5605 C C . LYS A 1 716 ? -28.255 3.611 16.217 1.00 98.12 716 LYS A C 1
ATOM 5607 O O . LYS A 1 716 ? -28.274 4.144 15.121 1.00 98.12 716 LYS A O 1
ATOM 5612 N N . LYS A 1 717 ? -29.185 2.760 16.625 1.00 96.81 717 LYS A N 1
ATOM 5613 C CA . LYS A 1 717 ? -30.446 2.515 15.932 1.00 96.81 717 LYS A CA 1
ATOM 5614 C C . LYS A 1 717 ? -31.537 2.435 16.985 1.00 96.81 717 LYS A C 1
ATOM 5616 O O . LYS A 1 717 ? -31.384 1.724 17.978 1.00 96.81 717 LYS A O 1
ATOM 5621 N N . SER A 1 718 ? -32.591 3.218 16.818 1.00 96.50 718 SER A N 1
ATOM 5622 C CA . SER A 1 718 ? -33.692 3.367 17.772 1.00 96.50 718 SER A CA 1
ATOM 5623 C C . SER A 1 718 ? -33.189 3.715 19.179 1.00 96.50 718 SER A C 1
ATOM 5625 O O . SER A 1 718 ? -33.608 3.142 20.183 1.00 96.50 718 SER A O 1
ATOM 5627 N N . GLY A 1 719 ? -32.207 4.621 19.237 1.00 94.19 719 GLY A N 1
ATOM 5628 C CA . GLY A 1 719 ? -31.546 5.075 20.465 1.00 94.19 719 GLY A CA 1
ATOM 5629 C C . GLY A 1 719 ? -30.550 4.090 21.097 1.00 94.19 719 GLY A C 1
ATOM 5630 O O . GLY A 1 719 ? -29.798 4.492 21.987 1.00 94.19 719 GLY A O 1
ATOM 5631 N N . GLN A 1 720 ? -30.484 2.835 20.639 1.00 96.38 720 GLN A N 1
ATOM 5632 C CA . GLN A 1 720 ? -29.585 1.809 21.177 1.00 96.38 720 GLN A CA 1
ATOM 5633 C C . GLN A 1 720 ? -28.302 1.689 20.356 1.00 96.38 720 GLN A C 1
ATOM 5635 O O . GLN A 1 720 ? -28.337 1.740 19.130 1.00 96.38 720 GLN A O 1
ATOM 5640 N N . THR A 1 721 ? -27.160 1.493 21.017 1.00 96.81 721 THR A N 1
ATOM 5641 C CA . THR A 1 721 ? -25.878 1.260 20.334 1.00 96.81 721 THR A CA 1
ATOM 5642 C C . THR A 1 721 ? -25.894 -0.093 19.625 1.00 96.81 721 THR A C 1
ATOM 5644 O O . THR A 1 721 ? -25.946 -1.133 20.277 1.00 96.81 721 THR A O 1
ATOM 5647 N N . VAL A 1 722 ? -25.790 -0.081 18.296 1.00 97.62 722 VAL A N 1
ATOM 5648 C CA . VAL A 1 722 ? -25.619 -1.285 17.472 1.00 97.62 722 VAL A CA 1
ATOM 5649 C C . VAL A 1 722 ? -24.173 -1.754 17.548 1.00 97.62 722 VAL A C 1
ATOM 5651 O O . VAL A 1 722 ? -23.915 -2.913 17.851 1.00 97.62 722 VAL A O 1
ATOM 5654 N N . PHE A 1 723 ? -23.224 -0.852 17.297 1.00 98.56 723 PHE A N 1
ATOM 5655 C CA . PHE A 1 723 ? -21.796 -1.124 17.423 1.00 98.56 723 PHE A CA 1
ATOM 5656 C C . PHE A 1 723 ? -21.009 0.167 17.681 1.00 98.56 723 PHE A C 1
ATOM 5658 O O . PHE A 1 723 ? -21.514 1.282 17.526 1.00 98.56 723 PHE A O 1
ATOM 5665 N N . MET A 1 724 ? -19.758 0.002 18.094 1.00 98.62 724 MET A N 1
ATOM 5666 C CA . MET A 1 724 ? -18.825 1.074 18.426 1.00 98.62 724 MET A CA 1
ATOM 5667 C C . MET A 1 724 ? -17.569 0.959 17.573 1.00 98.62 724 MET A C 1
ATOM 5669 O O . MET A 1 724 ? -17.173 -0.151 17.220 1.00 98.62 724 MET A O 1
ATOM 5673 N N . SER A 1 725 ? -16.938 2.082 17.240 1.00 98.38 725 SER A N 1
ATOM 5674 C CA . SER A 1 725 ? -15.752 2.098 16.382 1.00 98.38 725 SER A CA 1
ATOM 5675 C C . SER A 1 725 ? -14.841 3.282 16.676 1.00 98.38 725 SER A C 1
ATOM 5677 O O . SER A 1 725 ? -15.323 4.394 16.859 1.00 98.38 725 SER A O 1
ATOM 5679 N N . THR A 1 726 ? -13.528 3.062 16.648 1.00 98.38 726 THR A N 1
ATOM 5680 C CA . THR A 1 726 ? -12.551 4.141 16.457 1.00 98.38 726 THR A CA 1
ATOM 5681 C C . THR A 1 726 ? -12.411 4.381 14.967 1.00 98.38 726 THR A C 1
ATOM 5683 O O . THR A 1 726 ? -12.097 3.454 14.218 1.00 98.38 726 THR A O 1
ATOM 5686 N N . ASN A 1 727 ? -12.639 5.620 14.547 1.00 95.12 727 ASN A N 1
ATOM 5687 C CA . ASN A 1 727 ? -12.633 6.000 13.148 1.00 95.12 727 ASN A CA 1
ATOM 5688 C C . ASN A 1 727 ? -11.917 7.340 12.917 1.00 95.12 727 ASN A C 1
ATOM 5690 O O . ASN A 1 727 ? -11.588 8.070 13.854 1.00 95.12 727 ASN A O 1
ATOM 5694 N N . PHE A 1 728 ? -11.692 7.679 11.651 1.00 94.69 728 PHE A N 1
ATOM 5695 C CA . PHE A 1 728 ? -11.262 9.005 11.231 1.00 94.69 728 PHE A CA 1
ATOM 5696 C C . PHE A 1 728 ? -12.461 9.819 10.759 1.00 94.69 728 PHE A C 1
ATOM 5698 O O . PHE A 1 728 ? -13.318 9.326 10.021 1.00 94.69 728 PHE A O 1
ATOM 5705 N N . ALA A 1 729 ? -12.511 11.094 11.141 1.00 95.06 729 ALA A N 1
ATOM 5706 C CA . ALA A 1 729 ? -13.511 12.009 10.615 1.00 95.06 729 ALA A CA 1
ATOM 5707 C C . ALA A 1 729 ? -13.477 12.000 9.076 1.00 95.06 729 ALA A C 1
ATOM 5709 O O . ALA A 1 729 ? -12.407 12.072 8.472 1.00 95.06 729 ALA A O 1
ATOM 5710 N N . GLY A 1 730 ? -14.648 11.874 8.450 1.00 93.25 730 GLY A N 1
ATOM 5711 C CA . GLY A 1 730 ? -14.800 11.831 6.994 1.00 93.25 730 GLY A CA 1
ATOM 5712 C C . GLY A 1 730 ? -14.627 10.455 6.339 1.00 93.25 730 GLY A C 1
ATOM 5713 O O . GLY A 1 730 ? -14.946 10.334 5.157 1.00 93.25 730 GLY A O 1
ATOM 5714 N N . TYR A 1 731 ? -14.151 9.434 7.063 1.00 95.69 731 TYR A N 1
ATOM 5715 C CA . TYR A 1 731 ? -14.079 8.059 6.559 1.00 95.69 731 TYR A CA 1
ATOM 5716 C C . TYR A 1 731 ? -15.325 7.272 6.984 1.00 95.69 731 TYR A C 1
ATOM 5718 O O . TYR A 1 731 ? -15.583 7.110 8.179 1.00 95.69 731 TYR A O 1
ATOM 5726 N N . VAL A 1 732 ? -16.110 6.800 6.010 1.00 96.25 732 VAL A N 1
ATOM 5727 C CA . VAL A 1 732 ? -17.406 6.138 6.261 1.00 96.25 732 VAL A CA 1
ATOM 5728 C C . VAL A 1 732 ? -17.292 4.622 6.457 1.00 96.25 732 VAL A C 1
ATOM 5730 O O . VAL A 1 732 ? -18.200 3.993 7.007 1.00 96.25 732 VAL A O 1
ATOM 5733 N N . GLY A 1 733 ? -16.166 4.037 6.037 1.00 95.12 733 GLY A N 1
ATOM 5734 C CA . GLY A 1 733 ? -15.821 2.645 6.312 1.00 95.12 733 GLY A CA 1
ATOM 5735 C C . GLY A 1 733 ? -15.415 2.410 7.771 1.00 95.12 733 GLY A C 1
ATOM 5736 O O . GLY A 1 733 ? -15.328 3.341 8.577 1.00 95.12 733 GLY A O 1
ATOM 5737 N N . ILE A 1 734 ? -15.169 1.146 8.125 1.00 96.00 734 ILE A N 1
ATOM 5738 C CA . ILE A 1 734 ? -14.809 0.733 9.489 1.00 96.00 734 ILE A CA 1
ATOM 5739 C C . ILE A 1 734 ? -13.537 -0.119 9.486 1.00 96.00 734 ILE A C 1
ATOM 5741 O O . ILE A 1 734 ? -13.476 -1.158 8.841 1.00 96.00 734 ILE A O 1
ATOM 5745 N N . LEU A 1 735 ? -12.527 0.272 10.264 1.00 95.00 735 LEU A N 1
ATOM 5746 C CA . LEU A 1 735 ? -11.268 -0.490 10.383 1.00 95.00 735 LEU A CA 1
ATOM 5747 C C . LEU A 1 735 ? -11.108 -1.168 11.746 1.00 95.00 735 LEU A C 1
ATOM 5749 O O . LEU A 1 735 ? -10.301 -2.083 11.915 1.00 95.00 735 LEU A O 1
ATOM 5753 N N . THR A 1 736 ? -11.830 -0.687 12.755 1.00 98.31 736 THR A N 1
ATOM 5754 C CA . THR A 1 736 ? -11.743 -1.144 14.145 1.00 98.31 736 THR A CA 1
ATOM 5755 C C . THR A 1 736 ? -13.106 -0.974 14.789 1.00 98.31 736 THR A C 1
ATOM 5757 O O . THR A 1 736 ? -13.604 0.151 14.853 1.00 98.31 736 THR A O 1
ATOM 5760 N N . ALA A 1 737 ? -13.728 -2.061 15.240 1.00 98.38 737 ALA A N 1
ATOM 5761 C CA . ALA A 1 737 ? -15.054 -1.988 15.831 1.00 98.38 737 ALA A CA 1
ATOM 5762 C C . ALA A 1 737 ? -15.387 -3.131 16.794 1.00 98.38 737 ALA A C 1
ATOM 5764 O O . ALA A 1 737 ? -14.835 -4.230 16.733 1.00 98.38 737 ALA A O 1
ATOM 5765 N N . LEU A 1 738 ? -16.365 -2.856 17.654 1.00 98.56 738 LEU A N 1
ATOM 5766 C CA . LEU A 1 738 ? -16.933 -3.766 18.639 1.00 98.56 738 LEU A CA 1
ATOM 5767 C C . LEU A 1 738 ? -18.457 -3.748 18.543 1.00 98.56 738 LEU A C 1
ATOM 5769 O O . LEU A 1 738 ? -19.069 -2.686 18.647 1.00 98.56 738 LEU A O 1
ATOM 5773 N N . LYS A 1 739 ? -19.074 -4.920 18.399 1.00 98.12 739 LYS A N 1
ATOM 5774 C CA . LYS A 1 739 ? -20.514 -5.135 18.564 1.00 98.12 739 LYS A CA 1
ATOM 5775 C C . LYS A 1 739 ? -20.738 -5.713 19.966 1.00 98.12 739 LYS A C 1
ATOM 5777 O O . LYS A 1 739 ? -20.409 -6.887 20.173 1.00 98.12 739 LYS A O 1
ATOM 5782 N N . PRO A 1 740 ? -21.228 -4.911 20.934 1.00 96.44 740 PRO A N 1
ATOM 5783 C CA . PRO A 1 740 ? -21.322 -5.319 22.335 1.00 96.44 740 PRO A CA 1
ATOM 5784 C C . PRO A 1 740 ? -22.022 -6.668 22.511 1.00 96.44 740 PRO A C 1
ATOM 5786 O O . PRO A 1 740 ? -23.074 -6.915 21.923 1.00 96.44 740 PRO A O 1
ATOM 5789 N N . GLY A 1 741 ? -21.416 -7.563 23.290 1.00 94.44 741 GLY A N 1
ATOM 5790 C CA . GLY A 1 741 ? -21.940 -8.897 23.578 1.00 94.44 741 GLY A CA 1
ATOM 5791 C C . GLY A 1 741 ? -21.934 -9.880 22.403 1.00 94.44 741 GLY A C 1
ATOM 5792 O O . GLY A 1 741 ? -22.385 -11.009 22.583 1.00 94.44 741 GLY A O 1
ATOM 5793 N N . ARG A 1 742 ? -21.455 -9.498 21.208 1.00 96.50 742 ARG A N 1
ATOM 5794 C CA . ARG A 1 742 ? -21.480 -10.348 20.001 1.00 96.50 742 ARG A CA 1
ATOM 5795 C C . ARG A 1 742 ? -20.083 -10.664 19.473 1.00 96.50 742 ARG A C 1
ATOM 5797 O O . ARG A 1 742 ? -19.665 -11.816 19.538 1.00 96.50 742 ARG A O 1
ATOM 5804 N N . PHE A 1 743 ? -19.383 -9.672 18.923 1.00 98.25 743 PHE A N 1
ATOM 5805 C CA . PHE A 1 743 ? -18.044 -9.845 18.352 1.00 98.25 743 PHE A CA 1
ATOM 5806 C C . PHE A 1 743 ? -17.302 -8.509 18.196 1.00 98.25 743 PHE A C 1
ATOM 5808 O O . PHE A 1 743 ? -17.884 -7.430 18.253 1.00 98.25 743 PHE A O 1
ATOM 5815 N N . SER A 1 744 ? -15.998 -8.590 17.972 1.00 98.50 744 SER A N 1
ATOM 5816 C CA . SER A 1 744 ? -15.068 -7.499 17.690 1.00 98.50 744 SER A CA 1
ATOM 5817 C C . SER A 1 744 ? -14.351 -7.769 16.371 1.00 98.50 744 SER A C 1
ATOM 5819 O O . SER A 1 744 ? -14.042 -8.921 16.064 1.00 98.50 744 SER A O 1
ATOM 5821 N N . LEU A 1 745 ? -14.071 -6.721 15.602 1.00 98.62 745 LEU A N 1
ATOM 5822 C CA . LEU A 1 745 ? -13.510 -6.815 14.258 1.00 98.62 745 LEU A CA 1
ATOM 5823 C C . LEU A 1 745 ? -12.439 -5.746 14.047 1.00 98.62 745 LEU A C 1
ATOM 5825 O O . LEU A 1 745 ? -12.670 -4.558 14.281 1.00 98.62 745 LEU A O 1
ATOM 5829 N N . THR A 1 746 ? -11.279 -6.166 13.552 1.00 98.38 746 THR A N 1
ATOM 5830 C CA . THR A 1 746 ? -10.253 -5.262 13.025 1.00 98.38 746 THR A CA 1
ATOM 5831 C C . THR A 1 746 ? -9.788 -5.735 11.656 1.00 98.38 746 THR A C 1
ATOM 5833 O O . THR A 1 746 ? -9.849 -6.926 11.340 1.00 98.38 746 THR A O 1
ATOM 5836 N N . MET A 1 747 ? -9.346 -4.790 10.831 1.00 94.88 747 MET A N 1
ATOM 5837 C CA . MET A 1 747 ? -8.870 -5.052 9.477 1.00 94.88 747 MET A CA 1
ATOM 5838 C C . MET A 1 747 ? -7.422 -4.591 9.325 1.00 94.88 747 MET A C 1
ATOM 5840 O O . MET A 1 747 ? -7.080 -3.462 9.689 1.00 94.88 747 MET A O 1
ATOM 5844 N N . ASN A 1 748 ? -6.585 -5.452 8.753 1.00 93.12 748 ASN A N 1
ATOM 5845 C CA . ASN A 1 748 ? -5.222 -5.115 8.359 1.00 93.12 748 ASN A CA 1
ATOM 5846 C C . ASN A 1 748 ? -5.073 -5.258 6.840 1.00 93.12 748 ASN A C 1
ATOM 5848 O O . ASN A 1 748 ? -5.572 -6.223 6.261 1.00 93.12 748 ASN A O 1
ATOM 5852 N N . GLU A 1 749 ? -4.327 -4.347 6.217 1.00 87.25 749 GLU A N 1
ATOM 5853 C CA . GLU A 1 749 ? -3.963 -4.439 4.797 1.00 87.25 749 GLU A CA 1
ATOM 5854 C C . GLU A 1 749 ? -3.132 -5.690 4.499 1.00 87.25 749 GLU A C 1
ATOM 5856 O O . GLU A 1 749 ? -2.258 -6.070 5.294 1.00 87.25 749 GLU A O 1
ATOM 5861 N N . ARG A 1 750 ? -3.348 -6.284 3.321 1.00 87.00 750 ARG A N 1
ATOM 5862 C CA . ARG A 1 750 ? -2.555 -7.401 2.802 1.00 87.00 750 ARG A CA 1
ATOM 5863 C C . ARG A 1 750 ? -1.920 -7.043 1.461 1.00 87.00 750 ARG A C 1
ATOM 5865 O O . ARG A 1 750 ? -2.610 -6.861 0.471 1.00 87.00 750 ARG A O 1
ATOM 5872 N N . PHE A 1 751 ? -0.593 -7.051 1.376 1.00 76.31 751 PHE A N 1
ATOM 5873 C CA . PHE A 1 751 ? 0.098 -6.744 0.118 1.00 76.31 751 PHE A CA 1
ATOM 5874 C C . PHE A 1 751 ? 0.168 -7.965 -0.819 1.00 76.31 751 PHE A C 1
ATOM 5876 O O . PHE A 1 751 ? 0.640 -9.033 -0.426 1.00 76.31 751 PHE A O 1
ATOM 5883 N N . ASN A 1 752 ? -0.279 -7.812 -2.073 1.00 64.12 752 ASN A N 1
ATOM 5884 C CA . ASN A 1 752 ? -0.197 -8.836 -3.125 1.00 64.12 752 ASN A CA 1
ATOM 5885 C C . ASN A 1 752 ? -0.030 -8.196 -4.521 1.00 64.12 752 ASN A C 1
ATOM 5887 O O . ASN A 1 752 ? -0.438 -7.055 -4.727 1.00 64.12 752 ASN A O 1
ATOM 5891 N N . ALA A 1 753 ? 0.545 -8.936 -5.477 1.00 48.41 753 ALA A N 1
ATOM 5892 C CA . ALA A 1 753 ? 0.689 -8.518 -6.874 1.00 48.41 753 ALA A CA 1
ATOM 5893 C C . ALA A 1 753 ? -0.669 -8.387 -7.594 1.00 48.41 753 ALA A C 1
ATOM 5895 O O . ALA A 1 753 ? -0.848 -7.463 -8.382 1.00 48.41 753 ALA A O 1
ATOM 5896 N N . ASP A 1 754 ? -1.640 -9.250 -7.263 1.00 53.88 754 ASP A N 1
ATOM 5897 C CA . ASP A 1 754 ? -3.070 -9.042 -7.554 1.00 53.88 754 ASP A CA 1
ATOM 5898 C C . ASP A 1 754 ? -3.734 -8.285 -6.387 1.00 53.88 754 ASP A C 1
ATOM 5900 O O . ASP A 1 754 ? -4.459 -8.851 -5.564 1.00 53.88 754 ASP A O 1
ATOM 5904 N N . GLY A 1 755 ? -3.317 -7.028 -6.211 1.00 59.44 755 GLY A N 1
ATOM 5905 C CA . GLY A 1 755 ? -3.652 -6.179 -5.062 1.00 59.44 755 GLY A CA 1
ATOM 5906 C C . GLY A 1 755 ? -4.760 -5.156 -5.335 1.00 59.44 755 GLY A C 1
ATOM 5907 O O . GLY A 1 755 ? -5.349 -5.112 -6.415 1.00 59.44 755 GLY A O 1
ATOM 5908 N N . GLY A 1 756 ? -5.011 -4.274 -4.361 1.00 61.06 756 GLY A N 1
ATOM 5909 C CA . GLY A 1 756 ? -6.114 -3.305 -4.407 1.00 61.06 756 GLY A CA 1
ATOM 5910 C C . GLY A 1 756 ? -6.104 -2.344 -5.599 1.00 61.06 756 GLY A C 1
ATOM 5911 O O . GLY A 1 756 ? -7.167 -1.957 -6.075 1.00 61.06 756 GLY A O 1
ATOM 5912 N N . TYR A 1 757 ? -4.935 -2.023 -6.164 1.00 64.81 757 TYR A N 1
ATOM 5913 C CA . TYR A 1 757 ? -4.840 -1.169 -7.355 1.00 64.81 757 TYR A CA 1
ATOM 5914 C C . TYR A 1 757 ? -5.571 -1.749 -8.571 1.00 64.81 757 TYR A C 1
ATOM 5916 O O . TYR A 1 757 ? -6.233 -1.006 -9.292 1.00 64.81 757 TYR A O 1
ATOM 5924 N N . ILE A 1 758 ? -5.479 -3.064 -8.795 1.00 68.75 758 ILE A N 1
ATOM 5925 C CA . ILE A 1 758 ? -6.154 -3.717 -9.923 1.00 68.75 758 ILE A CA 1
ATOM 5926 C C . ILE A 1 758 ? -7.665 -3.692 -9.698 1.00 68.75 758 ILE A C 1
ATOM 5928 O O . ILE A 1 758 ? -8.402 -3.309 -10.602 1.00 68.75 758 ILE A O 1
ATOM 5932 N N . GLY A 1 759 ? -8.128 -4.001 -8.483 1.00 70.12 759 GLY A N 1
ATOM 5933 C CA . GLY A 1 759 ? -9.551 -3.931 -8.151 1.00 70.12 759 GLY A CA 1
ATOM 5934 C C . GLY A 1 759 ? -10.135 -2.523 -8.270 1.00 70.12 759 GLY A C 1
ATOM 5935 O O . GLY A 1 759 ? -11.231 -2.365 -8.801 1.00 70.12 759 GLY A O 1
ATOM 5936 N N . VAL A 1 760 ? -9.397 -1.488 -7.857 1.00 71.62 760 VAL A N 1
ATOM 5937 C CA . VAL A 1 760 ? -9.813 -0.084 -8.028 1.00 71.62 760 VAL A CA 1
ATOM 5938 C C . VAL A 1 760 ? -9.874 0.300 -9.509 1.00 71.62 760 VAL A C 1
ATOM 5940 O O . VAL A 1 760 ? -10.827 0.956 -9.923 1.00 71.62 760 VAL A O 1
ATOM 5943 N N . ILE A 1 761 ? -8.913 -0.135 -10.331 1.00 70.25 761 ILE A N 1
ATOM 5944 C CA . ILE A 1 761 ? -8.936 0.109 -11.782 1.00 70.25 761 ILE A CA 1
ATOM 5945 C C . ILE A 1 761 ? -10.118 -0.616 -12.437 1.00 70.25 761 ILE A C 1
ATOM 5947 O O . ILE A 1 761 ? -10.854 0.008 -13.196 1.00 70.25 761 ILE A O 1
ATOM 5951 N N . GLU A 1 762 ? -10.348 -1.894 -12.125 1.00 75.88 762 GLU A N 1
ATOM 5952 C CA . GLU A 1 762 ? -11.517 -2.650 -12.598 1.00 75.88 762 GLU A CA 1
ATOM 5953 C C . GLU A 1 762 ? -12.827 -1.932 -12.238 1.00 75.88 762 GLU A C 1
ATOM 5955 O O . GLU A 1 762 ? -13.712 -1.788 -13.085 1.00 75.88 762 GLU A O 1
ATOM 5960 N N . TRP A 1 763 ? -12.914 -1.407 -11.014 1.00 78.38 763 TRP A N 1
ATOM 5961 C CA . TRP A 1 763 ? -14.071 -0.658 -10.535 1.00 78.38 763 TRP A CA 1
ATOM 5962 C C . TRP A 1 763 ? -14.284 0.665 -11.286 1.00 78.38 763 TRP A C 1
ATOM 5964 O O . TRP A 1 763 ? -15.413 0.973 -11.685 1.00 78.38 763 TRP A O 1
ATOM 5974 N N . ILE A 1 764 ? -13.208 1.418 -11.548 1.00 71.31 764 ILE A N 1
ATOM 5975 C CA . ILE A 1 764 ? -13.231 2.643 -12.368 1.00 71.31 764 ILE A CA 1
ATOM 5976 C C . ILE A 1 764 ? -13.659 2.329 -13.810 1.00 71.31 764 ILE A C 1
ATOM 5978 O O . ILE A 1 764 ? -14.453 3.071 -14.387 1.00 71.31 764 ILE A O 1
ATOM 5982 N N . LEU A 1 765 ? -13.194 1.211 -14.375 1.00 73.19 765 LEU A N 1
ATOM 5983 C CA . LEU A 1 765 ? -13.535 0.748 -15.727 1.00 73.19 765 LEU A CA 1
ATOM 5984 C C . LEU A 1 765 ? -14.939 0.121 -15.830 1.00 73.19 765 LEU A C 1
ATOM 5986 O O . LEU A 1 765 ? -15.340 -0.311 -16.909 1.00 73.19 765 LEU A O 1
ATOM 5990 N N . GLY A 1 766 ? -15.707 0.101 -14.734 1.00 75.25 766 GLY A N 1
ATOM 5991 C CA . GLY A 1 766 ? -17.126 -0.263 -14.721 1.00 75.25 766 GLY A CA 1
ATOM 5992 C C . GLY A 1 766 ? -17.447 -1.652 -14.166 1.00 75.25 766 GLY A C 1
ATOM 5993 O O . GLY A 1 766 ? -18.625 -1.984 -14.036 1.00 75.25 766 GLY A O 1
ATOM 5994 N N . LYS A 1 767 ? -16.449 -2.451 -13.775 1.00 80.56 767 LYS A N 1
ATOM 5995 C CA . LYS A 1 767 ? -16.661 -3.753 -13.131 1.00 80.56 767 LYS A CA 1
ATOM 5996 C C . LYS A 1 767 ? -16.829 -3.569 -11.619 1.00 80.56 767 LYS A C 1
ATOM 5998 O O . LYS A 1 767 ? -15.863 -3.460 -10.873 1.00 80.56 767 LYS A O 1
ATOM 6003 N N . ARG A 1 768 ? -18.088 -3.492 -11.176 1.00 84.19 768 ARG A N 1
ATOM 6004 C CA . ARG A 1 768 ? -18.479 -3.126 -9.799 1.00 84.19 768 ARG A CA 1
ATOM 6005 C C . ARG A 1 768 ? -19.115 -4.278 -9.011 1.00 84.19 768 ARG A C 1
ATOM 6007 O O . ARG A 1 768 ? -20.006 -4.053 -8.202 1.00 84.19 768 ARG A O 1
ATOM 6014 N N . ASP A 1 769 ? -18.680 -5.506 -9.274 1.00 83.25 769 ASP A N 1
ATOM 6015 C CA . ASP A 1 769 ? -19.168 -6.737 -8.635 1.00 83.25 769 ASP A CA 1
ATOM 6016 C C . ASP A 1 769 ? -18.479 -7.055 -7.293 1.00 83.25 769 ASP A C 1
ATOM 6018 O O . ASP A 1 769 ? -18.819 -8.038 -6.639 1.00 83.25 769 ASP A O 1
ATOM 6022 N N . ALA A 1 770 ? -17.515 -6.231 -6.879 1.00 86.50 770 ALA A N 1
ATOM 6023 C CA . ALA A 1 770 ? -16.756 -6.381 -5.644 1.00 86.50 770 ALA A CA 1
ATOM 6024 C C . ALA A 1 770 ? -17.066 -5.259 -4.637 1.00 86.50 770 ALA A C 1
ATOM 6026 O O . ALA A 1 770 ? -17.438 -4.146 -5.020 1.00 86.50 770 ALA A O 1
ATOM 6027 N N . VAL A 1 771 ? -16.872 -5.542 -3.345 1.00 88.88 771 VAL A N 1
ATOM 6028 C CA . VAL A 1 771 ? -17.114 -4.598 -2.241 1.00 88.88 771 VAL A CA 1
ATOM 6029 C C . VAL A 1 771 ? -15.795 -4.029 -1.702 1.00 88.88 771 VAL A C 1
ATOM 6031 O O . VAL A 1 771 ? -14.771 -4.712 -1.660 1.00 88.88 771 VAL A O 1
ATOM 6034 N N . TRP A 1 772 ? -15.807 -2.761 -1.295 1.00 89.88 772 TRP A N 1
ATOM 6035 C CA . TRP A 1 772 ? -14.680 -2.122 -0.608 1.00 89.88 772 TRP A CA 1
ATOM 6036 C C . TRP A 1 772 ? -14.489 -2.742 0.779 1.00 89.88 772 TRP A C 1
ATOM 6038 O O . TRP A 1 772 ? -15.477 -3.065 1.442 1.00 89.88 772 TRP A O 1
ATOM 6048 N N . MET A 1 773 ? -13.252 -2.903 1.247 1.00 90.88 773 MET A N 1
ATOM 6049 C CA . MET A 1 773 ? -12.985 -3.656 2.476 1.00 90.88 773 MET A CA 1
ATOM 6050 C C . MET A 1 773 ? -13.579 -2.935 3.688 1.00 90.88 773 MET A C 1
ATOM 6052 O O . MET A 1 773 ? -14.310 -3.551 4.465 1.00 90.88 773 MET A O 1
ATOM 6056 N N . GLY A 1 774 ? -13.383 -1.615 3.791 1.00 92.25 774 GLY A N 1
ATOM 6057 C CA . GLY A 1 774 ? -13.977 -0.798 4.849 1.00 92.25 774 GLY A CA 1
ATOM 6058 C C . GLY A 1 774 ? -15.506 -0.715 4.807 1.00 92.25 774 GLY A C 1
ATOM 6059 O O . GLY A 1 774 ? -16.145 -0.478 5.835 1.00 92.25 774 GLY A O 1
ATOM 6060 N N . PHE A 1 775 ? -16.120 -0.917 3.637 1.00 95.00 775 PHE A N 1
ATOM 6061 C CA . PHE A 1 775 ? -17.581 -0.969 3.511 1.00 95.00 775 PHE A CA 1
ATOM 6062 C C . PHE A 1 775 ? -18.117 -2.339 3.913 1.00 95.00 775 PHE A C 1
ATOM 6064 O O . PHE A 1 775 ? -19.126 -2.412 4.609 1.00 95.00 775 PHE A O 1
ATOM 6071 N N . LEU A 1 776 ? -17.418 -3.419 3.552 1.00 96.00 776 LEU A N 1
ATOM 6072 C CA . LEU A 1 776 ? -17.760 -4.769 3.987 1.00 96.00 776 LEU A CA 1
ATOM 6073 C C . LEU A 1 776 ? -17.727 -4.876 5.514 1.00 96.00 776 LEU A C 1
ATOM 6075 O O . LEU A 1 776 ? -18.693 -5.342 6.113 1.00 96.00 776 LEU A O 1
ATOM 6079 N N . THR A 1 777 ? -16.656 -4.414 6.160 1.00 97.31 777 THR A N 1
ATOM 6080 C CA . THR A 1 777 ? -16.559 -4.418 7.627 1.00 97.31 777 THR A CA 1
ATOM 6081 C C . THR A 1 777 ? -17.684 -3.600 8.259 1.00 97.31 777 THR A C 1
ATOM 6083 O O . THR A 1 777 ? -18.303 -4.070 9.211 1.00 97.31 777 THR A O 1
ATOM 6086 N N . ARG A 1 778 ? -18.026 -2.425 7.706 1.00 97.75 778 ARG A N 1
ATOM 6087 C CA . ARG A 1 778 ? -19.177 -1.629 8.159 1.00 97.75 778 ARG A CA 1
ATOM 6088 C C . ARG A 1 778 ? -20.485 -2.410 8.038 1.00 97.75 778 ARG A C 1
ATOM 6090 O O . ARG A 1 778 ? -21.226 -2.496 9.015 1.00 97.75 778 ARG A O 1
ATOM 6097 N N . SER A 1 779 ? -20.753 -3.019 6.886 1.00 97.62 779 SER A N 1
ATOM 6098 C CA . SER A 1 779 ? -21.951 -3.834 6.676 1.00 97.62 779 SER A CA 1
ATOM 6099 C C . SER A 1 779 ? -22.008 -5.029 7.629 1.00 97.62 779 SER A C 1
ATOM 6101 O O . SER A 1 779 ? -23.076 -5.317 8.164 1.00 97.62 779 SER A O 1
ATOM 6103 N N . VAL A 1 780 ? -20.880 -5.689 7.908 1.00 98.38 780 VAL A N 1
ATOM 6104 C CA . VAL A 1 780 ? -20.794 -6.777 8.897 1.00 98.38 780 VAL A CA 1
ATOM 6105 C C . VAL A 1 780 ? -21.155 -6.275 10.294 1.00 98.38 780 VAL A C 1
ATOM 6107 O O . VAL A 1 780 ? -21.981 -6.893 10.959 1.00 98.38 780 VAL A O 1
ATOM 6110 N N . MET A 1 781 ? -20.604 -5.141 10.736 1.00 98.25 781 MET A N 1
ATOM 6111 C CA . MET A 1 781 ? -20.929 -4.581 12.054 1.00 98.25 781 MET A CA 1
ATOM 6112 C C . MET A 1 781 ? -22.411 -4.192 12.177 1.00 98.25 781 MET A C 1
ATOM 6114 O O . MET A 1 781 ? -23.030 -4.390 13.227 1.00 98.25 781 MET A O 1
ATOM 6118 N N . GLU A 1 782 ? -22.996 -3.666 11.102 1.00 96.88 782 GLU A N 1
ATOM 6119 C CA . GLU A 1 782 ? -24.388 -3.221 11.081 1.00 96.88 782 GLU A CA 1
ATOM 6120 C C . GLU A 1 782 ? -25.383 -4.391 11.011 1.00 96.88 782 GLU A C 1
ATOM 6122 O O . GLU A 1 782 ? -26.402 -4.356 11.697 1.00 96.88 782 GLU A O 1
ATOM 6127 N N . THR A 1 783 ? -25.074 -5.448 10.249 1.00 97.00 783 THR A N 1
ATOM 6128 C CA . THR A 1 783 ? -26.050 -6.500 9.892 1.00 97.00 783 THR A CA 1
ATOM 6129 C C . THR A 1 783 ? -25.789 -7.879 10.494 1.00 97.00 783 THR A C 1
ATOM 6131 O O . THR A 1 783 ? -26.741 -8.632 10.668 1.00 97.00 783 THR A O 1
ATOM 6134 N N . ALA A 1 784 ? -24.545 -8.241 10.828 1.00 97.81 784 ALA A N 1
ATOM 6135 C CA . ALA A 1 784 ? -24.264 -9.558 11.394 1.00 97.81 784 ALA A CA 1
ATOM 6136 C C . ALA A 1 784 ? -24.613 -9.596 12.886 1.00 97.81 784 ALA A C 1
ATOM 6138 O O . ALA A 1 784 ? -24.183 -8.737 13.658 1.00 97.81 784 ALA A O 1
ATOM 6139 N N . ASP A 1 785 ? -25.332 -10.624 13.322 1.00 95.69 785 ASP A N 1
ATOM 6140 C CA . ASP A 1 785 ? -25.811 -10.770 14.701 1.00 95.69 785 ASP A CA 1
ATOM 6141 C C . ASP A 1 785 ? -24.995 -11.769 15.527 1.00 95.69 785 ASP A C 1
ATOM 6143 O O . ASP A 1 785 ? -25.214 -11.922 16.732 1.00 95.69 785 ASP A O 1
ATOM 6147 N N . SER A 1 786 ? -24.030 -12.451 14.913 1.00 97.06 786 SER A N 1
ATOM 6148 C CA . SER A 1 786 ? -23.174 -13.425 15.591 1.00 97.06 786 SER A CA 1
ATOM 6149 C C . SER A 1 786 ? -21.761 -13.457 15.016 1.00 97.06 786 SER A C 1
ATOM 6151 O O . SER A 1 786 ? -21.536 -13.091 13.863 1.00 97.06 786 SER A O 1
ATOM 6153 N N . TYR A 1 787 ? -20.817 -13.966 15.814 1.00 96.62 787 TYR A N 1
ATOM 6154 C CA . TYR A 1 787 ? -19.449 -14.252 15.379 1.00 96.62 787 TYR A CA 1
ATOM 6155 C C . TYR A 1 787 ? -19.415 -15.154 14.131 1.00 96.62 787 TYR A C 1
ATOM 6157 O O . TYR A 1 787 ? -18.688 -14.868 13.184 1.00 96.62 787 TYR A O 1
ATOM 6165 N N . ALA A 1 788 ? -20.238 -16.208 14.094 1.00 97.06 788 ALA A N 1
ATOM 6166 C CA . ALA A 1 788 ? -20.282 -17.147 12.972 1.00 97.06 788 ALA A CA 1
ATOM 6167 C C . ALA A 1 788 ? -20.778 -16.485 11.676 1.00 97.06 788 ALA A C 1
ATOM 6169 O O . ALA A 1 788 ? -20.165 -16.656 10.623 1.00 97.06 788 ALA A O 1
ATOM 6170 N N . GLN A 1 789 ? -21.839 -15.677 11.760 1.00 98.12 789 GLN A N 1
ATOM 6171 C CA . GLN A 1 789 ? -22.352 -14.935 10.608 1.00 98.12 789 GLN A CA 1
ATOM 6172 C C . GLN A 1 789 ? -21.340 -13.892 10.120 1.00 98.12 789 GLN A C 1
ATOM 6174 O O . GLN A 1 789 ? -21.083 -13.805 8.922 1.00 98.12 789 GLN A O 1
ATOM 6179 N N . ALA A 1 790 ? -20.714 -13.149 11.040 1.00 98.25 790 ALA A N 1
ATOM 6180 C CA . ALA A 1 790 ? -19.665 -12.192 10.701 1.00 98.25 790 ALA A CA 1
ATOM 6181 C C . ALA A 1 790 ? -18.505 -12.885 9.973 1.00 98.25 790 ALA A C 1
ATOM 6183 O O . ALA A 1 790 ? -18.084 -12.446 8.905 1.00 98.25 790 ALA A O 1
ATOM 6184 N N . LYS A 1 791 ? -18.044 -14.026 10.492 1.00 97.81 791 LYS A N 1
ATOM 6185 C CA . LYS A 1 791 ? -17.003 -14.849 9.870 1.00 97.81 791 LYS A CA 1
ATOM 6186 C C . LYS A 1 791 ? -17.390 -15.333 8.472 1.00 97.81 791 LYS A C 1
ATOM 6188 O O . LYS A 1 791 ? -16.571 -15.265 7.558 1.00 97.81 791 LYS A O 1
ATOM 6193 N N . GLN A 1 792 ? -18.627 -15.787 8.277 1.00 97.62 792 GLN A N 1
ATOM 6194 C CA . GLN A 1 792 ? -19.119 -16.222 6.967 1.00 97.62 792 GLN A CA 1
ATOM 6195 C C . GLN A 1 792 ? -19.139 -15.067 5.956 1.00 97.62 792 GLN A C 1
ATOM 6197 O O . GLN A 1 792 ? -18.651 -15.214 4.836 1.00 97.62 792 GLN A O 1
ATOM 6202 N N . MET A 1 793 ? -19.644 -13.896 6.348 1.00 98.00 793 MET A N 1
ATOM 6203 C CA . MET A 1 793 ? -19.650 -12.711 5.485 1.00 98.00 793 MET A CA 1
ATOM 6204 C C . MET A 1 793 ? -18.224 -12.285 5.108 1.00 98.00 793 MET A C 1
ATOM 6206 O O . MET A 1 793 ? -17.939 -12.031 3.937 1.00 98.00 793 MET A O 1
ATOM 6210 N N . LEU A 1 794 ? -17.310 -12.270 6.082 1.00 97.75 794 LEU A N 1
ATOM 6211 C CA . LEU A 1 794 ? -15.909 -11.880 5.892 1.00 97.75 794 LEU A CA 1
ATOM 6212 C C . LEU A 1 794 ? -15.089 -12.893 5.085 1.00 97.75 794 LEU A C 1
ATOM 6214 O O . LEU A 1 794 ? -14.053 -12.515 4.549 1.00 97.75 794 LEU A O 1
ATOM 6218 N N . THR A 1 795 ? -15.512 -14.155 4.986 1.00 96.62 795 THR A N 1
ATOM 6219 C CA . THR A 1 795 ? -14.823 -15.197 4.198 1.00 96.62 795 THR A CA 1
ATOM 6220 C C . THR A 1 795 ? -15.318 -15.279 2.758 1.00 96.62 795 THR A C 1
ATOM 6222 O O . THR A 1 795 ? -14.514 -15.525 1.866 1.00 96.62 795 THR A O 1
ATOM 6225 N N . SER A 1 796 ? -16.613 -15.051 2.527 1.00 94.69 796 SER A N 1
ATOM 6226 C CA . SER A 1 796 ? -17.268 -15.322 1.236 1.00 94.69 796 SER A CA 1
ATOM 6227 C C . SER A 1 796 ? -17.488 -14.097 0.348 1.00 94.69 796 SER A C 1
ATOM 6229 O O . SER A 1 796 ? -17.636 -14.238 -0.863 1.00 94.69 796 SER A O 1
ATOM 6231 N N . THR A 1 797 ? -17.519 -12.884 0.911 1.00 95.12 797 THR A N 1
ATOM 6232 C CA . THR A 1 797 ? -17.808 -11.682 0.112 1.00 95.12 797 THR A CA 1
ATOM 6233 C C . THR A 1 797 ? -16.616 -11.326 -0.770 1.00 95.12 797 THR A C 1
ATOM 6235 O O . THR A 1 797 ? -15.508 -11.154 -0.260 1.00 95.12 797 THR A O 1
ATOM 6238 N N . LYS A 1 798 ? -16.850 -11.144 -2.071 1.00 92.81 798 LYS A N 1
ATOM 6239 C CA . LYS A 1 798 ? -15.863 -10.645 -3.036 1.00 92.81 798 LYS A CA 1
ATOM 6240 C C . LYS A 1 798 ? -15.446 -9.197 -2.743 1.00 92.81 798 LYS A C 1
ATOM 6242 O O . LYS A 1 798 ? -16.294 -8.337 -2.502 1.00 92.81 798 LYS A O 1
ATOM 6247 N N . MET A 1 799 ? -14.147 -8.916 -2.804 1.00 90.56 799 MET A N 1
ATOM 6248 C CA . MET A 1 799 ? -13.545 -7.637 -2.420 1.00 90.56 799 MET A CA 1
ATOM 6249 C C . MET A 1 799 ? -12.690 -7.018 -3.530 1.00 90.56 799 MET A C 1
ATOM 6251 O O . MET A 1 799 ? -12.145 -7.715 -4.386 1.00 90.56 799 MET A O 1
ATOM 6255 N N . LEU A 1 800 ? -12.551 -5.689 -3.511 1.00 85.88 800 LEU A N 1
ATOM 6256 C CA . LEU A 1 800 ? -11.660 -4.977 -4.440 1.00 85.88 800 LEU A CA 1
ATOM 6257 C C . LEU A 1 800 ? -10.182 -5.238 -4.130 1.00 85.88 800 LEU A C 1
ATOM 6259 O O . LEU A 1 800 ? -9.352 -5.237 -5.035 1.00 85.88 800 LEU A O 1
ATOM 6263 N N . ALA A 1 801 ? -9.858 -5.459 -2.861 1.00 85.62 801 ALA A N 1
ATOM 6264 C CA . ALA A 1 801 ? -8.498 -5.598 -2.382 1.00 85.62 801 ALA A CA 1
ATOM 6265 C C . ALA A 1 801 ? -8.394 -6.761 -1.380 1.00 85.62 801 ALA A C 1
ATOM 6267 O O . ALA A 1 801 ? -9.376 -7.086 -0.707 1.00 85.62 801 ALA A O 1
ATOM 6268 N N . PRO A 1 802 ? -7.235 -7.433 -1.311 1.00 89.12 802 PRO A N 1
ATOM 6269 C CA . PRO A 1 802 ? -6.961 -8.445 -0.295 1.00 89.12 802 PRO A CA 1
ATOM 6270 C C . PRO A 1 802 ? -6.808 -7.824 1.104 1.00 89.12 802 PRO A C 1
ATOM 6272 O O . PRO A 1 802 ? -6.278 -6.728 1.251 1.00 89.12 802 PRO A O 1
ATOM 6275 N N . ALA A 1 803 ? -7.185 -8.568 2.146 1.00 92.62 803 ALA A N 1
ATOM 6276 C CA . ALA A 1 803 ? -7.137 -8.103 3.536 1.00 92.62 803 ALA A CA 1
ATOM 6277 C C . ALA A 1 803 ? -6.825 -9.237 4.519 1.00 92.62 803 ALA A C 1
ATOM 6279 O O . ALA A 1 803 ? -6.961 -10.421 4.195 1.00 92.62 803 ALA A O 1
ATOM 6280 N N . TYR A 1 804 ? -6.488 -8.870 5.755 1.00 96.06 804 TYR A N 1
ATOM 6281 C CA . TYR A 1 804 ? -6.658 -9.741 6.914 1.00 96.06 804 TYR A CA 1
ATOM 6282 C C . TYR A 1 804 ? -7.789 -9.208 7.788 1.00 96.06 804 TYR A C 1
ATOM 6284 O O . TYR A 1 804 ? -7.756 -8.050 8.209 1.00 96.06 804 TYR A O 1
ATOM 6292 N N . PHE A 1 805 ? -8.746 -10.067 8.122 1.00 98.12 805 PHE A N 1
ATOM 6293 C CA . PHE A 1 805 ? -9.760 -9.762 9.127 1.00 98.12 805 PHE A CA 1
ATOM 6294 C C . PHE A 1 805 ? -9.448 -10.514 10.408 1.00 98.12 805 PHE A C 1
ATOM 6296 O O . PHE A 1 805 ? -9.373 -11.741 10.415 1.00 98.12 805 PHE A O 1
ATOM 6303 N N . ILE A 1 806 ? -9.275 -9.780 11.499 1.00 98.31 806 ILE A N 1
ATOM 6304 C CA . ILE A 1 806 ? -9.101 -10.352 12.825 1.00 98.31 806 ILE A CA 1
ATOM 6305 C C . ILE A 1 806 ? -10.453 -10.232 13.511 1.00 98.31 806 ILE A C 1
ATOM 6307 O O . ILE A 1 806 ? -11.007 -9.137 13.609 1.00 98.31 806 ILE A O 1
ATOM 6311 N N . LEU A 1 807 ? -11.006 -11.363 13.935 1.00 98.31 807 LEU A N 1
ATOM 6312 C CA . LEU A 1 807 ? -12.355 -11.457 14.477 1.00 98.31 807 LEU A CA 1
ATOM 6313 C C . LEU A 1 807 ? -12.301 -12.147 15.840 1.00 98.31 807 LEU A C 1
ATOM 6315 O O . LEU A 1 807 ? -11.794 -13.265 15.945 1.00 98.31 807 LEU A O 1
ATOM 6319 N N . GLY A 1 808 ? -12.844 -11.494 16.868 1.00 96.81 808 GLY A N 1
ATOM 6320 C CA . GLY A 1 808 ? -13.008 -12.048 18.216 1.00 96.81 808 GLY A CA 1
ATOM 6321 C C . GLY A 1 808 ? -14.485 -12.123 18.596 1.00 96.81 808 GLY A C 1
ATOM 6322 O O . GLY A 1 808 ? -15.218 -11.176 18.346 1.00 96.81 808 GLY A O 1
ATOM 6323 N N . GLY A 1 809 ? -14.942 -13.228 19.169 1.00 95.00 809 GLY A N 1
ATOM 6324 C CA . GLY A 1 809 ? -16.320 -13.455 19.601 1.00 95.00 809 GLY A CA 1
ATOM 6325 C C . GLY A 1 809 ? -16.528 -13.199 21.092 1.00 95.00 809 GLY A C 1
ATOM 6326 O O . GLY A 1 809 ? -15.730 -12.522 21.737 1.00 95.00 809 GLY A O 1
ATOM 6327 N N . ASN A 1 810 ? -17.626 -13.728 21.628 1.00 91.44 810 ASN A N 1
ATOM 6328 C CA . ASN A 1 810 ? -18.040 -13.553 23.026 1.00 91.44 810 ASN A CA 1
ATOM 6329 C C . ASN A 1 810 ? -17.886 -14.826 23.879 1.00 91.44 810 ASN A C 1
ATOM 6331 O O . ASN A 1 810 ? -18.204 -14.807 25.064 1.00 91.44 810 ASN A O 1
ATOM 6335 N N . SER A 1 811 ? -17.454 -15.927 23.265 1.00 90.81 811 SER A N 1
ATOM 6336 C CA . SER A 1 811 ? -17.294 -17.234 23.902 1.00 90.81 811 SER A C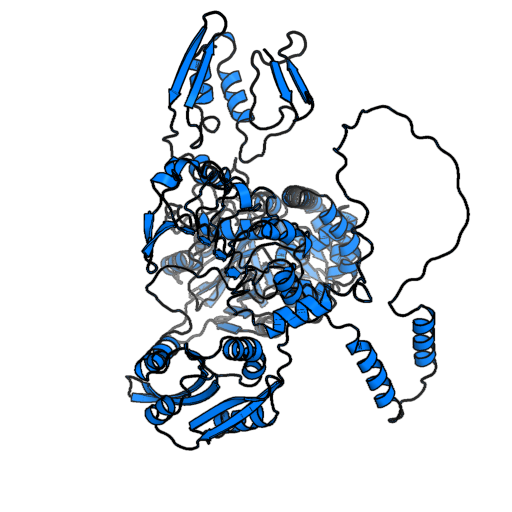A 1
ATOM 6337 C C . SER A 1 811 ? -15.847 -17.700 23.787 1.00 90.81 811 SER A C 1
ATOM 6339 O O . SER A 1 811 ? -15.132 -17.263 22.882 1.00 90.81 811 SER A O 1
ATOM 6341 N N . THR A 1 812 ? -15.431 -18.617 24.661 1.00 88.88 812 THR A N 1
ATOM 6342 C CA . THR A 1 812 ? -14.091 -19.220 24.616 1.00 88.88 812 THR A CA 1
ATOM 6343 C C . THR A 1 812 ? -13.767 -19.738 23.215 1.00 88.88 812 THR A C 1
ATOM 6345 O O . THR A 1 812 ? -14.656 -20.159 22.469 1.00 88.88 812 THR A O 1
ATOM 6348 N N . MET A 1 813 ? -12.494 -19.670 22.822 1.00 85.69 813 MET A N 1
ATOM 6349 C CA . MET A 1 813 ? -12.008 -20.105 21.504 1.00 85.69 813 MET A CA 1
ATOM 6350 C C . MET A 1 813 ? -12.531 -19.330 20.279 1.00 85.69 813 MET A C 1
ATOM 6352 O O . MET A 1 813 ? -12.015 -19.539 19.183 1.00 85.69 813 MET A O 1
ATOM 6356 N N . GLN A 1 814 ? -13.483 -18.397 20.411 1.00 91.94 814 GLN A N 1
ATOM 6357 C CA . GLN A 1 814 ? -13.962 -17.593 19.279 1.00 91.94 814 GLN A CA 1
ATOM 6358 C C . GLN A 1 814 ? -12.965 -16.486 18.915 1.00 91.94 814 GLN A C 1
ATOM 6360 O O . GLN A 1 814 ? -13.197 -15.307 19.146 1.00 91.94 814 GLN A O 1
ATOM 6365 N N . GLY A 1 815 ? -11.834 -16.847 18.322 1.00 93.25 815 GLY A N 1
ATOM 6366 C CA . GLY A 1 815 ? -10.862 -15.902 17.783 1.00 93.25 815 GLY A CA 1
ATOM 6367 C C . GLY A 1 815 ? -10.231 -16.467 16.522 1.00 93.25 815 GLY A C 1
ATOM 6368 O O . GLY A 1 815 ? -9.752 -17.600 16.532 1.00 93.25 815 GLY A O 1
ATOM 6369 N N . CYS A 1 816 ? -10.232 -15.697 15.436 1.00 95.25 816 CYS A N 1
ATOM 6370 C CA . CYS A 1 816 ? -9.584 -16.117 14.197 1.00 95.25 816 CYS A CA 1
ATOM 6371 C C . CYS A 1 816 ? -8.964 -14.955 13.420 1.00 95.25 816 CYS A C 1
ATOM 6373 O O . CYS A 1 816 ? -9.396 -13.805 13.536 1.00 95.25 816 CYS A O 1
ATOM 6375 N N . ILE A 1 817 ? -7.993 -15.291 12.574 1.00 97.25 817 ILE A N 1
ATOM 6376 C CA . ILE A 1 817 ? -7.470 -14.428 11.515 1.00 97.25 817 ILE A CA 1
ATOM 6377 C C . ILE A 1 817 ? -7.908 -15.019 10.175 1.00 97.25 817 ILE A C 1
ATOM 6379 O O . ILE A 1 817 ? -7.560 -16.148 9.842 1.00 97.25 817 ILE A O 1
ATOM 6383 N N . ILE A 1 818 ? -8.667 -14.252 9.401 1.00 97.50 818 ILE A N 1
ATOM 6384 C CA . ILE A 1 818 ? -9.118 -14.620 8.059 1.00 97.50 818 ILE A CA 1
ATOM 6385 C C . ILE A 1 818 ? -8.187 -13.935 7.062 1.00 97.50 818 ILE A C 1
ATOM 6387 O O . ILE A 1 818 ? -8.200 -12.709 6.942 1.00 97.50 818 ILE A O 1
ATOM 6391 N N . THR A 1 819 ? -7.391 -14.718 6.340 1.00 96.19 819 THR A N 1
ATOM 6392 C CA . THR A 1 819 ? -6.512 -14.226 5.275 1.00 96.19 819 THR A CA 1
ATOM 6393 C C . THR A 1 819 ? -7.258 -14.275 3.947 1.00 96.19 819 THR A C 1
ATOM 6395 O O . THR A 1 819 ? -7.628 -15.352 3.480 1.00 96.19 819 THR A O 1
ATOM 6398 N N . ARG A 1 820 ? -7.495 -13.116 3.325 1.00 93.75 820 ARG A N 1
ATOM 6399 C CA . ARG A 1 820 ? -8.318 -12.990 2.115 1.00 93.75 820 ARG A CA 1
ATOM 6400 C C . ARG A 1 820 ? -7.506 -12.626 0.876 1.00 93.75 820 ARG A C 1
ATOM 6402 O O . ARG A 1 820 ? -6.647 -11.741 0.910 1.00 93.75 820 ARG A O 1
ATOM 6409 N N . SER A 1 821 ? -7.834 -13.267 -0.243 1.00 90.00 821 SER A N 1
ATOM 6410 C CA . SER A 1 821 ? -7.637 -12.690 -1.575 1.00 90.00 821 SER A CA 1
ATOM 6411 C C . SER A 1 821 ? -8.854 -11.822 -1.937 1.00 90.00 821 SER A C 1
ATOM 6413 O O . SER A 1 821 ? -9.742 -11.608 -1.109 1.00 90.00 821 SER A O 1
ATOM 6415 N N . ARG A 1 822 ? -8.902 -11.302 -3.167 1.00 87.44 822 ARG A N 1
ATOM 6416 C CA . ARG A 1 822 ? -10.072 -10.568 -3.674 1.00 87.44 822 ARG A CA 1
ATOM 6417 C C . ARG A 1 822 ? -11.317 -11.460 -3.739 1.00 87.44 822 ARG A C 1
ATOM 6419 O O . ARG A 1 822 ? -12.405 -11.012 -3.393 1.00 87.44 822 ARG A O 1
ATOM 6426 N N . ASP A 1 823 ? -11.149 -12.722 -4.119 1.00 88.12 823 ASP A N 1
ATOM 6427 C CA . ASP A 1 823 ? -12.268 -13.633 -4.379 1.00 88.12 823 ASP A CA 1
ATOM 6428 C C . ASP A 1 823 ? -12.493 -14.648 -3.248 1.00 88.12 823 ASP A C 1
ATOM 6430 O O . ASP A 1 823 ? -13.635 -14.920 -2.898 1.00 88.12 823 ASP A O 1
ATOM 6434 N N . ASP A 1 824 ? -11.434 -15.111 -2.577 1.00 88.31 824 ASP A N 1
ATOM 6435 C CA . ASP A 1 824 ? -11.495 -16.279 -1.690 1.00 88.31 824 ASP A CA 1
ATOM 6436 C C . ASP A 1 824 ? -10.890 -16.021 -0.304 1.00 88.31 824 ASP A C 1
ATOM 6438 O O . ASP A 1 824 ? -10.082 -15.107 -0.090 1.00 88.31 824 ASP A O 1
ATOM 6442 N N . ALA A 1 825 ? -11.267 -16.856 0.664 1.00 92.31 825 ALA A N 1
ATOM 6443 C CA . ALA A 1 825 ? -10.512 -17.021 1.899 1.00 92.31 825 ALA A CA 1
ATOM 6444 C C . ALA A 1 825 ? -9.365 -18.003 1.658 1.00 92.31 825 ALA A C 1
ATOM 6446 O O . ALA A 1 825 ? -9.588 -19.188 1.433 1.00 92.31 825 ALA A O 1
ATOM 6447 N N . ILE A 1 826 ? -8.136 -17.487 1.693 1.00 92.06 826 ILE A N 1
ATOM 6448 C CA . ILE A 1 826 ? -6.918 -18.280 1.495 1.00 92.06 826 ILE A CA 1
ATOM 6449 C C . ILE A 1 826 ? -6.679 -19.172 2.711 1.00 92.06 826 ILE A C 1
ATOM 6451 O O . ILE A 1 826 ? -6.275 -20.321 2.570 1.00 92.06 826 ILE A O 1
ATOM 6455 N N . ASP A 1 827 ? -6.909 -18.621 3.901 1.00 93.62 827 ASP A N 1
ATOM 6456 C CA . ASP A 1 827 ? -6.727 -19.322 5.161 1.00 93.62 827 ASP A CA 1
ATOM 6457 C C . ASP A 1 827 ? -7.616 -18.714 6.251 1.00 93.62 827 ASP A C 1
ATOM 6459 O O . ASP A 1 827 ? -7.883 -17.506 6.261 1.00 93.62 827 ASP A O 1
ATOM 6463 N N . VAL A 1 828 ? -8.056 -19.560 7.180 1.00 93.75 828 VAL A N 1
ATOM 6464 C CA . VAL A 1 828 ? -8.785 -19.160 8.382 1.00 93.75 828 VAL A CA 1
ATOM 6465 C C . VAL A 1 828 ? -8.052 -19.752 9.578 1.00 93.75 828 VAL A C 1
ATOM 6467 O O . VAL A 1 828 ? -8.278 -20.895 9.971 1.00 93.75 828 VAL A O 1
ATOM 6470 N N . TRP A 1 829 ? -7.165 -18.955 10.167 1.00 91.75 829 TRP A N 1
ATOM 6471 C CA . TRP A 1 829 ? -6.373 -19.371 11.313 1.00 91.75 829 TRP A CA 1
ATOM 6472 C C . TRP A 1 829 ? -7.175 -19.180 12.596 1.00 91.75 829 TRP A C 1
ATOM 6474 O O . TRP A 1 829 ? -7.339 -18.064 13.093 1.00 91.75 829 TRP A O 1
ATOM 6484 N N . GLU A 1 830 ? -7.718 -20.280 13.107 1.00 89.88 830 GLU A N 1
ATOM 6485 C CA . GLU A 1 830 ? -8.524 -20.308 14.325 1.00 89.88 830 GLU A CA 1
ATOM 6486 C C . GLU A 1 830 ? -7.695 -20.633 15.564 1.00 89.88 830 GLU A C 1
ATOM 6488 O O . GLU A 1 830 ? -6.675 -21.331 15.524 1.00 89.88 830 GLU A O 1
ATOM 6493 N N . ARG A 1 831 ? -8.204 -20.187 16.709 1.00 81.56 831 ARG A N 1
ATOM 6494 C CA . ARG A 1 831 ? -7.835 -20.770 17.994 1.00 81.56 831 ARG A CA 1
ATOM 6495 C C . ARG A 1 831 ? -8.498 -22.147 18.105 1.00 81.56 831 ARG A C 1
ATOM 6497 O O . ARG A 1 831 ? -9.716 -22.242 18.024 1.00 81.56 831 ARG A O 1
ATOM 6504 N N . SER A 1 832 ? -7.718 -23.203 18.328 1.00 63.88 832 SER A N 1
ATOM 6505 C CA . SER A 1 832 ? -8.226 -24.570 18.536 1.00 63.88 832 SER A CA 1
ATOM 6506 C C . SER A 1 832 ? -7.829 -25.109 19.910 1.00 63.88 832 SER A C 1
ATOM 6508 O O . SER A 1 832 ? -6.817 -24.704 20.471 1.00 63.88 832 SER A O 1
ATOM 6510 N N . ALA A 1 833 ? -8.646 -26.003 20.473 1.00 51.62 833 ALA A N 1
ATOM 6511 C CA . ALA A 1 833 ? -8.386 -26.656 21.757 1.00 51.62 833 ALA A CA 1
ATOM 6512 C C . ALA A 1 833 ? -7.318 -27.769 21.655 1.00 51.62 833 ALA A C 1
ATOM 6514 O O . ALA A 1 833 ? -6.945 -28.369 22.661 1.00 51.62 833 ALA A O 1
ATOM 6515 N N . ALA A 1 834 ? -6.839 -28.073 20.442 1.00 50.34 834 ALA A N 1
ATOM 6516 C CA . ALA A 1 834 ? -5.773 -29.040 20.209 1.00 50.34 834 ALA A CA 1
ATOM 6517 C C . ALA A 1 834 ? -4.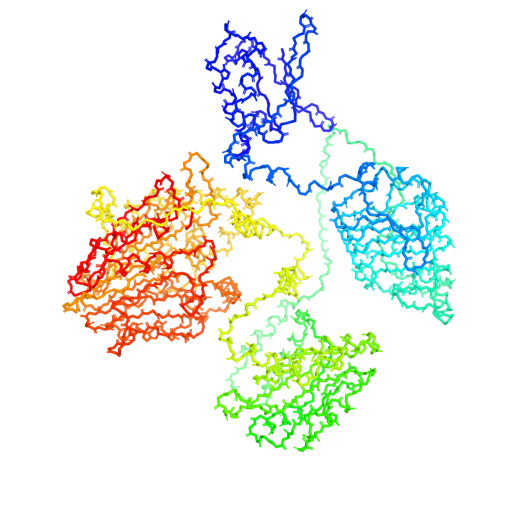428 -28.556 20.784 1.00 50.34 834 ALA A C 1
ATOM 6519 O O . ALA A 1 834 ? -4.131 -27.363 20.775 1.00 50.34 834 ALA A O 1
ATOM 6520 N N . ALA A 1 835 ? -3.583 -29.502 21.211 1.00 43.50 835 ALA A N 1
ATOM 6521 C CA . ALA A 1 835 ? -2.342 -29.295 21.974 1.00 43.50 835 ALA A CA 1
ATOM 6522 C C . ALA A 1 835 ? -1.282 -28.344 21.357 1.00 43.50 835 ALA A C 1
ATOM 6524 O O . ALA A 1 835 ? -0.298 -28.030 22.020 1.00 43.50 835 ALA A O 1
ATOM 6525 N N . ASN A 1 836 ? -1.483 -27.870 20.122 1.00 52.44 836 ASN A N 1
ATOM 6526 C CA . ASN A 1 836 ? -0.537 -27.049 19.360 1.00 52.44 836 ASN A CA 1
ATOM 6527 C C . ASN A 1 836 ? -0.971 -25.582 19.148 1.00 52.44 836 ASN A C 1
ATOM 6529 O O . ASN A 1 836 ? -0.260 -24.850 18.460 1.00 52.44 836 ASN A O 1
ATOM 6533 N N . HIS A 1 837 ? -2.109 -25.127 19.689 1.00 58.44 837 HIS A N 1
ATOM 6534 C CA . HIS A 1 837 ? -2.607 -23.763 19.441 1.00 58.44 837 HIS A CA 1
ATOM 6535 C C . HIS A 1 837 ? -2.396 -22.799 20.618 1.00 58.44 837 HIS A C 1
ATOM 6537 O O . HIS A 1 837 ? -2.508 -23.154 21.789 1.00 58.44 837 HIS A O 1
ATOM 6543 N N . THR A 1 838 ? -2.077 -21.547 20.281 1.00 74.56 838 THR A N 1
ATOM 6544 C CA . THR A 1 838 ? -1.697 -20.481 21.213 1.00 74.56 838 THR A CA 1
ATOM 6545 C C . THR A 1 838 ? -2.912 -19.761 21.801 1.00 74.56 838 THR A C 1
ATOM 6547 O O . THR A 1 838 ? -3.911 -19.525 21.126 1.00 74.56 838 THR A O 1
ATOM 6550 N N . TRP A 1 839 ? -2.803 -19.317 23.056 1.00 89.00 839 TRP A N 1
ATOM 6551 C CA . TRP A 1 839 ? -3.827 -18.535 23.771 1.00 89.00 839 TRP A CA 1
ATOM 6552 C C . TRP A 1 839 ? -4.037 -17.112 23.217 1.00 89.00 839 TRP A C 1
ATOM 6554 O O . TRP A 1 839 ? -4.823 -16.333 23.763 1.00 89.00 839 TRP A O 1
ATOM 6564 N N . TYR A 1 840 ? -3.353 -16.761 22.130 1.00 93.69 840 TYR A N 1
ATOM 6565 C CA . TYR A 1 840 ? -3.524 -15.528 21.378 1.00 93.69 840 TYR A CA 1
ATOM 6566 C C . TYR A 1 840 ? -3.176 -15.744 19.902 1.00 93.69 840 TYR A C 1
ATOM 6568 O O . TYR A 1 840 ? -2.423 -16.656 19.560 1.00 93.69 840 TYR A O 1
ATOM 6576 N N . LEU A 1 841 ? -3.682 -14.862 19.045 1.00 95.19 841 LEU A N 1
ATOM 6577 C CA . LEU A 1 841 ? -3.290 -14.722 17.648 1.00 95.19 841 LEU A CA 1
ATOM 6578 C C . LEU A 1 841 ? -2.833 -13.279 17.408 1.00 95.19 841 LEU A C 1
ATOM 6580 O O . LEU A 1 841 ? -3.494 -12.343 17.862 1.00 95.19 841 LEU A O 1
ATOM 6584 N N . LEU A 1 842 ? -1.718 -13.101 16.696 1.00 95.81 842 LEU A N 1
ATOM 6585 C CA . LEU A 1 842 ? -1.161 -11.792 16.344 1.00 95.81 842 LEU A CA 1
ATOM 6586 C C . LEU A 1 842 ? -0.972 -11.704 14.832 1.00 95.81 842 LEU A C 1
ATOM 6588 O O . LEU A 1 842 ? -0.236 -12.497 14.241 1.00 95.81 842 LEU A O 1
ATOM 6592 N N . GLN A 1 843 ? -1.598 -10.702 14.218 1.00 96.81 843 GLN A N 1
ATOM 6593 C CA . GLN A 1 843 ? -1.506 -10.445 12.786 1.00 96.81 843 GLN A CA 1
ATOM 6594 C C . GLN A 1 843 ? -0.982 -9.040 12.511 1.00 96.81 843 GLN A C 1
ATOM 6596 O O . GLN A 1 843 ? -1.465 -8.066 13.088 1.00 96.81 843 GLN A O 1
ATOM 6601 N N . THR A 1 844 ? -0.023 -8.943 11.589 1.00 94.56 844 THR A N 1
ATOM 6602 C CA . THR A 1 844 ? 0.448 -7.668 11.036 1.00 94.56 844 THR A CA 1
ATOM 6603 C C . THR A 1 844 ? -0.029 -7.520 9.589 1.00 94.56 844 THR A C 1
ATOM 6605 O O . THR A 1 844 ? -1.237 -7.564 9.360 1.00 94.56 844 THR A O 1
ATOM 6608 N N . ASN A 1 845 ? 0.870 -7.394 8.611 1.00 91.50 845 ASN A N 1
ATOM 6609 C CA . ASN A 1 845 ? 0.539 -7.190 7.194 1.00 91.50 845 ASN A CA 1
ATOM 6610 C C . ASN A 1 845 ? 1.082 -8.291 6.263 1.00 91.50 845 ASN A C 1
ATOM 6612 O O . ASN A 1 845 ? 0.948 -8.200 5.042 1.00 91.50 845 ASN A O 1
ATOM 6616 N N . TYR A 1 846 ? 1.661 -9.355 6.819 1.00 88.25 846 TYR A N 1
ATOM 6617 C CA . TYR A 1 846 ? 2.257 -10.461 6.057 1.00 88.25 846 TYR A CA 1
ATOM 6618 C C . TYR A 1 846 ? 1.503 -11.766 6.306 1.00 88.25 846 TYR A C 1
ATOM 6620 O O . TYR A 1 846 ? 0.878 -11.918 7.352 1.00 88.25 846 TYR A O 1
ATOM 6628 N N . ASP A 1 847 ? 1.540 -12.722 5.379 1.00 89.19 847 ASP A N 1
ATOM 6629 C CA . ASP A 1 847 ? 0.896 -14.025 5.596 1.00 89.19 847 ASP A CA 1
ATOM 6630 C C . ASP A 1 847 ? 1.558 -14.717 6.800 1.00 89.19 847 ASP A C 1
ATOM 6632 O O . ASP A 1 847 ? 2.771 -14.593 6.989 1.00 89.19 847 ASP A O 1
ATOM 6636 N N . HIS A 1 848 ? 0.800 -15.403 7.659 1.00 87.19 848 HIS A N 1
ATOM 6637 C CA . HIS A 1 848 ? 1.362 -15.973 8.899 1.00 87.19 848 HIS A CA 1
ATOM 6638 C C . HIS A 1 848 ? 2.320 -17.147 8.657 1.00 87.19 848 HIS A C 1
ATOM 6640 O O . HIS A 1 848 ? 3.301 -17.281 9.383 1.00 87.19 848 HIS A O 1
ATOM 6646 N N . TRP A 1 849 ? 2.123 -17.892 7.567 1.00 88.25 849 TRP A N 1
ATOM 6647 C CA . TRP A 1 849 ? 3.014 -18.965 7.108 1.00 88.25 849 TRP A CA 1
ATOM 6648 C C . TRP A 1 849 ? 4.247 -18.471 6.336 1.00 88.25 849 TRP A C 1
ATOM 6650 O O . TRP A 1 849 ? 5.071 -19.276 5.909 1.00 88.25 849 TRP A O 1
ATOM 6660 N N . LYS A 1 850 ? 4.394 -17.155 6.129 1.00 86.06 850 LYS A N 1
ATOM 6661 C CA . LYS A 1 850 ? 5.569 -16.551 5.487 1.00 86.06 850 LYS A CA 1
ATOM 6662 C C . LYS A 1 850 ? 6.362 -15.733 6.504 1.00 86.06 850 LYS A C 1
ATOM 6664 O O . LYS A 1 850 ? 5.771 -15.119 7.398 1.00 86.06 850 LYS A O 1
ATOM 6669 N N . PRO A 1 851 ? 7.696 -15.648 6.357 1.00 78.00 851 PRO A N 1
ATOM 6670 C CA . PRO A 1 851 ? 8.460 -14.727 7.176 1.00 78.00 851 PRO A CA 1
ATOM 6671 C C . PRO A 1 85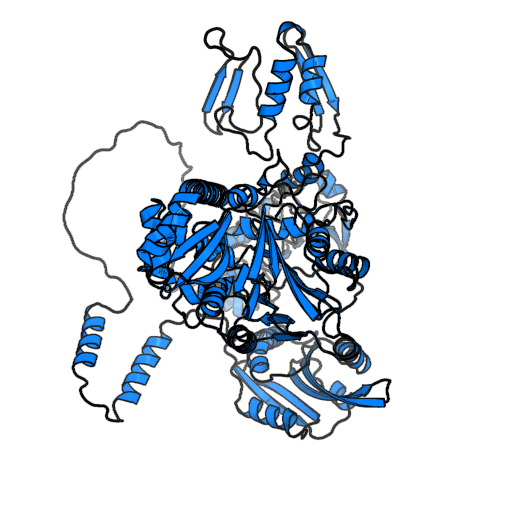1 ? 8.074 -13.280 6.813 1.00 78.00 851 PRO A C 1
ATOM 6673 O O . PRO A 1 851 ? 7.799 -13.003 5.634 1.00 78.00 851 PRO A O 1
ATOM 6676 N N . PRO A 1 852 ? 8.043 -12.372 7.804 1.00 77.25 852 PRO A N 1
ATOM 6677 C CA . PRO A 1 852 ? 7.749 -10.960 7.585 1.00 77.25 852 PRO A CA 1
ATOM 6678 C C . PRO A 1 852 ? 8.800 -10.314 6.675 1.00 77.25 852 PRO A C 1
ATOM 6680 O O . PRO A 1 852 ? 9.893 -10.851 6.464 1.00 77.25 852 PRO A O 1
ATOM 6683 N N . PHE A 1 853 ? 8.467 -9.156 6.106 1.00 76.38 853 PHE A N 1
ATOM 6684 C CA . PHE A 1 853 ? 9.439 -8.384 5.340 1.00 76.38 853 PHE A CA 1
ATOM 6685 C C . PHE A 1 853 ? 10.568 -7.911 6.260 1.00 76.38 853 PHE A C 1
ATOM 6687 O O . PHE A 1 853 ? 10.312 -7.403 7.344 1.00 76.38 853 PHE A O 1
ATOM 6694 N N . VAL A 1 854 ? 11.820 -8.056 5.818 1.00 70.88 854 VAL A N 1
ATOM 6695 C CA . VAL A 1 854 ? 13.016 -7.889 6.669 1.00 70.88 854 VAL A CA 1
ATOM 6696 C C . VAL A 1 854 ? 13.087 -6.516 7.353 1.00 70.88 854 VAL A C 1
ATOM 6698 O O . VAL A 1 854 ? 13.658 -6.400 8.433 1.00 70.88 854 VAL A O 1
ATOM 6701 N N . LEU A 1 855 ? 12.502 -5.480 6.748 1.00 67.38 855 LEU A N 1
ATOM 6702 C CA . LEU A 1 855 ? 12.507 -4.119 7.294 1.00 67.38 855 LEU A CA 1
ATOM 6703 C C . LEU A 1 855 ? 11.325 -3.805 8.194 1.00 67.38 855 LEU A C 1
ATOM 6705 O O . LEU A 1 855 ? 11.430 -2.901 9.013 1.00 67.38 855 LEU A O 1
ATOM 6709 N N . ASP A 1 856 ? 10.228 -4.536 8.050 1.00 82.50 856 ASP A N 1
ATOM 6710 C CA . ASP A 1 856 ? 9.007 -4.364 8.826 1.00 82.50 856 ASP A CA 1
ATOM 6711 C C . ASP A 1 856 ? 8.657 -5.706 9.477 1.00 82.50 856 ASP A C 1
ATOM 6713 O O . ASP A 1 856 ? 7.734 -6.422 9.079 1.00 82.50 856 ASP A O 1
ATOM 6717 N N . ASP A 1 857 ? 9.448 -6.064 10.489 1.00 88.25 857 ASP A N 1
ATOM 6718 C CA . ASP A 1 857 ? 9.143 -7.189 11.362 1.00 88.25 857 ASP A CA 1
ATOM 6719 C C . ASP A 1 857 ? 8.596 -6.703 12.707 1.00 88.25 857 ASP A C 1
ATOM 6721 O O . ASP A 1 857 ? 9.303 -6.616 13.710 1.00 88.25 857 ASP A O 1
ATOM 6725 N N . ARG A 1 858 ? 7.293 -6.413 12.727 1.00 92.38 858 ARG A N 1
ATOM 6726 C CA . ARG A 1 858 ? 6.516 -6.182 13.957 1.00 92.38 858 ARG A CA 1
ATOM 6727 C C . ARG A 1 858 ? 5.972 -7.475 14.574 1.00 92.38 858 ARG A C 1
ATOM 6729 O O . ARG A 1 858 ? 5.653 -7.511 15.763 1.00 92.38 858 ARG A O 1
ATOM 6736 N N . ARG A 1 859 ? 5.892 -8.562 13.796 1.00 92.25 859 ARG A N 1
ATOM 6737 C CA . ARG A 1 859 ? 5.301 -9.838 14.233 1.00 92.25 859 ARG A CA 1
ATOM 6738 C C . ARG A 1 859 ? 6.191 -10.554 15.242 1.00 92.25 859 ARG A C 1
ATOM 6740 O O . ARG A 1 859 ? 5.712 -10.924 16.311 1.00 92.25 859 ARG A O 1
ATOM 6747 N N . THR A 1 860 ? 7.461 -10.769 14.914 1.00 90.88 860 THR A N 1
ATOM 6748 C CA . THR A 1 860 ? 8.424 -11.456 15.784 1.00 90.88 860 THR A CA 1
ATOM 6749 C C . THR A 1 860 ? 8.570 -10.770 17.146 1.00 90.88 860 THR A C 1
ATOM 6751 O O . THR A 1 860 ? 8.401 -11.449 18.165 1.00 90.88 860 THR A O 1
ATOM 6754 N N . PRO A 1 861 ? 8.813 -9.445 17.226 1.00 91.69 861 PRO A N 1
ATOM 6755 C CA . PRO A 1 861 ? 8.910 -8.757 18.510 1.00 91.69 861 PRO A CA 1
ATOM 6756 C C . PRO A 1 861 ? 7.581 -8.750 19.276 1.00 91.69 861 PRO A C 1
ATOM 6758 O O . PRO A 1 861 ? 7.584 -8.988 20.483 1.00 91.69 861 PRO A O 1
ATOM 6761 N N . GLY A 1 862 ? 6.445 -8.568 18.592 1.00 93.81 862 GLY A N 1
ATOM 6762 C CA . GLY A 1 862 ? 5.121 -8.653 19.210 1.00 93.81 862 GLY A CA 1
ATOM 6763 C C . GLY A 1 862 ? 4.854 -10.024 19.839 1.00 93.81 862 GLY A C 1
ATOM 6764 O O . GLY A 1 862 ? 4.472 -10.101 21.005 1.00 93.81 862 GLY A O 1
ATOM 6765 N N . ASN A 1 863 ? 5.147 -11.109 19.114 1.00 93.56 863 ASN A N 1
ATOM 6766 C CA . ASN A 1 863 ? 5.033 -12.479 19.622 1.00 93.56 863 ASN A CA 1
ATOM 6767 C C . ASN A 1 863 ? 5.948 -12.726 20.821 1.00 93.56 863 ASN A C 1
ATOM 6769 O O . ASN A 1 863 ? 5.502 -13.262 21.833 1.00 93.56 863 ASN A O 1
ATOM 6773 N N . LYS A 1 864 ? 7.207 -12.280 20.747 1.00 93.56 864 LYS A N 1
ATOM 6774 C CA . LYS A 1 864 ? 8.152 -12.379 21.864 1.00 93.56 864 LYS A CA 1
ATOM 6775 C C . LYS A 1 864 ? 7.607 -11.693 23.120 1.00 93.56 864 LYS A C 1
ATOM 6777 O O . LYS A 1 864 ? 7.695 -12.259 24.207 1.00 93.56 864 LYS A O 1
ATOM 6782 N N . CYS A 1 865 ? 7.015 -10.506 22.981 1.00 94.25 865 CYS A N 1
ATOM 6783 C CA . CYS A 1 865 ? 6.433 -9.792 24.113 1.00 94.25 865 CYS A CA 1
ATOM 6784 C C . CYS A 1 865 ? 5.152 -10.455 24.638 1.00 94.25 865 CYS A C 1
ATOM 6786 O O . CYS A 1 865 ? 4.998 -10.553 25.852 1.00 94.25 865 CYS A O 1
ATOM 6788 N N . MET A 1 866 ? 4.274 -10.970 23.769 1.00 93.88 866 MET A N 1
ATOM 6789 C CA . MET A 1 866 ? 3.092 -11.738 24.189 1.00 93.88 866 MET A CA 1
ATOM 6790 C C . MET A 1 866 ? 3.486 -12.980 24.995 1.00 93.88 866 MET A C 1
ATOM 6792 O O . MET A 1 866 ? 2.987 -13.180 26.102 1.00 93.88 866 MET A O 1
ATOM 6796 N N . MET A 1 867 ? 4.439 -13.771 24.491 1.00 91.94 867 MET A N 1
ATOM 6797 C CA . MET A 1 867 ? 4.956 -14.953 25.188 1.00 91.94 867 MET A CA 1
ATOM 6798 C C . MET A 1 867 ? 5.576 -14.597 26.543 1.00 91.94 867 MET A C 1
ATOM 6800 O O . MET A 1 867 ? 5.342 -15.302 27.520 1.00 91.94 867 MET A O 1
ATOM 6804 N N . ALA A 1 868 ? 6.313 -13.485 26.623 1.00 91.88 868 ALA A N 1
ATOM 6805 C CA . ALA A 1 868 ? 6.920 -13.023 27.869 1.00 91.88 868 ALA A CA 1
ATOM 6806 C C . ALA A 1 868 ? 5.893 -12.568 28.923 1.00 91.88 868 ALA A C 1
ATOM 6808 O O . ALA A 1 868 ? 6.159 -12.697 30.116 1.00 91.88 868 ALA A O 1
ATOM 6809 N N . LYS A 1 869 ? 4.734 -12.027 28.514 1.00 91.50 869 LYS A N 1
ATOM 6810 C CA . LYS A 1 869 ? 3.645 -11.681 29.447 1.00 91.50 869 LYS A CA 1
ATOM 6811 C C . LYS A 1 869 ? 2.903 -12.921 29.946 1.00 91.50 869 LYS A C 1
ATOM 6813 O O . LYS A 1 869 ? 2.552 -12.976 31.121 1.00 91.50 869 LYS A O 1
ATOM 6818 N N . GLY A 1 870 ? 2.713 -13.909 29.073 1.00 91.19 870 GLY A N 1
ATOM 6819 C CA . GLY A 1 870 ? 1.978 -15.133 29.381 1.00 91.19 870 GLY A CA 1
ATOM 6820 C C . GLY A 1 870 ? 0.464 -14.920 29.510 1.00 91.19 870 GLY A C 1
ATOM 6821 O O . GLY A 1 870 ? -0.038 -13.799 29.486 1.00 91.19 870 GLY A O 1
ATOM 6822 N N . GLN A 1 871 ? -0.276 -16.023 29.640 1.00 92.31 871 GLN A N 1
ATOM 6823 C CA . GLN A 1 871 ? -1.745 -16.012 29.639 1.00 92.31 871 GLN A CA 1
ATOM 6824 C C . GLN A 1 871 ? -2.365 -15.596 30.986 1.00 92.31 871 GLN A C 1
ATOM 6826 O O . GLN A 1 871 ? -3.452 -15.027 31.019 1.00 92.31 871 GLN A O 1
ATOM 6831 N N . ALA A 1 872 ? -1.695 -15.893 32.106 1.00 88.19 872 ALA A N 1
ATOM 6832 C CA . ALA A 1 872 ? -2.264 -15.750 33.452 1.00 88.19 872 ALA A CA 1
ATOM 6833 C C . ALA A 1 872 ? -2.610 -14.300 33.832 1.00 88.19 872 ALA A C 1
ATOM 6835 O O . ALA A 1 872 ? -3.566 -14.061 34.563 1.00 88.19 872 ALA A O 1
ATOM 6836 N N . SER A 1 873 ? -1.836 -13.338 33.331 1.00 83.38 873 SER A N 1
ATOM 6837 C CA . SER A 1 873 ? -2.004 -11.902 33.576 1.00 83.38 873 SER A CA 1
ATOM 6838 C C . SER A 1 873 ? -2.645 -11.170 32.395 1.00 83.38 873 SER A C 1
ATOM 6840 O O . SER A 1 873 ? -2.614 -9.946 32.355 1.00 83.38 873 SER A O 1
ATOM 6842 N N . MET A 1 874 ? -3.193 -11.891 31.412 1.00 92.31 874 MET A N 1
ATOM 6843 C CA . MET A 1 874 ? -3.667 -11.282 30.173 1.00 92.31 874 MET A CA 1
ATOM 6844 C C . MET A 1 874 ? -4.853 -10.342 30.406 1.00 92.31 874 MET A C 1
ATOM 6846 O O . MET A 1 874 ? -5.845 -10.708 31.028 1.00 92.31 874 MET A O 1
ATOM 6850 N N . GLY A 1 875 ? -4.742 -9.129 29.870 1.00 94.88 875 GLY A N 1
ATOM 6851 C CA . GLY A 1 875 ? -5.744 -8.080 29.983 1.00 94.88 875 GLY A CA 1
ATOM 6852 C C . GLY A 1 875 ? -5.337 -6.831 29.205 1.00 94.88 875 GLY A C 1
ATOM 6853 O O . GLY A 1 875 ? -4.332 -6.816 28.488 1.00 94.88 875 GLY A O 1
ATOM 6854 N N . PHE A 1 876 ? -6.115 -5.755 29.340 1.00 96.75 876 PHE A N 1
ATOM 6855 C CA . PHE A 1 876 ? -5.868 -4.500 28.621 1.00 96.75 876 PHE A CA 1
ATOM 6856 C C . PHE A 1 876 ? -4.489 -3.902 28.880 1.00 96.75 876 PHE A C 1
ATOM 6858 O O . PHE A 1 876 ? -3.832 -3.479 27.930 1.00 96.75 876 PHE A O 1
ATOM 6865 N N . LYS A 1 877 ? -4.012 -3.921 30.127 1.00 96.56 877 LYS A N 1
ATOM 6866 C CA . LYS A 1 877 ? -2.690 -3.394 30.484 1.00 96.56 877 LYS A CA 1
ATOM 6867 C C . LYS A 1 877 ? -1.576 -4.128 29.735 1.00 96.56 877 LYS A C 1
ATOM 6869 O O . LYS A 1 877 ? -0.660 -3.511 29.196 1.00 96.56 877 LYS A O 1
ATOM 6874 N N . GLU A 1 878 ? -1.641 -5.446 29.688 1.00 96.44 878 GLU A N 1
ATOM 6875 C CA . GLU A 1 878 ? -0.614 -6.324 29.149 1.00 96.44 878 GLU A CA 1
ATOM 6876 C C . GLU A 1 878 ? -0.587 -6.239 27.628 1.00 96.44 878 GLU A C 1
ATOM 6878 O O . GLU A 1 878 ? 0.489 -6.075 27.051 1.00 96.44 878 GLU A O 1
ATOM 6883 N N . ILE A 1 879 ? -1.757 -6.241 26.985 1.00 96.94 879 ILE A N 1
ATOM 6884 C CA . ILE A 1 879 ? -1.853 -6.093 25.532 1.00 96.94 879 ILE A CA 1
ATOM 6885 C C . ILE A 1 879 ? -1.453 -4.678 25.100 1.00 96.94 879 ILE A C 1
ATOM 6887 O O . ILE A 1 879 ? -0.700 -4.527 24.139 1.00 96.94 879 ILE A O 1
ATOM 6891 N N . PHE A 1 880 ? -1.865 -3.636 25.830 1.00 97.94 880 PHE A N 1
ATOM 6892 C CA . PHE A 1 880 ? -1.446 -2.262 25.543 1.00 97.94 880 PHE A CA 1
ATOM 6893 C C . PHE A 1 880 ? 0.072 -2.090 25.675 1.00 97.94 880 PHE A C 1
ATOM 6895 O O . PHE A 1 880 ? 0.698 -1.435 24.845 1.00 97.94 880 PHE A O 1
ATOM 6902 N N . ASN A 1 881 ? 0.689 -2.727 26.674 1.00 97.12 881 ASN A N 1
ATOM 6903 C CA . ASN A 1 881 ? 2.142 -2.755 26.834 1.00 97.12 881 ASN A CA 1
ATOM 6904 C C . ASN A 1 881 ? 2.851 -3.418 25.642 1.00 97.12 881 ASN A C 1
ATOM 6906 O O . ASN A 1 881 ? 3.865 -2.903 25.167 1.00 97.12 881 ASN A O 1
ATOM 6910 N N . VAL A 1 882 ? 2.317 -4.532 25.130 1.00 96.69 882 VAL A N 1
ATOM 6911 C CA . VAL A 1 882 ? 2.834 -5.186 23.915 1.00 96.69 882 VAL A CA 1
ATOM 6912 C C . VAL A 1 882 ? 2.700 -4.257 22.710 1.00 96.69 882 VAL A C 1
ATOM 6914 O O . VAL A 1 882 ? 3.683 -4.030 22.010 1.00 96.69 882 VAL A O 1
ATOM 6917 N N . LEU A 1 883 ? 1.528 -3.652 22.516 1.00 97.50 883 LEU A N 1
ATOM 6918 C CA . LEU A 1 883 ? 1.281 -2.698 21.432 1.00 97.50 883 LEU A CA 1
ATOM 6919 C C . LEU A 1 883 ? 2.085 -1.396 21.573 1.00 97.50 883 LEU A C 1
ATOM 6921 O O . LEU A 1 883 ? 2.296 -0.707 20.585 1.00 97.50 883 LEU A O 1
ATOM 6925 N N . SER A 1 884 ? 2.586 -1.081 22.767 1.00 96.69 884 SER A N 1
ATOM 6926 C CA . SER A 1 884 ? 3.476 0.060 23.029 1.00 96.69 884 SER A CA 1
ATOM 6927 C C . SER A 1 884 ? 4.969 -0.281 22.889 1.00 96.69 884 SER A C 1
ATOM 6929 O O . SER A 1 884 ? 5.825 0.573 23.127 1.00 96.69 884 SER A O 1
ATOM 6931 N N . SER A 1 885 ? 5.311 -1.528 22.553 1.00 95.31 885 SER A N 1
ATOM 6932 C CA . SER A 1 885 ? 6.697 -1.996 22.419 1.00 95.31 885 SER A CA 1
ATOM 6933 C C . SER A 1 885 ? 7.225 -1.741 21.007 1.00 95.31 885 SER A C 1
ATOM 6935 O O . SER A 1 885 ? 6.535 -2.018 20.037 1.00 95.31 885 SER A O 1
ATOM 6937 N N . ILE A 1 886 ? 8.452 -1.243 20.855 1.00 92.62 886 ILE A N 1
ATOM 6938 C CA . ILE A 1 886 ? 9.034 -0.940 19.531 1.00 92.62 886 ILE A CA 1
ATOM 6939 C C . ILE A 1 886 ? 9.550 -2.246 18.891 1.00 92.62 886 ILE A C 1
ATOM 6941 O O . ILE A 1 886 ? 10.226 -3.015 19.586 1.00 92.62 886 ILE A O 1
ATOM 6945 N N . PRO A 1 887 ? 9.275 -2.526 17.596 1.00 92.06 887 PRO A N 1
ATOM 6946 C CA . PRO A 1 887 ? 8.628 -1.675 16.582 1.00 92.06 887 PRO A CA 1
ATOM 6947 C C . PRO A 1 887 ? 7.100 -1.836 16.437 1.00 92.06 887 PRO A C 1
ATOM 6949 O O . PRO A 1 887 ? 6.520 -1.248 15.530 1.00 92.06 887 PRO A O 1
ATOM 6952 N N . VAL A 1 888 ? 6.421 -2.617 17.290 1.00 94.62 888 VAL A N 1
ATOM 6953 C CA . VAL A 1 888 ? 4.943 -2.735 17.252 1.00 94.62 888 VAL A CA 1
ATOM 6954 C C . VAL A 1 888 ? 4.277 -1.361 17.403 1.00 94.62 888 VAL A C 1
ATOM 6956 O O . VAL A 1 888 ? 3.307 -1.066 16.707 1.00 94.62 888 VAL A O 1
ATOM 6959 N N . LEU A 1 889 ? 4.832 -0.522 18.281 1.00 95.81 889 LEU A N 1
ATOM 6960 C CA . LEU A 1 889 ? 4.669 0.928 18.258 1.00 95.81 889 LEU A CA 1
ATOM 6961 C C . LEU A 1 889 ? 5.750 1.538 17.363 1.00 95.81 889 LEU A C 1
ATOM 6963 O O . LEU A 1 889 ? 6.945 1.328 17.594 1.00 95.81 889 LEU A O 1
ATOM 6967 N N . ASN A 1 890 ? 5.331 2.342 16.395 1.00 93.62 890 ASN A N 1
ATOM 6968 C CA . ASN A 1 890 ? 6.213 3.004 15.441 1.00 93.62 890 ASN A CA 1
ATOM 6969 C C . ASN A 1 890 ? 5.709 4.429 15.130 1.00 93.62 890 ASN A C 1
ATOM 6971 O O . ASN A 1 890 ? 4.708 4.902 15.675 1.00 93.62 890 ASN A O 1
ATOM 6975 N N . LYS A 1 891 ? 6.426 5.159 14.270 1.00 93.25 891 LYS A N 1
ATOM 6976 C CA . LYS A 1 891 ? 6.076 6.540 13.884 1.00 93.25 891 LYS A CA 1
ATOM 6977 C C . LYS A 1 891 ? 4.760 6.658 13.112 1.00 93.25 891 LYS A C 1
ATOM 6979 O O . LYS A 1 891 ? 4.166 7.739 13.124 1.00 93.25 891 LYS A O 1
ATOM 6984 N N . LEU A 1 892 ? 4.320 5.589 12.450 1.00 93.00 892 LEU A N 1
ATOM 6985 C CA . LEU A 1 892 ? 3.056 5.540 11.717 1.00 93.00 892 LEU A CA 1
ATOM 6986 C C . LEU A 1 892 ? 1.859 5.282 12.634 1.00 93.00 892 LEU A C 1
ATOM 6988 O O . LEU A 1 892 ? 0.737 5.581 12.228 1.00 93.00 892 LEU A O 1
ATOM 6992 N N . THR A 1 893 ? 2.071 4.765 13.849 1.00 96.12 893 THR A N 1
ATOM 6993 C CA . THR A 1 893 ? 0.979 4.463 14.777 1.00 96.12 893 THR A CA 1
ATOM 6994 C C . THR A 1 893 ? 0.193 5.730 15.112 1.00 96.12 893 THR A C 1
ATOM 6996 O O . THR A 1 893 ? 0.720 6.690 15.688 1.00 96.12 893 THR A O 1
ATOM 6999 N N . THR A 1 894 ? -1.087 5.736 14.736 1.00 95.69 894 THR A N 1
ATOM 7000 C CA . THR A 1 894 ? -2.029 6.829 14.991 1.00 95.69 894 THR A CA 1
ATOM 7001 C C . THR A 1 894 ? -2.799 6.603 16.286 1.00 95.69 894 THR A C 1
ATOM 7003 O O . THR A 1 894 ? -2.925 7.524 17.093 1.00 95.69 894 THR A O 1
ATOM 7006 N N . TYR A 1 895 ? -3.305 5.385 16.505 1.00 97.75 895 TYR A N 1
ATOM 7007 C CA . TYR A 1 895 ? -4.014 5.012 17.729 1.00 97.75 895 TYR A CA 1
ATOM 7008 C C . TYR A 1 895 ? -3.837 3.540 18.095 1.00 97.75 895 TYR A C 1
ATOM 7010 O O . TYR A 1 895 ? -3.607 2.691 17.231 1.00 97.75 895 TYR A O 1
ATOM 7018 N N . THR A 1 896 ? -4.038 3.254 19.380 1.00 98.62 896 THR A N 1
ATOM 7019 C CA . THR A 1 896 ? -4.259 1.912 19.924 1.00 98.62 896 THR A CA 1
ATOM 7020 C C . THR A 1 896 ? -5.712 1.789 20.366 1.00 98.62 896 THR A C 1
ATOM 7022 O O . THR A 1 896 ? -6.189 2.657 21.092 1.00 98.62 896 THR A O 1
ATOM 7025 N N . ALA A 1 897 ? -6.407 0.723 19.974 1.00 98.50 897 ALA A N 1
ATOM 7026 C CA . ALA A 1 897 ? -7.746 0.397 20.466 1.00 98.50 897 ALA A CA 1
ATOM 7027 C C . ALA A 1 897 ? -7.723 -0.910 21.267 1.00 98.50 897 ALA A C 1
ATOM 7029 O O . ALA A 1 897 ? -7.021 -1.850 20.892 1.00 98.50 897 ALA A O 1
ATOM 7030 N N . LEU A 1 898 ? -8.491 -0.957 22.352 1.00 98.44 898 LEU A N 1
ATOM 7031 C CA . LEU A 1 898 ? -8.643 -2.075 23.278 1.00 98.44 898 LEU A CA 1
ATOM 7032 C C . LEU A 1 898 ? -10.134 -2.392 23.398 1.00 98.44 898 LEU A C 1
ATOM 7034 O O . LEU A 1 898 ? -10.936 -1.506 23.687 1.00 98.44 898 LEU A O 1
ATOM 7038 N N . MET A 1 899 ? -10.511 -3.641 23.160 1.00 98.50 899 MET A N 1
ATOM 7039 C CA . MET A 1 899 ? -11.905 -4.060 23.083 1.00 98.50 899 MET A CA 1
ATOM 7040 C C . MET A 1 899 ? -12.117 -5.363 23.837 1.00 98.50 899 MET A C 1
ATOM 7042 O O . MET A 1 899 ? -11.309 -6.295 23.756 1.00 98.50 899 MET A O 1
ATOM 7046 N N . ARG A 1 900 ? -13.249 -5.442 24.526 1.00 96.25 900 ARG A N 1
ATOM 7047 C CA . ARG A 1 900 ? -13.694 -6.630 25.241 1.00 96.25 900 ARG A CA 1
ATOM 7048 C C . ARG A 1 900 ? -15.176 -6.870 24.947 1.00 96.25 900 ARG A C 1
ATOM 7050 O O . ARG A 1 900 ? -16.020 -5.999 25.147 1.00 96.25 900 ARG A O 1
ATOM 7057 N N . VAL A 1 901 ? -15.479 -8.047 24.398 1.00 92.44 901 VAL A N 1
ATOM 7058 C CA . VAL A 1 901 ? -16.781 -8.330 23.770 1.00 92.44 901 VAL A CA 1
ATOM 7059 C C . VAL A 1 901 ? -17.889 -8.578 24.785 1.00 92.44 901 VAL A C 1
ATOM 7061 O O . VAL A 1 901 ? -18.975 -8.030 24.617 1.00 92.44 901 VAL A O 1
ATOM 7064 N N . ASP A 1 902 ? -17.633 -9.364 25.826 1.00 91.69 902 ASP A N 1
ATOM 7065 C CA . ASP A 1 902 ? -18.618 -9.765 26.840 1.00 91.69 902 ASP A CA 1
ATOM 7066 C C . ASP A 1 902 ? -19.196 -8.572 27.617 1.00 91.69 902 ASP A C 1
ATOM 7068 O O . ASP A 1 902 ? -20.403 -8.519 27.840 1.00 91.69 902 ASP A O 1
ATOM 7072 N N . THR A 1 903 ? -18.368 -7.585 27.973 1.00 94.44 903 THR A N 1
ATOM 7073 C CA . THR A 1 903 ? -18.820 -6.366 28.673 1.00 94.44 903 THR A CA 1
ATOM 7074 C C . THR A 1 903 ? -19.168 -5.207 27.750 1.00 94.44 903 THR A C 1
ATOM 7076 O O . THR A 1 903 ? -19.792 -4.247 28.197 1.00 94.44 903 THR A O 1
ATOM 7079 N N . GLY A 1 904 ? -18.755 -5.259 26.481 1.00 94.25 904 GLY A N 1
ATOM 7080 C CA . GLY A 1 904 ? -18.851 -4.115 25.574 1.00 94.25 904 GLY A CA 1
ATOM 7081 C C . GLY A 1 904 ? -17.863 -2.990 25.903 1.00 94.25 904 GLY A C 1
ATOM 7082 O O . GLY A 1 904 ? -18.062 -1.863 25.460 1.00 94.25 904 GLY A O 1
ATOM 7083 N N . GLU A 1 905 ? -16.817 -3.269 26.682 1.00 97.06 905 GLU A N 1
ATOM 7084 C CA . GLU A 1 905 ? -15.811 -2.276 27.052 1.00 97.06 905 GLU A CA 1
ATOM 7085 C C . GLU A 1 905 ? -14.904 -1.949 25.853 1.00 97.06 905 GLU A C 1
ATOM 7087 O O . GLU A 1 905 ? -14.363 -2.846 25.198 1.00 97.06 905 GLU A O 1
ATOM 7092 N N . TYR A 1 906 ? -14.757 -0.655 25.558 1.00 98.12 906 TYR A N 1
ATOM 7093 C CA . TYR A 1 906 ? -14.014 -0.145 24.410 1.00 98.12 906 TYR A CA 1
ATOM 7094 C C . TYR A 1 906 ? -13.226 1.099 24.812 1.00 98.12 906 TYR A C 1
ATOM 7096 O O . TYR A 1 906 ? -13.820 2.118 25.161 1.00 98.12 906 TYR A O 1
ATOM 7104 N N . HIS A 1 907 ? -11.906 1.043 24.659 1.00 97.69 907 HIS A N 1
ATOM 7105 C CA . HIS A 1 907 ? -11.007 2.176 24.880 1.00 97.69 907 HIS A CA 1
ATOM 7106 C C . HIS A 1 907 ? -10.143 2.408 23.651 1.00 97.69 907 HIS A C 1
ATOM 7108 O O . HIS A 1 907 ? -9.714 1.457 22.997 1.00 97.69 907 HIS A O 1
ATOM 7114 N N . SER A 1 908 ? -9.827 3.662 23.346 1.00 98.06 908 SER A N 1
ATOM 7115 C CA . SER A 1 908 ? -8.816 3.953 22.333 1.00 98.06 908 SER A CA 1
ATOM 7116 C C . SER A 1 908 ? -8.038 5.213 22.648 1.00 98.06 908 SER A C 1
ATOM 7118 O O . SER A 1 908 ? -8.611 6.219 23.066 1.00 98.06 908 SER A O 1
ATOM 7120 N N . TYR A 1 909 ? -6.750 5.167 22.342 1.00 98.38 909 TYR A N 1
ATOM 7121 C CA . TYR A 1 909 ? -5.790 6.195 22.701 1.00 98.38 909 TYR A CA 1
ATOM 7122 C C . TYR A 1 909 ? -4.981 6.598 21.479 1.00 98.38 909 TYR A C 1
ATOM 7124 O O . TYR A 1 909 ? -4.475 5.744 20.748 1.00 98.38 909 TYR A O 1
ATOM 7132 N N . ARG A 1 910 ? -4.838 7.904 21.267 1.00 97.62 910 ARG A N 1
ATOM 7133 C CA . ARG A 1 910 ? -3.912 8.484 20.296 1.00 97.62 910 ARG A CA 1
ATOM 7134 C C . ARG A 1 910 ? -2.490 8.124 20.695 1.00 97.62 910 ARG A C 1
ATOM 7136 O O . ARG A 1 910 ? -2.077 8.365 21.825 1.00 97.62 910 ARG A O 1
ATOM 7143 N N . GLN A 1 911 ? -1.740 7.568 19.756 1.00 95.62 911 GLN A N 1
ATOM 7144 C CA . GLN A 1 911 ? -0.369 7.131 19.988 1.00 95.62 911 GLN A CA 1
ATOM 7145 C C . GLN A 1 911 ? 0.616 8.044 19.288 1.00 95.62 911 GLN A C 1
ATOM 7147 O O . GLN A 1 911 ? 0.359 8.533 18.194 1.00 95.62 911 GLN A O 1
ATOM 7152 N N . THR A 1 912 ? 1.775 8.231 19.905 1.00 93.81 912 THR A N 1
ATOM 7153 C CA . THR A 1 912 ? 2.940 8.854 19.274 1.00 93.81 912 THR A CA 1
ATOM 7154 C C . THR A 1 912 ? 4.181 8.069 19.664 1.00 93.81 912 THR A C 1
ATOM 7156 O O . THR A 1 912 ? 4.243 7.489 20.749 1.00 93.81 912 THR A O 1
ATOM 7159 N N . CYS A 1 913 ? 5.188 8.063 18.793 1.00 92.00 913 CYS A N 1
ATOM 7160 C CA . CYS A 1 913 ? 6.451 7.403 19.084 1.00 92.00 913 CYS A CA 1
ATOM 7161 C C . CYS A 1 913 ? 7.599 8.415 19.080 1.00 92.00 913 CYS A C 1
ATOM 7163 O O . CYS A 1 913 ? 7.952 8.992 18.047 1.00 92.00 913 CYS A O 1
ATOM 7165 N N . LYS A 1 914 ? 8.158 8.672 20.265 1.00 90.12 914 LYS A N 1
ATOM 7166 C CA . LYS A 1 914 ? 9.288 9.593 20.446 1.00 90.12 914 LYS A CA 1
ATOM 7167 C C . LYS A 1 914 ? 10.592 8.920 20.034 1.00 90.12 914 LYS A C 1
ATOM 7169 O O . LYS A 1 914 ? 10.721 7.707 20.163 1.00 90.12 914 LYS A O 1
ATOM 7174 N N . ASP A 1 915 ? 11.546 9.711 19.558 1.00 85.12 915 ASP A N 1
ATOM 7175 C CA . ASP A 1 915 ? 12.854 9.183 19.174 1.00 85.12 915 ASP A CA 1
ATOM 7176 C C . ASP A 1 915 ? 13.630 8.658 20.397 1.00 85.12 915 ASP A C 1
ATOM 7178 O O . ASP A 1 915 ? 13.559 9.273 21.467 1.00 85.12 915 ASP A O 1
ATOM 7182 N N . PRO A 1 916 ? 14.387 7.552 20.253 1.00 86.81 916 PRO A N 1
ATOM 7183 C CA . PRO A 1 916 ? 14.528 6.734 19.043 1.00 86.81 916 PRO A CA 1
ATOM 7184 C C . PRO A 1 916 ? 13.313 5.816 18.809 1.00 86.81 916 PRO A C 1
ATOM 7186 O O . PRO A 1 916 ? 12.904 5.081 19.706 1.00 86.81 916 PRO A O 1
ATOM 7189 N N . CYS A 1 917 ? 12.761 5.816 17.591 1.00 86.69 917 CYS A N 1
ATOM 7190 C CA . CYS A 1 917 ? 11.661 4.927 17.217 1.00 86.69 917 CYS A CA 1
ATOM 7191 C C . CYS A 1 917 ? 11.712 4.503 15.746 1.00 86.69 917 CYS A C 1
ATOM 7193 O O . CYS A 1 917 ? 12.234 5.228 14.899 1.00 86.69 917 CYS A O 1
ATOM 7195 N N . ALA A 1 918 ? 11.168 3.318 15.457 1.00 84.69 918 ALA A N 1
ATOM 7196 C CA . ALA A 1 918 ? 11.066 2.798 14.105 1.00 84.69 918 ALA A CA 1
ATOM 7197 C C . ALA A 1 918 ? 10.146 3.689 13.244 1.00 84.69 918 ALA A C 1
ATOM 7199 O O . ALA A 1 918 ? 9.071 4.089 13.706 1.00 84.69 918 ALA A O 1
ATOM 7200 N N . PRO A 1 919 ? 10.545 4.017 12.003 1.00 81.06 919 PRO A N 1
ATOM 7201 C CA . PRO A 1 919 ? 9.715 4.800 11.094 1.00 81.06 919 PRO A CA 1
ATOM 7202 C C . PRO A 1 919 ? 8.490 4.035 10.567 1.00 81.06 919 PRO A C 1
ATOM 7204 O O . PRO A 1 919 ? 7.600 4.681 10.021 1.00 81.06 919 PRO A O 1
ATOM 7207 N N . TRP A 1 920 ? 8.424 2.710 10.724 1.00 76.69 920 TRP A N 1
ATOM 7208 C CA . TRP A 1 920 ? 7.324 1.843 10.287 1.00 76.69 920 TRP A CA 1
ATOM 7209 C C . TRP A 1 920 ? 7.173 0.616 11.182 1.00 76.69 920 TRP A C 1
ATOM 7211 O O . TRP A 1 920 ? 8.132 0.312 11.933 1.00 76.69 920 TRP A O 1
#

Sequence (920 aa):
GCVITRSRDAAIDVWERSAAANHTWYLLQTNYDHWKPPFVLDDRRTPGNKCMMAKGQASMGFKEIFNVLSSIPVLNKLTTYTALMRVDTGEYHSYRQTCKDPCPICSLICPLIALPTSMKLTPELIQNSVQTTNPLGDRELDLRGYKVALLENLSATLDQFDTIDLTDNEIRKLDGFPHLPRLANLMLNNNKVMRIGDGLSSSLPRLSTLLLTNNCLQELADLEPLTALKRLRFLSLLKNPVCSRRNYRLHVVHKLPSLRFLDFRRITDAERRQAAALFTSGGVGDVADKSAASLKSKPAKTFTPGAPVPAAAAAASAPVSAAGGPTSADLLAVREAIRRANTLDEETMPALLRLAAEAAERSRPDCMASGVSVDPQVEEHFKAIKIGHRYRYIVFHIVNDSTITTERIVEESSYEDFVDSLPRNDCRYIIYDYAYTLEDGGKREKLLFIHWAPDVCKIRCKMIYASSKDAIKHKLRGVVEIQANDISEVAEDCIRDRLKAAGASGDKEPGCKLRFGVLFLSQSFAAMTCQSRLMPLLLLLLLACLAANSQAQIPTQCRSDAYPPPADSEVDWVDVDLDEAPLTRWRNVVAHRGPQLRALIAQFRIFVRNMTGSELLINLVDKDLTPLAHTLPQPFRDEIVGIANMTGIPLGEVTLYNIFYEIFTVCTSIVAEDQKGVLYHARNLDFGLFLGWDLANSTWLITEYLRPAIVNIRFKKSGQTVFMSTNFAGYVGILTALKPGRFSLTMNERFNADGGYIGVIEWILGKRDAVWMGFLTRSVMETADSYAQAKQMLTSTKMLAPAYFILGGNSTMQGCIITRSRDDAIDVWERSAAANHTWYLLQTNYDHWKPPFVLDDRRTPGNKCMMAKGQASMGFKEIFNVLSSIPVLNKLTTYTALMRVDTGEYHSYRQTCKDPCAPW

Radius of gyration: 35.16 Å; chains: 1; bounding box: 87×98×95 Å

Secondary structure (DSSP, 8-state):
-EEEEE-SSSEEEEEE--TTS---SS----SS-TTSPPPGGG--HHHHHHHHHHH-GGG-SHHHHHHHHTSTTTS-TT--EEEEEETTTTEEEEEE----S--HHHHHHTTTS---------HHHHHHS-EEE-TTS-EEEE-TTS---S---GGGGTT--SEEE-TTS---EE------SS--EEE-TT----EE-TTHHHH-TT--EEE--S----SGGGGGGGGG-TT--EEE-TTSGGGGSTTHHHHHHHH-TT-SEETTEEPPHHHHHHHHHHHHSSSS-----TTSSS-S------PPS--PPPP-------------S--HHHHHHHHHHHHH--S--TTSHHHHHHHHHHHHHTT-------S-EE-HHHHHHHHHHHHH---SEEEEEEETTTEEEEEEEESS--HHHHHHTS-SSS-EEEEEEEEEE-TTS-EEEEEEEEEE--TTS-HHHHHHHHHHHHHHHTTS-S-EEEEESSGGGGSHHHHHHHHHHHHH-SS------------SS-SS-TT--SS-TTHHHHHHHHHHHHGGGS------B--SS--SPPGGGBPPEEEEETTS-TTTTTHHHHHHHHHHHHHHHHHHHHHHHHHHTSTHHHHHIIIIIHHHHTTSPTTHHHHHHHHHHHHT--HHHHHHHHHHTTTSEEEEEEEEE-TTS-EEEEEEEEE-TTS-EETTTTEEHHHHHHGGGEEEEEEEETTEEEEEEEEETT--S-SEEEETTTEEEEEEE---SS-HHHHHHHHHTT---SB-HHHHHHHHHHH--SHHHHHHHHHHS-BSS-EEEEEE-SSTT-EEEEEE-SSSEEEEEE--SSTT--SEEEE-SS-TTSPPBTTB--HHHHHHHHHHH-STT-SHHHHHHHHTSBTTS-TTEEEEEEEETTTTEEEEEE---PSS----

Organism: NCBI:txid282301